Protein 8IFU (pdb70)

Sequence (777 aa):
PFCGGRPEDGWHHGSIHDMDYPLLGAMAAICSVFIGGSGAWMLYRLDLGLGYSCKPHHSGYAPEANSFSALSCLVSGTIYAAKTFDFFDGGGTPFSFNWYWYLDYVFTCPLILLDVLYTLEIPHKLRFVFAVIITLWCGVAAFVTPSAFRFGYYAVGCVWFVPFSFSLLRHVKQRYQVYPPKCQKILFWACTIFFGFWPLFPILFLFSWLGTGHIDQQAFTIIHAFLDLFCKTVFGLIMTFFRLELEEHTEVLGLPLNEPFCGGRPEDGWHHGSIHDMDYPLLGAMAAICSVFIGGSGAWMLYRLDLGLGYSCKPHHSGYAPEANSFSALSCLVSGTIYAAKTFDFFDGGGTPFSFNWYWYLDYVFTCPLILLDVLYTLEIPHKLRFVFAVIITLWCGVAAFVTPSAFRFGYYAVGCVWFVPFSFSLLRHVKQRYQVYPPKCQKILFWACTIFFGFWPLFPILFLFSWLGTGHIDQQAFTIIHAFLDLFCKTVFGLIMTFFRLELEEHTEVLGLPLNEPFCGGRPEDGWHHGSIHDMDYPLLGAMAAICSVFIGGSGAWMLYRLDLGLGYSCKPHHSGYAPEANSFSALSCLVSGTIYAAKTFDFFDGGGTPFSFNWYWYLDYVFTCPLILLDVLYTLEIPHKLRFVFAVIITLWCGVAAFVTPSAFRFGYYAVGCVWFVPFSFSLLRHVKQRYQVYPPKCQKILFWACTIFFGFWPLFPILFLFSWLGTGHIDQQAFTIIHAFLDLFCKTVFGLIMTFFRLELEEHTEVLGLPLNE

Nearest PDB structures (foldseek):
  8ifu-assembly1_A  TM=1.004E+00  e=3.447E-38  Hyphochytrium catenoides
  8zap-assembly1_B  TM=9.970E-01  e=4.567E-30  Hyphochytrium catenoides
  8zao-assembly1_A  TM=9.976E-01  e=4.780E-30  Hyphochytrium catenoides
  8iu0-assembly1_A  TM=9.962E-01  e=2.050E-29  Hyphochytrium catenoides
  8h87-assembly1_A  TM=9.920E-01  e=4.246E-29  Hyphochytrium catenoides

Solvent-accessible surface area: 31558 Å² total; per-residue (Å²): 76,33,66,46,29,118,35,166,105,15,33,113,170,81,38,69,29,49,35,73,14,88,90,0,0,40,26,0,35,118,3,18,116,107,0,14,38,14,0,51,92,2,38,123,23,16,69,79,3,2,0,86,65,46,66,107,18,138,88,53,86,6,66,74,29,23,2,18,2,0,2,2,0,28,15,4,4,21,14,6,12,8,20,12,33,2,3,94,42,8,3,11,12,60,45,15,31,24,56,40,30,17,32,10,9,12,99,2,15,13,12,5,0,33,3,5,0,96,10,1,98,1,19,18,40,53,29,10,20,46,7,3,59,19,18,24,94,11,13,9,0,1,26,40,4,99,29,73,55,41,78,17,8,42,53,28,7,45,104,30,33,78,76,8,19,125,26,0,60,122,14,4,106,80,53,64,118,12,1,10,83,117,1,41,116,36,0,102,147,1,25,46,10,6,37,38,59,25,50,75,27,39,82,28,4,67,89,0,50,26,30,80,52,137,28,90,6,44,40,0,14,56,60,4,1,124,14,1,34,90,4,5,0,47,4,2,53,31,1,6,72,0,13,8,38,22,18,39,39,39,56,43,112,58,86,102,47,86,182,75,34,67,46,28,120,35,165,106,14,33,114,172,81,39,69,28,49,36,72,14,88,90,0,0,40,26,0,35,118,3,18,116,104,0,13,38,15,0,51,94,1,39,126,23,16,69,80,3,3,0,86,65,46,63,106,19,136,87,52,84,5,67,74,28,24,2,17,1,0,2,2,0,27,15,4,4,21,14,6,12,8,19,13,33,2,4,94,40,8,3,12,12,61,46,14,32,24,59,41,31,17,32,10,11,12,98,2,15,13,12,5,0,33,2,5,0,92,9,1,96,0,19,18,39,53,29,9,18,46,8,4,59,18,19,22,96,10,13,9,0,1,27,41,3,100,29,74,56,41,78,18,7,44,54,26,7,43,102,29,34,77,75,8,19,123,25,0,59,122,14,3,106,81,53,63,118,13,1,9,82,116,1,41,116,36,1,101,150,2,25,48,10,6,35,36,58,25,49,72,28,38,81,27,4,68,88,0,49,26,30,80,51,138,28,91,6,44,39,0,14,56,60,4,1,123,14,1,35,90,5,5,0,48,4,2,52,30,2,6,74,0,13,8,38,22,18,39,38,39,57,42,111,57,86,103,48,84,184,74,35,68,46,28,118,35,166,106,14,33,112,170,80,39,72,27,49,35,72,14,87,91,0,0,41,28,0,36,119,4,18,115,106,0,15,39,15,0,51,93,1,38,123,23,16,70,78,4,3,0,87,64,45,66,104,18,137,88,53,85,6,67,73,28,23,2,16,1,0,3,2,0,29,15,4,4,21,14,6,12,8,20,13,33,2,3,94,42,9,3,12,13,61,46,15,32,24,58,39,29,18,32,10,9,11,98,2,14,13,12,5,0,33,2,4,0,94,9,1,98,0,19,17,38,54,29,9,20,46,7,4,60,18,18,23,93,10,12,9,0,1,27,41,3,100,29,73,54,42,78,18,7,44,53,28,6,44,101,30,34,77,78,9,19,128,25,0,59,123,13,3,106,79,52,63,120,12,1,9,82,117,1,41,117,35,1,102,151,1,26,47,10,6,36,36,59,25,48,74,26,39,83,28,3,66,89,0,50,26,32,79,50,137,28,90,7,44,39,0,14,55,59,4,2,123,13,1,35,89,5,5,0,48,5,1,52,30,2,6,75,0,14,9,38,22,18,39,39,40,57,43,110,58,85,103,47,84,181

Secondary structure (DSSP, 8-state):
--S----TT---BTBTT---HHHHHHHHHHHHHHHHHHHHHHHHHHHH-SSSS-PPPSSSS--GGG-HHHHHHHHHHHHHHHHHHHHHTTS--SS-SSSSTTHHHHHHHHHHHHHHHHHTT-S-HHHHHHHHHHHHHHHHHHHH--STTHHHHHHHHHHHHHHHHHHHHHHHHHHHTTS-HHHHHHHHHHHHHHTTTTTHHHHHHTTBTTTTS-B-HHHHHHHHHHHHIIIIIIHHHHHHHHHHHHHIIIIIS-PPP--/--S----TT---BTBTT---HHHHHHHHHHHHHHHHHHHHHHHHHHHH-SSSS-PPPSSSS--GGG-HHHHHHHHHHHHHHHHHHHHHTTS--SS-SSSSTTHHHHHHHHHHHHHHHHHTT-S-HHHHHHHHHHHHHHHHHHHH--STTHHHHHHHHHHHHHHHHHHHHHHHHHHHTTS-HHHHHHHHHHHHHHTTTTTHHHHHHTTBTTTTS-B-HHHHHHHHHHHHIIIIIIHHHHHHHHHHHHHIIIIIS-PPP--/--S----TT---BTBTT---HHHHHHHHHHHHHHHHHHHHHHHHHHHH-SSSS-PPPSSSS--GGG-HHHHHHHHHHHHHHHHHHHHHTTS--SS-SSSSTTHHHHHHHHHHHHHHHHHTT-S-HHHHHHHHHHHHHHHHHHHH--STTHHHHHHHHHHHHHHHHHHHHHHHHHHHTTS-HHHHHHHHHHHHHHTTTTTHHHHHHTTBTTTTS-B-HHHHHHHHHHHHIIIIIIHHHHHHHHHHHHHIIIIIS-PPP--

Radius of gyration: 26.72 Å; Cα contacts (8 Å, |Δi|>4): 1110; chains: 3; bounding box: 57×58×66 Å

Structure (mmCIF, N/CA/C/O backbone):
data_8IFU
#
_entry.id   8IFU
#
loop_
_entity.id
_entity.type
_entity.pdbx_description
1 polymer HcCCR
2 non-polymer RETINAL
3 non-polymer 'SODIUM ION'
4 non-polymer '(1S)-2-{[(S)-(2-aminoethoxy)(hydroxy)phosphoryl]oxy}-1-[(octadecanoyloxy)methyl]ethyl (9Z)-octadec-9-enoate'
5 water water
#
loop_
_atom_site.group_PDB
_atom_site.id
_atom_site.type_symbol
_atom_site.label_atom_id
_atom_site.label_alt_id
_atom_site.label_comp_id
_atom_site.label_asym_id
_atom_site.label_entity_id
_atom_site.label_seq_id
_atom_site.pdbx_PDB_ins_code
_atom_site.Cartn_x
_atom_site.Cartn_y
_atom_site.Cartn_z
_atom_site.occupancy
_atom_site.B_iso_or_equiv
_atom_site.auth_seq_id
_atom_site.auth_comp_id
_atom_site.auth_asym_id
_atom_site.auth_atom_id
_atom_site.pdbx_PDB_model_num
ATOM 1 N N . PRO A 1 2 ? 135.080 138.622 115.804 1.00 18.70 2 PRO A N 1
ATOM 2 C CA . PRO A 1 2 ? 134.626 137.279 115.510 1.00 18.70 2 PRO A CA 1
ATOM 3 C C . PRO A 1 2 ? 133.967 137.138 114.184 1.00 18.70 2 PRO A C 1
ATOM 4 O O . PRO A 1 2 ? 133.610 136.017 113.869 1.00 18.70 2 PRO A O 1
ATOM 8 N N . PHE A 1 3 ? 133.882 138.173 113.381 1.00 5.92 3 PHE A N 1
ATOM 9 C CA . PHE A 1 3 ? 133.083 138.134 112.167 1.00 5.92 3 PHE A CA 1
ATOM 10 C C . PHE A 1 3 ? 133.866 138.267 110.888 1.00 5.92 3 PHE A C 1
ATOM 11 O O . PHE A 1 3 ? 134.900 138.917 110.854 1.00 5.92 3 PHE A O 1
ATOM 19 N N . CYS A 1 4 ? 133.361 137.664 109.821 1.00 2.25 4 CYS A N 1
ATOM 20 C CA . CYS A 1 4 ? 134.010 137.765 108.534 1.00 2.25 4 CYS A CA 1
ATOM 21 C C . CYS A 1 4 ? 133.028 138.004 107.409 1.00 2.25 4 CYS A C 1
ATOM 22 O O . CYS A 1 4 ? 133.438 138.306 106.293 1.00 2.25 4 CYS A O 1
ATOM 25 N N . GLY A 1 5 ? 131.737 137.897 107.668 1.00 1.61 5 GLY A N 1
ATOM 26 C CA . GLY A 1 5 ? 130.809 138.210 106.602 1.00 1.61 5 GLY A CA 1
ATOM 27 C C . GLY A 1 5 ? 129.342 138.325 106.909 1.00 1.61 5 GLY A C 1
ATOM 28 O O . GLY A 1 5 ? 128.703 137.345 107.260 1.00 1.61 5 GLY A O 1
ATOM 29 N N . GLY A 1 6 ? 128.783 139.504 106.724 1.00 1.22 6 GLY A N 1
ATOM 30 C CA . GLY A 1 6 ? 127.395 139.703 107.058 1.00 1.22 6 GLY A CA 1
ATOM 31 C C . GLY A 1 6 ? 126.491 139.994 105.900 1.00 1.22 6 GLY A C 1
ATOM 32 O O . GLY A 1 6 ? 126.383 139.186 104.990 1.00 1.22 6 GLY A O 1
ATOM 33 N N . ARG A 1 7 ? 125.842 141.147 105.909 1.00 1.18 7 ARG A N 1
ATOM 34 C CA . ARG A 1 7 ? 124.867 141.416 104.877 1.00 1.18 7 ARG A CA 1
ATOM 35 C C . ARG A 1 7 ? 125.423 141.572 103.445 1.00 1.18 7 ARG A C 1
ATOM 36 O O . ARG A 1 7 ? 126.344 142.358 103.247 1.00 1.18 7 ARG A O 1
ATOM 44 N N . PRO A 1 8 ? 124.875 140.825 102.428 1.00 1.57 8 PRO A N 1
ATOM 45 C CA . PRO A 1 8 ? 125.392 141.090 101.094 1.00 1.57 8 PRO A CA 1
ATOM 46 C C . PRO A 1 8 ? 124.960 142.460 100.596 1.00 1.57 8 PRO A C 1
ATOM 47 O O . PRO A 1 8 ? 124.025 143.052 101.115 1.00 1.57 8 PRO A O 1
ATOM 51 N N . GLU A 1 9 ? 125.631 142.969 99.577 1.00 2.44 9 GLU A N 1
ATOM 52 C CA . GLU A 1 9 ? 125.324 144.298 99.047 1.00 2.44 9 GLU A CA 1
ATOM 53 C C . GLU A 1 9 ? 123.964 144.422 98.370 1.00 2.44 9 GLU A C 1
ATOM 54 O O . GLU A 1 9 ? 123.401 145.510 98.302 1.00 2.44 9 GLU A O 1
ATOM 60 N N . ASP A 1 10 ? 123.428 143.320 97.863 1.00 1.58 10 ASP A N 1
ATOM 61 C CA . ASP A 1 10 ? 122.104 143.351 97.269 1.00 1.58 10 ASP A CA 1
ATOM 62 C C . ASP A 1 10 ? 121.073 143.043 98.331 1.00 1.58 10 ASP A C 1
ATOM 63 O O . ASP A 1 10 ? 119.876 143.047 98.058 1.00 1.58 10 ASP A O 1
ATOM 68 N N . GLY A 1 11 ? 121.533 142.761 99.544 1.00 1.16 11 GLY A N 1
ATOM 69 C CA . GLY A 1 11 ? 120.632 142.453 100.620 1.00 1.16 11 GLY A CA 1
ATOM 70 C C . GLY A 1 11 ? 120.630 140.975 100.785 1.00 1.16 11 GLY A C 1
ATOM 71 O O . GLY A 1 11 ? 121.312 140.268 100.063 1.00 1.16 11 GLY A O 1
ATOM 72 N N . TRP A 1 12 ? 119.846 140.492 101.720 1.00 2.19 12 TRP A N 1
ATOM 73 C CA . TRP A 1 12 ? 119.781 139.077 101.963 1.00 2.19 12 TRP A CA 1
ATOM 74 C C . TRP A 1 12 ? 119.058 138.419 100.837 1.00 2.19 12 TRP A C 1
ATOM 75 O O . TRP A 1 12 ? 118.136 138.985 100.263 1.00 2.19 12 TRP A O 1
ATOM 86 N N . HIS A 1 13 ? 119.467 137.210 100.510 1.00 1.94 13 HIS A N 1
ATOM 87 C CA . HIS A 1 13 ? 118.826 136.488 99.439 1.00 1.94 13 HIS A CA 1
ATOM 88 C C . HIS A 1 13 ? 117.575 135.860 99.970 1.00 1.94 13 HIS A C 1
ATOM 89 O O . HIS A 1 13 ? 117.557 135.387 101.089 1.00 1.94 13 HIS A O 1
ATOM 96 N N . HIS A 1 14 ? 116.512 135.870 99.183 1.00 4.40 14 HIS A N 1
ATOM 97 C CA . HIS A 1 14 ? 115.243 135.345 99.667 1.00 4.40 14 HIS A CA 1
ATOM 98 C C . HIS A 1 14 ? 115.306 133.851 99.736 1.00 4.40 14 HIS A C 1
ATOM 99 O O . HIS A 1 14 ? 115.347 133.177 98.714 1.00 4.40 14 HIS A O 1
ATOM 106 N N . GLY A 1 15 ? 115.330 133.321 100.945 1.00 3.07 15 GLY A N 1
ATOM 107 C CA . GLY A 1 15 ? 115.488 131.897 101.099 1.00 3.07 15 GLY A CA 1
ATOM 108 C C . GLY A 1 15 ? 116.619 131.670 102.061 1.00 3.07 15 GLY A C 1
ATOM 109 O O . GLY A 1 15 ? 116.964 130.535 102.360 1.00 3.07 15 GLY A O 1
ATOM 110 N N . SER A 1 16 ? 117.207 132.748 102.553 1.00 4.93 16 SER A N 1
ATOM 111 C CA . SER A 1 16 ? 118.256 132.612 103.534 1.00 4.93 16 SER A CA 1
ATOM 112 C C . SER A 1 16 ? 117.593 132.627 104.873 1.00 4.93 16 SER A C 1
ATOM 113 O O . SER A 1 16 ? 116.453 133.053 104.998 1.00 4.93 16 SER A O 1
ATOM 116 N N . ILE A 1 17 ? 118.301 132.172 105.892 1.00 3.79 17 ILE A N 1
ATOM 117 C CA . ILE A 1 17 ? 117.759 132.184 107.229 1.00 3.79 17 ILE A CA 1
ATOM 118 C C . ILE A 1 17 ? 117.771 133.606 107.740 1.00 3.79 17 ILE A C 1
ATOM 119 O O . ILE A 1 17 ? 117.087 133.922 108.695 1.00 3.79 17 ILE A O 1
ATOM 124 N N . HIS A 1 18 ? 118.507 134.481 107.070 1.00 4.51 18 HIS A N 1
ATOM 125 C CA . HIS A 1 18 ? 118.638 135.844 107.499 1.00 4.51 18 HIS A CA 1
ATOM 126 C C . HIS A 1 18 ? 117.727 136.781 106.772 1.00 4.51 18 HIS A C 1
ATOM 127 O O . HIS A 1 18 ? 117.767 137.964 107.007 1.00 4.51 18 HIS A O 1
ATOM 134 N N . ASP A 1 19 ? 116.878 136.273 105.903 1.00 4.78 19 ASP A N 1
ATOM 135 C CA . ASP A 1 19 ? 115.893 137.120 105.256 1.00 4.78 19 ASP A CA 1
ATOM 136 C C . ASP A 1 19 ? 114.690 137.213 106.180 1.00 4.78 19 ASP A C 1
ATOM 137 O O . ASP A 1 19 ? 113.772 136.414 106.068 1.00 4.78 19 ASP A O 1
ATOM 142 N N . MET A 1 20 ? 114.692 138.175 107.105 1.00 3.53 20 MET A N 1
ATOM 143 C CA . MET A 1 20 ? 113.628 138.322 108.094 1.00 3.53 20 MET A CA 1
ATOM 144 C C . MET A 1 20 ? 112.975 139.691 108.059 1.00 3.53 20 MET A C 1
ATOM 145 O O . MET A 1 20 ? 113.298 140.495 107.205 1.00 3.53 20 MET A O 1
ATOM 150 N N . ASP A 1 21 ? 112.034 139.958 108.960 1.00 2.48 21 ASP A N 1
ATOM 151 C CA . ASP A 1 21 ? 111.396 141.276 109.069 1.00 2.48 21 ASP A CA 1
ATOM 152 C C . ASP A 1 21 ? 112.129 141.998 110.129 1.00 2.48 21 ASP A C 1
ATOM 153 O O . ASP A 1 21 ? 111.734 141.974 111.271 1.00 2.48 21 ASP A O 1
ATOM 158 N N . TYR A 1 22 ? 113.216 142.632 109.749 1.00 2.09 22 TYR A N 1
ATOM 159 C CA . TYR A 1 22 ? 114.050 143.371 110.663 1.00 2.09 22 TYR A CA 1
ATOM 160 C C . TYR A 1 22 ? 113.420 144.595 111.311 1.00 2.09 22 TYR A C 1
ATOM 161 O O . TYR A 1 22 ? 113.700 144.877 112.461 1.00 2.09 22 TYR A O 1
ATOM 170 N N . PRO A 1 23 ? 112.578 145.352 110.581 1.00 1.52 23 PRO A N 1
ATOM 171 C CA . PRO A 1 23 ? 111.883 146.432 111.280 1.00 1.52 23 PRO A CA 1
ATOM 172 C C . PRO A 1 23 ? 111.045 145.962 112.474 1.00 1.52 23 PRO A C 1
ATOM 173 O O . PRO A 1 23 ? 111.047 146.646 113.484 1.00 1.52 23 PRO A O 1
ATOM 177 N N . LEU A 1 24 ? 110.364 144.826 112.377 1.00 1.75 24 LEU A N 1
ATOM 178 C CA . LEU A 1 24 ? 109.576 144.260 113.465 1.00 1.75 24 LEU A CA 1
ATOM 179 C C . LEU A 1 24 ? 110.427 143.712 114.576 1.00 1.75 24 LEU A C 1
ATOM 180 O O . LEU A 1 24 ? 110.087 143.837 115.736 1.00 1.75 24 LEU A O 1
ATOM 185 N N . LEU A 1 25 ? 111.537 143.104 114.231 1.00 1.71 25 LEU A N 1
ATOM 186 C CA . LEU A 1 25 ? 112.421 142.531 115.217 1.00 1.71 25 LEU A CA 1
ATOM 187 C C . LEU A 1 25 ? 113.106 143.604 116.003 1.00 1.71 25 LEU A C 1
ATOM 188 O O . LEU A 1 25 ? 113.336 143.426 117.178 1.00 1.71 25 LEU A O 1
ATOM 193 N N . GLY A 1 26 ? 113.422 144.730 115.371 1.00 1.05 26 GLY A N 1
ATOM 194 C CA . GLY A 1 26 ? 114.079 145.839 116.031 1.00 1.05 26 GLY A CA 1
ATOM 195 C C . GLY A 1 26 ? 113.162 146.516 116.977 1.00 1.05 26 GLY A C 1
ATOM 196 O O . GLY A 1 26 ? 113.596 146.985 118.004 1.00 1.05 26 GLY A O 1
ATOM 197 N N . ALA A 1 27 ? 111.885 146.566 116.649 1.00 1.43 27 ALA A N 1
ATOM 198 C CA . ALA A 1 27 ? 110.895 147.139 117.522 1.00 1.43 27 ALA A CA 1
ATOM 199 C C . ALA A 1 27 ? 110.735 146.312 118.763 1.00 1.43 27 ALA A C 1
ATOM 200 O O . ALA A 1 27 ? 110.635 146.851 119.844 1.00 1.43 27 ALA A O 1
ATOM 202 N N . MET A 1 28 ? 110.719 144.998 118.621 1.00 1.46 28 MET A N 1
ATOM 203 C CA . MET A 1 28 ? 110.594 144.093 119.752 1.00 1.46 28 MET A CA 1
ATOM 204 C C . MET A 1 28 ? 111.810 144.157 120.646 1.00 1.46 28 MET A C 1
ATOM 205 O O . MET A 1 28 ? 111.673 144.103 121.841 1.00 1.46 28 MET A O 1
ATOM 210 N N . ALA A 1 29 ? 112.991 144.318 120.080 1.00 0.98 29 ALA A N 1
ATOM 211 C CA . ALA A 1 29 ? 114.219 144.423 120.839 1.00 0.98 29 ALA A CA 1
ATOM 212 C C . ALA A 1 29 ? 114.297 145.721 121.586 1.00 0.98 29 ALA A C 1
ATOM 213 O O . ALA A 1 29 ? 114.878 145.768 122.642 1.00 0.98 29 ALA A O 1
ATOM 215 N N . ALA A 1 30 ? 113.715 146.784 121.048 1.00 1.20 30 ALA A N 1
ATOM 216 C CA . ALA A 1 30 ? 113.678 148.072 121.706 1.00 1.20 30 ALA A CA 1
ATOM 217 C C . ALA A 1 30 ? 112.766 148.021 122.896 1.00 1.20 30 ALA A C 1
ATOM 218 O O . ALA A 1 30 ? 113.075 148.579 123.929 1.00 1.20 30 ALA A O 1
ATOM 220 N N . ILE A 1 31 ? 111.641 147.345 122.776 1.00 1.65 31 ILE A N 1
ATOM 221 C CA . ILE A 1 31 ? 110.745 147.172 123.902 1.00 1.65 31 ILE A CA 1
ATOM 222 C C . ILE A 1 31 ? 111.440 146.352 124.966 1.00 1.65 31 ILE A C 1
ATOM 223 O O . ILE A 1 31 ? 111.441 146.731 126.119 1.00 1.65 31 ILE A O 1
ATOM 228 N N . CYS A 1 32 ? 112.064 145.254 124.588 1.00 1.46 32 CYS A N 1
ATOM 229 C CA . CYS A 1 32 ? 112.816 144.452 125.524 1.00 1.46 32 CYS A CA 1
ATOM 230 C C . CYS A 1 32 ? 113.937 145.221 126.185 1.00 1.46 32 CYS A C 1
ATOM 231 O O . CYS A 1 32 ? 114.095 145.129 127.363 1.00 1.46 32 CYS A O 1
ATOM 234 N N . SER A 1 33 ? 114.710 145.993 125.450 1.00 1.63 33 SER A N 1
ATOM 235 C CA . SER A 1 33 ? 115.753 146.828 126.030 1.00 1.63 33 SER A CA 1
ATOM 236 C C . SER A 1 33 ? 115.265 147.724 127.151 1.00 1.63 33 SER A C 1
ATOM 237 O O . SER A 1 33 ? 115.813 147.703 128.236 1.00 1.63 33 SER A O 1
ATOM 240 N N . VAL A 1 34 ? 114.234 148.508 126.898 1.00 2.04 34 VAL A N 1
ATOM 241 C CA . VAL A 1 34 ? 113.693 149.406 127.894 1.00 2.04 34 VAL A CA 1
ATOM 242 C C . VAL A 1 34 ? 113.048 148.668 129.061 1.00 2.04 34 VAL A C 1
ATOM 243 O O . VAL A 1 34 ? 113.196 149.068 130.204 1.00 2.04 34 VAL A O 1
ATOM 247 N N . PHE A 1 35 ? 112.366 147.571 128.794 1.00 3.19 35 PHE A N 1
ATOM 248 C CA . PHE A 1 35 ? 111.785 146.800 129.859 1.00 3.19 35 PHE A CA 1
ATOM 249 C C . PHE A 1 35 ? 112.812 146.093 130.742 1.00 3.19 35 PHE A C 1
ATOM 250 O O . PHE A 1 35 ? 112.789 146.268 131.941 1.00 3.19 35 PHE A O 1
ATOM 258 N N . ILE A 1 36 ? 113.711 145.316 130.168 1.00 3.59 36 ILE A N 1
ATOM 259 C CA . ILE A 1 36 ? 114.722 144.626 130.953 1.00 3.59 36 ILE A CA 1
ATOM 260 C C . ILE A 1 36 ? 115.711 145.573 131.606 1.00 3.59 36 ILE A C 1
ATOM 261 O O . ILE A 1 36 ? 116.005 145.438 132.779 1.00 3.59 36 ILE A O 1
ATOM 266 N N . GLY A 1 37 ? 116.202 146.557 130.876 1.00 3.69 37 GLY A N 1
ATOM 267 C CA . GLY A 1 37 ? 117.144 147.503 131.423 1.00 3.69 37 GLY A CA 1
ATOM 268 C C . GLY A 1 37 ? 116.527 148.395 132.447 1.00 3.69 37 GLY A C 1
ATOM 269 O O . GLY A 1 37 ? 117.167 148.722 133.423 1.00 3.69 37 GLY A O 1
ATOM 270 N N . GLY A 1 38 ? 115.285 148.795 132.248 1.00 4.06 38 GLY A N 1
ATOM 271 C CA . GLY A 1 38 ? 114.590 149.596 133.229 1.00 4.06 38 GLY A CA 1
ATOM 272 C C . GLY A 1 38 ? 114.255 148.837 134.478 1.00 4.06 38 GLY A C 1
ATOM 273 O O . GLY A 1 38 ? 114.208 149.422 135.542 1.00 4.06 38 GLY A O 1
ATOM 274 N N . SER A 1 39 ? 114.007 147.541 134.367 1.00 4.08 39 SER A N 1
ATOM 275 C CA . SER A 1 39 ? 113.769 146.710 135.528 1.00 4.08 39 SER A CA 1
ATOM 276 C C . SER A 1 39 ? 115.042 146.564 136.326 1.00 4.08 39 SER A C 1
ATOM 277 O O . SER A 1 39 ? 114.984 146.532 137.534 1.00 4.08 39 SER A O 1
ATOM 280 N N . GLY A 1 40 ? 116.193 146.517 135.667 1.00 4.49 40 GLY A N 1
ATOM 281 C CA . GLY A 1 40 ? 117.459 146.442 136.353 1.00 4.49 40 GLY A CA 1
ATOM 282 C C . GLY A 1 40 ? 117.814 147.725 137.038 1.00 4.49 40 GLY A C 1
ATOM 283 O O . GLY A 1 40 ? 118.509 147.714 138.033 1.00 4.49 40 GLY A O 1
ATOM 284 N N . ALA A 1 41 ? 117.331 148.843 136.526 1.00 9.14 41 ALA A N 1
ATOM 285 C CA . ALA A 1 41 ? 117.565 150.131 137.138 1.00 9.14 41 ALA A CA 1
ATOM 286 C C . ALA A 1 41 ? 116.685 150.341 138.332 1.00 9.14 41 ALA A C 1
ATOM 287 O O . ALA A 1 41 ? 117.108 150.960 139.287 1.00 9.14 41 ALA A O 1
ATOM 289 N N . TRP A 1 42 ? 115.462 149.835 138.307 1.00 11.56 42 TRP A N 1
ATOM 290 C CA . TRP A 1 42 ? 114.626 149.915 139.478 1.00 11.56 42 TRP A CA 1
ATOM 291 C C . TRP A 1 42 ? 115.184 149.003 140.536 1.00 11.56 42 TRP A C 1
ATOM 292 O O . TRP A 1 42 ? 115.150 149.318 141.707 1.00 11.56 42 TRP A O 1
ATOM 303 N N . MET A 1 43 ? 115.696 147.859 140.135 1.00 11.32 43 MET A N 1
ATOM 304 C CA . MET A 1 43 ? 116.263 146.929 141.067 1.00 11.32 43 MET A CA 1
ATOM 305 C C . MET A 1 43 ? 117.457 147.517 141.772 1.00 11.32 43 MET A C 1
ATOM 306 O O . MET A 1 43 ? 117.601 147.340 142.961 1.00 11.32 43 MET A O 1
ATOM 311 N N . LEU A 1 44 ? 118.311 148.223 141.059 1.00 19.80 44 LEU A N 1
ATOM 312 C CA . LEU A 1 44 ? 119.451 148.877 141.663 1.00 19.80 44 LEU A CA 1
ATOM 313 C C . LEU A 1 44 ? 119.003 149.939 142.625 1.00 19.80 44 LEU A C 1
ATOM 314 O O . LEU A 1 44 ? 119.537 150.038 143.713 1.00 19.80 44 LEU A O 1
ATOM 319 N N . TYR A 1 45 ? 118.033 150.745 142.235 1.00 35.61 45 TYR A N 1
ATOM 320 C CA . TYR A 1 45 ? 117.481 151.743 143.101 1.00 35.61 45 TYR A CA 1
ATOM 321 C C . TYR A 1 45 ? 116.959 151.138 144.376 1.00 35.61 45 TYR A C 1
ATOM 322 O O . TYR A 1 45 ? 117.241 151.636 145.456 1.00 35.61 45 TYR A O 1
ATOM 331 N N . ARG A 1 46 ? 116.198 150.066 144.278 1.00 32.58 46 ARG A N 1
ATOM 332 C CA . ARG A 1 46 ? 115.591 149.478 145.442 1.00 32.58 46 ARG A CA 1
ATOM 333 C C . ARG A 1 46 ? 116.571 148.784 146.350 1.00 32.58 46 ARG A C 1
ATOM 334 O O . ARG A 1 46 ? 116.319 148.657 147.540 1.00 32.58 46 ARG A O 1
ATOM 342 N N . LEU A 1 47 ? 117.693 148.338 145.814 1.00 35.30 47 LEU A N 1
ATOM 343 C CA . LEU A 1 47 ? 118.714 147.739 146.621 1.00 35.30 47 LEU A CA 1
ATOM 344 C C . LEU A 1 47 ? 119.241 148.778 147.542 1.00 35.30 47 LEU A C 1
ATOM 345 O O . LEU A 1 47 ? 119.326 148.566 148.734 1.00 35.30 47 LEU A O 1
ATOM 350 N N . ASP A 1 48 ? 119.591 149.922 147.000 1.00 40.14 48 ASP A N 1
ATOM 351 C CA . ASP A 1 48 ? 120.166 150.983 147.782 1.00 40.14 48 ASP A CA 1
ATOM 352 C C . ASP A 1 48 ? 119.221 151.670 148.737 1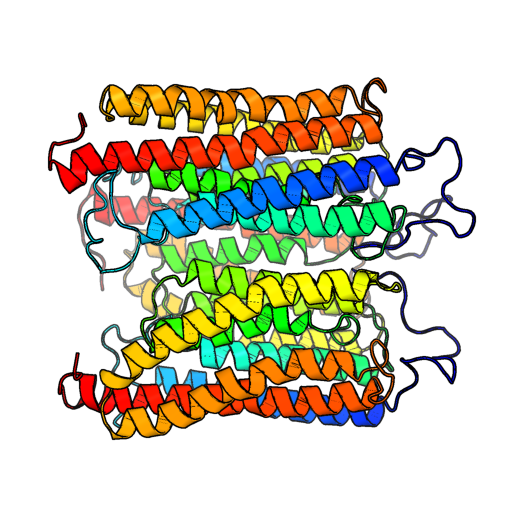.00 40.14 48 ASP A C 1
ATOM 353 O O . ASP A 1 48 ? 119.663 152.402 149.607 1.00 40.14 48 ASP A O 1
ATOM 358 N N . LEU A 1 49 ? 117.926 151.440 148.595 1.00 38.10 49 LEU A N 1
ATOM 359 C CA . LEU A 1 49 ? 116.932 152.044 149.457 1.00 38.10 49 LEU A CA 1
ATOM 360 C C . LEU A 1 49 ? 117.020 151.553 150.876 1.00 38.10 49 LEU A C 1
ATOM 361 O O . LEU A 1 49 ? 116.656 152.266 151.802 1.00 38.10 49 LEU A O 1
ATOM 366 N N . GLY A 1 50 ? 117.490 150.336 151.065 1.00 41.47 50 GLY A N 1
ATOM 367 C CA . GLY A 1 50 ? 117.560 149.776 152.389 1.00 41.47 50 GLY A CA 1
ATOM 368 C C . GLY A 1 50 ? 117.268 148.309 152.429 1.00 41.47 50 GLY A C 1
ATOM 369 O O . GLY A 1 50 ? 117.124 147.685 151.384 1.00 41.47 50 GLY A O 1
ATOM 370 N N . LEU A 1 51 ? 117.143 147.749 153.618 1.00 34.82 51 LEU A N 1
ATOM 371 C CA . LEU A 1 51 ? 116.981 146.309 153.749 1.00 34.82 51 LEU A CA 1
ATOM 372 C C . LEU A 1 51 ? 115.686 145.651 153.308 1.00 34.82 51 LEU A C 1
ATOM 373 O O . LEU A 1 51 ? 115.604 145.190 152.182 1.00 34.82 51 LEU A O 1
ATOM 378 N N . GLY A 1 52 ? 114.681 145.548 154.148 1.00 34.06 52 GLY A N 1
ATOM 379 C CA . GLY A 1 52 ? 113.501 144.831 153.708 1.00 34.06 52 GLY A CA 1
ATOM 380 C C . GLY A 1 52 ? 112.442 145.657 153.047 1.00 34.06 52 GLY A C 1
ATOM 381 O O . GLY A 1 52 ? 112.732 146.496 152.221 1.00 34.06 52 GLY A O 1
ATOM 382 N N . TYR A 1 53 ? 111.197 145.433 153.409 1.00 25.82 53 TYR A N 1
ATOM 383 C CA . TYR A 1 53 ? 110.115 146.243 152.887 1.00 25.82 53 TYR A CA 1
ATOM 384 C C . TYR A 1 53 ? 110.057 147.517 153.672 1.00 25.82 53 TYR A C 1
ATOM 385 O O . TYR A 1 53 ? 109.571 148.523 153.177 1.00 25.82 53 TYR A O 1
ATOM 394 N N . SER A 1 54 ? 110.562 147.492 154.896 1.00 22.76 54 SER A N 1
ATOM 395 C CA . SER A 1 54 ? 110.579 148.663 155.748 1.00 22.76 54 SER A CA 1
ATOM 396 C C . SER A 1 54 ? 111.808 149.498 155.491 1.00 22.76 54 SER A C 1
ATOM 397 O O . SER A 1 54 ? 111.998 150.517 156.148 1.00 22.76 54 SER A O 1
ATOM 400 N N . CYS A 1 55 ? 112.645 149.078 154.548 1.00 17.82 55 CYS A N 1
ATOM 401 C CA . CYS A 1 55 ? 113.852 149.805 154.187 1.00 17.82 55 CYS A CA 1
ATOM 402 C C . CYS A 1 55 ? 114.733 150.187 155.357 1.00 17.82 55 CYS A C 1
ATOM 403 O O . CYS A 1 55 ? 115.064 151.350 155.525 1.00 17.82 55 CYS A O 1
ATOM 406 N N . LYS A 1 56 ? 115.133 149.203 156.153 1.00 14.25 56 LYS A N 1
ATOM 407 C CA . LYS A 1 56 ? 116.037 149.439 157.263 1.00 14.25 56 LYS A CA 1
ATOM 408 C C . LYS A 1 56 ? 117.363 149.814 156.676 1.00 14.25 56 LYS A C 1
ATOM 409 O O . LYS A 1 56 ? 117.787 149.236 155.709 1.00 14.25 56 LYS A O 1
ATOM 415 N N . PRO A 1 57 ? 118.046 150.794 157.264 1.00 21.34 57 PRO A N 1
ATOM 416 C CA . PRO A 1 57 ? 119.376 151.102 156.756 1.00 21.34 57 PRO A CA 1
ATOM 417 C C . PRO A 1 57 ? 120.312 149.914 156.718 1.00 21.34 57 PRO A C 1
ATOM 418 O O . PRO A 1 57 ? 120.359 149.141 157.663 1.00 21.34 57 PRO A O 1
ATOM 422 N N . HIS A 1 58 ? 121.064 149.773 155.638 1.00 21.78 58 HIS A N 1
ATOM 423 C CA . HIS A 1 58 ? 122.043 148.697 155.522 1.00 21.78 58 HIS A CA 1
ATOM 424 C C . HIS A 1 58 ? 123.102 148.779 156.591 1.00 21.78 58 HIS A C 1
ATOM 425 O O . HIS A 1 58 ? 123.435 149.859 157.058 1.00 21.78 58 HIS A O 1
ATOM 432 N N . HIS A 1 59 ? 123.669 147.646 156.961 1.00 21.74 59 HIS A N 1
ATOM 433 C CA . HIS A 1 59 ? 124.658 147.600 158.037 1.00 21.74 59 HIS A CA 1
ATOM 434 C C . HIS A 1 59 ? 125.923 148.379 157.792 1.00 21.74 59 HIS A C 1
ATOM 435 O O . HIS A 1 59 ? 126.368 149.124 158.656 1.00 21.74 59 HIS A O 1
ATOM 442 N N . SER A 1 60 ? 126.511 148.215 156.619 1.00 26.39 60 SER A N 1
ATOM 443 C CA . SER A 1 60 ? 127.721 148.935 156.280 1.00 26.39 60 SER A CA 1
ATOM 444 C C . SER A 1 60 ? 127.393 150.292 155.704 1.00 26.39 60 SER A C 1
ATOM 445 O O . SER A 1 60 ? 128.281 151.111 155.501 1.00 26.39 60 SER A O 1
ATOM 448 N N . GLY A 1 61 ? 126.124 150.543 155.438 1.00 17.19 61 GLY A N 1
ATOM 449 C CA . GLY A 1 61 ? 125.707 151.798 154.862 1.00 17.19 61 GLY A CA 1
ATOM 450 C C . GLY A 1 61 ? 125.447 151.565 153.413 1.00 17.19 61 GLY A C 1
ATOM 451 O O . GLY A 1 61 ? 124.771 152.353 152.772 1.00 17.19 61 GLY A O 1
ATOM 452 N N . TYR A 1 62 ? 125.984 150.476 152.888 1.00 12.69 62 TYR A N 1
ATOM 453 C CA . TYR A 1 62 ? 125.838 150.166 151.485 1.00 12.69 62 TYR A CA 1
ATOM 454 C C . TYR A 1 62 ? 125.327 148.772 151.329 1.00 12.69 62 TYR A C 1
ATOM 455 O O . TYR A 1 62 ? 125.443 147.962 152.234 1.00 12.69 62 TYR A O 1
ATOM 464 N N . ALA A 1 63 ? 124.771 148.479 150.170 1.00 11.34 63 ALA A N 1
ATOM 465 C CA . ALA A 1 63 ? 124.194 147.176 149.923 1.00 11.34 63 ALA A CA 1
ATOM 466 C C . ALA A 1 63 ? 125.245 146.129 149.768 1.00 11.34 63 ALA A C 1
ATOM 467 O O . ALA A 1 63 ? 126.310 146.411 149.252 1.00 11.34 63 ALA A O 1
ATOM 469 N N . PRO A 1 64 ? 124.958 144.901 150.217 1.00 9.94 64 PRO A N 1
ATOM 470 C CA . PRO A 1 64 ? 125.914 143.815 149.989 1.00 9.94 64 PRO A CA 1
ATOM 471 C C . PRO A 1 64 ? 126.203 143.639 148.513 1.00 9.94 64 PRO A C 1
ATOM 472 O O . PRO A 1 64 ? 125.299 143.757 147.698 1.00 9.94 64 PRO A O 1
ATOM 476 N N . GLU A 1 65 ? 127.444 143.350 148.157 1.00 6.54 65 GLU A N 1
ATOM 477 C CA . GLU A 1 65 ? 127.827 143.272 146.757 1.00 6.54 65 GLU A CA 1
ATOM 478 C C . GLU A 1 65 ? 127.205 142.186 145.941 1.00 6.54 65 GLU A C 1
ATOM 479 O O . GLU A 1 65 ? 127.101 142.308 144.730 1.00 6.54 65 GLU A O 1
ATOM 485 N N . ALA A 1 66 ? 126.779 141.119 146.582 1.00 8.65 66 ALA A N 1
ATOM 486 C CA . ALA A 1 66 ? 126.229 139.987 145.878 1.00 8.65 66 ALA A CA 1
ATOM 487 C C . ALA A 1 66 ? 124.728 140.024 145.871 1.00 8.65 66 ALA A C 1
ATOM 488 O O . ALA A 1 66 ? 124.084 139.014 145.618 1.00 8.65 66 ALA A O 1
ATOM 490 N N . ASN A 1 67 ? 124.155 141.182 146.145 1.00 5.82 67 ASN A N 1
ATOM 491 C CA . ASN A 1 67 ? 122.721 141.333 146.130 1.00 5.82 67 ASN A CA 1
ATOM 492 C C . ASN A 1 67 ? 122.406 142.019 144.840 1.00 5.82 67 ASN A C 1
ATOM 493 O O . ASN A 1 67 ? 121.248 142.172 144.489 1.00 5.82 67 ASN A O 1
ATOM 498 N N . SER A 1 68 ? 123.434 142.390 144.096 1.00 4.47 68 SER A N 1
ATOM 499 C CA . SER A 1 68 ? 123.254 143.131 142.858 1.00 4.47 68 SER A CA 1
ATOM 500 C C . SER A 1 68 ? 123.197 142.345 141.573 1.00 4.47 68 SER A C 1
ATOM 501 O O . SER A 1 68 ? 123.037 142.938 140.536 1.00 4.47 68 SER A O 1
ATOM 504 N N . PHE A 1 69 ? 123.291 141.027 141.622 1.00 3.66 69 PHE A N 1
ATOM 505 C CA . PHE A 1 69 ? 123.357 140.223 140.407 1.00 3.66 69 PHE A CA 1
ATOM 506 C C . PHE A 1 69 ? 122.088 140.195 139.603 1.00 3.66 69 PHE A C 1
ATOM 507 O O . PHE A 1 69 ? 122.137 140.038 138.401 1.00 3.66 69 PHE A O 1
ATOM 515 N N . SER A 1 70 ? 120.950 140.346 140.251 1.00 4.83 70 SER A N 1
ATOM 516 C CA . SER A 1 70 ? 119.683 140.415 139.544 1.00 4.83 70 SER A CA 1
ATOM 517 C C . SER A 1 70 ? 119.629 141.674 138.733 1.00 4.83 70 SER A C 1
ATOM 518 O O . SER A 1 70 ? 119.325 141.628 137.554 1.00 4.83 70 SER A O 1
ATOM 521 N N . ALA A 1 71 ? 119.939 142.801 139.350 1.00 2.34 71 ALA A N 1
ATOM 522 C CA . ALA A 1 71 ? 119.953 144.076 138.677 1.00 2.34 71 ALA A CA 1
ATOM 523 C C . ALA A 1 71 ? 120.922 144.112 137.557 1.00 2.34 71 ALA A C 1
ATOM 524 O O . ALA A 1 71 ? 120.600 144.593 136.500 1.00 2.34 71 ALA A O 1
ATOM 526 N N . LEU A 1 72 ? 122.109 143.575 137.770 1.00 1.95 72 LEU A N 1
ATOM 527 C CA . LEU A 1 72 ? 123.135 143.583 136.764 1.00 1.95 72 LEU A CA 1
ATOM 528 C C . LEU A 1 72 ? 122.835 142.714 135.570 1.00 1.95 72 LEU A C 1
ATOM 529 O O . LEU A 1 72 ? 123.154 143.077 134.470 1.00 1.95 72 LEU A O 1
ATOM 534 N N . SER A 1 73 ? 122.211 141.574 135.770 1.00 1.94 73 SER A N 1
ATOM 535 C CA . SER A 1 73 ? 121.843 140.721 134.663 1.00 1.94 73 SER A CA 1
ATOM 536 C C . SER A 1 73 ? 120.832 141.404 133.791 1.00 1.94 73 SER A C 1
ATOM 537 O O . SER A 1 73 ? 120.912 141.310 132.588 1.00 1.94 73 SER A O 1
ATOM 540 N N . CYS A 1 74 ? 119.901 142.121 134.393 1.00 1.79 74 CYS A N 1
ATOM 541 C CA . CYS A 1 74 ? 118.882 142.821 133.661 1.00 1.79 74 CYS A CA 1
ATOM 542 C C . CYS A 1 74 ? 119.406 144.049 132.962 1.00 1.79 74 CYS A C 1
ATOM 543 O O . CYS A 1 74 ? 119.008 144.341 131.856 1.00 1.79 74 CYS A O 1
ATOM 546 N N . LEU A 1 75 ? 120.328 144.755 133.583 1.00 1.21 75 LEU A N 1
ATOM 547 C CA . LEU A 1 75 ? 120.932 145.916 132.972 1.00 1.21 75 LEU A CA 1
ATOM 548 C C . LEU A 1 75 ? 121.859 145.542 131.844 1.00 1.21 75 LEU A C 1
ATOM 549 O O . LEU A 1 75 ? 121.928 146.253 130.864 1.00 1.21 75 LEU A O 1
ATOM 554 N N . VAL A 1 76 ? 122.550 144.419 131.952 1.00 0.76 76 VAL A N 1
ATOM 555 C CA . VAL A 1 76 ? 123.415 143.947 130.885 1.00 0.76 76 VAL A CA 1
ATOM 556 C C . VAL A 1 76 ? 122.597 143.391 129.726 1.00 0.76 76 VAL A C 1
ATOM 557 O O . VAL A 1 76 ? 122.918 143.642 128.583 1.00 0.76 76 VAL A O 1
ATOM 561 N N . SER A 1 77 ? 121.504 142.697 130.004 1.00 0.66 77 SER A N 1
ATOM 562 C CA . SER A 1 77 ? 120.655 142.218 128.939 1.00 0.66 77 SER A CA 1
ATOM 563 C C . SER A 1 77 ? 119.891 143.312 128.243 1.00 0.66 77 SER A C 1
ATOM 564 O O . SER A 1 77 ? 119.624 143.194 127.069 1.00 0.66 77 SER A O 1
ATOM 567 N N . GLY A 1 78 ? 119.566 144.392 128.929 1.00 0.75 78 GLY A N 1
ATOM 568 C CA . GLY A 1 78 ? 118.928 145.510 128.282 1.00 0.75 78 GLY A CA 1
ATOM 569 C C . GLY A 1 78 ? 119.887 146.215 127.376 1.00 0.75 78 GLY A C 1
ATOM 570 O O . GLY A 1 78 ? 119.480 146.731 126.360 1.00 0.75 78 GLY A O 1
ATOM 571 N N . THR A 1 79 ? 121.166 146.241 127.729 1.00 0.84 79 THR A N 1
ATOM 572 C CA . THR A 1 79 ? 122.184 146.823 126.872 1.00 0.84 79 THR A CA 1
ATOM 573 C C . THR A 1 79 ? 122.449 145.949 125.659 1.00 0.84 79 THR A C 1
ATOM 574 O O . THR A 1 79 ? 122.637 146.454 124.571 1.00 0.84 79 THR A O 1
ATOM 578 N N . ILE A 1 80 ? 122.445 144.639 125.829 1.00 0.81 80 ILE A N 1
ATOM 579 C CA . ILE A 1 80 ? 122.611 143.726 124.715 1.00 0.81 80 ILE A CA 1
ATOM 580 C C . ILE A 1 80 ? 121.405 143.807 123.787 1.00 0.81 80 ILE A C 1
ATOM 581 O O . ILE A 1 80 ? 121.550 143.719 122.590 1.00 0.81 80 ILE A O 1
ATOM 586 N N . TYR A 1 81 ? 120.225 144.042 124.321 1.00 0.88 81 TYR A N 1
ATOM 587 C CA . TYR A 1 81 ? 119.051 144.206 123.494 1.00 0.88 81 TYR A CA 1
ATOM 588 C C . TYR A 1 81 ? 119.027 145.527 122.773 1.00 0.88 81 TYR A C 1
ATOM 589 O O . TYR A 1 81 ? 118.360 145.621 121.780 1.00 0.88 81 TYR A O 1
ATOM 598 N N . ALA A 1 82 ? 119.744 146.533 123.257 1.00 1.38 82 ALA A N 1
ATOM 599 C CA . ALA A 1 82 ? 119.893 147.809 122.564 1.00 1.38 82 ALA A CA 1
ATOM 600 C C . ALA A 1 82 ? 120.826 147.615 121.387 1.00 1.38 82 ALA A C 1
ATOM 601 O O . ALA A 1 82 ? 120.573 148.126 120.326 1.00 1.38 82 ALA A O 1
ATOM 603 N N . ALA A 1 83 ? 121.874 146.825 121.558 1.00 1.50 83 ALA A N 1
ATOM 604 C CA . ALA A 1 83 ? 122.767 146.488 120.480 1.00 1.50 83 ALA A CA 1
ATOM 605 C C . ALA A 1 83 ? 122.035 145.689 119.442 1.00 1.50 83 ALA A C 1
ATOM 606 O O . ALA A 1 83 ? 122.283 145.855 118.261 1.00 1.50 83 ALA A O 1
ATOM 608 N N . LYS A 1 84 ? 121.143 144.809 119.860 1.00 1.42 84 LYS A N 1
ATOM 609 C CA . LYS A 1 84 ? 120.322 144.067 118.955 1.00 1.42 84 LYS A CA 1
ATOM 610 C C . LYS A 1 84 ? 119.348 144.920 118.159 1.00 1.42 84 LYS A C 1
ATOM 611 O O . LYS A 1 84 ? 119.156 144.665 117.003 1.00 1.42 84 LYS A O 1
ATOM 617 N N . THR A 1 85 ? 118.760 145.952 118.752 1.00 1.77 85 THR A N 1
ATOM 618 C CA . THR A 1 85 ? 117.894 146.850 118.008 1.00 1.77 85 THR A CA 1
ATOM 619 C C . THR A 1 85 ? 118.669 147.609 116.966 1.00 1.77 85 THR A C 1
ATOM 620 O O . THR A 1 85 ? 118.161 147.844 115.899 1.00 1.77 85 THR A O 1
ATOM 624 N N . PHE A 1 86 ? 119.912 147.960 117.261 1.00 1.01 86 PHE A N 1
ATOM 625 C CA . PHE A 1 86 ? 120.751 148.654 116.320 1.00 1.01 86 PHE A CA 1
ATOM 626 C C . PHE A 1 86 ? 121.062 147.777 115.134 1.00 1.01 86 PHE A C 1
ATOM 627 O O . PHE A 1 86 ? 121.014 148.253 114.015 1.00 1.01 86 PHE A O 1
ATOM 635 N N . ASP A 1 87 ? 121.377 146.501 115.356 1.00 1.44 87 ASP A N 1
ATOM 636 C CA . ASP A 1 87 ? 121.582 145.568 114.260 1.00 1.44 87 ASP A CA 1
ATOM 637 C C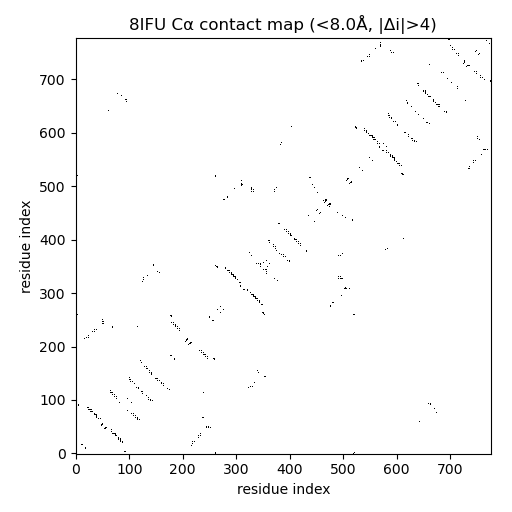 . ASP A 1 87 ? 120.330 145.307 113.437 1.00 1.44 87 ASP A C 1
ATOM 638 O O . ASP A 1 87 ? 120.382 145.334 112.227 1.00 1.44 87 ASP A O 1
ATOM 643 N N . PHE A 1 88 ? 119.208 145.065 114.075 1.00 1.61 88 PHE A N 1
ATOM 644 C CA . PHE A 1 88 ? 117.983 144.835 113.364 1.00 1.61 88 PHE A CA 1
ATOM 645 C C . PHE A 1 88 ? 117.528 146.049 112.563 1.00 1.61 88 PHE A C 1
ATOM 646 O O . PHE A 1 88 ? 117.000 145.910 111.489 1.00 1.61 88 PHE A O 1
ATOM 654 N N . PHE A 1 89 ? 117.739 147.247 113.075 1.00 2.02 89 PHE A N 1
ATOM 655 C CA . PHE A 1 89 ? 117.357 148.465 112.368 1.00 2.02 89 PHE A CA 1
ATOM 656 C C . PHE A 1 89 ? 118.337 148.845 111.285 1.00 2.02 89 PHE A C 1
ATOM 657 O O . PHE A 1 89 ? 118.036 149.691 110.468 1.00 2.02 89 PHE A O 1
ATOM 665 N N . ASP A 1 90 ? 119.497 148.209 111.249 1.00 2.31 90 ASP A N 1
ATOM 666 C CA . ASP A 1 90 ? 120.429 148.392 110.166 1.00 2.31 90 ASP A CA 1
ATOM 667 C C . ASP A 1 90 ? 120.250 147.258 109.151 1.00 2.31 90 ASP A C 1
ATOM 668 O O . ASP A 1 90 ? 120.928 147.242 108.141 1.00 2.31 90 ASP A O 1
ATOM 673 N N . GLY A 1 91 ? 119.363 146.300 109.406 1.00 1.60 91 GLY A N 1
ATOM 674 C CA . GLY A 1 91 ? 119.055 145.244 108.464 1.00 1.60 91 GLY A CA 1
ATOM 675 C C . GLY A 1 91 ? 119.734 143.936 108.652 1.00 1.60 91 GLY A C 1
ATOM 676 O O . GLY A 1 91 ? 119.688 143.111 107.766 1.00 1.60 91 GLY A O 1
ATOM 677 N N . GLY A 1 92 ? 120.391 143.747 109.785 1.00 1.77 92 GLY A N 1
ATOM 678 C CA . GLY A 1 92 ? 121.140 142.540 110.024 1.00 1.77 92 GLY A CA 1
ATOM 679 C C . GLY A 1 92 ? 122.553 142.435 109.514 1.00 1.77 92 GLY A C 1
ATOM 680 O O . GLY A 1 92 ? 122.943 143.181 108.644 1.00 1.77 92 GLY A O 1
ATOM 681 N N . GLY A 1 93 ? 123.327 141.507 110.058 1.00 2.09 93 GLY A N 1
ATOM 682 C CA . GLY A 1 93 ? 124.697 141.288 109.644 1.00 2.09 93 GLY A CA 1
ATOM 683 C C . GLY A 1 93 ? 125.646 142.434 109.757 1.00 2.09 93 GLY A C 1
ATOM 684 O O . GLY A 1 93 ? 126.375 142.691 108.818 1.00 2.09 93 GLY A O 1
ATOM 685 N N . THR A 1 94 ? 125.700 143.093 110.900 1.00 2.28 94 THR A N 1
ATOM 686 C CA . THR A 1 94 ? 126.491 144.275 111.020 1.00 2.28 94 THR A CA 1
ATOM 687 C C . THR A 1 94 ? 127.701 143.787 111.754 1.00 2.28 94 THR A C 1
ATOM 688 O O . THR A 1 94 ? 127.644 142.751 112.371 1.00 2.28 94 THR A O 1
ATOM 692 N N . PRO A 1 95 ? 128.821 144.500 111.662 1.00 3.04 95 PRO A N 1
ATOM 693 C CA . PRO A 1 95 ? 130.044 144.002 112.292 1.00 3.04 95 PRO A CA 1
ATOM 694 C C . PRO A 1 95 ? 129.892 143.597 113.747 1.00 3.04 95 PRO A C 1
ATOM 695 O O . PRO A 1 95 ? 130.373 142.552 114.108 1.00 3.04 95 PRO A O 1
ATOM 699 N N . PHE A 1 96 ? 129.236 144.398 114.559 1.00 5.32 96 PHE A N 1
ATOM 700 C CA . PHE A 1 96 ? 129.002 144.067 115.946 1.00 5.32 96 PHE A CA 1
ATOM 701 C C . PHE A 1 96 ? 127.561 143.628 116.093 1.00 5.32 96 PHE A C 1
ATOM 702 O O . PHE A 1 96 ? 126.690 144.426 116.375 1.00 5.32 96 PHE A O 1
ATOM 710 N N . SER A 1 97 ? 127.294 142.364 115.883 1.00 4.84 97 SER A N 1
ATOM 711 C CA . SER A 1 97 ? 125.936 141.872 115.953 1.00 4.84 97 SER A CA 1
ATOM 712 C C . SER A 1 97 ? 125.752 140.895 117.075 1.00 4.84 97 SER A C 1
ATOM 713 O O . SER A 1 97 ? 126.537 139.981 117.247 1.00 4.84 97 SER A O 1
ATOM 716 N N . PHE A 1 98 ? 124.797 141.164 117.943 1.00 2.95 98 PHE A N 1
ATOM 717 C CA . PHE A 1 98 ? 124.539 140.311 119.084 1.00 2.95 98 PHE A CA 1
ATOM 718 C C . PHE A 1 98 ? 123.377 139.460 118.684 1.00 2.95 98 PHE A C 1
ATOM 719 O O . PHE A 1 98 ? 122.769 138.815 119.503 1.00 2.95 98 PHE A O 1
ATOM 727 N N . ASN A 1 99 ? 123.089 139.439 117.405 1.00 3.43 99 ASN A N 1
ATOM 728 C CA . ASN A 1 99 ? 122.041 138.615 116.896 1.00 3.43 99 ASN A CA 1
ATOM 729 C C . ASN A 1 99 ? 122.637 137.477 116.142 1.00 3.43 99 ASN A C 1
ATOM 730 O O . ASN A 1 99 ? 122.108 136.379 116.203 1.00 3.43 99 ASN A O 1
ATOM 735 N N . TRP A 1 100 ? 123.754 137.700 115.478 1.00 2.38 100 TRP A N 1
ATOM 736 C CA . TRP A 1 100 ? 124.386 136.686 114.663 1.00 2.38 100 TRP A CA 1
ATOM 737 C C . TRP A 1 100 ? 124.701 135.364 115.336 1.00 2.38 100 TRP A C 1
ATOM 738 O O . TRP A 1 100 ? 124.275 134.329 114.870 1.00 2.38 100 TRP A O 1
ATOM 749 N N . TYR A 1 101 ? 125.453 135.406 116.418 1.00 2.58 101 TYR A N 1
ATOM 750 C CA . TYR A 1 101 ? 125.841 134.197 117.108 1.00 2.58 101 TYR A CA 1
ATOM 751 C C . TYR A 1 101 ? 124.885 133.917 118.202 1.00 2.58 101 TYR A C 1
ATOM 752 O O . TYR A 1 101 ? 124.894 134.585 119.210 1.00 2.58 101 TYR A O 1
ATOM 761 N N . TRP A 1 102 ? 124.064 132.911 118.013 1.00 4.05 102 TRP A N 1
ATOM 762 C CA . TRP A 1 102 ? 123.077 132.565 118.979 1.00 4.05 102 TRP A CA 1
ATOM 763 C C . TRP A 1 102 ? 123.682 132.059 120.237 1.00 4.05 102 TRP A C 1
ATOM 764 O O . TRP A 1 102 ? 124.618 131.274 120.166 1.00 4.05 102 TRP A O 1
ATOM 775 N N . TYR A 1 103 ? 123.173 132.522 121.375 1.00 2.79 103 TYR A N 1
ATOM 776 C CA . TYR A 1 103 ? 123.602 132.077 122.705 1.00 2.79 103 TYR A CA 1
ATOM 777 C C . TYR A 1 103 ? 124.854 132.730 123.206 1.00 2.79 103 TYR A C 1
ATOM 778 O O . TYR A 1 103 ? 125.286 132.419 124.296 1.00 2.79 103 TYR A O 1
ATOM 787 N N . LEU A 1 104 ? 125.449 133.624 122.426 1.00 3.25 104 LEU A N 1
ATOM 788 C CA . LEU A 1 104 ? 126.597 134.380 122.898 1.00 3.25 104 LEU A CA 1
ATOM 789 C C . LEU A 1 104 ? 126.188 135.413 123.912 1.00 3.25 104 LEU A C 1
ATOM 790 O O . LEU A 1 104 ? 126.894 135.661 124.870 1.00 3.25 104 LEU A O 1
ATOM 795 N N . ASP A 1 105 ? 125.030 136.011 123.723 1.00 4.39 105 ASP A N 1
ATOM 796 C CA . ASP A 1 105 ? 124.508 136.945 124.688 1.00 4.39 105 ASP A CA 1
ATOM 797 C C . ASP A 1 105 ? 124.217 136.268 126.005 1.00 4.39 105 ASP A C 1
ATOM 798 O O . ASP A 1 105 ? 124.282 136.898 127.043 1.00 4.39 105 ASP A O 1
ATOM 803 N N . TYR A 1 106 ? 123.911 134.979 125.973 1.00 5.30 106 TYR A N 1
ATOM 804 C CA . TYR A 1 106 ? 123.614 134.232 127.164 1.00 5.30 106 TYR A CA 1
ATOM 805 C C . TYR A 1 106 ? 124.870 133.846 127.900 1.00 5.30 106 TYR A C 1
ATOM 806 O O . TYR A 1 106 ? 124.832 133.614 129.082 1.00 5.30 106 TYR A O 1
ATOM 815 N N . VAL A 1 107 ? 126.004 133.824 127.226 1.00 7.29 107 VAL A N 1
ATOM 816 C CA . VAL A 1 107 ? 127.280 133.542 127.871 1.00 7.29 107 VAL A CA 1
ATOM 817 C C . VAL A 1 107 ? 127.579 134.642 128.866 1.00 7.29 107 VAL A C 1
ATOM 818 O O . VAL A 1 107 ? 128.199 134.423 129.893 1.00 7.29 107 VAL A O 1
ATOM 822 N N . PHE A 1 108 ? 127.091 135.833 128.591 1.00 9.84 108 PHE A N 1
ATOM 823 C CA . PHE A 1 108 ? 127.348 136.961 129.465 1.00 9.84 108 PHE A CA 1
ATOM 824 C C . PHE A 1 108 ? 126.257 137.280 130.478 1.00 9.84 108 PHE A C 1
ATOM 825 O O . PHE A 1 108 ? 126.523 137.964 131.445 1.00 9.84 108 PHE A O 1
ATOM 833 N N . THR A 1 109 ? 125.048 136.781 130.285 1.00 10.66 109 THR A N 1
ATOM 834 C CA . THR A 1 109 ? 123.947 137.126 131.165 1.00 10.66 109 THR A CA 1
ATOM 835 C C . THR A 1 109 ? 123.509 136.046 132.107 1.00 10.66 109 THR A C 1
ATOM 836 O O . THR A 1 109 ? 123.176 136.319 133.245 1.00 10.66 109 THR A O 1
ATOM 840 N N . CYS A 1 110 ? 123.494 134.814 131.637 1.00 10.62 110 CYS A N 1
ATOM 841 C CA . CYS A 1 110 ? 123.068 133.680 132.456 1.00 10.62 110 CYS A CA 1
ATOM 842 C C . CYS A 1 110 ? 123.938 133.297 133.620 1.00 10.62 110 CYS A C 1
ATOM 843 O O . CYS A 1 110 ? 123.426 132.793 134.602 1.00 10.62 110 CYS A O 1
ATOM 846 N N . PRO A 1 111 ? 125.266 133.492 133.517 1.00 9.95 111 PRO A N 1
ATOM 847 C CA . PRO A 1 111 ? 126.046 133.286 134.727 1.00 9.95 111 PRO A CA 1
ATOM 848 C C . PRO A 1 111 ? 125.622 134.233 135.851 1.00 9.95 111 PRO A C 1
ATOM 849 O O . PRO A 1 111 ? 125.659 133.812 136.977 1.00 9.95 111 PRO A O 1
ATOM 853 N N . LEU A 1 112 ? 125.213 135.457 135.556 1.00 10.82 112 LEU A N 1
ATOM 854 C CA . LEU A 1 112 ? 124.767 136.415 136.560 1.00 10.82 112 LEU A CA 1
ATOM 855 C C . LEU A 1 112 ? 123.424 136.092 137.155 1.00 10.82 112 LEU A C 1
ATOM 856 O O . LEU A 1 112 ? 123.191 136.367 138.312 1.00 10.82 112 LEU A O 1
ATOM 861 N N . ILE A 1 113 ? 122.531 135.508 136.387 1.00 9.45 113 ILE A N 1
ATOM 862 C CA . ILE A 1 113 ? 121.258 135.050 136.908 1.00 9.45 113 ILE A CA 1
ATOM 863 C C . ILE A 1 113 ? 121.510 133.907 137.871 1.00 9.45 113 ILE A C 1
ATOM 864 O O . ILE A 1 113 ? 120.902 133.834 138.930 1.00 9.45 113 ILE A O 1
ATOM 869 N N . LEU A 1 114 ? 122.439 133.032 137.529 1.00 10.09 114 LEU A N 1
ATOM 870 C CA . LEU A 1 114 ? 122.785 131.919 138.367 1.00 10.09 114 LEU A CA 1
ATOM 871 C C . LEU A 1 114 ? 123.458 132.369 139.636 1.00 10.09 114 LEU A C 1
ATOM 872 O O . LEU A 1 114 ? 123.141 131.866 140.686 1.00 10.09 114 LEU A O 1
ATOM 877 N N . LEU A 1 115 ? 124.371 133.324 139.562 1.00 15.20 115 LEU A N 1
ATOM 878 C CA . LEU A 1 115 ? 125.042 133.862 140.745 1.00 15.20 115 LEU A CA 1
ATOM 879 C C . LEU A 1 115 ? 124.061 134.471 141.702 1.00 15.20 115 LEU A C 1
ATOM 880 O O . LEU A 1 115 ? 124.240 134.373 142.886 1.00 15.20 115 LEU A O 1
ATOM 885 N N . ASP A 1 116 ? 123.033 135.108 141.194 1.00 13.58 116 ASP A N 1
ATOM 886 C CA . ASP A 1 116 ? 121.961 135.655 141.986 1.00 13.58 116 ASP A CA 1
ATOM 887 C C . ASP A 1 116 ? 121.347 134.536 142.836 1.00 13.58 116 ASP A C 1
ATOM 888 O O . ASP A 1 116 ? 121.269 134.685 144.020 1.00 13.58 116 ASP A O 1
ATOM 893 N N . VAL A 1 117 ? 120.963 133.419 142.254 1.00 13.69 117 VAL A N 1
ATOM 894 C CA . VAL A 1 117 ? 120.452 132.275 142.996 1.00 13.69 117 VAL A CA 1
ATOM 895 C C . VAL A 1 117 ? 121.454 131.695 143.970 1.00 13.69 117 VAL A C 1
ATOM 896 O O . VAL A 1 117 ? 121.125 131.464 145.107 1.00 13.69 117 VAL A O 1
ATOM 900 N N . LEU A 1 118 ? 122.681 131.478 143.540 1.00 13.17 118 LEU A N 1
ATOM 901 C CA . LEU A 1 118 ? 123.697 130.894 144.375 1.00 13.17 118 LEU A CA 1
ATOM 902 C C . LEU A 1 118 ? 123.993 131.689 145.607 1.00 13.17 118 LEU A C 1
ATOM 903 O O . LEU A 1 118 ? 124.160 131.135 146.666 1.00 13.17 118 LEU A O 1
ATOM 908 N N . TYR A 1 119 ? 124.031 132.995 145.483 1.00 18.74 119 TYR A N 1
ATOM 909 C CA . TYR A 1 119 ? 124.298 133.839 146.607 1.00 18.74 119 TYR A CA 1
ATOM 910 C C . TYR A 1 119 ? 123.086 134.093 147.478 1.00 18.74 119 TYR A C 1
ATOM 911 O O . TYR A 1 119 ? 123.198 134.066 148.689 1.00 18.74 119 TYR A O 1
ATOM 920 N N . THR A 1 120 ? 121.928 134.311 146.879 1.00 20.45 120 THR A N 1
ATOM 921 C CA . THR A 1 120 ? 120.722 134.507 147.649 1.00 20.45 120 THR A CA 1
ATOM 922 C C . THR A 1 120 ? 120.358 133.285 148.456 1.00 20.45 120 THR A C 1
ATOM 923 O O . THR A 1 120 ? 120.020 133.391 149.623 1.00 20.45 120 THR A O 1
ATOM 927 N N . LEU A 1 121 ? 120.459 132.114 147.857 1.00 18.47 121 LEU A N 1
ATOM 928 C CA . LEU A 1 121 ? 120.080 130.899 148.543 1.00 18.47 121 LEU A CA 1
ATOM 929 C C . LEU A 1 121 ? 121.211 130.246 149.244 1.00 18.47 121 LEU A C 1
ATOM 930 O O . LEU A 1 121 ? 121.014 129.191 149.785 1.00 18.47 121 LEU A O 1
ATOM 935 N N . GLU A 1 122 ? 122.387 130.864 149.252 1.00 21.65 122 GLU A N 1
ATOM 936 C CA . GLU A 1 122 ? 123.575 130.331 149.910 1.00 21.65 122 GLU A CA 1
ATOM 937 C C . GLU A 1 122 ? 123.832 128.921 149.445 1.00 21.65 122 GLU A C 1
ATOM 938 O O . GLU A 1 122 ? 123.836 127.987 150.227 1.00 21.65 122 GLU A O 1
ATOM 944 N N . ILE A 1 123 ? 124.054 128.773 148.155 1.00 15.77 123 ILE A N 1
ATOM 945 C CA . ILE A 1 123 ? 124.258 127.471 147.588 1.00 15.77 123 ILE A CA 1
ATOM 946 C C . ILE A 1 123 ? 125.760 127.083 147.532 1.00 15.77 123 ILE A C 1
ATOM 947 O O . ILE A 1 123 ? 126.550 127.899 147.111 1.00 15.77 123 ILE A O 1
ATOM 952 N N . PRO A 1 124 ? 126.171 125.831 147.948 1.00 13.33 124 PRO A N 1
ATOM 953 C CA . PRO A 1 124 ? 127.564 125.427 147.787 1.00 13.33 124 PRO A CA 1
ATOM 954 C C . PRO A 1 124 ? 128.008 125.194 146.355 1.00 13.33 124 PRO A C 1
ATOM 955 O O . PRO A 1 124 ? 127.169 125.204 145.466 1.00 13.33 124 PRO A O 1
ATOM 959 N N . HIS A 1 125 ? 129.298 124.981 146.128 1.00 11.44 125 HIS A N 1
ATOM 960 C CA . HIS A 1 125 ? 129.847 124.693 144.798 1.00 11.44 125 HIS A CA 1
ATOM 961 C C . HIS A 1 125 ? 129.576 125.748 143.776 1.00 11.44 125 HIS A C 1
ATOM 962 O O . HIS A 1 125 ? 129.329 125.437 142.636 1.00 11.44 125 HIS A O 1
ATOM 969 N N . LYS A 1 126 ? 129.677 127.004 144.166 1.00 14.06 126 LYS A N 1
ATOM 970 C CA . LYS A 1 126 ? 129.410 128.098 143.261 1.00 14.06 126 LYS A CA 1
ATOM 971 C C . LYS A 1 126 ? 130.292 128.091 142.029 1.00 14.06 126 LYS A C 1
ATOM 972 O O . LYS A 1 126 ? 129.808 128.331 140.947 1.00 14.06 126 LYS A O 1
ATOM 978 N N . LEU A 1 127 ? 131.573 127.796 142.176 1.00 13.51 127 LEU A N 1
ATOM 979 C CA . LEU A 1 127 ? 132.486 127.734 141.046 1.00 13.51 127 LEU A CA 1
ATOM 980 C C . LEU A 1 127 ? 132.143 126.633 140.094 1.00 13.51 127 LEU A C 1
ATOM 981 O O . LEU A 1 127 ? 132.164 126.833 138.905 1.00 13.51 127 LEU A O 1
ATOM 986 N N . ARG A 1 128 ? 131.806 125.471 140.608 1.00 12.48 128 ARG A N 1
ATOM 987 C CA . ARG A 1 128 ? 131.439 124.354 139.785 1.00 12.48 128 ARG A CA 1
ATOM 988 C C . ARG A 1 128 ? 130.205 124.641 138.993 1.00 12.48 128 ARG A C 1
ATOM 989 O O . ARG A 1 128 ? 130.127 124.280 137.838 1.00 12.48 128 ARG A O 1
ATOM 997 N N . PHE A 1 129 ? 129.236 125.300 139.603 1.00 11.48 129 PHE A N 1
ATOM 998 C CA . PHE A 1 129 ? 127.999 125.634 138.926 1.00 11.48 129 PHE A CA 1
ATOM 999 C C . PHE A 1 129 ? 128.154 126.690 137.856 1.00 11.48 129 PHE A C 1
ATOM 1000 O O . PHE A 1 129 ? 127.560 126.583 136.803 1.00 11.48 129 PHE A O 1
ATOM 1008 N N . VAL A 1 130 ? 128.967 127.698 138.106 1.00 10.82 130 VAL A N 1
ATOM 1009 C CA . VAL A 1 130 ? 129.174 128.757 137.135 1.00 10.82 130 VAL A CA 1
ATOM 1010 C C . VAL A 1 130 ? 129.963 128.229 135.974 1.00 10.82 130 VAL A C 1
ATOM 1011 O O . VAL A 1 130 ? 129.594 128.441 134.839 1.00 10.82 130 VAL A O 1
ATOM 1015 N N . PHE A 1 131 ? 131.028 127.493 136.249 1.00 9.09 131 PHE A N 1
ATOM 1016 C CA . PHE A 1 131 ? 131.812 126.882 135.195 1.00 9.09 131 PHE A CA 1
ATOM 1017 C C . PHE A 1 131 ? 130.931 126.008 134.349 1.00 9.09 131 PHE A C 1
ATOM 1018 O O . PHE A 1 131 ? 130.968 126.120 133.155 1.00 9.09 131 PHE A O 1
ATOM 1026 N N . ALA A 1 132 ? 130.121 125.159 134.962 1.00 4.87 132 ALA A N 1
ATOM 1027 C CA . ALA A 1 132 ? 129.196 124.322 134.227 1.00 4.87 132 ALA A CA 1
ATOM 1028 C C . ALA A 1 132 ? 128.353 125.074 133.253 1.00 4.87 132 ALA A C 1
ATOM 1029 O O . ALA A 1 132 ? 128.356 124.747 132.103 1.00 4.87 132 ALA A O 1
ATOM 1031 N N . VAL A 1 133 ? 127.662 126.109 133.696 1.00 4.64 133 VAL A N 1
ATOM 1032 C CA . VAL A 1 133 ? 126.834 126.919 132.818 1.00 4.64 133 VAL A CA 1
ATOM 1033 C C . VAL A 1 133 ? 127.584 127.604 131.679 1.00 4.64 133 VAL A C 1
ATOM 1034 O O . VAL A 1 133 ? 127.070 127.705 130.592 1.00 4.64 133 VAL A O 1
ATOM 1038 N N . ILE A 1 134 ? 128.817 128.015 131.895 1.00 4.76 134 ILE A N 1
ATOM 1039 C CA . ILE A 1 134 ? 129.584 128.657 130.868 1.00 4.76 134 ILE A CA 1
ATOM 1040 C C . ILE A 1 134 ? 129.929 127.630 129.816 1.00 4.76 134 ILE A C 1
ATOM 1041 O O . ILE A 1 134 ? 129.731 127.884 128.642 1.00 4.76 134 ILE A O 1
ATOM 1046 N N . ILE A 1 135 ? 130.390 126.453 130.217 1.00 3.06 135 ILE A N 1
ATOM 1047 C CA . ILE A 1 135 ? 130.648 125.381 129.280 1.00 3.06 135 ILE A CA 1
ATOM 1048 C C . ILE A 1 135 ? 129.456 125.095 128.418 1.00 3.06 135 ILE A C 1
ATOM 1049 O O . ILE A 1 135 ? 129.555 125.103 127.208 1.00 3.06 135 ILE A O 1
ATOM 1054 N N . THR A 1 136 ? 128.322 124.856 129.035 1.00 2.56 136 THR A N 1
ATOM 1055 C CA . THR A 1 136 ? 127.108 124.581 128.309 1.00 2.56 136 THR A CA 1
ATOM 1056 C C . THR A 1 136 ? 126.689 125.611 127.283 1.00 2.56 136 THR A C 1
ATOM 1057 O O . THR A 1 136 ? 126.223 125.258 126.220 1.00 2.56 136 THR A O 1
ATOM 1061 N N . LEU A 1 137 ? 126.844 126.883 127.600 1.00 2.56 137 LEU A N 1
ATOM 1062 C CA . LEU A 1 137 ? 126.465 127.942 126.695 1.00 2.56 137 LEU A CA 1
ATOM 1063 C C . LEU A 1 137 ? 127.383 128.067 125.526 1.00 2.56 137 LEU A C 1
ATOM 1064 O O . LEU A 1 137 ? 126.940 128.418 124.466 1.00 2.56 137 LEU A O 1
ATOM 1069 N N . TRP A 1 138 ? 128.644 127.728 125.696 1.00 2.97 138 TRP A N 1
ATOM 1070 C CA . TRP A 1 138 ? 129.601 127.741 124.618 1.00 2.97 138 TRP A CA 1
ATOM 1071 C C . TRP A 1 138 ? 129.417 126.567 123.705 1.00 2.97 138 TRP A C 1
ATOM 1072 O O . TRP A 1 138 ? 129.776 126.640 122.550 1.00 2.97 138 TRP A O 1
ATOM 1083 N N . CYS A 1 139 ? 128.855 125.483 124.206 1.00 1.46 139 CYS A N 1
ATOM 1084 C CA . CYS A 1 139 ? 128.546 124.327 123.396 1.00 1.46 139 CYS A CA 1
ATOM 1085 C C . CYS A 1 139 ? 127.371 124.658 122.540 1.00 1.46 139 CYS A C 1
ATOM 1086 O O . CYS A 1 139 ? 127.261 124.151 121.447 1.00 1.46 139 CYS A O 1
ATOM 1089 N N . GLY A 1 140 ? 126.482 125.514 123.023 1.00 1.52 140 GLY A N 1
ATOM 1090 C CA . GLY A 1 140 ? 125.354 125.969 122.244 1.00 1.52 140 GLY A CA 1
ATOM 1091 C C . GLY A 1 140 ? 125.765 126.967 121.220 1.00 1.52 140 GLY A C 1
ATOM 1092 O O . GLY A 1 140 ? 125.230 126.970 120.136 1.00 1.52 140 GLY A O 1
ATOM 1093 N N . VAL A 1 141 ? 126.713 127.823 121.544 1.00 1.60 141 VAL A N 1
ATOM 1094 C CA . VAL A 1 141 ? 127.244 128.750 120.566 1.00 1.60 141 VAL A CA 1
ATOM 1095 C C . VAL A 1 141 ? 127.847 127.938 119.437 1.00 1.60 141 VAL A C 1
ATOM 1096 O O . VAL A 1 141 ? 127.572 128.198 118.275 1.00 1.60 141 VAL A O 1
ATOM 1100 N N . ALA A 1 142 ? 128.641 126.933 119.767 1.00 1.58 142 ALA A N 1
ATOM 1101 C CA . ALA A 1 142 ? 129.259 126.071 118.783 1.00 1.58 142 ALA A CA 1
ATOM 1102 C C . ALA A 1 142 ? 128.299 125.255 117.962 1.00 1.58 142 ALA A C 1
ATOM 1103 O O . ALA A 1 142 ? 128.551 125.049 116.804 1.00 1.58 142 ALA A O 1
ATOM 1105 N N . ALA A 1 143 ? 127.197 124.799 118.540 1.00 1.58 143 ALA A N 1
ATOM 1106 C CA . ALA A 1 143 ? 126.178 124.063 117.823 1.00 1.58 143 ALA A CA 1
ATOM 1107 C C . ALA A 1 143 ? 125.455 124.879 116.784 1.00 1.58 143 ALA A C 1
ATOM 1108 O O . ALA A 1 143 ? 125.035 124.353 115.765 1.00 1.58 143 ALA A O 1
ATOM 1110 N N . PHE A 1 144 ? 125.301 126.168 117.024 1.00 2.82 144 PHE A N 1
ATOM 1111 C CA . PHE A 1 144 ? 124.642 127.031 116.083 1.00 2.82 144 PHE A CA 1
ATOM 1112 C C . PHE A 1 144 ? 125.573 127.432 114.967 1.00 2.82 144 PHE A C 1
ATOM 1113 O O . PHE A 1 144 ? 125.131 127.748 113.879 1.00 2.82 144 PHE A O 1
ATOM 1121 N N . VAL A 1 145 ? 126.864 127.387 115.214 1.00 2.30 145 VAL A N 1
ATOM 1122 C CA . VAL A 1 145 ? 127.858 127.771 114.232 1.00 2.30 145 VAL A CA 1
ATOM 1123 C C . VAL A 1 145 ? 128.304 126.599 113.321 1.00 2.30 145 VAL A C 1
ATOM 1124 O O . VAL A 1 145 ? 128.661 126.826 112.172 1.00 2.30 145 VAL A O 1
ATOM 1128 N N . THR A 1 146 ? 128.239 125.355 113.799 1.00 1.71 146 THR A N 1
ATOM 1129 C CA . THR A 1 146 ? 128.622 124.196 112.997 1.00 1.71 146 THR A CA 1
ATOM 1130 C C . THR A 1 146 ? 127.610 123.844 111.943 1.00 1.71 146 THR A C 1
ATOM 1131 O O . THR A 1 146 ? 126.438 123.661 112.239 1.00 1.71 146 THR A O 1
ATOM 1135 N N . PRO A 1 147 ? 128.061 123.732 110.694 1.00 4.24 147 PRO A N 1
ATOM 1136 C CA . PRO A 1 147 ? 127.152 123.436 109.596 1.00 4.24 147 PRO A CA 1
ATOM 1137 C C . PRO A 1 147 ? 126.955 121.959 109.305 1.00 4.24 147 PRO A C 1
ATOM 1138 O O . PRO A 1 147 ? 126.359 121.641 108.290 1.00 4.24 147 PRO A O 1
ATOM 1142 N N . SER A 1 148 ? 127.424 121.075 110.167 1.00 4.17 148 SER A N 1
ATOM 1143 C CA . SER A 1 148 ? 127.340 119.651 109.934 1.00 4.17 148 SER A CA 1
ATOM 1144 C C . SER A 1 148 ? 126.549 118.995 111.026 1.00 4.17 148 SER A C 1
ATOM 1145 O O . SER A 1 148 ? 125.996 119.670 111.865 1.00 4.17 148 SER A O 1
ATOM 1148 N N . ALA A 1 149 ? 126.526 117.669 111.050 1.00 3.83 149 ALA A N 1
ATOM 1149 C CA . ALA A 1 149 ? 125.845 116.935 112.103 1.00 3.83 149 ALA A CA 1
ATOM 1150 C C . ALA A 1 149 ? 126.693 116.833 113.341 1.00 3.83 149 ALA A C 1
ATOM 1151 O O . ALA A 1 149 ? 126.337 116.136 114.266 1.00 3.83 149 ALA A O 1
ATOM 1153 N N . PHE A 1 150 ? 127.813 117.537 113.378 1.00 2.06 150 PHE A N 1
ATOM 1154 C CA . PHE A 1 150 ? 128.659 117.582 114.549 1.00 2.06 150 PHE A CA 1
ATOM 1155 C C . PHE A 1 150 ? 128.128 118.672 115.423 1.00 2.06 150 PHE A C 1
ATOM 1156 O O . PHE A 1 150 ? 128.655 118.891 116.492 1.00 2.06 150 PHE A O 1
ATOM 1164 N N . ARG A 1 151 ? 127.068 119.342 114.995 1.00 3.30 151 ARG A N 1
ATOM 1165 C CA . ARG A 1 151 ? 126.396 120.341 115.796 1.00 3.30 151 ARG A CA 1
ATOM 1166 C C . ARG A 1 151 ? 125.620 119.614 116.858 1.00 3.30 151 ARG A C 1
ATOM 1167 O O . ARG A 1 151 ? 125.370 120.153 117.916 1.00 3.30 151 ARG A O 1
ATOM 1175 N N . PHE A 1 152 ? 125.291 118.359 116.602 1.00 3.07 152 PHE A N 1
ATOM 1176 C CA . PHE A 1 152 ? 124.569 117.549 117.534 1.00 3.07 152 PHE A CA 1
ATOM 1177 C C . PHE A 1 152 ? 125.521 116.937 118.504 1.00 3.07 152 PHE A C 1
ATOM 1178 O O . PHE A 1 152 ? 125.100 116.463 119.538 1.00 3.07 152 PHE A O 1
ATOM 1186 N N . GLY A 1 153 ? 126.807 116.973 118.206 1.00 1.48 153 GLY A N 1
ATOM 1187 C CA . GLY A 1 153 ? 127.801 116.520 119.135 1.00 1.48 153 GLY A CA 1
ATOM 1188 C C . GLY A 1 153 ? 128.080 117.610 120.120 1.00 1.48 153 GLY A C 1
ATOM 1189 O O . GLY A 1 153 ? 128.222 117.331 121.284 1.00 1.48 153 GLY A O 1
ATOM 1190 N N . TYR A 1 154 ? 128.142 118.851 119.681 1.00 1.09 154 TYR A N 1
ATOM 1191 C CA . TYR A 1 154 ? 128.304 119.971 120.606 1.00 1.09 154 TYR A CA 1
ATOM 1192 C C . TYR A 1 154 ? 127.067 120.132 121.454 1.00 1.09 154 TYR A C 1
ATOM 1193 O O . TYR A 1 154 ? 127.153 120.452 122.623 1.00 1.09 154 TYR A O 1
ATOM 1202 N N . TYR A 1 155 ? 125.908 119.885 120.878 1.00 2.32 155 TYR A N 1
ATOM 1203 C CA . TYR A 1 155 ? 124.679 119.946 121.620 1.00 2.32 155 TYR A CA 1
ATOM 1204 C C . TYR A 1 155 ? 124.644 118.919 122.707 1.00 2.32 155 TYR A C 1
ATOM 1205 O O . TYR A 1 155 ? 124.279 119.228 123.828 1.00 2.32 155 TYR A O 1
ATOM 1214 N N . ALA A 1 156 ? 125.027 117.694 122.395 1.00 1.61 156 ALA A N 1
ATOM 1215 C CA . ALA A 1 156 ? 125.061 116.631 123.373 1.00 1.61 156 ALA A CA 1
ATOM 1216 C C . ALA A 1 156 ? 126.119 116.785 124.447 1.00 1.61 156 ALA A C 1
ATOM 1217 O O . ALA A 1 156 ? 125.951 116.277 125.541 1.00 1.61 156 ALA A O 1
ATOM 1219 N N . VAL A 1 157 ? 127.213 117.472 124.154 1.00 1.34 157 VAL A N 1
ATOM 1220 C CA . VAL A 1 157 ? 128.230 117.721 125.156 1.00 1.34 157 VAL A CA 1
ATOM 1221 C C . VAL A 1 157 ? 127.720 118.731 126.171 1.00 1.34 157 VAL A C 1
ATOM 1222 O O . VAL A 1 157 ? 127.986 118.613 127.353 1.00 1.34 157 VAL A O 1
ATOM 1226 N N . GLY A 1 158 ? 126.930 119.691 125.743 1.00 1.43 158 GLY A N 1
ATOM 1227 C CA . GLY A 1 158 ? 126.346 120.616 126.681 1.00 1.43 158 GLY A CA 1
ATOM 1228 C C . GLY A 1 158 ? 125.281 119.940 127.495 1.00 1.43 158 GLY A C 1
ATOM 1229 O O . GLY A 1 158 ? 125.137 120.236 128.648 1.00 1.43 158 GLY A O 1
ATOM 1230 N N . CYS A 1 159 ? 124.532 119.018 126.919 1.00 1.81 159 CYS A N 1
ATOM 1231 C CA . CYS A 1 159 ? 123.559 118.253 127.671 1.00 1.81 159 CYS A CA 1
ATOM 1232 C C . CYS A 1 159 ? 124.227 117.407 128.738 1.00 1.81 159 CYS A C 1
ATOM 1233 O O . CYS A 1 159 ? 123.660 117.183 129.785 1.00 1.81 159 CYS A O 1
ATOM 1236 N N . VAL A 1 160 ? 125.439 116.949 128.496 1.00 1.75 160 VAL A N 1
ATOM 1237 C CA . VAL A 1 160 ? 126.192 116.187 129.476 1.00 1.75 160 VAL A CA 1
ATOM 1238 C C . VAL A 1 160 ? 126.692 117.092 130.588 1.00 1.75 160 VAL A C 1
ATOM 1239 O O . VAL A 1 160 ? 127.065 116.624 131.646 1.00 1.75 160 VAL A O 1
ATOM 1243 N N . TRP A 1 161 ? 126.653 118.393 130.381 1.00 1.90 161 TRP A N 1
ATOM 1244 C CA . TRP A 1 161 ? 127.056 119.326 131.404 1.00 1.90 161 TRP A CA 1
ATOM 1245 C C . TRP A 1 161 ? 125.859 119.922 132.098 1.00 1.90 161 TRP A C 1
ATOM 1246 O O . TRP A 1 161 ? 125.951 120.285 133.253 1.00 1.90 161 TRP A O 1
ATOM 1257 N N . PHE A 1 162 ? 124.729 120.007 131.417 1.00 2.65 162 PHE A N 1
ATOM 1258 C CA . PHE A 1 162 ? 123.541 120.612 131.969 1.00 2.65 162 PHE A CA 1
ATOM 1259 C C . PHE A 1 162 ? 122.665 119.697 132.776 1.00 2.65 162 PHE A C 1
ATOM 1260 O O . PHE A 1 162 ? 122.148 120.099 133.793 1.00 2.65 162 PHE A O 1
ATOM 1268 N N . VAL A 1 163 ? 122.467 118.480 132.321 1.00 3.62 163 VAL A N 1
ATOM 1269 C CA . VAL A 1 163 ? 121.679 117.533 133.091 1.00 3.62 163 VAL A CA 1
ATOM 1270 C C . VAL A 1 163 ? 122.291 117.339 134.518 1.00 3.62 163 VAL A C 1
ATOM 1271 O O . VAL A 1 163 ? 121.557 117.498 135.484 1.00 3.62 163 VAL A O 1
ATOM 1275 N N . PRO A 1 164 ? 123.623 117.012 134.680 1.00 5.21 164 PRO A N 1
ATOM 1276 C CA . PRO A 1 164 ? 124.183 116.986 136.038 1.00 5.21 164 PRO A CA 1
ATOM 1277 C C . PRO A 1 164 ? 124.022 118.295 136.802 1.00 5.21 164 PRO A C 1
ATOM 1278 O O . PRO A 1 164 ? 123.603 118.229 137.939 1.00 5.21 164 PRO A O 1
ATOM 1282 N N . PHE A 1 165 ? 124.355 119.440 136.222 1.00 6.11 165 PHE A N 1
ATOM 1283 C CA . PHE A 1 165 ? 124.169 120.757 136.828 1.00 6.11 165 PHE A CA 1
ATOM 1284 C C . PHE A 1 165 ? 122.774 120.991 137.364 1.00 6.11 165 PHE A C 1
ATOM 1285 O O . PHE A 1 165 ? 122.612 121.388 138.502 1.00 6.11 165 PHE A O 1
ATOM 1293 N N . SER A 1 166 ? 121.760 120.754 136.553 1.00 9.53 166 SER A N 1
ATOM 1294 C CA . SER A 1 166 ? 120.396 121.017 136.943 1.00 9.53 166 SER A CA 1
ATOM 1295 C C . SER A 1 166 ? 119.871 120.114 138.026 1.00 9.53 166 SER A C 1
ATOM 1296 O O . SER A 1 166 ? 119.083 120.543 138.843 1.00 9.53 166 SER A O 1
ATOM 1299 N N . PHE A 1 167 ? 120.319 118.875 138.060 1.00 8.52 167 PHE A N 1
ATOM 1300 C CA . PHE A 1 167 ? 119.895 117.956 139.086 1.00 8.52 167 PHE A CA 1
ATOM 1301 C C . PHE A 1 167 ? 120.585 118.242 140.391 1.00 8.52 167 PHE A C 1
ATOM 1302 O O . PHE A 1 167 ? 119.991 118.114 141.450 1.00 8.52 167 PHE A O 1
ATOM 1310 N N . SER A 1 168 ? 121.837 118.645 140.320 1.00 8.80 168 SER A N 1
ATOM 1311 C CA . SER A 1 168 ? 122.567 118.998 141.501 1.00 8.80 168 SER A CA 1
ATOM 1312 C C . SER A 1 168 ? 122.046 120.283 142.095 1.00 8.80 168 SER A C 1
ATOM 1313 O O . SER A 1 168 ? 121.962 120.405 143.300 1.00 8.80 168 SER A O 1
ATOM 1316 N N . LEU A 1 169 ? 121.670 121.235 141.260 1.00 10.72 169 LEU A N 1
ATOM 1317 C CA . LEU A 1 169 ? 121.114 122.472 141.743 1.00 10.72 169 LEU A CA 1
ATOM 1318 C C . LEU A 1 169 ? 119.739 122.287 142.286 1.00 10.72 169 LEU A C 1
ATOM 1319 O O . LEU A 1 169 ? 119.426 122.852 143.292 1.00 10.72 169 LEU A O 1
ATOM 1324 N N . LEU A 1 170 ? 118.907 121.484 141.660 1.00 15.69 170 LEU A N 1
ATOM 1325 C CA . LEU A 1 170 ? 117.609 121.222 142.222 1.00 15.69 170 LEU A CA 1
ATOM 1326 C C . LEU A 1 170 ? 117.710 120.597 143.599 1.00 15.69 170 LEU A C 1
ATOM 1327 O O . LEU A 1 170 ? 116.941 120.932 144.474 1.00 15.69 170 LEU A O 1
ATOM 1332 N N . ARG A 1 171 ? 118.658 119.710 143.815 1.00 14.29 171 ARG A N 1
ATOM 1333 C CA . ARG A 1 171 ? 118.840 119.103 145.107 1.00 14.29 171 ARG A CA 1
ATOM 1334 C C . ARG A 1 171 ? 119.220 120.129 146.122 1.00 14.29 171 ARG A C 1
ATOM 1335 O O . ARG A 1 171 ? 118.674 120.150 147.209 1.00 14.29 171 ARG A O 1
ATOM 1343 N N . HIS A 1 172 ? 120.152 120.993 145.773 1.00 15.61 172 HIS A N 1
ATOM 1344 C CA . HIS A 1 172 ? 120.584 122.040 146.659 1.00 15.61 172 HIS A CA 1
ATOM 1345 C C . HIS A 1 172 ? 119.533 123.068 146.972 1.00 15.61 172 HIS A C 1
ATOM 1346 O O . HIS A 1 172 ? 119.434 123.503 148.097 1.00 15.61 172 HIS A O 1
ATOM 1353 N N . VAL A 1 173 ? 118.736 123.459 145.996 1.00 15.75 173 VAL A N 1
ATOM 1354 C CA . VAL A 1 173 ? 117.665 124.398 146.247 1.00 15.75 173 VAL A CA 1
ATOM 1355 C C . VAL A 1 173 ? 116.496 123.815 147.012 1.00 15.75 173 VAL A C 1
ATOM 1356 O O . VAL A 1 173 ? 115.759 124.546 147.634 1.00 15.75 173 VAL A O 1
ATOM 1360 N N . LYS A 1 174 ? 116.340 122.507 147.004 1.00 19.42 174 LYS A N 1
ATOM 1361 C CA . LYS A 1 174 ? 115.290 121.891 147.765 1.00 19.42 174 LYS A CA 1
ATOM 1362 C C . LYS A 1 174 ? 115.710 121.829 149.200 1.00 19.42 174 LYS A C 1
ATOM 1363 O O . LYS A 1 174 ? 114.887 121.947 150.097 1.00 19.42 174 LYS A O 1
ATOM 1369 N N . GLN A 1 175 ? 116.997 121.680 149.434 1.00 23.69 175 GLN A N 1
ATOM 1370 C CA . GLN A 1 175 ? 117.502 121.683 150.787 1.00 23.69 175 GLN A CA 1
ATOM 1371 C C . GLN A 1 175 ? 117.355 123.054 151.399 1.00 23.69 175 GLN A C 1
ATOM 1372 O O . GLN A 1 175 ? 116.981 123.178 152.556 1.00 23.69 175 GLN A O 1
ATOM 1378 N N . ARG A 1 176 ? 117.637 124.087 150.626 1.00 22.92 176 ARG A N 1
ATOM 1379 C CA . ARG A 1 176 ? 117.528 125.435 151.113 1.00 22.92 176 ARG A CA 1
ATOM 1380 C C . ARG A 1 176 ? 116.091 125.890 151.268 1.00 22.92 176 ARG A C 1
ATOM 1381 O O . ARG A 1 176 ? 115.791 126.654 152.157 1.00 22.92 176 ARG A O 1
ATOM 1389 N N . TYR A 1 177 ? 115.190 125.404 150.436 1.00 29.92 177 TYR A N 1
ATOM 1390 C CA . TYR A 1 177 ? 113.795 125.780 150.500 1.00 29.92 177 TYR A CA 1
ATOM 1391 C C . TYR A 1 177 ? 113.208 125.625 151.885 1.00 29.92 177 TYR A C 1
ATOM 1392 O O . TYR A 1 177 ? 112.449 126.465 152.321 1.00 29.92 177 TYR A O 1
ATOM 1401 N N . GLN A 1 178 ? 113.565 124.574 152.595 1.00 32.32 178 GLN A N 1
ATOM 1402 C CA . GLN A 1 178 ? 112.998 124.314 153.913 1.00 32.32 178 GLN A CA 1
ATOM 1403 C C . GLN A 1 178 ? 113.486 125.216 155.029 1.00 32.32 178 GLN A C 1
ATOM 1404 O O . GLN A 1 178 ? 112.900 125.241 156.100 1.00 32.32 178 GLN A O 1
ATOM 1410 N N . VAL A 1 179 ? 114.548 125.961 154.790 1.00 36.54 179 VAL A N 1
ATOM 1411 C CA . VAL A 1 179 ? 115.085 126.873 155.767 1.00 36.54 179 VAL A CA 1
ATOM 1412 C C . VAL A 1 179 ? 114.254 128.117 155.756 1.00 36.54 179 VAL A C 1
ATOM 1413 O O . VAL A 1 179 ? 114.093 128.763 156.772 1.00 36.54 179 VAL A O 1
ATOM 1417 N N . TYR A 1 180 ? 113.668 128.441 154.623 1.00 37.18 180 TYR A N 1
ATOM 1418 C CA . TYR A 1 180 ? 112.953 129.688 154.484 1.00 37.18 180 TYR A CA 1
ATOM 1419 C C . TYR A 1 180 ? 111.581 129.746 155.105 1.00 37.18 180 TYR A C 1
ATOM 1420 O O . TYR A 1 180 ? 110.937 128.726 155.273 1.00 37.18 180 TYR A O 1
ATOM 1429 N N . PRO A 1 181 ? 111.141 130.952 155.505 1.00 40.70 181 PRO A N 1
ATOM 1430 C CA . PRO A 1 181 ? 109.812 131.129 156.092 1.00 40.70 181 PRO A CA 1
ATOM 1431 C C . PRO A 1 181 ? 108.697 130.943 155.080 1.00 40.70 181 PRO A C 1
ATOM 1432 O O . PRO A 1 181 ? 108.921 131.125 153.898 1.00 40.70 181 PRO A O 1
ATOM 1436 N N . PRO A 1 182 ? 107.499 130.591 155.534 1.00 42.77 182 PRO A N 1
ATOM 1437 C CA . PRO A 1 182 ? 106.395 130.319 154.612 1.00 42.77 182 PRO A CA 1
ATOM 1438 C C . PRO A 1 182 ? 106.136 131.355 153.536 1.00 42.77 182 PRO A C 1
ATOM 1439 O O . PRO A 1 182 ? 105.886 130.962 152.406 1.00 42.77 182 PRO A O 1
ATOM 1443 N N . LYS A 1 183 ? 106.199 132.640 153.857 1.00 42.68 183 LYS A N 1
ATOM 1444 C CA . LYS A 1 183 ? 106.022 133.700 152.878 1.00 42.68 183 LYS A CA 1
ATOM 1445 C C . LYS A 1 183 ? 107.128 133.805 151.843 1.00 42.68 183 LYS A C 1
ATOM 1446 O O . LYS A 1 183 ? 106.871 134.139 150.703 1.00 42.68 183 LYS A O 1
ATOM 1452 N N . CYS A 1 184 ? 108.357 133.502 152.227 1.00 46.07 184 CYS A N 1
ATOM 1453 C CA . CYS A 1 184 ? 109.466 133.548 151.298 1.00 46.07 184 CYS A CA 1
ATOM 1454 C C . CYS A 1 184 ? 109.505 132.290 150.469 1.00 46.07 184 CYS A C 1
ATOM 1455 O O . CYS A 1 184 ? 110.030 132.299 149.372 1.00 46.07 184 CYS A O 1
ATOM 1458 N N . GLN A 1 185 ? 108.926 131.209 150.973 1.00 57.16 185 GLN A N 1
ATOM 1459 C CA . GLN A 1 185 ? 108.856 129.960 150.228 1.00 57.16 185 GLN A CA 1
ATOM 1460 C C . GLN A 1 185 ? 107.839 130.061 149.121 1.00 57.16 185 GLN A C 1
ATOM 1461 O O . GLN A 1 185 ? 107.970 129.408 148.107 1.00 57.16 185 GLN A O 1
ATOM 1467 N N . LYS A 1 186 ? 106.830 130.897 149.293 1.00 63.58 186 LYS A N 1
ATOM 1468 C CA . LYS A 1 186 ? 105.859 131.133 148.237 1.00 63.58 186 LYS A CA 1
ATOM 1469 C C . LYS A 1 186 ? 106.450 131.896 147.064 1.00 63.58 186 LYS A C 1
ATOM 1470 O O . LYS A 1 186 ? 106.172 131.576 145.916 1.00 63.58 186 LYS A O 1
ATOM 1476 N N . ILE A 1 187 ? 107.287 132.888 147.332 1.00 44.70 187 ILE A N 1
ATOM 1477 C CA . ILE A 1 187 ? 107.947 133.609 146.260 1.00 44.70 187 ILE A CA 1
ATOM 1478 C C . ILE A 1 187 ? 108.949 132.709 145.595 1.00 44.70 187 ILE 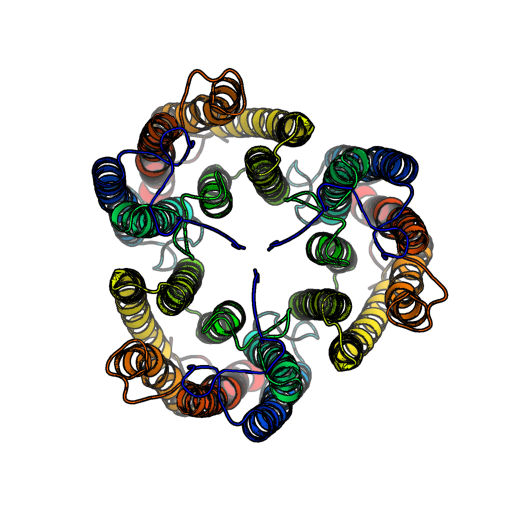A C 1
ATOM 1479 O O . ILE A 1 187 ? 109.101 132.743 144.390 1.00 44.70 187 ILE A O 1
ATOM 1484 N N . LEU A 1 188 ? 109.620 131.871 146.365 1.00 35.18 188 LEU A N 1
ATOM 1485 C CA . LEU A 1 188 ? 110.651 131.012 145.824 1.00 35.18 188 LEU A CA 1
ATOM 1486 C C . LEU A 1 188 ? 110.104 129.950 144.927 1.00 35.18 188 LEU A C 1
ATOM 1487 O O . LEU A 1 188 ? 110.770 129.562 144.000 1.00 35.18 188 LEU A O 1
ATOM 1492 N N . PHE A 1 189 ? 108.906 129.460 145.187 1.00 38.74 189 PHE A N 1
ATOM 1493 C CA . PHE A 1 189 ? 108.285 128.487 144.322 1.00 38.74 189 PHE A CA 1
ATOM 1494 C C . PHE A 1 189 ? 108.284 128.997 142.920 1.00 38.74 189 PHE A C 1
ATOM 1495 O O . PHE A 1 189 ? 108.692 128.307 142.014 1.00 38.74 189 PHE A O 1
ATOM 1503 N N . TRP A 1 190 ? 107.834 130.223 142.731 1.00 38.67 190 TRP A N 1
ATOM 1504 C CA . TRP A 1 190 ? 107.771 130.823 141.414 1.00 38.67 190 TRP A CA 1
ATOM 1505 C C . TRP A 1 190 ? 109.097 131.121 140.757 1.00 38.67 190 TRP A C 1
ATOM 1506 O O . TRP A 1 190 ? 109.198 131.102 139.545 1.00 38.67 190 TRP A O 1
ATOM 1517 N N . ALA A 1 191 ? 110.133 131.360 141.534 1.00 33.74 191 ALA A N 1
ATOM 1518 C CA . ALA A 1 191 ? 111.453 131.549 140.969 1.00 33.74 191 ALA A CA 1
ATOM 1519 C C . ALA A 1 191 ? 111.962 130.237 140.479 1.00 33.74 191 ALA A C 1
ATOM 1520 O O . ALA A 1 191 ? 112.591 130.173 139.447 1.00 33.74 191 ALA A O 1
ATOM 1522 N N . CYS A 1 192 ? 111.687 129.173 141.213 1.00 31.01 192 CYS A N 1
ATOM 1523 C CA . CYS A 1 192 ? 112.139 127.842 140.846 1.00 31.01 192 CYS A CA 1
ATOM 1524 C C . CYS A 1 192 ? 111.442 127.301 139.616 1.00 31.01 192 CYS A C 1
ATOM 1525 O O . CYS A 1 192 ? 111.980 126.462 138.938 1.00 31.01 192 CYS A O 1
ATOM 1528 N N . THR A 1 193 ? 110.248 127.788 139.313 1.00 32.57 193 THR A N 1
ATOM 1529 C CA . THR A 1 193 ? 109.541 127.372 138.115 1.00 32.57 193 THR A CA 1
ATOM 1530 C C . THR A 1 193 ? 110.040 128.073 136.871 1.00 32.57 193 THR A C 1
ATOM 1531 O O . THR A 1 193 ? 109.785 127.621 135.778 1.00 32.57 193 THR A O 1
ATOM 1535 N N . ILE A 1 194 ? 110.734 129.187 137.022 1.00 28.21 194 ILE A N 1
ATOM 1536 C CA . ILE A 1 194 ? 111.303 129.883 135.885 1.00 28.21 194 ILE A CA 1
ATOM 1537 C C . ILE A 1 194 ? 112.720 129.395 135.693 1.00 28.21 194 ILE A C 1
ATOM 1538 O O . ILE A 1 194 ? 113.211 129.278 134.589 1.00 28.21 194 ILE A O 1
ATOM 1543 N N . PHE A 1 195 ? 113.383 129.062 136.776 1.00 21.80 195 PHE A N 1
ATOM 1544 C CA . PHE A 1 195 ? 114.751 128.626 136.678 1.00 21.80 195 PHE A CA 1
ATOM 1545 C C . PHE A 1 195 ? 114.864 127.187 136.261 1.00 21.80 195 PHE A C 1
ATOM 1546 O O . PHE A 1 195 ? 115.810 126.808 135.608 1.00 21.80 195 PHE A O 1
ATOM 1554 N N . PHE A 1 196 ? 113.922 126.359 136.655 1.00 23.26 196 PHE A N 1
ATOM 1555 C CA . PHE A 1 196 ? 114.041 124.950 136.384 1.00 23.26 196 PHE A CA 1
ATOM 1556 C C . PHE A 1 196 ? 112.966 124.500 135.443 1.00 23.26 196 PHE A C 1
ATOM 1557 O O . PHE A 1 196 ? 112.939 123.350 135.049 1.00 23.26 196 PHE A O 1
ATOM 1565 N N . GLY A 1 197 ? 112.068 125.396 135.079 1.00 29.37 197 GLY A N 1
ATOM 1566 C CA . GLY A 1 197 ? 111.028 125.053 134.148 1.00 29.37 197 GLY A CA 1
ATOM 1567 C C . GLY A 1 197 ? 111.232 125.696 132.805 1.00 29.37 197 GLY A C 1
ATOM 1568 O O . GLY A 1 197 ? 110.783 125.169 131.800 1.00 29.37 197 GLY A O 1
ATOM 1569 N N . PHE A 1 198 ? 111.924 126.822 132.768 1.00 19.01 198 PHE A N 1
ATOM 1570 C CA . PHE A 1 198 ? 112.084 127.543 131.519 1.00 19.01 198 PHE A CA 1
ATOM 1571 C C . PHE A 1 198 ? 113.455 127.317 130.976 1.00 19.01 198 PHE A C 1
ATOM 1572 O O . PHE A 1 198 ? 113.641 127.320 129.776 1.00 19.01 198 PHE A O 1
ATOM 1580 N N . TRP A 1 199 ? 114.431 127.139 131.844 1.00 14.79 199 TRP A N 1
ATOM 1581 C CA . TRP A 1 199 ? 115.794 126.828 131.395 1.00 14.79 199 TRP A CA 1
ATOM 1582 C C . TRP A 1 199 ? 115.896 125.587 130.511 1.00 14.79 199 TRP A C 1
ATOM 1583 O O . TRP A 1 199 ? 116.628 125.610 129.534 1.00 14.79 199 TRP A O 1
ATOM 1594 N N . PRO A 1 200 ? 115.175 124.488 130.838 1.00 10.24 200 PRO A N 1
ATOM 1595 C CA . PRO A 1 200 ? 115.205 123.358 129.905 1.00 10.24 200 PRO A CA 1
ATOM 1596 C C . PRO A 1 200 ? 114.536 123.539 128.544 1.00 10.24 200 PRO A C 1
ATOM 1597 O O . PRO A 1 200 ? 114.660 122.634 127.747 1.00 10.24 200 PRO A O 1
ATOM 1601 N N . LEU A 1 201 ? 113.833 124.633 128.282 1.00 8.53 201 LEU A N 1
ATOM 1602 C CA . LEU A 1 201 ? 113.116 124.801 127.029 1.00 8.53 201 LEU A CA 1
ATOM 1603 C C . LEU A 1 201 ? 114.048 125.233 125.947 1.00 8.53 201 LEU A C 1
ATOM 1604 O O . LEU A 1 201 ? 113.832 124.915 124.798 1.00 8.53 201 LEU A O 1
ATOM 1609 N N . PHE A 1 202 ? 115.087 125.967 126.308 1.00 6.69 202 PHE A N 1
ATOM 1610 C CA . PHE A 1 202 ? 116.085 126.404 125.347 1.00 6.69 202 PHE A CA 1
ATOM 1611 C C . PHE A 1 202 ? 116.645 125.227 124.530 1.00 6.69 202 PHE A C 1
ATOM 1612 O O . PHE A 1 202 ? 116.619 125.281 123.301 1.00 6.69 202 PHE A O 1
ATOM 1620 N N . PRO A 1 203 ? 117.156 124.157 125.181 1.00 6.38 203 PRO A N 1
ATOM 1621 C CA . PRO A 1 203 ? 117.563 122.997 124.375 1.00 6.38 203 PRO A CA 1
ATOM 1622 C C . PRO A 1 203 ? 116.499 122.351 123.461 1.00 6.38 203 PRO A C 1
ATOM 1623 O O . PRO A 1 203 ? 116.829 121.924 122.367 1.00 6.38 203 PRO A O 1
ATOM 1627 N N . ILE A 1 204 ? 115.256 122.273 123.888 1.00 7.41 204 ILE A N 1
ATOM 1628 C CA . ILE A 1 204 ? 114.204 121.699 123.065 1.00 7.41 204 ILE A CA 1
ATOM 1629 C C . ILE A 1 204 ? 113.860 122.551 121.857 1.00 7.41 204 ILE A C 1
ATOM 1630 O O . ILE A 1 204 ? 113.517 122.030 120.806 1.00 7.41 204 ILE A O 1
ATOM 1635 N N . LEU A 1 205 ? 113.967 123.863 121.986 1.00 6.96 205 LEU A N 1
ATOM 1636 C CA . LEU A 1 205 ? 113.700 124.745 120.876 1.00 6.96 205 LEU A CA 1
ATOM 1637 C C . LEU A 1 205 ? 114.714 124.545 119.779 1.00 6.96 205 LEU A C 1
ATOM 1638 O O . LEU A 1 205 ? 114.345 124.596 118.621 1.00 6.96 205 LEU A O 1
ATOM 1643 N N . PHE A 1 206 ? 115.979 124.305 120.118 1.00 5.04 206 PHE A N 1
ATOM 1644 C CA . PHE A 1 206 ? 117.008 123.996 119.127 1.00 5.04 206 PHE A CA 1
ATOM 1645 C C . PHE A 1 206 ? 116.627 122.800 118.282 1.00 5.04 206 PHE A C 1
ATOM 1646 O O . PHE A 1 206 ? 116.863 122.774 117.084 1.00 5.04 206 PHE A O 1
ATOM 1654 N N . LEU A 1 207 ? 116.031 121.801 118.891 1.00 6.77 207 LEU A N 1
ATOM 1655 C CA . LEU A 1 207 ? 115.656 120.604 118.169 1.00 6.77 207 LEU A CA 1
ATOM 1656 C C . LEU A 1 207 ? 114.546 120.772 117.171 1.00 6.77 207 LEU A C 1
ATOM 1657 O O . LEU A 1 207 ? 114.315 119.896 116.370 1.00 6.77 207 LEU A O 1
ATOM 1662 N N . PHE A 1 208 ? 113.845 121.887 117.215 1.00 7.68 208 PHE A N 1
ATOM 1663 C CA . PHE A 1 208 ? 112.753 122.119 116.308 1.00 7.68 208 PHE A CA 1
ATOM 1664 C C . PHE A 1 208 ? 113.067 123.269 115.417 1.00 7.68 208 PHE A C 1
ATOM 1665 O O . PHE A 1 208 ? 112.274 123.626 114.588 1.00 7.68 208 PHE A O 1
ATOM 1673 N N . SER A 1 209 ? 114.251 123.821 115.557 1.00 8.68 209 SER A N 1
ATOM 1674 C CA . SER A 1 209 ? 114.676 124.937 114.760 1.00 8.68 209 SER A CA 1
ATOM 1675 C C . SER A 1 209 ? 115.119 124.570 113.376 1.00 8.68 209 SER A C 1
ATOM 1676 O O . SER A 1 209 ? 114.995 123.449 112.968 1.00 8.68 209 SER A O 1
ATOM 1679 N N . TRP A 1 210 ? 115.669 125.517 112.645 1.00 8.66 210 TRP A N 1
ATOM 1680 C CA . TRP A 1 210 ? 116.176 125.280 111.311 1.00 8.66 210 TRP A CA 1
ATOM 1681 C C . TRP A 1 210 ? 117.389 124.381 111.341 1.00 8.66 210 TRP A C 1
ATOM 1682 O O . TRP A 1 210 ? 117.761 123.811 110.326 1.00 8.66 210 TRP A O 1
ATOM 1693 N N . LEU A 1 211 ? 118.004 124.235 112.499 1.00 7.43 211 LEU A N 1
ATOM 1694 C CA . LEU A 1 211 ? 119.149 123.376 112.662 1.00 7.43 211 LEU A CA 1
ATOM 1695 C C . LEU A 1 211 ? 118.704 122.093 113.308 1.00 7.43 211 LEU A C 1
ATOM 1696 O O . LEU A 1 211 ? 119.517 121.350 113.818 1.00 7.43 211 LEU A O 1
ATOM 1701 N N . GLY A 1 212 ? 117.409 121.837 113.313 1.00 8.66 212 GLY A N 1
ATOM 1702 C CA . GLY A 1 212 ? 116.857 120.642 113.877 1.00 8.66 212 GLY A CA 1
ATOM 1703 C C . GLY A 1 212 ? 115.817 120.233 112.877 1.00 8.66 212 GLY A C 1
ATOM 1704 O O . GLY A 1 212 ? 116.142 120.020 111.723 1.00 8.66 212 GLY A O 1
ATOM 1705 N N . THR A 1 213 ? 114.561 120.161 113.278 1.00 13.90 213 THR A N 1
ATOM 1706 C CA . THR A 1 213 ? 113.511 119.685 112.390 1.00 13.90 213 THR A CA 1
ATOM 1707 C C . THR A 1 213 ? 112.960 120.686 111.391 1.00 13.90 213 THR A C 1
ATOM 1708 O O . THR A 1 213 ? 112.208 120.300 110.503 1.00 13.90 213 THR A O 1
ATOM 1712 N N . GLY A 1 214 ? 113.305 121.960 111.520 1.00 11.66 214 GLY A N 1
ATOM 1713 C CA . GLY A 1 214 ? 112.879 122.957 110.566 1.00 11.66 214 GLY A CA 1
ATOM 1714 C C . GLY A 1 214 ? 111.487 123.474 110.754 1.00 11.66 214 GLY A C 1
ATOM 1715 O O . GLY A 1 214 ? 110.845 123.864 109.793 1.00 11.66 214 GLY A O 1
ATOM 1716 N N . HIS A 1 215 ? 111.004 123.477 111.985 1.00 10.25 215 HIS A N 1
ATOM 1717 C CA . HIS A 1 215 ? 109.676 123.978 112.265 1.00 10.25 215 HIS A CA 1
ATOM 1718 C C . HIS A 1 215 ? 109.763 125.417 112.695 1.00 10.25 215 HIS A C 1
ATOM 1719 O O . HIS A 1 215 ? 108.923 126.217 112.331 1.00 10.25 215 HIS A O 1
ATOM 1726 N N . ILE A 1 216 ? 110.789 125.760 113.449 1.00 7.56 216 ILE A N 1
ATOM 1727 C CA . ILE A 1 216 ? 110.965 127.122 113.895 1.00 7.56 216 ILE A CA 1
ATOM 1728 C C . ILE A 1 216 ? 112.044 127.844 113.117 1.00 7.56 216 ILE A C 1
ATOM 1729 O O . ILE A 1 216 ? 113.191 127.445 113.148 1.00 7.56 216 ILE A O 1
ATOM 1734 N N . ASP A 1 217 ? 111.681 128.918 112.423 1.00 10.55 217 ASP A N 1
ATOM 1735 C CA . ASP A 1 217 ? 112.635 129.718 111.675 1.00 10.55 217 ASP A CA 1
ATOM 1736 C C . ASP A 1 217 ? 113.369 130.647 112.592 1.00 10.55 217 ASP A C 1
ATOM 1737 O O . ASP A 1 217 ? 113.084 130.691 113.758 1.00 10.55 217 ASP A O 1
ATOM 1742 N N . GLN A 1 218 ? 114.298 131.422 112.066 1.00 12.23 218 GLN A N 1
ATOM 1743 C CA . GLN A 1 218 ? 115.079 132.332 112.876 1.00 12.23 218 GLN A CA 1
ATOM 1744 C C . GLN A 1 218 ? 114.301 133.515 113.391 1.00 12.23 218 GLN A C 1
ATOM 1745 O O . GLN A 1 218 ? 114.552 133.972 114.488 1.00 12.23 218 GLN A O 1
ATOM 1751 N N . GLN A 1 219 ? 113.342 134.010 112.625 1.00 6.94 219 GLN A N 1
ATOM 1752 C CA . GLN A 1 219 ? 112.505 135.102 113.079 1.00 6.94 219 GLN A CA 1
ATOM 1753 C C . GLN A 1 219 ? 111.664 134.687 114.251 1.00 6.94 219 GLN A C 1
ATOM 1754 O O . GLN A 1 219 ? 111.641 135.384 115.252 1.00 6.94 219 GLN A O 1
ATOM 1760 N N . ALA A 1 220 ? 111.005 133.535 114.164 1.00 5.91 220 ALA A N 1
ATOM 1761 C CA . ALA A 1 220 ? 110.190 133.038 115.250 1.00 5.91 220 ALA A CA 1
ATOM 1762 C C . ALA A 1 220 ? 111.023 132.687 116.433 1.00 5.91 220 ALA A C 1
ATOM 1763 O O . ALA A 1 220 ? 110.600 132.910 117.536 1.00 5.91 220 ALA A O 1
ATOM 1765 N N . PHE A 1 221 ? 112.220 132.165 116.220 1.00 7.18 221 PHE A N 1
ATOM 1766 C CA . PHE A 1 221 ? 113.140 131.838 117.287 1.00 7.18 221 PHE A CA 1
ATOM 1767 C C . PHE A 1 221 ? 113.541 133.063 118.066 1.00 7.18 221 PHE A C 1
ATOM 1768 O O . PHE A 1 221 ? 113.752 132.979 119.253 1.00 7.18 221 PHE A O 1
ATOM 1776 N N . THR A 1 222 ? 113.670 134.201 117.399 1.00 7.89 222 THR A N 1
ATOM 1777 C CA . THR A 1 222 ? 114.038 135.448 118.048 1.00 7.89 222 THR A CA 1
ATOM 1778 C C . THR A 1 222 ? 112.900 135.934 118.911 1.00 7.89 222 THR A C 1
ATOM 1779 O O . THR A 1 222 ? 113.111 136.305 120.042 1.00 7.89 222 THR A O 1
ATOM 1783 N N . ILE A 1 223 ? 111.690 135.912 118.392 1.00 5.21 223 ILE A N 1
ATOM 1784 C CA . ILE A 1 223 ? 110.535 136.298 119.166 1.00 5.21 223 ILE A CA 1
ATOM 1785 C C . ILE A 1 223 ? 110.342 135.410 120.387 1.00 5.21 223 ILE A C 1
ATOM 1786 O O . ILE A 1 223 ? 110.041 135.902 121.460 1.00 5.21 223 ILE A O 1
ATOM 1791 N N . ILE A 1 224 ? 110.540 134.110 120.250 1.00 4.90 224 ILE A N 1
ATOM 1792 C CA . ILE A 1 224 ? 110.407 133.196 121.365 1.00 4.90 224 ILE A CA 1
ATOM 1793 C C . ILE A 1 224 ? 111.434 133.474 122.419 1.00 4.90 224 ILE A C 1
ATOM 1794 O O . ILE A 1 224 ? 111.114 133.529 123.583 1.00 4.90 224 ILE A O 1
ATOM 1799 N N . HIS A 1 225 ? 112.658 133.722 122.019 1.00 6.20 225 HIS A N 1
ATOM 1800 C CA . HIS A 1 225 ? 113.711 133.987 122.957 1.00 6.20 225 HIS A CA 1
ATOM 1801 C C . HIS A 1 225 ? 113.584 135.326 123.612 1.00 6.20 225 HIS A C 1
ATOM 1802 O O . HIS A 1 225 ? 114.052 135.491 124.707 1.00 6.20 225 HIS A O 1
ATOM 1809 N N . ALA A 1 226 ? 112.943 136.284 122.963 1.00 6.01 226 ALA A N 1
ATOM 1810 C CA . ALA A 1 226 ? 112.705 137.595 123.530 1.00 6.01 226 ALA A CA 1
ATOM 1811 C C . ALA A 1 226 ? 111.710 137.487 124.636 1.00 6.01 226 ALA A C 1
ATOM 1812 O O . ALA A 1 226 ? 111.894 138.092 125.673 1.00 6.01 226 ALA A O 1
ATOM 1814 N N . PHE A 1 227 ? 110.662 136.704 124.436 1.00 6.66 227 PHE A N 1
ATOM 1815 C CA . PHE A 1 227 ? 109.672 136.470 125.464 1.00 6.66 227 PHE A CA 1
ATOM 1816 C C . PHE A 1 227 ? 110.211 135.646 126.588 1.00 6.66 227 PHE A C 1
ATOM 1817 O O . PHE A 1 227 ? 109.852 135.857 127.731 1.00 6.66 227 PHE A O 1
ATOM 1825 N N . LEU A 1 228 ? 111.081 134.705 126.281 1.00 8.81 228 LEU A N 1
ATOM 1826 C CA . LEU A 1 228 ? 111.697 133.890 127.295 1.00 8.81 228 LEU A CA 1
ATOM 1827 C C . LEU A 1 228 ? 112.618 134.721 128.128 1.00 8.81 228 LEU A C 1
ATOM 1828 O O . LEU A 1 228 ? 112.727 134.485 129.298 1.00 8.81 228 LEU A O 1
ATOM 1833 N N . ASP A 1 229 ? 113.259 135.720 127.545 1.00 8.01 229 ASP A N 1
ATOM 1834 C CA . ASP A 1 229 ? 114.134 136.618 128.280 1.00 8.01 229 ASP A CA 1
ATOM 1835 C C . ASP A 1 229 ? 113.399 137.647 129.091 1.00 8.01 229 ASP A C 1
ATOM 1836 O O . ASP A 1 229 ? 113.959 138.237 129.981 1.00 8.01 229 ASP A O 1
ATOM 1841 N N . LEU A 1 230 ? 112.139 137.877 128.798 1.00 6.23 230 LEU A N 1
ATOM 1842 C CA . LEU A 1 230 ? 111.377 138.780 129.602 1.00 6.23 230 LEU A CA 1
ATOM 1843 C C . LEU A 1 230 ? 110.978 138.078 130.869 1.00 6.23 230 LEU A C 1
ATOM 1844 O O . LEU A 1 230 ? 110.716 138.711 131.875 1.00 6.23 230 LEU A O 1
ATOM 1849 N N . PHE A 1 231 ? 110.923 136.757 130.829 1.00 8.09 231 PHE A N 1
ATOM 1850 C CA . PHE A 1 231 ? 110.559 135.993 131.994 1.00 8.09 231 PHE A CA 1
ATOM 1851 C C . PHE A 1 231 ? 111.751 135.524 132.748 1.00 8.09 231 PHE A C 1
ATOM 1852 O O . PHE A 1 231 ? 111.743 135.479 133.960 1.00 8.09 231 PHE A O 1
ATOM 1860 N N . CYS A 1 232 ? 112.806 135.209 132.047 1.00 6.85 232 CYS A N 1
ATOM 1861 C CA . CYS A 1 232 ? 113.961 134.631 132.693 1.00 6.85 232 CYS A CA 1
ATOM 1862 C C . CYS A 1 232 ? 114.962 135.627 133.144 1.00 6.85 232 CYS A C 1
ATOM 1863 O O . CYS A 1 232 ? 115.928 135.279 133.804 1.00 6.85 232 CYS A O 1
ATOM 1866 N N . LYS A 1 233 ? 114.729 136.874 132.804 1.00 7.06 233 LYS A N 1
ATOM 1867 C CA . LYS A 1 233 ? 115.604 137.898 133.286 1.00 7.06 233 LYS A CA 1
ATOM 1868 C C . LYS A 1 233 ? 114.829 138.814 134.175 1.00 7.06 233 LYS A C 1
ATOM 1869 O O . LYS A 1 233 ? 115.083 138.864 135.360 1.00 7.06 233 LYS A O 1
ATOM 1875 N N . THR A 1 234 ? 113.865 139.521 133.634 1.00 7.21 234 THR A N 1
ATOM 1876 C CA . THR A 1 234 ? 113.162 140.498 134.429 1.00 7.21 234 THR A CA 1
ATOM 1877 C C . THR A 1 234 ? 112.169 139.955 135.437 1.00 7.21 234 THR A C 1
ATOM 1878 O O . THR A 1 234 ? 112.210 140.363 136.571 1.00 7.21 234 THR A O 1
ATOM 1882 N N . VAL A 1 235 ? 111.300 139.029 135.058 1.00 10.82 235 VAL A N 1
ATOM 1883 C CA . VAL A 1 235 ? 110.383 138.429 136.021 1.00 10.82 235 VAL A CA 1
ATOM 1884 C C . VAL A 1 235 ? 111.155 137.645 137.061 1.00 10.82 235 VAL A C 1
ATOM 1885 O O . VAL A 1 235 ? 110.881 137.759 138.237 1.00 10.82 235 VAL A O 1
ATOM 1889 N N . PHE A 1 236 ? 112.157 136.892 136.645 1.00 10.46 236 PHE A N 1
ATOM 1890 C CA . PHE A 1 236 ? 112.983 136.184 137.589 1.00 10.46 236 PHE A CA 1
ATOM 1891 C C . PHE A 1 236 ? 113.667 137.099 138.578 1.00 10.46 236 PHE A C 1
ATOM 1892 O O . PHE A 1 236 ? 113.640 136.827 139.762 1.00 10.46 236 PHE A O 1
ATOM 1900 N N . GLY A 1 237 ? 114.286 138.174 138.110 1.00 8.05 237 GLY A N 1
ATOM 1901 C CA . GLY A 1 237 ? 114.974 139.105 138.971 1.00 8.05 237 GLY A CA 1
ATOM 1902 C C . GLY A 1 237 ? 114.083 139.859 139.901 1.00 8.05 237 GLY A C 1
ATOM 1903 O O . GLY A 1 237 ? 114.497 140.197 140.984 1.00 8.05 237 GLY A O 1
ATOM 1904 N N . LEU A 1 238 ? 112.865 140.131 139.494 1.00 7.77 238 LEU A N 1
ATOM 1905 C CA . LEU A 1 238 ? 111.915 140.795 140.341 1.00 7.77 238 LEU A CA 1
ATOM 1906 C C . LEU A 1 238 ? 111.416 139.863 141.415 1.00 7.77 238 LEU A C 1
ATOM 1907 O O . LEU A 1 238 ? 111.229 140.279 142.540 1.00 7.77 238 LEU A O 1
ATOM 1912 N N . ILE A 1 239 ? 111.216 138.596 141.093 1.00 12.38 239 ILE A N 1
ATOM 1913 C CA . ILE A 1 239 ? 110.818 137.616 142.082 1.00 12.38 239 ILE A CA 1
ATOM 1914 C C . ILE A 1 239 ? 111.935 137.437 143.074 1.00 12.38 239 ILE A C 1
ATOM 1915 O O . ILE A 1 239 ? 111.699 137.384 144.264 1.00 12.38 239 ILE A O 1
ATOM 1920 N N . MET A 1 240 ? 113.162 137.409 142.605 1.00 10.99 240 MET A N 1
ATOM 1921 C CA . MET A 1 240 ? 114.307 137.261 143.474 1.00 10.99 240 MET A CA 1
ATOM 1922 C C . MET A 1 240 ? 114.546 138.456 144.368 1.00 10.99 240 MET A C 1
ATOM 1923 O O . MET A 1 240 ? 115.079 138.308 145.451 1.00 10.99 240 MET A O 1
ATOM 1928 N N . THR A 1 241 ? 114.133 139.634 143.941 1.00 9.65 241 THR A N 1
ATOM 1929 C CA . THR A 1 241 ? 114.273 140.845 144.715 1.00 9.65 241 THR A CA 1
ATOM 1930 C C . THR A 1 241 ? 113.257 140.865 145.815 1.00 9.65 241 THR A C 1
ATOM 1931 O O . THR A 1 241 ? 113.572 141.208 146.926 1.00 9.65 241 THR A O 1
ATOM 1935 N N . PHE A 1 242 ? 112.045 140.437 145.526 1.00 19.70 242 PHE A N 1
ATOM 1936 C CA . PHE A 1 242 ? 110.998 140.398 146.516 1.00 19.70 242 PHE A CA 1
ATOM 1937 C C . PHE A 1 242 ? 111.159 139.258 147.476 1.00 19.70 242 PHE A C 1
ATOM 1938 O O . PHE A 1 242 ? 110.639 139.324 148.574 1.00 19.70 242 PHE A O 1
ATOM 1946 N N . PHE A 1 243 ? 111.891 138.222 147.092 1.00 20.36 243 PHE A N 1
ATOM 1947 C CA . PHE A 1 243 ? 112.203 137.134 147.995 1.00 20.36 243 PHE A CA 1
ATOM 1948 C C . PHE A 1 243 ? 113.169 137.674 149.009 1.00 20.36 243 PHE A C 1
ATOM 1949 O O . PHE A 1 243 ? 113.001 137.446 150.187 1.00 20.36 243 PHE A O 1
ATOM 1957 N N . ARG A 1 244 ? 114.184 138.388 148.558 1.00 14.43 244 ARG A N 1
ATOM 1958 C CA . ARG A 1 244 ? 115.154 138.996 149.439 1.00 14.43 244 ARG A CA 1
ATOM 1959 C C . ARG A 1 244 ? 114.577 140.067 150.345 1.00 14.43 244 ARG A C 1
ATOM 1960 O O . ARG A 1 244 ? 114.968 140.158 151.470 1.00 14.43 244 ARG A O 1
ATOM 1968 N N . LEU A 1 245 ? 113.626 140.850 149.886 1.00 22.55 245 LEU A N 1
ATOM 1969 C CA . LEU A 1 245 ? 112.984 141.821 150.729 1.00 22.55 245 LEU A CA 1
ATOM 1970 C C . LEU A 1 245 ? 112.168 141.180 151.803 1.00 22.55 245 LEU A C 1
ATOM 1971 O O . LEU A 1 245 ? 112.130 141.678 152.903 1.00 22.55 245 LEU A O 1
ATOM 1976 N N . GLU A 1 246 ? 111.504 140.073 151.506 1.00 32.74 246 GLU A N 1
ATOM 1977 C CA . GLU A 1 246 ? 110.768 139.322 152.513 1.00 32.74 246 GLU A CA 1
ATOM 1978 C C . GLU A 1 246 ? 111.684 138.563 153.444 1.00 32.74 246 GLU A C 1
ATOM 1979 O O . GLU A 1 246 ? 111.386 138.433 154.616 1.00 32.74 246 GLU A O 1
ATOM 1985 N N . LEU A 1 247 ? 112.795 138.059 152.935 1.00 36.40 247 LEU A N 1
ATOM 1986 C CA . LEU A 1 247 ? 113.772 137.393 153.763 1.00 36.40 247 LEU A CA 1
ATOM 1987 C C . LEU A 1 247 ? 114.298 138.378 154.747 1.00 36.40 247 LEU A C 1
ATOM 1988 O O . LEU A 1 247 ? 114.285 138.121 155.924 1.00 36.40 247 LEU A O 1
ATOM 1993 N N . GLU A 1 248 ? 114.766 139.521 154.280 1.00 44.37 248 GLU A N 1
ATOM 1994 C CA . GLU A 1 248 ? 115.317 140.490 155.184 1.00 44.37 248 GLU A CA 1
ATOM 1995 C C . GLU A 1 248 ? 114.320 141.245 156.015 1.00 44.37 248 GLU A C 1
ATOM 1996 O O . GLU A 1 248 ? 114.695 141.945 156.910 1.00 44.37 248 GLU A O 1
ATOM 2002 N N . GLU A 1 249 ? 113.044 141.111 155.747 1.00 53.76 249 GLU A N 1
ATOM 2003 C CA . GLU A 1 249 ? 112.065 141.723 156.596 1.00 53.76 249 GLU A CA 1
ATOM 2004 C C . GLU A 1 249 ? 111.903 140.804 157.765 1.00 53.76 249 GLU A C 1
ATOM 2005 O O . GLU A 1 249 ? 111.659 141.255 158.862 1.00 53.76 249 GLU A O 1
ATOM 2011 N N . HIS A 1 250 ? 112.086 139.506 157.551 1.00 55.02 250 HIS A N 1
ATOM 2012 C CA . HIS A 1 250 ? 111.966 138.534 158.607 1.00 55.02 250 HIS A CA 1
ATOM 2013 C C . HIS A 1 250 ? 113.235 138.455 159.406 1.00 55.02 250 HIS A C 1
ATOM 2014 O O . HIS A 1 250 ? 113.208 138.516 160.616 1.00 55.02 250 HIS A O 1
ATOM 2021 N N . THR A 1 251 ? 114.360 138.341 158.740 1.00 50.01 251 THR A N 1
ATOM 2022 C CA . THR A 1 251 ? 115.618 138.144 159.422 1.00 50.01 251 THR A CA 1
ATOM 2023 C C . THR A 1 251 ? 116.339 139.372 159.899 1.00 50.01 251 THR A C 1
ATOM 2024 O O . THR A 1 251 ? 117.040 139.315 160.898 1.00 50.01 251 THR A O 1
ATOM 2028 N N . GLU A 1 252 ? 116.208 140.482 159.195 1.00 48.38 252 GLU A N 1
ATOM 2029 C CA . GLU A 1 252 ? 116.942 141.671 159.553 1.00 48.38 252 GLU A CA 1
ATOM 2030 C C . GLU A 1 252 ? 116.082 142.664 160.255 1.00 48.38 252 GLU A C 1
ATOM 2031 O O . GLU A 1 252 ? 116.487 143.224 161.256 1.00 48.38 252 GLU A O 1
ATOM 2037 N N . VAL A 1 253 ? 114.885 142.881 159.763 1.00 48.11 253 VAL A N 1
ATOM 2038 C CA . VAL A 1 253 ? 114.047 143.898 160.336 1.00 48.11 253 VAL A CA 1
ATOM 2039 C C . VAL A 1 253 ? 113.366 143.362 161.573 1.00 48.11 253 VAL A C 1
ATOM 2040 O O . VAL A 1 253 ? 113.315 144.038 162.598 1.00 48.11 253 VAL A O 1
ATOM 2044 N N . LEU A 1 254 ? 112.874 142.134 161.515 1.00 42.39 254 LEU A N 1
ATOM 2045 C CA . LEU A 1 254 ? 112.141 141.587 162.647 1.00 42.39 254 LEU A CA 1
ATOM 2046 C C . LEU A 1 254 ? 113.031 140.705 163.473 1.00 42.39 254 LEU A C 1
ATOM 2047 O O . LEU A 1 254 ? 112.633 140.252 164.539 1.00 42.39 254 LEU A O 1
ATOM 2052 N N . GLY A 1 255 ? 114.236 140.449 162.990 1.00 48.58 255 GLY A N 1
ATOM 2053 C CA . GLY A 1 255 ? 115.195 139.665 163.737 1.00 48.58 255 GLY A CA 1
ATOM 2054 C C . GLY A 1 255 ? 114.783 138.267 164.087 1.00 48.58 255 GLY A C 1
ATOM 2055 O O . GLY A 1 255 ? 115.293 137.708 165.046 1.00 48.58 255 GLY A O 1
ATOM 2056 N N . LEU A 1 256 ? 113.878 137.683 163.317 1.00 63.83 256 LEU A N 1
ATOM 2057 C CA . LEU A 1 256 ? 113.404 136.348 163.578 1.00 63.83 256 LEU A CA 1
ATOM 2058 C C . LEU A 1 256 ? 114.365 135.406 162.894 1.00 63.83 256 LEU A C 1
ATOM 2059 O O . LEU A 1 256 ? 115.138 135.816 162.042 1.00 63.83 256 LEU A O 1
ATOM 2064 N N . PRO A 1 257 ? 114.349 134.127 163.270 1.00 64.07 257 PRO A N 1
ATOM 2065 C CA . PRO A 1 257 ? 115.360 133.285 162.628 1.00 64.07 257 PRO A CA 1
ATOM 2066 C C . PRO A 1 257 ? 114.891 132.422 161.471 1.00 64.07 257 PRO A C 1
ATOM 2067 O O . PRO A 1 257 ? 113.697 132.267 161.244 1.00 64.07 257 PRO A O 1
ATOM 2071 N N . LEU A 1 258 ? 115.834 131.853 160.739 1.00 30.00 258 LEU A N 1
ATOM 2072 C CA . LEU A 1 258 ? 115.489 130.954 159.652 1.00 30.00 258 LEU A CA 1
ATOM 2073 C C . LEU A 1 258 ? 115.303 129.562 160.244 1.00 30.00 258 LEU A C 1
ATOM 2074 O O . LEU A 1 258 ? 115.883 129.254 161.280 1.00 30.00 258 LEU A O 1
ATOM 2079 N N . ASN A 1 259 ? 114.504 128.715 159.603 1.00 30.00 259 ASN A N 1
ATOM 2080 C CA . ASN A 1 259 ? 114.245 127.363 160.109 1.00 30.00 259 ASN A CA 1
ATOM 2081 C C . ASN A 1 259 ? 115.313 126.373 159.713 1.00 30.00 259 ASN A C 1
ATOM 2082 O O . ASN A 1 259 ? 114.972 125.306 159.225 1.00 30.00 259 ASN A O 1
ATOM 2087 N N . GLU A 1 260 ? 116.583 126.707 159.926 1.00 30.00 260 GLU A N 1
ATOM 2088 C CA . GLU A 1 260 ? 117.719 125.837 159.594 1.00 30.00 260 GLU A CA 1
ATOM 2089 C C . GLU A 1 260 ? 117.420 124.567 158.792 1.00 30.00 260 GLU A C 1
ATOM 2090 O O . GLU A 1 260 ? 118.293 123.714 158.601 1.00 30.00 260 GLU A O 1
ATOM 2096 N N . PRO B 1 2 ? 136.082 134.399 115.804 1.00 18.70 2 PRO B N 1
ATOM 2097 C CA . PRO B 1 2 ? 137.472 134.678 115.510 1.00 18.70 2 PRO B CA 1
ATOM 2098 C C . PRO B 1 2 ? 137.924 134.178 114.184 1.00 18.70 2 PRO B C 1
ATOM 2099 O O . PRO B 1 2 ? 139.073 134.429 113.869 1.00 18.70 2 PRO B O 1
ATOM 2103 N N . PHE B 1 3 ? 137.070 133.586 113.381 1.00 5.92 3 PHE B N 1
ATOM 2104 C CA . PHE B 1 3 ? 137.503 132.914 112.167 1.00 5.92 3 PHE B CA 1
ATOM 2105 C C . PHE B 1 3 ? 136.997 133.526 110.888 1.00 5.92 3 PHE B C 1
ATOM 2106 O O . PHE B 1 3 ? 135.917 134.096 110.854 1.00 5.92 3 PHE B O 1
ATOM 2114 N N . CYS B 1 4 ? 137.771 133.390 109.821 1.00 2.25 4 CYS B N 1
ATOM 2115 C CA . CYS B 1 4 ? 137.359 133.901 108.534 1.00 2.25 4 CYS B CA 1
ATOM 2116 C C . CYS B 1 4 ? 137.643 132.931 107.409 1.00 2.25 4 CYS B C 1
ATOM 2117 O O . CYS B 1 4 ? 137.177 133.135 106.293 1.00 2.25 4 CYS B O 1
ATOM 2120 N N . GLY B 1 5 ? 138.381 131.867 107.668 1.00 1.61 5 GLY B N 1
ATOM 2121 C CA . GLY B 1 5 ? 138.574 130.907 106.602 1.00 1.61 5 GLY B CA 1
ATOM 2122 C C . GLY B 1 5 ? 139.208 129.579 106.909 1.00 1.61 5 GLY B C 1
ATOM 2123 O O . GLY B 1 5 ? 140.377 129.515 107.260 1.00 1.61 5 GLY B O 1
ATOM 2124 N N . GLY B 1 6 ? 138.467 128.505 106.724 1.00 1.22 6 GLY B N 1
ATOM 2125 C CA . GLY B 1 6 ? 138.988 127.204 107.058 1.00 1.22 6 GLY B CA 1
ATOM 2126 C C . GLY B 1 6 ? 139.188 126.275 105.900 1.00 1.22 6 GLY B C 1
ATOM 2127 O O . GLY B 1 6 ? 139.942 126.586 104.990 1.00 1.22 6 GLY B O 1
ATOM 2128 N N . ARG B 1 7 ? 138.514 125.137 105.909 1.00 1.18 7 ARG B N 1
ATOM 2129 C CA . ARG B 1 7 ? 138.769 124.158 104.877 1.00 1.18 7 ARG B CA 1
ATOM 2130 C C . ARG B 1 7 ? 138.356 124.561 103.445 1.00 1.18 7 ARG B C 1
ATOM 2131 O O . ARG B 1 7 ? 137.215 124.966 103.247 1.00 1.18 7 ARG B O 1
ATOM 2139 N N . PRO B 1 8 ? 139.277 124.460 102.428 1.00 1.57 8 PRO B N 1
ATOM 2140 C CA . PRO B 1 8 ? 138.789 124.775 101.094 1.00 1.57 8 PRO B CA 1
ATOM 2141 C C . PRO B 1 8 ? 137.818 123.716 100.596 1.00 1.57 8 PRO B C 1
ATOM 2142 O O . PRO B 1 8 ? 137.773 122.611 101.115 1.00 1.57 8 PRO B O 1
ATOM 2146 N N . GLU B 1 9 ? 137.042 124.043 99.577 1.00 2.44 9 GLU B N 1
ATOM 2147 C CA . GLU B 1 9 ? 136.045 123.112 99.047 1.00 2.44 9 GLU B CA 1
ATOM 2148 C C . GLU B 1 9 ? 136.617 121.873 98.370 1.00 2.44 9 GLU B C 1
ATOM 2149 O O . GLU B 1 9 ? 135.956 120.841 98.302 1.00 2.44 9 GLU B O 1
ATOM 2155 N N . ASP B 1 10 ? 137.840 121.960 97.863 1.00 1.58 10 ASP B N 1
ATOM 2156 C CA . ASP B 1 10 ? 138.475 120.797 97.269 1.00 1.58 10 ASP B CA 1
ATOM 2157 C C . ASP B 1 10 ? 139.257 120.059 98.331 1.00 1.58 10 ASP B C 1
ATOM 2158 O O . ASP B 1 10 ? 139.852 119.020 98.058 1.00 1.58 10 ASP B O 1
ATOM 2163 N N . GLY B 1 11 ? 139.271 120.598 99.544 1.00 1.16 11 GLY B N 1
ATOM 2164 C CA . GLY B 1 11 ? 139.988 119.972 100.620 1.00 1.16 11 GLY B CA 1
ATOM 2165 C C . GLY B 1 11 ? 141.269 120.709 100.785 1.00 1.16 11 GLY B C 1
ATOM 2166 O O . GLY B 1 11 ? 141.541 121.653 100.063 1.00 1.16 11 GLY B O 1
ATOM 2167 N N . TRP B 1 12 ? 142.080 120.271 101.720 1.00 2.19 12 TRP B N 1
ATOM 2168 C CA . TRP B 1 12 ? 143.338 120.923 101.963 1.00 2.19 12 TRP B CA 1
ATOM 2169 C C . TRP B 1 12 ? 144.269 120.625 100.837 1.00 2.19 12 TRP B C 1
ATOM 2170 O O . TRP B 1 12 ? 144.240 119.544 100.263 1.00 2.19 12 TRP B O 1
ATOM 2181 N N . HIS B 1 13 ? 145.111 121.584 100.510 1.00 1.94 13 HIS B N 1
ATOM 2182 C CA . HIS B 1 13 ? 146.057 121.390 99.439 1.00 1.94 13 HIS B CA 1
ATOM 2183 C C . HIS B 1 13 ? 147.227 120.621 99.970 1.00 1.94 13 HIS B C 1
ATOM 2184 O O . HIS B 1 13 ? 147.645 120.842 101.089 1.00 1.94 13 HIS B O 1
ATOM 2191 N N . HIS B 1 14 ? 147.749 119.695 99.183 1.00 4.40 14 HIS B N 1
ATOM 2192 C CA . HIS B 1 14 ? 148.839 118.859 99.667 1.00 4.40 14 HIS B CA 1
ATOM 2193 C C . HIS B 1 14 ? 150.101 119.660 99.736 1.00 4.40 14 HIS B C 1
ATOM 2194 O O . HIS B 1 14 ? 150.664 120.033 98.714 1.00 4.40 14 HIS B O 1
ATOM 2201 N N . GLY B 1 15 ? 150.548 119.946 100.945 1.00 3.07 15 GLY B N 1
ATOM 2202 C CA . GLY B 1 15 ? 151.702 120.795 101.099 1.00 3.07 15 GLY B CA 1
ATOM 2203 C C . GLY B 1 15 ? 151.333 121.888 102.061 1.00 3.07 15 GLY B C 1
ATOM 2204 O O . GLY B 1 15 ? 152.144 122.754 102.360 1.00 3.07 15 GLY B O 1
ATOM 2205 N N . SER B 1 16 ? 150.106 121.858 102.553 1.00 4.93 16 SER B N 1
ATOM 2206 C CA . SER B 1 16 ? 149.699 122.834 103.534 1.00 4.93 16 SER B CA 1
ATOM 2207 C C . SER B 1 16 ? 150.017 122.253 104.873 1.00 4.93 16 SER B C 1
ATOM 2208 O O . SER B 1 16 ? 150.219 121.052 104.998 1.00 4.93 16 SER B O 1
ATOM 2211 N N . ILE B 1 17 ? 150.057 123.093 105.892 1.00 3.79 17 ILE B N 1
ATOM 2212 C CA . ILE B 1 17 ? 150.318 122.618 107.229 1.00 3.79 17 ILE B CA 1
ATOM 2213 C C . ILE B 1 17 ? 149.081 121.917 107.740 1.00 3.79 17 ILE B C 1
ATOM 2214 O O . ILE B 1 17 ? 149.149 121.167 108.695 1.00 3.79 17 ILE B O 1
ATOM 2219 N N . HIS B 1 18 ? 147.955 122.117 107.070 1.00 4.51 18 HIS B N 1
ATOM 2220 C CA . HIS B 1 18 ? 146.709 121.549 107.499 1.00 4.51 18 HIS B CA 1
ATOM 2221 C C . HIS B 1 18 ? 146.353 120.292 106.772 1.00 4.51 18 HIS B C 1
ATOM 2222 O O . HIS B 1 18 ? 145.308 119.735 107.007 1.00 4.51 18 HIS B O 1
ATOM 2229 N N . ASP B 1 19 ? 147.217 119.811 105.903 1.00 4.78 19 ASP B N 1
ATOM 2230 C CA . ASP B 1 19 ? 146.976 118.534 105.256 1.00 4.78 19 ASP B CA 1
ATOM 2231 C C . ASP B 1 19 ? 147.497 117.446 106.180 1.00 4.78 19 ASP B C 1
ATOM 2232 O O . ASP B 1 19 ? 148.648 117.050 106.068 1.00 4.78 19 ASP B O 1
ATOM 2237 N N . MET B 1 20 ? 146.663 116.966 107.105 1.00 3.53 20 MET B N 1
ATOM 2238 C CA . MET B 1 20 ? 147.068 115.971 108.094 1.00 3.53 20 MET B CA 1
ATOM 2239 C C . MET B 1 20 ? 146.209 114.721 108.059 1.00 3.53 20 MET B C 1
ATOM 2240 O O . MET B 1 20 ? 145.351 114.599 107.205 1.00 3.53 20 MET B O 1
ATOM 2245 N N . ASP B 1 21 ? 146.448 113.773 108.960 1.00 2.48 21 ASP B N 1
ATOM 2246 C CA . ASP B 1 21 ? 145.626 112.561 109.069 1.00 2.48 21 ASP B CA 1
ATOM 2247 C C . ASP B 1 21 ? 144.634 112.835 110.129 1.00 2.48 21 ASP B C 1
ATOM 2248 O O . ASP B 1 21 ? 144.852 112.505 111.271 1.00 2.48 21 ASP B O 1
ATOM 2253 N N . TYR B 1 22 ? 143.541 113.460 109.749 1.00 2.09 22 TYR B N 1
ATOM 2254 C CA . TYR B 1 22 ? 142.484 113.812 110.663 1.00 2.09 22 TYR B CA 1
ATOM 2255 C C . TYR B 1 22 ? 141.739 112.655 111.311 1.00 2.09 22 TYR B C 1
ATOM 2256 O O . TYR B 1 22 ? 141.355 112.756 112.461 1.00 2.09 22 TYR B O 1
ATOM 2265 N N . PRO B 1 23 ? 141.505 111.547 110.581 1.00 1.52 23 PRO B N 1
ATOM 2266 C CA . PRO B 1 23 ? 140.917 110.405 111.280 1.00 1.52 23 PRO B CA 1
ATOM 2267 C C . PRO B 1 23 ? 141.743 109.915 112.474 1.00 1.52 23 PRO B C 1
ATOM 2268 O O . PRO B 1 23 ? 141.150 109.574 113.484 1.00 1.52 23 PRO B O 1
ATOM 2272 N N . LEU B 1 24 ? 143.067 109.893 112.377 1.00 1.75 24 LEU B N 1
ATOM 2273 C CA . LEU B 1 24 ? 143.951 109.493 113.465 1.00 1.75 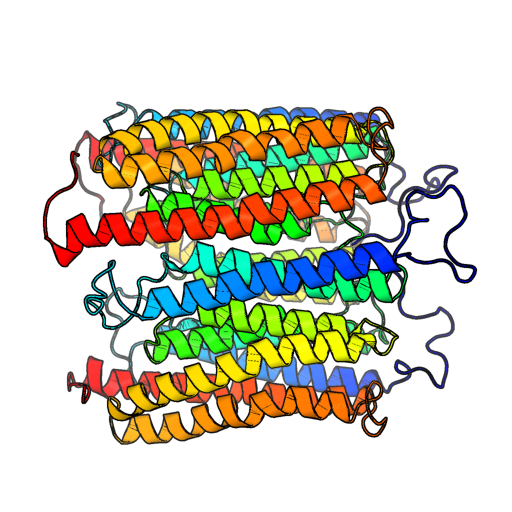24 LEU B CA 1
ATOM 2274 C C . LEU B 1 24 ? 144.001 110.504 114.576 1.00 1.75 24 LEU B C 1
ATOM 2275 O O . LEU B 1 24 ? 144.062 110.147 115.736 1.00 1.75 24 LEU B O 1
ATOM 2280 N N . LEU B 1 25 ? 143.972 111.770 114.231 1.00 1.71 25 LEU B N 1
ATOM 2281 C CA . LEU B 1 25 ? 144.026 112.822 115.217 1.00 1.71 25 LEU B CA 1
ATOM 2282 C C . LEU B 1 25 ? 142.755 112.878 116.003 1.00 1.71 25 LEU B C 1
ATOM 2283 O O . LEU B 1 25 ? 142.794 113.167 117.178 1.00 1.71 25 LEU B O 1
ATOM 2288 N N . GLY B 1 26 ? 141.621 112.589 115.371 1.00 1.05 26 GLY B N 1
ATOM 2289 C CA . GLY B 1 26 ? 140.333 112.604 116.031 1.00 1.05 26 GLY B CA 1
ATOM 2290 C C . GLY B 1 26 ? 140.205 111.471 116.977 1.00 1.05 26 GLY B C 1
ATOM 2291 O O . GLY B 1 26 ? 139.582 111.612 118.004 1.00 1.05 26 GLY B O 1
ATOM 2292 N N . ALA B 1 27 ? 140.800 110.340 116.649 1.00 1.43 27 ALA B N 1
ATOM 2293 C CA . ALA B 1 27 ? 140.799 109.196 117.522 1.00 1.43 27 ALA B CA 1
ATOM 2294 C C . ALA B 1 27 ? 141.595 109.471 118.763 1.00 1.43 27 ALA B C 1
ATOM 2295 O O . ALA B 1 27 ? 141.178 109.115 119.844 1.00 1.43 27 ALA B O 1
ATOM 2297 N N . MET B 1 28 ? 142.741 110.114 118.621 1.00 1.46 28 MET B N 1
ATOM 2298 C CA . MET B 1 28 ? 143.587 110.458 119.752 1.00 1.46 28 MET B CA 1
ATOM 2299 C C . MET B 1 28 ? 142.924 111.480 120.646 1.00 1.46 28 MET B C 1
ATOM 2300 O O . MET B 1 28 ? 143.039 111.388 121.841 1.00 1.46 28 MET B O 1
ATOM 2305 N N . ALA B 1 29 ? 142.194 112.422 120.080 1.00 0.98 29 ALA B N 1
ATOM 2306 C CA . ALA B 1 29 ? 141.489 113.433 120.839 1.00 0.98 29 ALA B CA 1
ATOM 2307 C C . ALA B 1 29 ? 140.326 112.851 121.586 1.00 0.98 29 ALA B C 1
ATOM 2308 O O . ALA B 1 29 ? 139.994 113.331 122.642 1.00 0.98 29 ALA B O 1
ATOM 2310 N N . ALA B 1 30 ? 139.696 111.816 121.048 1.00 1.20 30 ALA B N 1
ATOM 2311 C CA . ALA B 1 30 ? 138.599 111.140 121.706 1.00 1.20 30 ALA B CA 1
ATOM 2312 C C . ALA B 1 30 ? 139.099 110.375 122.896 1.00 1.20 30 ALA B C 1
ATOM 2313 O O . ALA B 1 30 ? 138.462 110.364 123.929 1.00 1.20 30 ALA B O 1
ATOM 2315 N N . ILE B 1 31 ? 140.247 109.739 122.776 1.00 1.65 31 ILE B N 1
ATOM 2316 C CA . ILE B 1 31 ? 140.845 109.050 123.902 1.00 1.65 31 ILE B CA 1
ATOM 2317 C C . ILE B 1 31 ? 141.208 110.062 124.966 1.00 1.65 31 ILE B C 1
ATOM 2318 O O . ILE B 1 31 ? 140.879 109.873 126.119 1.00 1.65 31 ILE B O 1
ATOM 2323 N N . CYS B 1 32 ? 141.847 111.151 124.588 1.00 1.46 32 CYS B N 1
ATOM 2324 C CA . CYS B 1 32 ? 142.165 112.203 125.524 1.00 1.46 32 CYS B CA 1
ATOM 2325 C C . CYS B 1 32 ? 140.939 112.790 126.185 1.00 1.46 32 CYS B C 1
ATOM 2326 O O . CYS B 1 32 ? 140.939 112.972 127.363 1.00 1.46 32 CYS B O 1
ATOM 2329 N N . SER B 1 33 ? 139.884 113.073 125.450 1.00 1.63 33 SER B N 1
ATOM 2330 C CA . SER B 1 33 ? 138.639 113.559 126.030 1.00 1.63 33 SER B CA 1
ATOM 2331 C C . SER B 1 33 ? 138.107 112.688 127.151 1.00 1.63 33 SER B C 1
ATOM 2332 O O . SER B 1 33 ? 137.851 113.173 128.236 1.00 1.63 33 SER B O 1
ATOM 2335 N N . VAL B 1 34 ? 137.944 111.403 126.898 1.00 2.04 34 VAL B N 1
ATOM 2336 C CA . VAL B 1 34 ? 137.436 110.486 127.894 1.00 2.04 34 VAL B CA 1
ATOM 2337 C C . VAL B 1 34 ? 138.398 110.296 129.061 1.00 2.04 34 VAL B C 1
ATOM 2338 O O . VAL B 1 34 ? 137.978 110.224 130.204 1.00 2.04 34 VAL B O 1
ATOM 2342 N N . PHE B 1 35 ? 139.689 110.254 128.794 1.00 3.19 35 PHE B N 1
ATOM 2343 C CA . PHE B 1 35 ? 140.647 110.136 129.859 1.00 3.19 35 PHE B CA 1
ATOM 2344 C C . PHE B 1 35 ? 140.746 111.379 130.742 1.00 3.19 35 PHE B C 1
ATOM 2345 O O . PHE B 1 35 ? 140.606 111.272 131.941 1.00 3.19 35 PHE B O 1
ATOM 2353 N N . ILE B 1 36 ? 140.969 112.546 130.168 1.00 3.59 36 ILE B N 1
ATOM 2354 C CA . ILE B 1 36 ? 141.061 113.767 130.953 1.00 3.59 36 ILE B CA 1
ATOM 2355 C C . ILE B 1 36 ? 139.747 114.150 131.606 1.00 3.59 36 ILE B C 1
ATOM 2356 O O . ILE B 1 36 ? 139.717 114.472 132.779 1.00 3.59 36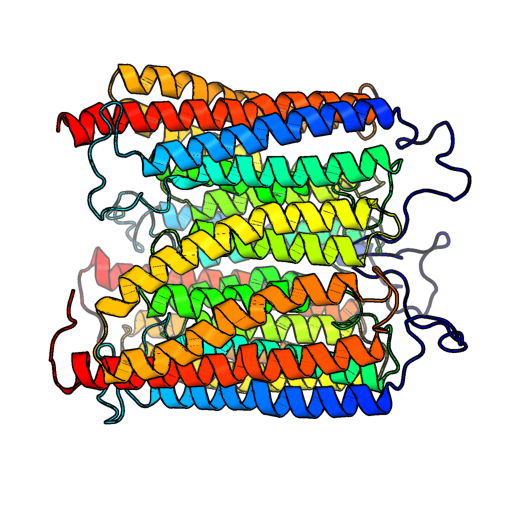 ILE B O 1
ATOM 2361 N N . GLY B 1 37 ? 138.649 114.083 130.876 1.00 3.69 37 GLY B N 1
ATOM 2362 C CA . GLY B 1 37 ? 137.359 114.426 131.423 1.00 3.69 37 GLY B CA 1
ATOM 2363 C C . GLY B 1 37 ? 136.895 113.446 132.447 1.00 3.69 37 GLY B C 1
ATOM 2364 O O . GLY B 1 37 ? 136.292 113.836 133.423 1.00 3.69 37 GLY B O 1
ATOM 2365 N N . GLY B 1 38 ? 137.170 112.170 132.248 1.00 4.06 38 GLY B N 1
ATOM 2366 C CA . GLY B 1 38 ? 136.823 111.168 133.229 1.00 4.06 38 GLY B CA 1
ATOM 2367 C C . GLY B 1 38 ? 137.648 111.257 134.478 1.00 4.06 38 GLY B C 1
ATOM 2368 O O . GLY B 1 38 ? 137.165 110.924 135.542 1.00 4.06 38 GLY B O 1
ATOM 2369 N N . SER B 1 39 ? 138.895 111.690 134.367 1.00 4.08 39 SER B N 1
ATOM 2370 C CA . SER B 1 39 ? 139.733 111.900 135.528 1.00 4.08 39 SER B CA 1
ATOM 2371 C C . SER B 1 39 ? 139.223 113.075 136.326 1.00 4.08 39 SER B C 1
ATOM 2372 O O . SER B 1 39 ? 139.280 113.041 137.534 1.00 4.08 39 SER B O 1
ATOM 2375 N N . GLY B 1 40 ? 138.688 114.095 135.667 1.00 4.49 40 GLY B N 1
ATOM 2376 C CA . GLY B 1 40 ? 138.120 115.229 136.353 1.00 4.49 40 GLY B CA 1
ATOM 2377 C C . GLY B 1 40 ? 136.832 114.895 137.038 1.00 4.49 40 GLY B C 1
ATOM 2378 O O . GLY B 1 40 ? 136.494 115.503 138.033 1.00 4.49 40 GLY B O 1
ATOM 2379 N N . ALA B 1 41 ? 136.105 113.918 136.526 1.00 9.14 41 ALA B N 1
ATOM 2380 C CA . ALA B 1 41 ? 134.873 113.477 137.138 1.00 9.14 41 ALA B CA 1
ATOM 2381 C C . ALA B 1 41 ? 135.131 112.609 138.332 1.00 9.14 41 ALA B C 1
ATOM 2382 O O . ALA B 1 41 ? 134.383 112.666 139.287 1.00 9.14 41 ALA B O 1
ATOM 2384 N N . TRP B 1 42 ? 136.180 111.803 138.307 1.00 11.56 42 TRP B N 1
ATOM 2385 C CA . TRP B 1 42 ? 136.529 111.039 139.478 1.00 11.56 42 TRP B CA 1
ATOM 2386 C C . TRP B 1 42 ? 137.040 111.978 140.536 1.00 11.56 42 TRP B C 1
ATOM 2387 O O . TRP B 1 42 ? 136.784 111.792 141.707 1.00 11.56 42 TRP B O 1
ATOM 2398 N N . MET B 1 43 ? 137.775 112.994 140.135 1.00 11.32 43 MET B N 1
ATOM 2399 C CA . MET B 1 43 ? 138.297 113.950 141.067 1.00 11.32 43 MET B CA 1
ATOM 2400 C C . MET B 1 43 ? 137.190 114.690 141.772 1.00 11.32 43 MET B C 1
ATOM 2401 O O . MET B 1 43 ? 137.272 114.903 142.961 1.00 11.32 43 MET B O 1
ATOM 2406 N N . LEU B 1 44 ? 136.152 115.077 141.059 1.00 19.80 44 LEU B N 1
ATOM 2407 C CA . LEU B 1 44 ? 135.016 115.737 141.663 1.00 19.80 44 LEU B CA 1
ATOM 2408 C C . LEU B 1 44 ? 134.320 114.818 142.625 1.00 19.80 44 LEU B C 1
ATOM 2409 O O . LEU B 1 44 ? 133.967 115.231 143.713 1.00 19.80 44 LEU B O 1
ATOM 2414 N N . TYR B 1 45 ? 134.107 113.575 142.235 1.00 35.61 45 TYR B N 1
ATOM 2415 C CA . TYR B 1 45 ? 133.518 112.598 143.101 1.00 35.61 45 TYR B CA 1
ATOM 2416 C C . TYR B 1 45 ? 134.303 112.448 144.376 1.00 35.61 45 TYR B C 1
ATOM 2417 O O . TYR B 1 45 ? 133.731 112.443 145.456 1.00 35.61 45 TYR B O 1
ATOM 2426 N N . ARG B 1 46 ? 135.612 112.325 144.278 1.00 32.58 46 ARG B N 1
ATOM 2427 C CA . ARG B 1 46 ? 136.425 112.093 145.442 1.00 32.58 46 ARG B CA 1
ATOM 2428 C C . ARG B 1 46 ? 136.536 113.289 146.350 1.00 32.58 46 ARG B C 1
ATOM 2429 O O . ARG B 1 46 ? 136.772 113.134 147.540 1.00 32.58 46 ARG B O 1
ATOM 2437 N N . LEU B 1 47 ? 136.361 114.484 145.814 1.00 35.30 47 LEU B N 1
ATOM 2438 C CA . LEU B 1 47 ? 136.370 115.668 146.621 1.00 35.30 47 LEU B CA 1
ATOM 2439 C C . LEU B 1 47 ? 135.206 115.604 147.542 1.00 35.30 47 LEU B C 1
ATOM 2440 O O . LEU B 1 47 ? 135.347 115.784 148.734 1.00 35.30 47 LEU B O 1
ATOM 2445 N N . ASP B 1 48 ? 134.041 115.336 147.000 1.00 40.14 48 ASP B N 1
ATOM 2446 C CA . ASP B 1 48 ? 132.834 115.303 147.782 1.00 40.14 48 ASP B CA 1
ATOM 2447 C C . ASP B 1 48 ? 132.712 114.141 148.737 1.00 40.14 48 ASP B C 1
ATOM 2448 O O . ASP B 1 48 ? 131.857 114.158 149.607 1.00 40.14 48 ASP B O 1
ATOM 2453 N N . LEU B 1 49 ? 133.558 113.135 148.595 1.00 38.10 49 LEU B N 1
ATOM 2454 C CA . LEU B 1 49 ? 133.532 111.972 149.457 1.00 38.10 49 LEU B CA 1
ATOM 2455 C C . LEU B 1 49 ? 133.914 112.294 150.876 1.00 38.10 49 LEU B C 1
ATOM 2456 O O . LEU B 1 49 ? 133.478 111.622 151.802 1.00 38.10 49 LEU B O 1
ATOM 2461 N N . GLY B 1 50 ? 134.732 113.309 151.065 1.00 41.47 50 GLY B N 1
ATOM 2462 C CA . GLY B 1 50 ? 135.182 113.650 152.389 1.00 41.47 50 GLY B CA 1
ATOM 2463 C C . GLY B 1 50 ? 136.599 114.130 152.429 1.00 41.47 50 GLY B C 1
ATOM 2464 O O . GLY B 1 50 ? 137.211 114.318 151.384 1.00 41.47 50 GLY B O 1
ATOM 2465 N N . LEU B 1 51 ? 137.146 114.302 153.618 1.00 34.82 51 LEU B N 1
ATOM 2466 C CA . LEU B 1 51 ? 138.474 114.882 153.749 1.00 34.82 51 LEU B CA 1
ATOM 2467 C C . LEU B 1 51 ? 139.692 114.089 153.308 1.00 34.82 51 LEU B C 1
ATOM 2468 O O . LEU B 1 51 ? 140.132 114.249 152.182 1.00 34.82 51 LEU B O 1
ATOM 2473 N N . GLY B 1 52 ? 140.284 113.270 154.148 1.00 34.06 52 GLY B N 1
ATOM 2474 C CA . GLY B 1 52 ? 141.494 112.607 153.708 1.00 34.06 52 GLY B CA 1
ATOM 2475 C C . GLY B 1 52 ? 141.309 111.277 153.047 1.00 34.06 52 GLY B C 1
ATOM 2476 O O . GLY B 1 52 ? 140.437 111.109 152.221 1.00 34.06 52 GLY B O 1
ATOM 2477 N N . TYR B 1 53 ? 142.125 110.311 153.409 1.00 25.82 53 TYR B N 1
ATOM 2478 C CA . TYR B 1 53 ? 141.965 108.969 152.887 1.00 25.82 53 TYR B CA 1
ATOM 2479 C C . TYR B 1 53 ? 140.890 108.281 153.672 1.00 25.82 53 TYR B C 1
ATOM 2480 O O . TYR B 1 53 ? 140.262 107.357 153.177 1.00 25.82 53 TYR B O 1
ATOM 2489 N N . SER B 1 54 ? 140.659 108.731 154.896 1.00 22.76 54 SER B N 1
ATOM 2490 C CA . SER B 1 54 ? 139.637 108.160 155.748 1.00 22.76 54 SER B CA 1
ATOM 2491 C C . SER B 1 54 ? 138.299 108.807 155.491 1.00 22.76 54 SER B C 1
ATOM 2492 O O . SER B 1 54 ? 137.322 108.462 156.148 1.00 22.76 54 SER B O 1
ATOM 2495 N N . CYS B 1 55 ? 138.244 109.742 154.548 1.00 17.82 55 CYS B N 1
ATOM 2496 C CA . CYS B 1 55 ? 137.011 110.424 154.187 1.00 17.82 55 CYS B CA 1
ATOM 2497 C C . CYS B 1 55 ? 136.240 110.996 155.357 1.00 17.82 55 CYS B C 1
ATOM 2498 O O . CYS B 1 55 ? 135.067 110.701 155.525 1.00 17.82 55 CYS B O 1
ATOM 2501 N N . LYS B 1 56 ? 136.892 111.834 156.153 1.00 14.25 56 LYS B N 1
ATOM 2502 C CA . LYS B 1 56 ? 136.236 112.499 157.263 1.00 14.25 56 LYS B CA 1
ATOM 2503 C C . LYS B 1 56 ? 135.248 113.460 156.676 1.00 14.25 56 LYS B C 1
ATOM 2504 O O . LYS B 1 56 ? 135.537 114.116 155.709 1.00 14.25 56 LYS B O 1
ATOM 2510 N N . PRO B 1 57 ? 134.058 113.562 157.264 1.00 21.34 57 PRO B N 1
ATOM 2511 C CA . PRO B 1 57 ? 133.126 114.559 156.756 1.00 21.34 57 PRO B CA 1
ATOM 2512 C C . PRO B 1 57 ? 133.687 115.964 156.718 1.00 21.34 57 PRO B C 1
ATOM 2513 O O . PRO B 1 57 ? 134.333 116.391 157.663 1.00 21.34 57 PRO B O 1
ATOM 2517 N N . HIS B 1 58 ? 133.433 116.686 155.638 1.00 21.78 58 HIS B N 1
ATOM 2518 C CA . HIS B 1 58 ? 133.875 118.072 155.522 1.00 21.78 58 HIS B CA 1
ATOM 2519 C C . HIS B 1 58 ? 133.275 118.948 156.591 1.00 21.78 58 HIS B C 1
ATOM 2520 O O . HIS B 1 58 ? 132.173 118.696 157.058 1.00 21.78 58 HIS B O 1
ATOM 2527 N N . HIS B 1 59 ? 133.973 120.005 156.961 1.00 21.74 59 HIS B N 1
ATOM 2528 C CA . HIS B 1 59 ? 133.518 120.885 158.037 1.00 21.74 59 HIS B CA 1
ATOM 2529 C C . HIS B 1 59 ? 132.211 121.591 157.792 1.00 21.74 59 HIS B C 1
ATOM 2530 O O . HIS B 1 59 ? 131.343 121.604 158.656 1.00 21.74 59 HIS B O 1
ATOM 2537 N N . SER B 1 60 ? 132.059 122.182 156.619 1.00 26.39 60 SER B N 1
ATOM 2538 C CA . SER B 1 60 ? 130.830 122.870 156.280 1.00 26.39 60 SER B CA 1
ATOM 2539 C C . SER B 1 60 ? 129.819 121.907 155.704 1.00 26.39 60 SER B C 1
ATOM 2540 O O . SER B 1 60 ? 128.666 122.267 155.501 1.00 26.39 60 SER B O 1
ATOM 2543 N N . GLY B 1 61 ? 130.236 120.683 155.438 1.00 17.19 61 GLY B N 1
ATOM 2544 C CA . GLY B 1 61 ? 129.358 119.694 154.862 1.00 17.19 61 GLY B CA 1
ATOM 2545 C C . GLY B 1 61 ? 129.690 119.586 153.413 1.00 17.19 61 GLY B C 1
ATOM 2546 O O . GLY B 1 61 ? 129.345 118.606 152.772 1.00 17.19 61 GLY B O 1
ATOM 2547 N N . TYR B 1 62 ? 130.364 120.595 152.888 1.00 12.69 62 TYR B N 1
ATOM 2548 C CA . TYR B 1 62 ? 130.706 120.624 151.485 1.00 12.69 62 TYR B CA 1
ATOM 2549 C C . TYR B 1 62 ? 132.168 120.878 151.329 1.00 12.69 62 TYR B C 1
ATOM 2550 O O . TYR B 1 62 ? 132.812 121.384 152.234 1.00 12.69 62 TYR B O 1
ATOM 2559 N N . ALA B 1 63 ? 132.700 120.543 150.170 1.00 11.34 63 ALA B N 1
ATOM 2560 C CA . ALA B 1 63 ? 134.117 120.695 149.923 1.00 11.34 63 ALA B CA 1
ATOM 2561 C C . ALA B 1 63 ? 134.498 122.129 149.768 1.00 11.34 63 ALA B C 1
ATOM 2562 O O . ALA B 1 63 ? 133.722 122.910 149.252 1.00 11.34 63 ALA B O 1
ATOM 2564 N N . PRO B 1 64 ? 135.705 122.494 150.217 1.00 9.94 64 PRO B N 1
ATOM 2565 C CA . PRO B 1 64 ? 136.168 123.865 149.989 1.00 9.94 64 PRO B CA 1
ATOM 2566 C C . PRO B 1 64 ? 136.176 124.203 148.513 1.00 9.94 64 PRO B C 1
ATOM 2567 O O . PRO B 1 64 ? 136.526 123.361 147.698 1.00 9.94 64 PRO B O 1
ATOM 2571 N N . GLU B 1 65 ? 135.806 125.422 148.157 1.00 6.54 65 GLU B N 1
ATOM 2572 C CA . GLU B 1 65 ? 135.682 125.793 146.757 1.00 6.54 65 GLU B CA 1
ATOM 2573 C C . GLU B 1 65 ? 136.933 125.797 145.941 1.00 6.54 65 GLU B C 1
ATOM 2574 O O . GLU B 1 65 ? 136.879 125.646 144.730 1.00 6.54 65 GLU B O 1
ATOM 2580 N N . ALA B 1 66 ? 138.070 125.962 146.582 1.00 8.65 66 ALA B N 1
ATOM 2581 C CA . ALA B 1 66 ? 139.325 126.052 145.878 1.00 8.65 66 ALA B CA 1
ATOM 2582 C C . ALA B 1 66 ? 140.044 124.733 145.871 1.00 8.65 66 ALA B C 1
ATOM 2583 O O . ALA B 1 66 ? 141.241 124.681 145.618 1.00 8.65 66 ALA B O 1
ATOM 2585 N N . ASN B 1 67 ? 139.328 123.658 146.145 1.00 5.82 67 ASN B N 1
ATOM 2586 C CA . ASN B 1 67 ? 139.914 122.341 146.130 1.00 5.82 67 ASN B CA 1
ATOM 2587 C C . ASN B 1 67 ? 139.477 121.725 144.840 1.00 5.82 67 ASN B C 1
ATOM 2588 O O . ASN B 1 67 ? 139.924 120.646 144.489 1.00 5.82 67 ASN B O 1
ATOM 2593 N N . SER B 1 68 ? 138.642 122.430 144.096 1.00 4.47 68 SER B N 1
ATOM 2594 C CA . SER B 1 68 ? 138.090 121.903 142.858 1.00 4.47 68 SER B CA 1
ATOM 2595 C C . SER B 1 68 ? 138.799 122.247 141.573 1.00 4.47 68 SER B C 1
ATOM 2596 O O . SER B 1 68 ? 138.366 121.812 140.536 1.00 4.47 68 SER B O 1
ATOM 2599 N N . PHE B 1 69 ? 139.894 122.987 141.622 1.00 3.66 69 PHE B N 1
ATOM 2600 C CA . PHE B 1 69 ? 140.557 123.447 140.407 1.00 3.66 69 PHE B CA 1
ATOM 2601 C C . PHE B 1 69 ? 141.216 122.362 139.603 1.00 3.66 69 PHE B C 1
ATOM 2602 O O . PHE B 1 69 ? 141.327 122.482 138.401 1.00 3.66 69 PHE B O 1
ATOM 2610 N N . SER B 1 70 ? 141.654 121.300 140.251 1.00 4.83 70 SER B N 1
ATOM 2611 C CA . SER B 1 70 ? 142.228 120.169 139.544 1.00 4.83 70 SER B CA 1
ATOM 2612 C C . SER B 1 70 ? 141.164 119.492 138.733 1.00 4.83 70 SER B C 1
ATOM 2613 O O . SER B 1 70 ? 141.356 119.252 137.554 1.00 4.83 70 SER B O 1
ATOM 2616 N N . ALA B 1 71 ? 140.033 119.197 139.350 1.00 2.34 71 ALA B N 1
ATOM 2617 C CA . ALA B 1 71 ? 138.922 118.572 138.677 1.00 2.34 71 ALA B CA 1
ATOM 2618 C C . ALA B 1 71 ? 138.407 119.393 137.557 1.00 2.34 71 ALA B C 1
ATOM 2619 O O . ALA B 1 71 ? 138.151 118.874 136.500 1.00 2.34 71 ALA B O 1
ATOM 2621 N N . LEU B 1 72 ? 138.278 120.690 137.770 1.00 1.95 72 LEU B N 1
ATOM 2622 C CA . LEU B 1 72 ? 137.758 121.574 136.764 1.00 1.95 72 LEU B CA 1
ATOM 2623 C C . LEU B 1 72 ? 138.661 121.749 135.570 1.00 1.95 72 LEU B C 1
ATOM 2624 O O . LEU B 1 72 ? 138.187 121.844 134.470 1.00 1.95 72 LEU B O 1
ATOM 2629 N N . SER B 1 73 ? 139.960 121.779 135.770 1.00 1.94 73 SER B N 1
ATOM 2630 C CA . SER B 1 73 ? 140.883 121.886 134.663 1.00 1.94 73 SER B CA 1
ATOM 2631 C C . SER B 1 73 ? 140.797 120.669 133.791 1.00 1.94 73 SER B C 1
ATOM 2632 O O . SER B 1 73 ? 140.838 120.786 132.588 1.00 1.94 73 SER B O 1
ATOM 2635 N N . CYS B 1 74 ? 140.641 119.505 134.393 1.00 1.79 74 CYS B N 1
ATOM 2636 C CA . CYS B 1 74 ? 140.545 118.272 133.661 1.00 1.79 74 CYS B CA 1
ATOM 2637 C C . CYS B 1 74 ? 139.219 118.112 132.962 1.00 1.79 74 CYS B C 1
ATOM 2638 O O . CYS B 1 74 ? 139.165 117.621 131.856 1.00 1.79 74 CYS B O 1
ATOM 2641 N N . LEU B 1 75 ? 138.147 118.557 133.583 1.00 1.21 75 LEU B N 1
ATOM 2642 C CA . LEU B 1 75 ? 136.839 118.500 132.972 1.00 1.21 75 LEU B CA 1
ATOM 2643 C C . LEU B 1 75 ? 136.700 119.490 131.844 1.00 1.21 75 LEU B C 1
ATOM 2644 O O . LEU B 1 75 ? 136.049 119.194 130.864 1.00 1.21 75 LEU B O 1
ATOM 2649 N N . VAL B 1 76 ? 137.327 120.650 131.952 1.00 0.76 76 VAL B N 1
ATOM 2650 C CA . VAL B 1 76 ? 137.303 121.635 130.885 1.00 0.76 76 VAL B CA 1
ATOM 2651 C C . VAL B 1 76 ? 138.194 121.204 129.726 1.00 0.76 76 VAL B C 1
ATOM 2652 O O . VAL B 1 76 ? 137.816 121.357 128.583 1.00 0.76 76 VAL B O 1
ATOM 2656 N N . SER B 1 77 ? 139.341 120.605 130.004 1.00 0.66 77 SER B N 1
ATOM 2657 C CA . SER B 1 77 ? 140.180 120.109 128.939 1.00 0.66 77 SER B CA 1
ATOM 2658 C C . SER B 1 77 ? 139.615 118.900 128.243 1.00 0.66 77 SER B C 1
ATOM 2659 O O . SER B 1 77 ? 139.851 118.728 127.069 1.00 0.66 77 SER B O 1
ATOM 2662 N N . GLY B 1 78 ? 138.842 118.079 128.929 1.00 0.75 78 GLY B N 1
ATOM 2663 C CA . GLY B 1 78 ? 138.193 116.967 128.282 1.00 0.75 78 GLY B CA 1
ATOM 2664 C C . GLY B 1 78 ? 137.103 117.445 127.376 1.00 0.75 78 GLY B C 1
ATOM 2665 O O . GLY B 1 78 ? 136.860 116.835 126.360 1.00 0.75 78 GLY B O 1
ATOM 2666 N N . THR B 1 79 ? 136.441 118.540 127.729 1.00 0.84 79 THR B N 1
ATOM 2667 C CA . THR B 1 79 ? 135.428 119.131 126.872 1.00 0.84 79 THR B CA 1
ATOM 2668 C C . THR B 1 79 ? 136.052 119.797 125.659 1.00 0.84 79 THR B C 1
ATOM 2669 O O . THR B 1 79 ? 135.521 119.707 124.571 1.00 0.84 79 THR B O 1
ATOM 2673 N N . ILE B 1 80 ? 137.189 120.449 125.829 1.00 0.81 80 ILE B N 1
ATOM 2674 C CA . ILE B 1 80 ? 137.896 121.049 124.715 1.00 0.81 80 ILE B CA 1
ATOM 2675 C C . ILE B 1 80 ? 138.429 119.964 123.787 1.00 0.81 80 ILE B C 1
ATOM 2676 O O . ILE B 1 80 ? 138.433 120.134 122.590 1.00 0.81 80 ILE B O 1
ATOM 2681 N N . TYR B 1 81 ? 138.816 118.825 124.321 1.00 0.88 81 TYR B N 1
ATOM 2682 C CA . TYR B 1 81 ? 139.261 117.726 123.494 1.00 0.88 81 TYR B CA 1
ATOM 2683 C C . TYR B 1 81 ? 138.129 117.045 122.773 1.00 0.88 81 TYR B C 1
ATOM 2684 O O . TYR B 1 81 ? 138.381 116.420 121.780 1.00 0.88 81 TYR B O 1
ATOM 2693 N N . ALA B 1 82 ? 136.899 117.163 123.257 1.00 1.38 82 ALA B N 1
ATOM 2694 C CA . ALA B 1 82 ? 135.719 116.654 122.564 1.00 1.38 82 ALA B CA 1
ATOM 2695 C C . ALA B 1 82 ? 135.421 117.559 121.387 1.00 1.38 82 ALA B C 1
ATOM 2696 O O . ALA B 1 82 ? 135.105 117.084 120.326 1.00 1.38 82 ALA B O 1
ATOM 2698 N N . ALA B 1 83 ? 135.581 118.861 121.558 1.00 1.50 83 ALA B N 1
ATOM 2699 C CA . ALA B 1 83 ? 135.426 119.803 120.480 1.00 1.50 83 ALA B CA 1
ATOM 2700 C C . ALA B 1 83 ? 136.484 119.569 119.442 1.00 1.50 83 ALA B C 1
ATOM 2701 O O . ALA B 1 83 ? 136.217 119.700 118.261 1.00 1.50 83 ALA B O 1
ATOM 2703 N N . LYS B 1 84 ? 137.693 119.236 119.860 1.00 1.42 84 LYS B N 1
ATOM 2704 C CA . LYS B 1 84 ? 138.746 118.896 118.955 1.00 1.42 84 LYS B CA 1
ATOM 2705 C C . LYS B 1 84 ? 138.494 117.626 118.159 1.00 1.42 84 LYS B C 1
ATOM 2706 O O . LYS B 1 84 ? 138.811 117.587 117.003 1.00 1.42 84 LYS B O 1
ATOM 2712 N N . THR B 1 85 ? 137.894 116.601 118.752 1.00 1.77 85 THR B N 1
ATOM 2713 C CA . THR B 1 85 ? 137.549 115.402 118.008 1.00 1.77 85 THR B CA 1
ATOM 2714 C C . THR B 1 85 ? 136.505 115.694 116.966 1.00 1.77 85 THR B C 1
ATOM 2715 O O . THR B 1 85 ? 136.555 115.136 115.899 1.00 1.77 85 THR B O 1
ATOM 2719 N N . PHE B 1 86 ? 135.579 116.595 117.261 1.00 1.01 86 PHE B N 1
ATOM 2720 C CA . PHE B 1 86 ? 134.559 116.974 116.320 1.00 1.01 86 PHE B CA 1
ATOM 2721 C C . PHE B 1 86 ? 135.163 117.682 115.134 1.00 1.01 86 PHE B C 1
ATOM 2722 O O . PHE B 1 86 ? 134.774 117.402 114.015 1.00 1.01 86 PHE B O 1
ATOM 2730 N N . ASP B 1 87 ? 136.110 118.593 115.356 1.00 1.44 87 ASP B N 1
ATOM 2731 C CA . ASP B 1 87 ? 136.816 119.237 114.260 1.00 1.44 87 ASP B CA 1
ATOM 2732 C C . ASP B 1 87 ? 137.668 118.283 113.437 1.00 1.44 87 ASP B C 1
ATOM 2733 O O . ASP B 1 87 ? 137.618 118.315 112.227 1.00 1.44 87 ASP B O 1
ATOM 2738 N N . PHE B 1 88 ? 138.438 117.432 114.075 1.00 1.61 88 PHE B N 1
ATOM 2739 C CA . PHE B 1 88 ? 139.250 116.487 113.364 1.00 1.61 88 PHE B CA 1
ATOM 2740 C C . PHE B 1 88 ? 138.426 115.485 112.563 1.00 1.61 8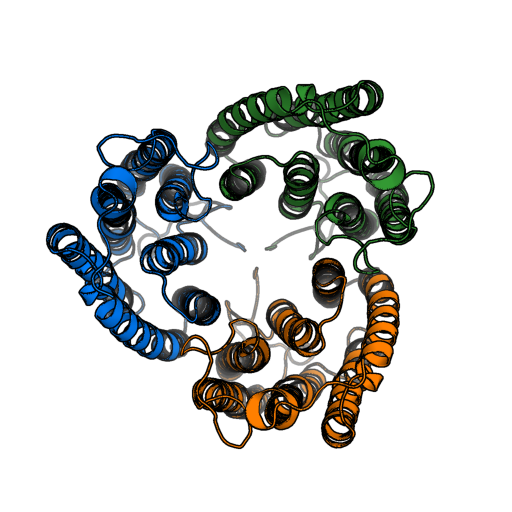8 PHE B C 1
ATOM 2741 O O . PHE B 1 88 ? 138.811 115.098 111.489 1.00 1.61 88 PHE B O 1
ATOM 2749 N N . PHE B 1 89 ? 137.283 115.069 113.075 1.00 2.02 89 PHE B N 1
ATOM 2750 C CA . PHE B 1 89 ? 136.419 114.129 112.368 1.00 2.02 89 PHE B CA 1
ATOM 2751 C C . PHE B 1 89 ? 135.600 114.788 111.285 1.00 2.02 89 PHE B C 1
ATOM 2752 O O . PHE B 1 89 ? 135.018 114.104 110.468 1.00 2.02 89 PHE B O 1
ATOM 2760 N N . ASP B 1 90 ? 135.571 116.111 111.249 1.00 2.31 90 ASP B N 1
ATOM 2761 C CA . ASP B 1 90 ? 134.947 116.826 110.166 1.00 2.31 90 ASP B CA 1
ATOM 2762 C C . ASP B 1 90 ? 136.018 117.238 109.151 1.00 2.31 90 ASP B C 1
ATOM 2763 O O . ASP B 1 90 ? 135.693 117.833 108.141 1.00 2.31 90 ASP B O 1
ATOM 2768 N N . GLY B 1 91 ? 137.291 116.949 109.406 1.00 1.60 91 GLY B N 1
ATOM 2769 C CA . GLY B 1 91 ? 138.360 117.210 108.464 1.00 1.60 91 GLY B CA 1
ATOM 2770 C C . GLY B 1 91 ? 139.153 118.452 108.652 1.00 1.60 91 GLY B C 1
ATOM 2771 O O . GLY B 1 91 ? 139.891 118.825 107.766 1.00 1.60 91 GLY B O 1
ATOM 2772 N N . GLY B 1 92 ? 138.988 119.116 109.785 1.00 1.77 92 GLY B N 1
ATOM 2773 C CA . GLY B 1 92 ? 139.659 120.368 110.024 1.00 1.77 92 GLY B CA 1
ATOM 2774 C C . GLY B 1 92 ? 139.043 121.644 109.514 1.00 1.77 92 GLY B C 1
ATOM 2775 O O . GLY B 1 92 ? 138.202 121.609 108.644 1.00 1.77 92 GLY B O 1
ATOM 2776 N N . GLY B 1 93 ? 139.460 122.779 110.058 1.00 2.09 93 GLY B N 1
ATOM 2777 C CA . GLY B 1 93 ? 138.965 124.074 109.644 1.00 2.09 93 GLY B CA 1
ATOM 2778 C C . GLY B 1 93 ? 137.498 124.323 109.757 1.00 2.09 93 GLY B C 1
ATOM 2779 O O . GLY B 1 93 ? 136.911 124.826 108.818 1.00 2.09 93 GLY B O 1
ATOM 2780 N N . THR B 1 94 ? 136.900 124.041 110.900 1.00 2.28 94 THR B N 1
ATOM 2781 C CA . THR B 1 94 ? 135.481 124.135 111.020 1.00 2.28 94 THR B CA 1
ATOM 2782 C C . THR B 1 94 ? 135.299 125.427 111.754 1.00 2.28 94 THR B C 1
ATOM 2783 O O . THR B 1 94 ? 136.224 125.895 112.371 1.00 2.28 94 THR B O 1
ATOM 2787 N N . PRO B 1 95 ? 134.121 126.040 111.662 1.00 3.04 95 PRO B N 1
ATOM 2788 C CA . PRO B 1 95 ? 133.941 127.348 112.292 1.00 3.04 95 PRO B CA 1
ATOM 2789 C C . PRO B 1 95 ? 134.368 127.419 113.747 1.00 3.04 95 PRO B C 1
ATOM 2790 O O . PRO B 1 95 ? 135.032 128.358 114.108 1.00 3.04 95 PRO B O 1
ATOM 2794 N N . PHE B 1 96 ? 134.002 126.450 114.559 1.00 5.32 96 PHE B N 1
ATOM 2795 C CA . PHE B 1 96 ? 134.406 126.413 115.946 1.00 5.32 96 PHE B CA 1
ATOM 2796 C C . PHE B 1 96 ? 135.506 125.385 116.093 1.00 5.32 96 PHE B C 1
ATOM 2797 O O . PHE B 1 96 ? 135.251 124.231 116.375 1.00 5.32 96 PHE B O 1
ATOM 2805 N N . SER B 1 97 ? 136.734 125.786 115.883 1.00 4.84 97 SER B N 1
ATOM 2806 C CA . SER B 1 97 ? 137.840 124.856 115.953 1.00 4.84 97 SER B CA 1
ATOM 2807 C C . SER B 1 97 ? 138.778 125.185 117.075 1.00 4.84 97 SER B C 1
ATOM 2808 O O . SER B 1 97 ? 139.177 126.321 117.247 1.00 4.84 97 SER B O 1
ATOM 2811 N N . PHE B 1 98 ? 139.022 124.223 117.943 1.00 2.95 98 PHE B N 1
ATOM 2812 C CA . PHE B 1 98 ? 139.890 124.426 119.084 1.00 2.95 98 PHE B CA 1
ATOM 2813 C C . PHE B 1 98 ? 141.208 123.845 118.684 1.00 2.95 98 PHE B C 1
ATOM 2814 O O . PHE B 1 98 ? 142.070 123.641 119.503 1.00 2.95 98 PHE B O 1
ATOM 2822 N N . ASN B 1 99 ? 141.370 123.606 117.405 1.00 3.43 99 ASN B N 1
ATOM 2823 C CA . ASN B 1 99 ? 142.608 123.111 116.896 1.00 3.43 99 ASN B CA 1
ATOM 2824 C C . ASN B 1 99 ? 143.295 124.196 116.142 1.00 3.43 99 ASN B C 1
ATOM 2825 O O . ASN B 1 99 ? 144.511 124.287 116.203 1.00 3.43 99 ASN B O 1
ATOM 2830 N N . TRP B 1 100 ? 142.544 125.052 115.478 1.00 2.38 100 TRP B N 1
ATOM 2831 C CA . TRP B 1 100 ? 143.106 126.106 114.663 1.00 2.38 100 TRP B CA 1
ATOM 2832 C C . TRP B 1 100 ? 144.093 127.040 115.336 1.00 2.38 100 TRP B C 1
ATOM 2833 O O . TRP B 1 100 ? 145.202 127.189 114.870 1.00 2.38 100 TRP B O 1
ATOM 2844 N N . TYR B 1 101 ? 143.681 127.670 116.418 1.00 2.58 101 TYR B N 1
ATOM 2845 C CA . TYR B 1 101 ? 144.534 128.611 117.108 1.00 2.58 101 TYR B CA 1
ATOM 2846 C C . TYR B 1 101 ? 145.254 127.923 118.202 1.00 2.58 101 TYR B C 1
ATOM 2847 O O . TYR B 1 101 ? 144.671 127.597 119.210 1.00 2.58 101 TYR B O 1
ATOM 2856 N N . TRP B 1 102 ? 146.536 127.715 118.013 1.00 4.05 102 TRP B N 1
ATOM 2857 C CA . TRP B 1 102 ? 147.329 127.033 118.979 1.00 4.05 102 TRP B CA 1
ATOM 2858 C C . TRP B 1 102 ? 147.465 127.810 120.237 1.00 4.05 102 TRP B C 1
ATOM 2859 O O . TRP B 1 102 ? 147.677 129.013 120.166 1.00 4.05 102 TRP B O 1
ATOM 2870 N N . TYR B 1 103 ? 147.318 127.138 121.375 1.00 2.79 103 TYR B N 1
ATOM 2871 C CA . TYR B 1 103 ? 147.489 127.732 122.705 1.00 2.79 103 TYR B CA 1
ATOM 2872 C C . TYR B 1 103 ? 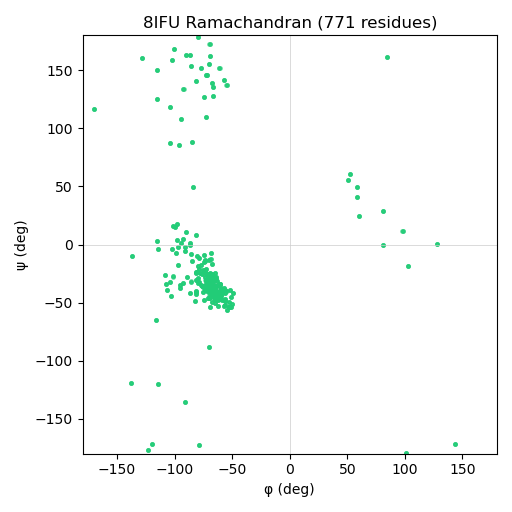146.298 128.489 123.206 1.00 2.79 103 TYR B C 1
ATOM 2873 O O . TYR B 1 103 ? 146.351 129.019 124.296 1.00 2.79 103 TYR B O 1
ATOM 2882 N N . LEU B 1 104 ? 145.226 128.558 122.426 1.00 3.25 104 LEU B N 1
ATOM 2883 C CA . LEU B 1 104 ? 143.997 129.174 122.898 1.00 3.25 104 LEU B CA 1
ATOM 2884 C C . LEU B 1 104 ? 143.307 128.303 123.912 1.00 3.25 104 LEU B C 1
ATOM 2885 O O . LEU B 1 104 ? 142.739 128.791 124.870 1.00 3.25 104 LEU B O 1
ATOM 2890 N N . ASP B 1 105 ? 143.368 127.001 123.723 1.00 4.39 105 ASP B N 1
ATOM 2891 C CA . ASP B 1 105 ? 142.820 126.082 124.688 1.00 4.39 105 ASP B CA 1
ATOM 2892 C C . ASP B 1 105 ? 143.552 126.169 126.005 1.00 4.39 105 ASP B C 1
ATOM 2893 O O . ASP B 1 105 ? 142.974 125.910 127.043 1.00 4.39 105 ASP B O 1
ATOM 2898 N N . TYR B 1 106 ? 144.822 126.548 125.973 1.00 5.30 106 TYR B N 1
ATOM 2899 C CA . TYR B 1 106 ? 145.617 126.665 127.164 1.00 5.30 106 TYR B CA 1
ATOM 2900 C C . TYR B 1 106 ? 145.323 127.945 127.900 1.00 5.30 106 TYR B C 1
ATOM 2901 O O . TYR B 1 106 ? 145.543 128.028 129.082 1.00 5.30 106 TYR B O 1
ATOM 2910 N N . VAL B 1 107 ? 144.775 128.938 127.226 1.00 7.29 107 VAL B N 1
ATOM 2911 C CA . VAL B 1 107 ? 144.382 130.184 127.871 1.00 7.29 107 VAL B CA 1
ATOM 2912 C C . VAL B 1 107 ? 143.279 129.893 128.866 1.00 7.29 107 VAL B C 1
ATOM 2913 O O . VAL B 1 107 ? 143.159 130.540 129.893 1.00 7.29 107 VAL B O 1
ATOM 2917 N N . PHE B 1 108 ? 142.492 128.875 128.591 1.00 9.84 108 PHE B N 1
ATOM 2918 C CA . PHE B 1 108 ? 141.387 128.534 129.465 1.00 9.84 108 PHE B CA 1
ATOM 2919 C C . PHE B 1 108 ? 141.656 127.429 130.478 1.00 9.84 108 PHE B C 1
ATOM 2920 O O . PHE B 1 108 ? 140.930 127.318 131.445 1.00 9.84 108 PHE B O 1
ATOM 2928 N N . THR B 1 109 ? 142.692 126.632 130.285 1.00 10.66 109 THR B N 1
ATOM 2929 C CA . THR B 1 109 ? 142.944 125.506 131.165 1.00 10.66 109 THR B CA 1
ATOM 2930 C C . THR B 1 109 ? 144.098 125.667 132.107 1.00 10.66 109 THR B C 1
ATOM 2931 O O . THR B 1 109 ? 144.029 125.242 133.245 1.00 10.66 109 THR B O 1
ATOM 2935 N N . CYS B 1 110 ? 145.173 126.270 131.637 1.00 10.62 110 CYS B N 1
ATOM 2936 C CA . CYS B 1 110 ? 146.368 126.468 132.456 1.00 10.62 110 CYS B CA 1
ATOM 2937 C C . CYS B 1 110 ? 146.265 127.413 133.620 1.00 10.62 110 CYS B C 1
ATOM 2938 O O . CYS B 1 110 ? 146.957 127.221 134.602 1.00 10.62 110 CYS B O 1
ATOM 2941 N N . PRO B 1 111 ? 145.432 128.465 133.517 1.00 9.95 111 PRO B N 1
ATOM 2942 C CA . PRO B 1 111 ? 145.220 129.244 134.727 1.00 9.95 111 PRO B CA 1
ATOM 2943 C C . PRO B 1 111 ? 144.612 128.403 135.851 1.00 9.95 111 PRO B C 1
ATOM 2944 O O . PRO B 1 111 ? 144.958 128.646 136.977 1.00 9.95 111 PRO B O 1
ATOM 2948 N N . LEU B 1 112 ? 143.757 127.437 135.556 1.00 10.82 112 LEU B N 1
ATOM 2949 C CA . LEU B 1 112 ? 143.150 126.572 136.560 1.00 10.82 112 LEU B CA 1
ATOM 2950 C C . LEU B 1 112 ? 144.101 125.570 137.155 1.00 10.82 112 LEU B C 1
ATOM 2951 O O . LEU B 1 112 ? 143.979 125.231 138.312 1.00 10.82 112 LEU B O 1
ATOM 2956 N N . ILE B 1 113 ? 145.053 125.089 136.387 1.00 9.45 113 ILE B N 1
ATOM 2957 C CA . ILE B 1 113 ? 146.087 124.215 136.908 1.00 9.45 113 ILE B CA 1
ATOM 2958 C C . ILE B 1 113 ? 146.950 125.005 137.871 1.00 9.45 113 ILE B C 1
ATOM 2959 O O . ILE B 1 113 ? 147.318 124.515 138.930 1.00 9.45 113 ILE B O 1
ATOM 2964 N N . LEU B 1 114 ? 147.244 126.247 137.529 1.00 10.09 114 LEU B N 1
ATOM 2965 C CA . LEU B 1 114 ? 148.035 127.103 138.367 1.00 10.09 114 LEU B CA 1
ATOM 2966 C C . LEU B 1 114 ? 147.308 127.461 139.636 1.00 10.09 114 LEU B C 1
ATOM 2967 O O . LEU B 1 114 ? 147.902 127.438 140.686 1.00 10.09 114 LEU B O 1
ATOM 2972 N N . LEU B 1 115 ? 146.025 127.774 139.562 1.00 15.20 115 LEU B N 1
ATOM 2973 C CA . LEU B 1 115 ? 145.223 128.086 140.745 1.00 15.20 115 LEU B CA 1
ATOM 2974 C C . LEU B 1 115 ? 145.186 126.932 141.702 1.00 15.20 115 LEU B C 1
ATOM 2975 O O . LEU B 1 115 ? 145.182 127.136 142.886 1.00 15.20 115 LEU B O 1
ATOM 2980 N N . ASP B 1 116 ? 145.149 125.723 141.194 1.00 13.58 116 ASP B N 1
ATOM 2981 C CA . ASP B 1 116 ? 145.211 124.522 141.986 1.00 13.58 116 ASP B CA 1
ATOM 2982 C C . ASP B 1 116 ? 146.487 124.549 142.836 1.00 13.58 116 ASP B C 1
ATOM 2983 O O . ASP B 1 116 ? 146.397 124.407 144.020 1.00 13.58 116 ASP B O 1
ATOM 2988 N N . VAL B 1 117 ? 147.647 124.775 142.254 1.00 13.69 117 VAL B N 1
ATOM 2989 C CA . VAL B 1 117 ? 148.893 124.905 142.996 1.00 13.69 117 VAL B CA 1
ATOM 2990 C C . VAL B 1 117 ? 148.894 126.062 143.970 1.00 13.69 117 VAL B C 1
ATOM 2991 O O . VAL B 1 117 ? 149.259 125.893 145.107 1.00 13.69 117 VAL B O 1
ATOM 2995 N N . LEU B 1 118 ? 148.468 127.234 143.540 1.00 13.17 118 LEU B N 1
ATOM 2996 C CA . LEU B 1 118 ? 148.466 128.405 144.375 1.00 13.17 118 LEU B CA 1
ATOM 2997 C C . LEU B 1 118 ? 147.630 128.264 145.607 1.00 13.17 118 LEU B C 1
ATOM 2998 O O . LEU B 1 118 ? 148.026 128.686 146.666 1.00 13.17 118 LEU B O 1
ATOM 3003 N N . TYR B 1 119 ? 146.480 127.644 145.483 1.00 18.74 119 TYR B N 1
ATOM 3004 C CA . TYR B 1 119 ? 145.615 127.453 146.607 1.00 18.74 119 TYR B CA 1
ATOM 3005 C C . TYR B 1 119 ? 146.001 126.277 147.478 1.00 18.74 119 TYR B C 1
ATOM 3006 O O . TYR B 1 119 ? 145.969 126.387 148.689 1.00 18.74 119 TYR B O 1
ATOM 3015 N N . THR B 1 120 ? 146.392 125.165 146.879 1.00 20.45 120 THR B N 1
ATOM 3016 C CA . THR B 1 120 ? 146.825 124.023 147.649 1.00 20.45 120 THR B CA 1
ATOM 3017 C C . THR B 1 120 ? 148.065 124.318 148.456 1.00 20.45 120 THR B C 1
ATOM 3018 O O . THR B 1 120 ? 148.142 123.973 149.623 1.00 20.45 120 THR B O 1
ATOM 3022 N N . LEU B 1 121 ? 149.029 124.991 147.857 1.00 18.47 121 LEU B N 1
ATOM 3023 C CA . LEU B 1 121 ? 150.270 125.271 148.543 1.00 18.47 121 LEU B CA 1
ATOM 3024 C C . LEU B 1 121 ? 150.270 126.577 149.244 1.00 18.47 121 LEU B C 1
ATOM 3025 O O . LEU B 1 121 ? 151.283 126.933 149.785 1.00 18.47 121 LEU B O 1
ATOM 3030 N N . GLU B 1 122 ? 149.147 127.286 149.252 1.00 21.65 122 GLU B N 1
ATOM 3031 C CA . GLU B 1 122 ? 149.015 128.581 149.910 1.00 21.65 122 GLU B CA 1
ATOM 3032 C C . GLU B 1 122 ? 150.107 129.509 149.445 1.00 21.65 122 GLU B C 1
ATOM 3033 O O . GLU B 1 122 ? 150.914 129.979 150.227 1.00 21.65 122 GLU B O 1
ATOM 3039 N N . ILE B 1 123 ? 150.125 129.775 148.155 1.00 15.77 123 ILE B N 1
ATOM 3040 C CA . ILE B 1 123 ? 151.150 130.603 147.588 1.00 15.77 123 ILE B CA 1
ATOM 3041 C C . ILE B 1 123 ? 150.735 132.098 147.532 1.00 15.77 123 ILE B C 1
ATOM 3042 O O . ILE B 1 123 ? 149.633 132.374 147.111 1.00 15.77 123 ILE B O 1
ATOM 3047 N N . PRO B 1 124 ? 151.614 133.080 147.948 1.00 13.33 124 PRO B N 1
ATOM 3048 C CA . PRO B 1 124 ? 151.267 134.488 147.787 1.00 13.33 124 PRO B CA 1
ATOM 3049 C C . PRO B 1 124 ? 151.247 134.989 146.355 1.00 13.33 124 PRO B C 1
ATOM 3050 O O . PRO B 1 124 ? 151.658 134.257 145.466 1.00 13.33 124 PRO B O 1
ATOM 3054 N N . HIS B 1 125 ? 150.787 136.213 146.128 1.00 11.44 125 HIS B N 1
ATOM 3055 C CA . HIS B 1 125 ? 150.761 136.832 144.798 1.00 11.44 125 HIS B CA 1
ATOM 3056 C C . HIS B 1 125 ? 149.983 136.070 143.776 1.00 11.44 125 HIS B C 1
ATOM 3057 O O . HIS B 1 125 ? 150.376 136.011 142.636 1.00 11.44 125 HIS B O 1
ATOM 3064 N N . LYS B 1 126 ? 148.845 135.529 144.166 1.00 14.06 126 LYS B N 1
ATOM 3065 C CA . LYS B 1 126 ? 148.031 134.751 143.261 1.00 14.06 126 LYS B CA 1
ATOM 3066 C C . LYS B 1 126 ? 147.596 135.518 142.029 1.00 14.06 126 LYS B C 1
ATOM 3067 O O . LYS B 1 126 ? 147.630 134.979 140.947 1.00 14.06 126 LYS B O 1
ATOM 3073 N N . LEU B 1 127 ? 147.211 136.775 142.176 1.00 13.51 127 LEU B N 1
ATOM 3074 C CA . LEU B 1 127 ? 146.808 137.597 141.046 1.00 13.51 127 LEU B CA 1
ATOM 3075 C C . LEU B 1 127 ? 147.933 137.850 140.094 1.00 13.51 127 LEU B C 1
ATOM 3076 O O . LEU B 1 127 ? 147.750 137.769 138.905 1.00 13.51 127 LEU B O 1
ATOM 3081 N N . ARG B 1 128 ? 149.108 138.140 140.608 1.00 12.48 128 ARG B N 1
ATOM 3082 C CA . ARG B 1 128 ? 150.259 138.380 139.785 1.00 12.48 128 ARG B CA 1
ATOM 3083 C C . ARG B 1 128 ? 150.628 137.168 138.993 1.00 12.48 128 ARG B C 1
ATOM 3084 O O . ARG B 1 128 ? 150.979 137.281 137.838 1.00 12.48 128 ARG B O 1
ATOM 3092 N N . PHE B 1 129 ? 150.541 135.999 139.603 1.00 11.48 129 PHE B N 1
ATOM 3093 C CA . PHE B 1 129 ? 150.871 134.761 138.926 1.00 11.48 129 PHE B CA 1
ATOM 3094 C C . PHE B 1 129 ? 149.879 134.367 137.856 1.00 11.48 129 PHE B C 1
ATOM 3095 O O . PHE B 1 129 ? 150.268 133.906 136.803 1.00 11.48 129 PHE B O 1
ATOM 3103 N N . VAL B 1 130 ? 148.599 134.567 138.106 1.00 10.82 130 VAL B N 1
ATOM 3104 C CA . VAL B 1 130 ? 147.578 134.217 137.135 1.00 10.82 130 VAL B CA 1
ATOM 3105 C C . VAL B 1 130 ? 147.641 135.164 135.974 1.00 10.82 130 VAL B C 1
ATOM 3106 O O . VAL B 1 130 ? 147.642 134.739 134.839 1.00 10.82 130 VAL B O 1
ATOM 3110 N N . PHE B 1 131 ? 147.746 136.455 136.249 1.00 9.09 131 PHE B N 1
ATOM 3111 C CA . PHE B 1 131 ? 147.883 137.439 135.195 1.00 9.09 131 PHE B CA 1
ATOM 3112 C C . PHE B 1 131 ? 149.081 137.113 134.349 1.00 9.09 131 PHE B C 1
ATOM 3113 O O . PHE B 1 131 ? 148.965 137.089 133.155 1.00 9.09 131 PHE B O 1
ATOM 3121 N N . ALA B 1 132 ? 150.221 136.836 134.962 1.00 4.87 132 ALA B N 1
ATOM 3122 C CA . ALA B 1 132 ? 151.408 136.454 134.227 1.00 4.87 132 ALA B CA 1
ATOM 3123 C C . ALA B 1 132 ? 151.179 135.348 133.253 1.00 4.87 132 ALA B C 1
ATOM 3124 O O . ALA B 1 132 ? 151.460 135.514 132.103 1.00 4.87 132 ALA B O 1
ATOM 3126 N N . VAL B 1 133 ? 150.628 134.232 133.696 1.00 4.64 133 VAL B N 1
ATOM 3127 C CA . VAL B 1 133 ? 150.340 133.110 132.818 1.00 4.64 133 VAL B CA 1
ATOM 3128 C C . VAL B 1 133 ? 149.372 133.417 131.679 1.00 4.64 133 VAL B C 1
ATOM 3129 O O . VAL B 1 133 ? 149.542 132.921 130.592 1.00 4.64 133 VAL B O 1
ATOM 3133 N N . ILE B 1 134 ? 148.400 134.279 131.895 1.00 4.76 134 ILE B N 1
ATOM 3134 C CA . ILE B 1 134 ? 147.460 134.622 130.868 1.00 4.76 134 ILE B CA 1
ATOM 3135 C C . ILE B 1 134 ? 148.177 135.435 129.816 1.00 4.76 134 ILE B C 1
ATOM 3136 O O . ILE B 1 134 ? 148.056 135.136 128.642 1.00 4.76 134 ILE B O 1
ATOM 3141 N N . ILE B 1 135 ? 148.966 136.422 130.217 1.00 3.06 135 ILE B N 1
ATOM 3142 C CA . ILE B 1 135 ? 149.765 137.182 129.280 1.00 3.06 135 ILE B CA 1
ATOM 3143 C C . ILE B 1 135 ? 150.609 136.292 128.418 1.00 3.06 135 ILE B C 1
ATOM 3144 O O . ILE B 1 135 ? 150.552 136.374 127.208 1.00 3.06 135 ILE B O 1
ATOM 3149 N N . THR B 1 136 ? 151.383 135.430 129.035 1.00 2.56 136 THR B N 1
ATOM 3150 C CA . THR B 1 136 ? 152.228 134.516 128.309 1.00 2.56 136 THR B CA 1
ATOM 3151 C C . THR B 1 136 ? 151.545 133.638 127.283 1.00 2.56 136 THR B C 1
ATOM 3152 O O . THR B 1 136 ? 152.084 133.411 126.220 1.00 2.56 136 THR B O 1
ATOM 3156 N N . LEU B 1 137 ? 150.366 133.136 127.600 1.00 2.56 137 LEU B N 1
ATOM 3157 C CA . LEU B 1 137 ? 149.639 132.279 126.695 1.00 2.56 137 LEU B CA 1
ATOM 3158 C C . LEU B 1 137 ? 149.072 133.011 125.526 1.00 2.56 137 LEU B C 1
ATOM 3159 O O . LEU B 1 137 ? 148.989 132.452 124.466 1.00 2.56 137 LEU B O 1
ATOM 3164 N N . TRP B 1 138 ? 148.735 134.273 125.696 1.00 2.97 138 TRP B N 1
ATOM 3165 C CA . TRP B 1 138 ? 148.245 135.095 124.618 1.00 2.97 138 TRP B CA 1
ATOM 3166 C C . TRP B 1 138 ? 149.354 135.523 123.705 1.00 2.97 138 TRP B C 1
ATOM 3167 O O . TRP B 1 138 ? 149.111 135.797 122.550 1.00 2.97 138 TRP B O 1
ATOM 3178 N N . CYS B 1 139 ? 150.573 135.578 124.206 1.00 1.46 139 CYS B N 1
ATOM 3179 C CA . CYS B 1 139 ? 151.729 135.888 123.396 1.00 1.46 139 CYS B CA 1
ATOM 3180 C C . CYS B 1 139 ? 152.030 134.705 122.540 1.00 1.46 139 CYS B C 1
ATOM 3181 O O . CYS B 1 139 ? 152.524 134.863 121.447 1.00 1.46 139 CYS B O 1
ATOM 3184 N N . GLY B 1 140 ? 151.733 133.507 123.023 1.00 1.52 140 GLY B N 1
ATOM 3185 C CA . GLY B 1 140 ? 151.903 132.303 122.244 1.00 1.52 140 GLY B CA 1
ATOM 3186 C C . GLY B 1 140 ? 150.833 132.160 121.220 1.00 1.52 140 GLY B C 1
ATOM 3187 O O . GLY B 1 140 ? 151.098 131.695 120.136 1.00 1.52 140 GLY B O 1
ATOM 3188 N N . VAL B 1 141 ? 149.618 132.553 121.544 1.00 1.60 141 VAL B N 1
ATOM 3189 C CA . VAL B 1 141 ? 148.550 132.549 120.566 1.00 1.60 141 VAL B CA 1
ATOM 3190 C C . VAL B 1 141 ? 148.951 133.477 119.437 1.00 1.60 141 VAL B C 1
ATOM 3191 O O . VAL B 1 141 ? 148.864 133.109 118.275 1.00 1.60 141 VAL B O 1
ATOM 3195 N N . ALA B 1 142 ? 149.425 134.668 119.767 1.00 1.58 142 ALA B N 1
ATOM 3196 C CA . ALA B 1 142 ? 149.862 135.634 118.783 1.00 1.58 142 ALA B CA 1
ATOM 3197 C C . ALA B 1 142 ? 151.049 135.210 117.962 1.00 1.58 142 ALA B C 1
ATOM 3198 O O . ALA B 1 142 ? 151.101 135.532 116.804 1.00 1.58 142 ALA B O 1
ATOM 3200 N N . ALA B 1 143 ? 151.995 134.484 118.540 1.00 1.58 143 ALA B N 1
ATOM 3201 C CA . ALA B 1 143 ? 153.142 133.970 117.823 1.00 1.58 143 ALA B CA 1
ATOM 3202 C C . ALA B 1 143 ? 152.796 132.935 116.784 1.00 1.58 143 ALA B C 1
ATOM 3203 O O . ALA B 1 143 ? 153.462 132.835 115.765 1.00 1.58 143 ALA B O 1
ATOM 3205 N N . PHE B 1 144 ? 151.757 132.158 117.024 1.00 2.82 144 PHE B N 1
ATOM 3206 C CA . PHE B 1 144 ? 151.339 131.155 116.083 1.00 2.82 144 PHE B CA 1
ATOM 3207 C C . PHE B 1 144 ? 150.526 131.761 114.967 1.00 2.82 144 PHE B C 1
ATOM 3208 O O . PHE B 1 144 ? 150.474 131.220 113.879 1.00 2.82 144 PHE B O 1
ATOM 3216 N N . VAL B 1 145 ? 149.920 132.902 115.214 1.00 2.30 145 VAL B N 1
ATOM 3217 C CA . VAL B 1 145 ? 149.090 133.571 114.232 1.00 2.30 145 VAL B CA 1
ATOM 3218 C C . VAL B 1 145 ? 149.882 134.543 113.321 1.00 2.30 145 VAL B C 1
ATOM 3219 O O . VAL B 1 145 ? 149.507 134.738 112.172 1.00 2.30 145 VAL B O 1
ATOM 3223 N N . THR B 1 146 ? 150.992 135.108 113.799 1.00 1.71 146 THR B N 1
ATOM 3224 C CA . THR B 1 146 ? 151.804 136.020 112.997 1.00 1.71 146 THR B CA 1
ATOM 3225 C C . THR B 1 146 ? 152.615 135.319 111.943 1.00 1.71 146 THR B C 1
ATOM 3226 O O . THR B 1 146 ? 153.360 134.396 112.239 1.00 1.71 146 THR B O 1
ATOM 3230 N N . PRO B 1 147 ? 152.487 135.766 110.694 1.00 4.24 147 PRO B N 1
ATOM 3231 C CA . PRO B 1 147 ? 153.198 135.127 109.596 1.00 4.24 147 PRO B CA 1
ATOM 3232 C C . PRO B 1 147 ? 154.575 135.694 109.305 1.00 4.24 147 PRO B C 1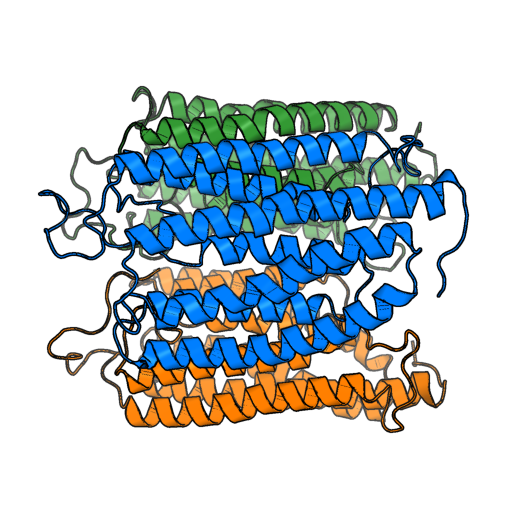
ATOM 3233 O O . PRO B 1 147 ? 155.149 135.337 108.290 1.00 4.24 147 PRO B O 1
ATOM 3237 N N . SER B 1 148 ? 155.106 136.543 110.167 1.00 4.17 148 SER B N 1
ATOM 3238 C CA . SER B 1 148 ? 156.381 137.182 109.934 1.00 4.17 148 SER B CA 1
ATOM 3239 C C . SER B 1 148 ? 157.345 136.825 111.026 1.00 4.17 148 SER B C 1
ATOM 3240 O O . SER B 1 148 ? 157.037 136.008 111.865 1.00 4.17 148 SER B O 1
ATOM 3243 N N . ALA B 1 149 ? 158.505 137.468 111.050 1.00 3.83 149 ALA B N 1
ATOM 3244 C CA . ALA B 1 149 ? 159.481 137.245 112.103 1.00 3.83 149 ALA B CA 1
ATOM 3245 C C . ALA B 1 149 ? 159.145 138.031 113.341 1.00 3.83 149 ALA B C 1
ATOM 3246 O O . ALA B 1 149 ? 159.927 138.071 114.266 1.00 3.83 149 ALA B O 1
ATOM 3248 N N . PHE B 1 150 ? 157.976 138.649 113.378 1.00 2.06 150 PHE B N 1
ATOM 3249 C CA . PHE B 1 150 ? 157.514 139.359 114.549 1.00 2.06 150 PHE B CA 1
ATOM 3250 C C . PHE B 1 150 ? 156.835 138.354 115.423 1.00 2.06 150 PHE B C 1
ATOM 3251 O O . PHE B 1 150 ? 156.382 138.701 116.492 1.00 2.06 150 PHE B O 1
ATOM 3259 N N . ARG B 1 151 ? 156.785 137.101 114.995 1.00 3.30 151 ARG B N 1
ATOM 3260 C CA . ARG B 1 151 ? 156.256 136.019 115.796 1.00 3.30 151 ARG B CA 1
ATOM 3261 C C . ARG B 1 151 ? 157.274 135.711 116.858 1.00 3.30 151 ARG B C 1
ATOM 3262 O O . ARG B 1 151 ? 156.932 135.225 117.916 1.00 3.30 151 ARG B O 1
ATOM 3270 N N . PHE B 1 152 ? 158.525 136.053 116.602 1.00 3.07 152 PHE B N 1
ATOM 3271 C CA . PHE B 1 152 ? 159.587 135.833 117.534 1.00 3.07 152 PHE B CA 1
ATOM 3272 C C . PHE B 1 152 ? 159.641 136.964 118.504 1.00 3.07 152 PHE B C 1
ATOM 3273 O O . PHE B 1 152 ? 160.262 136.836 119.538 1.00 3.07 152 PHE B O 1
ATOM 3281 N N . GLY B 1 153 ? 158.967 138.059 118.206 1.00 1.48 153 GLY B N 1
ATOM 3282 C CA . GLY B 1 153 ? 158.863 139.147 119.135 1.00 1.48 153 GLY B CA 1
ATOM 3283 C C . GLY B 1 153 ? 157.779 138.843 120.120 1.00 1.48 153 GLY B C 1
ATOM 3284 O O . GLY B 1 153 ? 157.950 139.106 121.284 1.00 1.48 153 GLY B O 1
ATOM 3285 N N . TYR B 1 154 ? 156.673 138.276 119.681 1.00 1.09 154 TYR B N 1
ATOM 3286 C CA . TYR B 1 154 ? 155.622 137.857 120.606 1.00 1.09 154 TYR B CA 1
ATOM 3287 C C . TYR B 1 154 ? 156.101 136.705 121.454 1.00 1.09 154 TYR B C 1
ATOM 3288 O O . TYR B 1 154 ? 155.781 136.619 122.623 1.00 1.09 154 TYR B O 1
ATOM 3297 N N . TYR B 1 155 ? 156.895 135.825 120.878 1.00 2.32 155 TYR B N 1
ATOM 3298 C CA . TYR B 1 155 ? 157.456 134.730 121.620 1.00 2.32 155 TYR B CA 1
ATOM 3299 C C . TYR B 1 155 ? 158.363 135.213 122.707 1.00 2.32 155 TYR B C 1
ATOM 3300 O O . TYR B 1 155 ? 158.278 134.742 123.828 1.00 2.32 155 TYR B O 1
ATOM 3309 N N . ALA B 1 156 ? 159.233 136.157 122.395 1.00 1.61 156 ALA B N 1
ATOM 3310 C CA . ALA B 1 156 ? 160.136 136.718 123.373 1.00 1.61 156 ALA B CA 1
ATOM 3311 C C . ALA B 1 156 ? 159.474 137.557 124.447 1.00 1.61 156 ALA B C 1
ATOM 3312 O O . ALA B 1 156 ? 159.998 137.666 125.541 1.00 1.61 156 ALA B O 1
ATOM 3314 N N . VAL B 1 157 ? 158.332 138.161 124.154 1.00 1.34 157 VAL B N 1
ATOM 3315 C CA . VAL B 1 157 ? 157.608 138.918 125.156 1.00 1.34 157 VAL B CA 1
ATOM 3316 C C . VAL B 1 157 ? 156.988 137.971 126.171 1.00 1.34 157 VAL B C 1
ATOM 3317 O O . VAL B 1 157 ? 156.957 138.260 127.353 1.00 1.34 157 VAL B O 1
ATOM 3321 N N . GLY B 1 158 ? 156.552 136.807 125.743 1.00 1.43 158 GLY B N 1
ATOM 3322 C CA . GLY B 1 158 ? 156.043 135.839 126.681 1.00 1.43 158 GLY B CA 1
ATOM 3323 C C . GLY B 1 158 ? 157.161 135.254 127.495 1.00 1.43 158 GLY B C 1
ATOM 3324 O O . GLY B 1 158 ? 156.976 134.982 128.648 1.00 1.43 158 GLY B O 1
ATOM 3325 N N . CYS B 1 159 ? 158.334 135.067 126.919 1.00 1.81 159 CYS B N 1
ATOM 3326 C CA . CYS B 1 159 ? 159.483 134.606 127.671 1.00 1.81 159 CYS B CA 1
ATOM 3327 C C . CYS B 1 159 ? 159.881 135.608 128.738 1.00 1.81 159 CYS B C 1
ATOM 3328 O O . CYS B 1 159 ? 160.359 135.229 129.785 1.00 1.81 159 CYS B O 1
ATOM 3331 N N . VAL B 1 160 ? 159.672 136.887 128.496 1.00 1.75 160 VAL B N 1
ATOM 3332 C CA . VAL B 1 160 ? 159.955 137.920 129.476 1.00 1.75 160 VAL B CA 1
ATOM 3333 C C . VAL B 1 160 ? 158.922 137.900 130.588 1.00 1.75 160 VAL B C 1
ATOM 3334 O O . VAL B 1 160 ? 159.140 138.457 131.646 1.00 1.75 160 VAL B O 1
ATOM 3338 N N . TRP B 1 161 ? 157.814 137.216 130.381 1.00 1.90 161 TRP B N 1
ATOM 3339 C CA . TRP B 1 161 ? 156.805 137.098 131.404 1.00 1.90 161 TRP B CA 1
ATOM 3340 C C . TRP B 1 161 ? 156.887 135.764 132.098 1.00 1.90 161 TRP B C 1
ATOM 3341 O O . TRP B 1 161 ? 156.527 135.662 133.253 1.00 1.90 161 TRP B O 1
ATOM 3352 N N . PHE B 1 162 ? 157.379 134.743 131.417 1.00 2.65 162 PHE B N 1
ATOM 3353 C CA . PHE B 1 162 ? 157.449 133.411 131.969 1.00 2.65 162 PHE B CA 1
ATOM 3354 C C . PHE B 1 162 ? 158.679 133.110 132.776 1.00 2.65 162 PHE B C 1
ATOM 3355 O O . PHE B 1 162 ? 158.589 132.461 133.793 1.00 2.65 162 PHE B O 1
ATOM 3363 N N . VAL B 1 163 ? 159.832 133.547 132.321 1.00 3.62 163 VAL B N 1
ATOM 3364 C CA . VAL B 1 163 ? 161.046 133.338 133.091 1.00 3.62 163 VAL B CA 1
ATOM 3365 C C . VAL B 1 163 ? 160.908 133.965 134.518 1.00 3.62 163 VAL B C 1
ATOM 3366 O O . VAL B 1 163 ? 161.138 133.250 135.484 1.00 3.62 163 VAL B O 1
ATOM 3370 N N . PRO B 1 164 ? 160.525 135.282 134.680 1.00 5.21 164 PRO B N 1
ATOM 3371 C CA . PRO B 1 164 ? 160.268 135.780 136.038 1.00 5.21 164 PRO B CA 1
ATOM 3372 C C . PRO B 1 164 ? 159.215 134.986 136.802 1.00 5.21 164 PRO B C 1
ATOM 3373 O O . PRO B 1 164 ? 159.481 134.657 137.939 1.00 5.21 164 PRO B O 1
ATOM 3377 N N . PHE B 1 165 ? 158.057 134.702 136.222 1.00 6.11 165 PHE B N 1
ATOM 3378 C CA . PHE B 1 165 ? 157.009 133.883 136.828 1.00 6.11 165 PHE B CA 1
ATOM 3379 C C . PHE B 1 165 ? 157.504 132.558 137.364 1.00 6.11 165 PHE B C 1
ATOM 3380 O O . PHE B 1 165 ? 157.241 132.219 138.502 1.00 6.11 165 PHE B O 1
ATOM 3388 N N . SER B 1 166 ? 158.216 131.798 136.553 1.00 9.53 166 SER B N 1
ATOM 3389 C CA . SER B 1 166 ? 158.670 130.485 136.943 1.00 9.53 166 SER B CA 1
ATOM 3390 C C . SER B 1 166 ? 159.715 130.482 138.026 1.00 9.53 166 SER B C 1
ATOM 3391 O O . SER B 1 166 ? 159.737 129.585 138.843 1.00 9.53 166 SER B O 1
ATOM 3394 N N . PHE B 1 167 ? 160.564 131.490 138.060 1.00 8.52 167 PHE B N 1
ATOM 3395 C CA . PHE B 1 167 ? 161.572 131.582 139.086 1.00 8.52 167 PHE B CA 1
ATOM 3396 C C . PHE B 1 167 ? 160.979 132.036 140.391 1.00 8.52 167 PHE B C 1
ATOM 3397 O O . PHE B 1 167 ? 161.387 131.586 141.450 1.00 8.52 167 PHE B O 1
ATOM 3405 N N . SER B 1 168 ? 160.004 132.919 140.320 1.00 8.80 168 SER B N 1
ATOM 3406 C CA . SER B 1 168 ? 159.333 133.375 141.501 1.00 8.80 168 SER B CA 1
ATOM 3407 C C . SER B 1 168 ? 158.481 132.281 142.095 1.00 8.80 168 SER B C 1
ATOM 3408 O O . SER B 1 168 ? 158.417 132.147 143.300 1.00 8.80 168 SER B O 1
ATOM 3411 N N . LEU B 1 169 ? 157.845 131.480 141.260 1.00 10.72 169 LEU B N 1
ATOM 3412 C CA . LEU B 1 169 ? 157.051 130.380 141.743 1.00 10.72 169 LEU B CA 1
ATOM 3413 C C . LEU B 1 169 ? 157.899 129.281 142.286 1.00 10.72 169 LEU B C 1
ATOM 3414 O O . LEU B 1 169 ? 157.566 128.728 143.292 1.00 10.72 169 LEU B O 1
ATOM 3419 N N . LEU B 1 170 ? 159.011 128.962 141.660 1.00 15.69 170 LEU B N 1
ATOM 3420 C CA . LEU B 1 170 ? 159.886 127.969 142.222 1.00 15.69 170 LEU B CA 1
ATOM 3421 C C . LEU B 1 170 ? 160.377 128.369 143.599 1.00 15.69 170 LEU B C 1
ATOM 3422 O O . LEU B 1 170 ? 160.472 127.536 144.474 1.00 15.69 170 LEU B O 1
ATOM 3427 N N . ARG B 1 171 ? 160.671 129.634 143.815 1.00 14.29 171 ARG B N 1
ATOM 3428 C CA . ARG B 1 171 ? 161.106 130.095 145.107 1.00 14.29 171 ARG B CA 1
ATOM 3429 C C . ARG B 1 171 ? 160.028 129.911 146.122 1.00 14.29 171 ARG B C 1
ATOM 3430 O O . ARG B 1 171 ? 160.282 129.427 147.209 1.00 14.29 171 ARG B O 1
ATOM 3438 N N . HIS B 1 172 ? 158.813 130.286 145.773 1.00 15.61 172 HIS B N 1
ATOM 3439 C CA . HIS B 1 172 ? 157.691 130.137 146.659 1.00 15.61 172 HIS B CA 1
ATOM 3440 C C . HIS B 1 172 ? 157.326 128.712 146.972 1.00 15.61 172 HIS B C 1
ATOM 3441 O O . HIS B 1 172 ? 156.999 128.409 148.097 1.00 15.61 172 HIS B O 1
ATOM 3448 N N . VAL B 1 173 ? 157.386 127.827 145.996 1.00 15.75 173 VAL B N 1
ATOM 3449 C CA . VAL B 1 173 ? 157.108 126.430 146.247 1.00 15.75 173 VAL B CA 1
ATOM 3450 C C . VAL B 1 173 ? 158.197 125.709 147.012 1.00 15.75 173 VAL B C 1
ATOM 3451 O O . VAL B 1 173 ? 157.933 124.705 147.634 1.00 15.75 173 VAL B O 1
ATOM 3455 N N . LYS B 1 174 ? 159.408 126.228 147.004 1.00 19.42 174 LYS B N 1
ATOM 3456 C CA . LYS B 1 174 ? 160.467 125.626 147.765 1.00 19.42 174 LYS B CA 1
ATOM 3457 C C . LYS B 1 174 ? 160.310 126.021 149.200 1.00 19.42 174 LYS B C 1
ATOM 3458 O O . LYS B 1 174 ? 160.620 125.249 150.097 1.00 19.42 174 LYS B O 1
ATOM 3464 N N . GLN B 1 175 ? 159.796 127.210 149.434 1.00 23.69 175 GLN B N 1
ATOM 3465 C CA . GLN B 1 175 ? 159.541 127.646 150.787 1.00 23.69 175 GLN B CA 1
ATOM 3466 C C . GLN B 1 175 ? 158.427 126.833 151.399 1.00 23.69 175 GLN B C 1
ATOM 3467 O O . GLN B 1 175 ? 158.507 126.447 152.556 1.00 23.69 175 GLN B O 1
ATOM 3473 N N . ARG B 1 176 ? 157.391 126.561 150.626 1.00 22.92 176 ARG B N 1
ATOM 3474 C CA . ARG B 1 176 ? 156.278 125.792 151.113 1.00 22.92 176 ARG B CA 1
ATOM 3475 C C . ARG B 1 176 ? 156.603 124.320 151.268 1.00 22.92 176 ARG B C 1
ATOM 3476 O O . ARG B 1 176 ? 156.091 123.679 152.157 1.00 22.92 176 ARG B O 1
ATOM 3484 N N . TYR B 1 177 ? 157.474 123.783 150.436 1.00 29.92 177 TYR B N 1
ATOM 3485 C CA . TYR B 1 177 ? 157.846 122.387 150.500 1.00 29.92 177 TYR B CA 1
ATOM 3486 C C . TYR B 1 177 ? 158.274 121.956 151.885 1.00 29.92 177 TYR B C 1
ATOM 3487 O O . TYR B 1 177 ? 157.926 120.879 152.321 1.00 29.92 177 TYR B O 1
ATOM 3496 N N . GLN B 1 178 ? 159.006 122.791 152.595 1.00 32.32 178 GLN B N 1
ATOM 3497 C CA . GLN B 1 178 ? 159.514 122.430 153.913 1.00 32.32 178 GLN B CA 1
ATOM 3498 C C . GLN B 1 178 ? 158.489 122.401 155.029 1.00 32.32 178 GLN B C 1
ATOM 3499 O O . GLN B 1 178 ? 158.760 121.881 156.100 1.00 32.32 178 GLN B O 1
ATOM 3505 N N . VAL B 1 179 ? 157.313 122.949 154.790 1.00 36.54 179 VAL B N 1
ATOM 3506 C CA . VAL B 1 179 ? 156.255 122.958 155.767 1.00 36.54 179 VAL B CA 1
ATOM 3507 C C . VAL B 1 179 ? 155.593 121.616 155.756 1.00 36.54 179 VAL B C 1
ATOM 3508 O O . VAL B 1 179 ? 155.114 121.154 156.772 1.00 36.54 179 VAL B O 1
ATOM 3512 N N . TYR B 1 180 ? 155.605 120.947 154.623 1.00 37.18 180 TYR B N 1
ATOM 3513 C CA . TYR B 1 180 ? 154.883 119.704 154.484 1.00 37.18 180 TYR B CA 1
ATOM 3514 C C . TYR B 1 180 ? 155.518 118.487 155.105 1.00 37.18 180 TYR B C 1
ATOM 3515 O O . TYR B 1 180 ? 156.724 118.439 155.273 1.00 37.18 180 TYR B O 1
ATOM 3524 N N . PRO B 1 181 ? 154.694 117.503 155.505 1.00 40.70 181 PRO B N 1
ATOM 3525 C CA . PRO B 1 181 ? 155.205 116.263 156.092 1.00 40.70 181 PRO B CA 1
ATOM 3526 C C . PRO B 1 181 ? 155.924 115.391 155.080 1.00 40.70 181 PRO B C 1
ATOM 3527 O O . PRO B 1 181 ? 155.654 115.494 153.898 1.00 40.70 181 PRO B O 1
ATOM 3531 N N . PRO B 1 182 ? 156.828 114.529 155.534 1.00 42.77 182 PRO B N 1
ATOM 3532 C CA . PRO B 1 182 ? 157.615 113.709 154.612 1.00 42.77 182 PRO B CA 1
ATOM 3533 C C . PRO B 1 182 ? 156.848 112.967 153.536 1.00 42.77 182 PRO B C 1
ATOM 3534 O O . PRO B 1 182 ? 157.313 112.947 152.406 1.00 42.77 182 PRO B O 1
ATOM 3538 N N . LYS B 1 183 ? 155.703 112.379 153.857 1.00 42.68 183 LYS B N 1
ATOM 3539 C CA . LYS B 1 183 ? 154.874 111.695 152.878 1.00 42.68 183 LYS B CA 1
ATOM 3540 C C . LYS B 1 183 ? 154.230 112.601 151.843 1.00 42.68 183 LYS B C 1
ATOM 3541 O O . LYS B 1 183 ? 154.069 112.211 150.703 1.00 42.68 183 LYS B O 1
ATOM 3547 N N . CYS B 1 184 ? 153.878 113.817 152.227 1.00 46.07 184 CYS B N 1
ATOM 3548 C CA . CYS B 1 184 ? 153.283 114.754 151.298 1.00 46.07 184 CYS B CA 1
ATOM 3549 C C . CYS B 1 184 ? 154.353 115.417 150.469 1.00 46.07 184 CYS B C 1
ATOM 3550 O O . CYS B 1 184 ? 154.083 115.867 149.372 1.00 46.07 184 CYS B O 1
ATOM 3553 N N . GLN B 1 185 ? 155.579 115.456 150.973 1.00 57.16 185 GLN B N 1
ATOM 3554 C CA . GLN B 1 185 ? 156.696 116.020 150.228 1.00 57.16 185 GLN B CA 1
ATOM 3555 C C . GLN B 1 185 ? 157.117 115.089 149.121 1.00 57.16 185 GLN B C 1
ATOM 3556 O O . GLN B 1 185 ? 157.617 115.528 148.107 1.00 57.16 185 GLN B O 1
ATOM 3562 N N . LYS B 1 186 ? 156.897 113.797 149.293 1.00 63.58 186 LYS B N 1
ATOM 3563 C CA . LYS B 1 186 ? 157.178 112.838 148.237 1.00 63.58 186 LYS B CA 1
ATOM 3564 C C . LYS B 1 186 ? 156.222 112.968 147.064 1.00 63.58 186 LYS B C 1
ATOM 3565 O O . LYS B 1 186 ? 156.638 112.887 145.916 1.00 63.58 186 LYS B O 1
ATOM 3571 N N . ILE B 1 187 ? 154.944 113.197 147.332 1.00 44.70 187 ILE B N 1
ATOM 3572 C CA . ILE B 1 187 ? 153.990 113.408 146.260 1.00 44.70 187 ILE B CA 1
ATOM 3573 C C . ILE B 1 187 ? 154.268 114.726 145.595 1.00 44.70 187 ILE B C 1
ATOM 3574 O O . ILE B 1 187 ? 154.163 114.840 144.390 1.00 44.70 187 ILE B O 1
ATOM 3579 N N . LEU B 1 188 ? 154.659 115.726 146.365 1.00 35.18 188 LEU B N 1
ATOM 3580 C CA . LEU B 1 188 ? 154.887 117.048 145.824 1.00 35.18 188 LEU B CA 1
ATOM 3581 C C . LEU B 1 188 ? 156.080 117.106 144.927 1.00 35.18 188 LEU B C 1
ATOM 3582 O O . LEU B 1 188 ? 156.083 117.876 144.000 1.00 35.18 188 LEU B O 1
ATOM 3587 N N . PHE B 1 189 ? 157.104 116.313 145.187 1.00 38.74 189 PHE B N 1
ATOM 3588 C CA . PHE B 1 189 ? 158.257 116.262 144.322 1.00 38.74 189 PHE B CA 1
ATOM 3589 C C . PHE B 1 189 ? 157.816 116.006 142.920 1.00 38.74 189 PHE B C 1
ATOM 3590 O O . PHE B 1 189 ? 158.209 116.704 142.014 1.00 38.74 189 PHE B O 1
ATOM 3598 N N . TRP B 1 190 ? 156.979 115.003 142.731 1.00 38.67 190 TRP B N 1
ATOM 3599 C CA . TRP B 1 190 ? 156.491 114.649 141.414 1.00 38.67 190 TRP B CA 1
ATOM 3600 C C . TRP B 1 190 ? 155.570 115.648 140.757 1.00 38.67 190 TRP B C 1
ATOM 3601 O O . TRP B 1 190 ? 155.536 115.745 139.545 1.00 38.67 190 TRP B O 1
ATOM 3612 N N . ALA B 1 191 ? 154.845 116.426 141.534 1.00 33.74 191 ALA B N 1
ATOM 3613 C CA . ALA B 1 191 ? 154.021 117.474 140.969 1.00 33.74 191 ALA B CA 1
ATOM 3614 C C . ALA B 1 191 ? 154.903 118.571 140.479 1.00 33.74 191 ALA B C 1
ATOM 3615 O O . ALA B 1 191 ? 154.644 119.148 139.447 1.00 33.74 191 ALA B O 1
ATOM 3617 N N . CYS B 1 192 ? 155.962 118.865 141.213 1.00 31.01 192 CYS B N 1
ATOM 3618 C CA . CYS B 1 192 ? 156.888 119.922 140.846 1.00 31.01 192 CYS B CA 1
ATOM 3619 C C . CYS B 1 192 ? 157.705 119.589 139.616 1.00 31.01 192 CYS B C 1
ATOM 3620 O O . CYS B 1 192 ? 158.163 120.474 138.938 1.00 31.01 192 CYS B O 1
ATOM 3623 N N . THR B 1 193 ? 157.881 118.311 139.313 1.00 32.57 193 THR B N 1
ATOM 3624 C CA . THR B 1 193 ? 158.594 117.907 138.115 1.00 32.57 193 THR B CA 1
ATOM 3625 C C . THR B 1 193 ? 157.738 117.989 136.871 1.00 32.57 193 THR B C 1
ATOM 3626 O O . THR B 1 193 ? 158.257 117.994 135.778 1.00 32.57 193 THR B O 1
ATOM 3630 N N . ILE B 1 194 ? 156.426 118.033 137.022 1.00 28.21 194 ILE B N 1
ATOM 3631 C CA . ILE B 1 194 ? 155.539 118.177 135.885 1.00 28.21 194 ILE B CA 1
ATOM 3632 C C . ILE B 1 194 ? 155.253 119.649 135.693 1.00 28.21 194 ILE B C 1
ATOM 3633 O O . ILE B 1 194 ? 155.109 120.132 134.589 1.00 28.21 194 ILE B O 1
ATOM 3638 N N . PHE B 1 195 ? 155.210 120.389 136.776 1.00 21.80 195 PHE B N 1
ATOM 3639 C CA . PHE B 1 195 ? 154.903 121.792 136.678 1.00 21.80 195 PHE B CA 1
ATOM 3640 C C . PHE B 1 195 ? 156.093 122.609 136.261 1.00 21.80 195 PHE B C 1
ATOM 3641 O O . PHE B 1 195 ? 155.948 123.618 135.608 1.00 21.80 195 PHE B O 1
ATOM 3649 N N . PHE B 1 196 ? 157.281 122.208 136.655 1.00 23.26 196 PHE B N 1
ATOM 3650 C CA . PHE B 1 196 ? 158.442 123.015 136.384 1.00 23.26 196 PHE B CA 1
ATOM 3651 C C . PHE B 1 196 ? 159.369 122.309 135.443 1.00 23.26 196 PHE B C 1
ATOM 3652 O O . PHE B 1 196 ? 160.379 122.861 135.049 1.00 23.26 196 PHE B O 1
ATOM 3660 N N . GLY B 1 197 ? 159.042 121.083 135.079 1.00 29.37 197 GLY B N 1
ATOM 3661 C CA . GLY B 1 197 ? 159.859 120.354 134.148 1.00 29.37 197 GLY B CA 1
ATOM 3662 C C . GLY B 1 197 ? 159.200 120.209 132.805 1.00 29.37 197 GLY B C 1
ATOM 3663 O O . GLY B 1 197 ? 159.881 120.084 131.800 1.00 29.37 197 GLY B O 1
ATOM 3664 N N . PHE B 1 198 ? 157.879 120.246 132.768 1.00 19.01 198 PHE B N 1
ATOM 3665 C CA . PHE B 1 198 ? 157.175 120.024 131.519 1.00 19.01 198 PHE B CA 1
ATOM 3666 C C . PHE B 1 198 ? 156.685 121.324 130.976 1.00 19.01 198 PHE B C 1
ATOM 3667 O O . PHE B 1 198 ? 156.589 121.484 129.776 1.00 19.01 198 PHE B O 1
ATOM 3675 N N . TRP B 1 199 ? 156.351 122.258 131.844 1.00 14.79 199 TRP B N 1
ATOM 3676 C CA . TRP B 1 199 ? 155.939 123.594 131.395 1.00 14.79 199 TRP B CA 1
ATOM 3677 C C . TRP B 1 199 ? 156.963 124.303 130.511 1.00 14.79 199 TRP B C 1
ATOM 3678 O O . TRP B 1 199 ? 156.577 124.926 129.534 1.00 14.79 199 TRP B O 1
ATOM 3689 N N . PRO B 1 200 ? 158.275 124.228 130.838 1.00 10.24 200 PRO B N 1
ATOM 3690 C CA . PRO B 1 200 ? 159.239 124.819 129.905 1.00 10.24 200 PRO B CA 1
ATOM 3691 C C . PRO B 1 200 ? 159.416 124.149 128.544 1.00 10.24 200 PRO B C 1
ATOM 3692 O O . PRO B 1 200 ? 160.138 124.709 127.747 1.00 10.24 200 PRO B O 1
ATOM 3696 N N . LEU B 1 201 ? 158.820 122.993 128.282 1.00 8.53 201 LEU B N 1
ATOM 3697 C CA . LEU B 1 201 ? 159.033 122.289 127.029 1.00 8.53 201 LEU B CA 1
ATOM 3698 C C . LEU B 1 201 ? 158.193 122.880 125.947 1.00 8.53 201 LEU B C 1
ATOM 3699 O O . LEU B 1 201 ? 158.577 122.852 124.798 1.00 8.53 201 LEU B O 1
ATOM 3704 N N . PHE B 1 202 ? 157.038 123.412 126.308 1.00 6.69 202 PHE B N 1
ATOM 3705 C CA . PHE B 1 202 ? 156.161 124.058 125.347 1.00 6.69 202 PHE B CA 1
ATOM 3706 C C . PHE B 1 202 ? 156.900 125.132 124.530 1.00 6.69 202 PHE B C 1
ATOM 3707 O O . PHE B 1 202 ? 156.866 125.082 123.301 1.00 6.69 202 PHE B O 1
ATOM 3715 N N . PRO B 1 203 ? 157.571 126.109 125.181 1.00 6.38 203 PRO B N 1
ATOM 3716 C CA . PRO B 1 203 ? 158.372 127.042 124.375 1.00 6.38 203 PRO B CA 1
ATOM 3717 C C . PRO B 1 203 ? 159.464 126.443 123.461 1.00 6.38 203 PRO B C 1
ATOM 3718 O O . PRO B 1 203 ? 159.669 126.943 122.367 1.00 6.38 203 PRO B O 1
ATOM 3722 N N . ILE B 1 204 ? 160.153 125.406 123.888 1.00 7.41 204 ILE B N 1
ATOM 3723 C CA . ILE B 1 204 ? 161.176 124.782 123.065 1.00 7.41 204 ILE B CA 1
ATOM 3724 C C . ILE B 1 204 ? 160.610 124.058 121.857 1.00 7.41 204 ILE B C 1
ATOM 3725 O O . ILE B 1 204 ? 161.233 124.021 120.806 1.00 7.41 204 ILE B O 1
ATOM 3730 N N . LEU B 1 205 ? 159.420 123.495 121.986 1.00 6.96 205 LEU B N 1
ATOM 3731 C CA . LEU B 1 205 ? 158.790 122.822 120.876 1.00 6.96 205 LEU B CA 1
ATOM 3732 C C . LEU B 1 205 ? 158.456 123.800 119.779 1.00 6.96 205 LEU B C 1
ATOM 3733 O O . LEU B 1 205 ? 158.596 123.455 118.621 1.00 6.96 205 LEU B O 1
ATOM 3738 N N . PHE B 1 206 ? 158.031 125.016 120.118 1.00 5.04 206 PHE B N 1
ATOM 3739 C CA . PHE B 1 206 ? 157.785 126.062 119.127 1.00 5.04 206 PHE B CA 1
ATOM 3740 C C . PHE B 1 206 ? 159.011 126.330 118.282 1.00 5.04 206 PHE B C 1
ATOM 3741 O O . PHE B 1 206 ? 158.915 126.547 117.084 1.00 5.04 206 PHE B O 1
ATOM 3749 N N . LEU B 1 207 ? 160.174 126.313 118.891 1.00 6.77 207 LEU B N 1
ATOM 3750 C CA . LEU B 1 207 ? 161.398 126.587 118.169 1.00 6.77 207 LEU B CA 1
ATOM 3751 C C . LEU B 1 207 ? 161.808 125.541 117.171 1.00 6.77 207 LEU B C 1
ATOM 3752 O O . LEU B 1 207 ? 162.682 125.779 116.370 1.00 6.77 207 LEU B O 1
ATOM 3757 N N . PHE B 1 208 ? 161.193 124.377 117.215 1.00 7.68 208 PHE B N 1
ATOM 3758 C CA . PHE B 1 208 ? 161.538 123.315 116.308 1.00 7.68 208 PHE B CA 1
ATOM 3759 C C . PHE B 1 208 ? 160.385 123.012 115.417 1.00 7.68 208 PHE B C 1
ATOM 3760 O O . PHE B 1 208 ? 160.472 122.147 114.588 1.00 7.68 208 PHE B O 1
ATOM 3768 N N . SER B 1 209 ? 159.315 123.761 115.557 1.00 8.68 209 SER B N 1
ATOM 3769 C CA . SER B 1 209 ? 158.136 123.572 114.760 1.00 8.68 209 SER B CA 1
ATOM 3770 C C . SER B 1 209 ? 158.232 124.139 113.376 1.00 8.68 209 SER B C 1
ATOM 3771 O O . SER B 1 209 ? 159.265 124.592 112.968 1.00 8.68 209 SER B O 1
ATOM 3774 N N . TRP B 1 210 ? 157.137 124.142 112.645 1.00 8.66 210 TRP B N 1
ATOM 3775 C CA . TRP B 1 210 ? 157.089 124.699 111.311 1.00 8.66 210 TRP B CA 1
ATOM 3776 C C . TRP B 1 210 ? 157.261 126.199 111.341 1.00 8.66 210 TRP B C 1
ATOM 3777 O O . TRP B 1 210 ? 157.568 126.806 110.326 1.00 8.66 210 TRP B O 1
ATOM 3788 N N . LEU B 1 211 ? 157.080 126.805 112.499 1.00 7.43 211 LEU B N 1
ATOM 3789 C CA . LEU B 1 211 ? 157.251 128.226 112.662 1.00 7.43 211 LEU B CA 1
ATOM 3790 C C . LEU B 1 211 ? 158.585 128.482 113.308 1.00 7.43 211 LEU B C 1
ATOM 3791 O O . LEU B 1 211 ? 158.822 129.557 113.818 1.00 7.43 211 LEU B O 1
ATOM 3796 N N . GLY B 1 212 ? 159.454 127.488 113.313 1.00 8.66 212 GLY B N 1
ATOM 3797 C CA . GLY B 1 212 ? 160.765 127.608 113.877 1.00 8.66 212 GLY B CA 1
ATOM 3798 C C . GLY B 1 212 ? 161.639 126.912 112.877 1.00 8.66 212 GLY B C 1
ATOM 3799 O O . GLY B 1 212 ? 161.661 127.300 111.723 1.00 8.66 212 GLY B O 1
ATOM 3800 N N . THR B 1 213 ? 162.329 125.860 113.278 1.00 13.90 213 THR B N 1
ATOM 3801 C CA . THR B 1 213 ? 163.267 125.189 112.390 1.00 13.90 213 THR B CA 1
ATOM 3802 C C . THR B 1 213 ? 162.675 124.211 111.391 1.00 13.90 213 THR B C 1
ATOM 3803 O O . THR B 1 213 ? 163.385 123.753 110.503 1.00 13.90 213 THR B O 1
ATOM 3807 N N . GLY B 1 214 ? 161.399 123.873 111.520 1.00 11.66 214 GLY B N 1
ATOM 3808 C CA . GLY B 1 214 ? 160.749 123.005 110.566 1.00 11.66 214 GLY B CA 1
ATOM 3809 C C . GLY B 1 214 ? 160.997 121.541 110.754 1.00 11.66 214 GLY B C 1
ATOM 3810 O O . GLY B 1 214 ? 160.980 120.790 109.793 1.00 11.66 214 GLY B O 1
ATOM 3811 N N . HIS B 1 215 ? 161.236 121.122 111.985 1.00 10.25 215 HIS B N 1
ATOM 3812 C CA . HIS B 1 215 ? 161.466 119.721 112.265 1.00 10.25 215 HIS B CA 1
ATOM 3813 C C . HIS B 1 215 ? 160.176 119.077 112.695 1.00 10.25 215 HIS B C 1
ATOM 3814 O O . HIS B 1 215 ? 159.904 117.949 112.331 1.00 10.25 215 HIS B O 1
ATOM 3821 N N . ILE B 1 216 ? 159.366 119.794 113.449 1.00 7.56 216 ILE B N 1
ATOM 3822 C CA . ILE B 1 216 ? 158.099 119.265 113.895 1.00 7.56 216 ILE B CA 1
ATOM 3823 C C . ILE B 1 216 ? 156.934 119.839 113.117 1.00 7.56 216 ILE B C 1
ATOM 3824 O O . ILE B 1 216 ? 156.706 121.032 113.148 1.00 7.56 216 ILE B O 1
ATOM 3829 N N . ASP B 1 217 ? 156.186 118.987 112.423 1.00 10.55 217 ASP B N 1
ATOM 3830 C CA . ASP B 1 217 ? 155.016 119.413 111.675 1.00 10.55 217 ASP B CA 1
ATOM 3831 C C . ASP B 1 217 ? 153.844 119.585 112.592 1.00 10.55 217 ASP B C 1
ATOM 3832 O O . ASP B 1 217 ? 153.949 119.316 113.758 1.00 10.55 217 ASP B O 1
ATOM 3837 N N . GLN B 1 218 ? 152.708 120.002 112.066 1.00 12.23 218 GLN B N 1
ATOM 3838 C CA . GLN B 1 218 ? 151.530 120.223 112.876 1.00 12.23 218 GLN B CA 1
ATOM 3839 C C . GLN B 1 218 ? 150.894 118.958 113.391 1.00 12.23 218 GLN B C 1
ATOM 3840 O O . GLN B 1 218 ? 150.373 118.947 114.488 1.00 12.23 218 GLN B O 1
ATOM 3846 N N . GLN B 1 219 ? 150.945 117.880 112.625 1.00 6.94 219 GLN B N 1
ATOM 3847 C CA . GLN B 1 219 ? 150.418 116.609 113.079 1.00 6.94 219 GLN B CA 1
ATOM 3848 C C . GLN B 1 219 ? 151.198 116.088 114.251 1.00 6.94 219 GLN B C 1
ATOM 3849 O O . GLN B 1 219 ? 150.606 115.720 115.252 1.00 6.94 219 GLN B O 1
ATOM 3855 N N . ALA B 1 220 ? 152.525 116.093 114.164 1.00 5.91 220 ALA B N 1
ATOM 3856 C CA . ALA B 1 220 ? 153.363 115.636 115.250 1.00 5.91 220 ALA B CA 1
ATOM 3857 C C . ALA B 1 220 ? 153.250 116.533 116.433 1.00 5.91 220 ALA B C 1
ATOM 3858 O O . ALA B 1 220 ? 153.269 116.055 117.536 1.00 5.91 220 ALA B O 1
ATOM 3860 N N . PHE B 1 221 ? 153.104 117.831 116.220 1.00 7.18 221 PHE B N 1
ATOM 3861 C CA . PHE B 1 221 ? 152.927 118.791 117.287 1.00 7.18 221 PHE B CA 1
ATOM 3862 C C . PHE B 1 221 ? 151.666 118.526 118.066 1.00 7.18 221 PHE B C 1
ATOM 3863 O O . PHE B 1 221 ? 151.633 118.750 119.253 1.00 7.18 221 PHE B O 1
ATOM 3871 N N . THR B 1 222 ? 150.616 118.068 117.399 1.00 7.89 222 THR B N 1
ATOM 3872 C CA . THR B 1 222 ? 149.352 117.764 118.048 1.00 7.89 222 THR B CA 1
ATOM 3873 C C . THR B 1 222 ? 149.500 116.535 118.911 1.00 7.89 222 THR B C 1
ATOM 3874 O O . THR B 1 222 ? 149.073 116.532 120.042 1.00 7.89 222 THR B O 1
ATOM 3878 N N . ILE B 1 223 ? 150.124 115.498 118.392 1.00 5.21 223 ILE B N 1
ATOM 3879 C CA . ILE B 1 223 ? 150.367 114.305 119.166 1.00 5.21 223 ILE B CA 1
ATOM 3880 C C . ILE B 1 223 ? 151.233 114.582 120.387 1.00 5.21 223 ILE B C 1
ATOM 3881 O O . ILE B 1 223 ? 150.957 114.075 121.460 1.00 5.21 223 ILE B O 1
ATOM 3886 N N . ILE B 1 224 ? 152.260 115.403 120.250 1.00 4.90 224 ILE B N 1
ATOM 3887 C CA . ILE B 1 224 ? 153.118 115.745 121.365 1.00 4.90 224 ILE B CA 1
ATOM 3888 C C . ILE B 1 224 ? 152.363 116.495 122.419 1.00 4.90 224 ILE B C 1
ATOM 3889 O O . ILE B 1 224 ? 152.476 116.191 123.583 1.00 4.90 224 ILE B O 1
ATOM 3894 N N . HIS B 1 225 ? 151.537 117.431 122.019 1.00 6.20 225 HIS B N 1
ATOM 3895 C CA . HIS B 1 225 ? 150.781 118.211 122.957 1.00 6.20 225 HIS B CA 1
ATOM 3896 C C . HIS B 1 225 ? 149.685 117.431 123.612 1.00 6.20 225 HIS B C 1
ATOM 3897 O O . HIS B 1 225 ? 149.308 117.754 124.707 1.00 6.20 225 HIS B O 1
ATOM 3904 N N . ALA B 1 226 ? 149.175 116.397 122.963 1.00 6.01 226 ALA B N 1
ATOM 3905 C CA . ALA B 1 226 ? 148.159 115.536 123.530 1.00 6.01 226 ALA B CA 1
ATOM 3906 C C . ALA B 1 226 ? 148.750 114.728 124.636 1.00 6.01 226 ALA B C 1
ATOM 3907 O O . ALA B 1 226 ? 148.134 114.585 125.673 1.00 6.01 226 ALA B O 1
ATOM 3909 N N . PHE B 1 227 ? 149.952 114.212 124.436 1.00 6.66 227 PHE B N 1
ATOM 3910 C CA . PHE B 1 227 ? 150.650 113.471 125.464 1.00 6.66 227 PHE B CA 1
ATOM 3911 C C . PHE B 1 227 ? 151.094 114.350 126.588 1.00 6.66 227 PHE B C 1
ATOM 3912 O O . PHE B 1 227 ? 151.091 113.934 127.731 1.00 6.66 227 PHE B O 1
ATOM 3920 N N . LEU B 1 228 ? 151.474 115.574 126.281 1.00 8.81 228 LEU B N 1
ATOM 3921 C CA . LEU B 1 228 ? 151.872 116.515 127.295 1.00 8.81 228 LEU B CA 1
ATOM 3922 C C . LEU B 1 228 ? 150.691 116.897 128.128 1.00 8.81 228 LEU B C 1
ATOM 3923 O O . LEU B 1 228 ? 150.841 117.110 129.298 1.00 8.81 228 LEU B O 1
ATOM 3928 N N . ASP B 1 229 ? 149.506 116.953 127.545 1.00 8.01 229 ASP B N 1
ATOM 3929 C CA . ASP B 1 229 ? 148.291 117.262 128.280 1.00 8.01 229 ASP B CA 1
ATOM 3930 C C . ASP B 1 229 ? 147.767 116.111 129.091 1.00 8.01 229 ASP B C 1
ATOM 3931 O O . ASP B 1 229 ? 146.976 116.301 129.981 1.00 8.01 229 ASP B O 1
ATOM 3936 N N . LEU B 1 230 ? 148.198 114.904 128.798 1.00 6.23 230 LEU B N 1
ATOM 3937 C CA . LEU B 1 230 ? 147.797 113.793 129.602 1.00 6.23 230 LEU B CA 1
ATOM 3938 C C . LEU B 1 230 ? 148.604 113.798 130.869 1.00 6.23 230 LEU B C 1
ATOM 3939 O O . LEU B 1 230 ? 148.187 113.255 131.875 1.00 6.23 230 LEU B O 1
ATOM 3944 N N . PHE B 1 231 ? 149.776 114.411 130.829 1.00 8.09 231 PHE B N 1
ATOM 3945 C CA . PHE B 1 231 ? 150.619 114.478 131.994 1.00 8.09 231 PHE B CA 1
ATOM 3946 C C . PHE B 1 231 ? 150.430 115.745 132.748 1.00 8.09 231 PHE B C 1
ATOM 3947 O O . PHE B 1 231 ? 150.473 115.761 133.960 1.00 8.09 231 PHE B O 1
ATOM 3955 N N . CYS B 1 232 ? 150.175 116.816 132.047 1.00 6.85 232 CYS B N 1
ATOM 3956 C CA . CYS B 1 232 ? 150.098 118.105 132.693 1.00 6.85 232 CYS B CA 1
ATOM 3957 C C . CYS B 1 232 ? 148.735 118.474 133.144 1.00 6.85 232 CYS B C 1
ATOM 3958 O O . CYS B 1 232 ? 148.553 119.485 133.804 1.00 6.85 232 CYS B O 1
ATOM 3961 N N . LYS B 1 233 ? 147.771 117.649 132.804 1.00 7.06 233 LYS B N 1
ATOM 3962 C CA . LYS B 1 233 ? 146.447 117.895 133.286 1.00 7.06 233 LYS B CA 1
ATOM 3963 C C . LYS B 1 233 ? 146.041 116.766 134.175 1.00 7.06 233 LYS B C 1
ATOM 3964 O O . LYS B 1 233 ? 145.871 116.961 135.360 1.00 7.06 233 LYS B O 1
ATOM 3970 N N . THR B 1 234 ? 145.911 115.577 133.634 1.00 7.21 234 THR B N 1
ATOM 3971 C CA . THR B 1 234 ? 145.416 114.480 134.429 1.00 7.21 234 THR B CA 1
ATOM 3972 C C . THR B 1 234 ? 146.383 113.891 135.437 1.00 7.21 234 THR B C 1
ATOM 3973 O O . THR B 1 234 ? 146.009 113.723 136.571 1.00 7.21 234 THR B O 1
ATOM 3977 N N . VAL B 1 235 ? 147.620 113.602 135.058 1.00 10.82 235 VAL B N 1
ATOM 3978 C CA . VAL B 1 235 ? 148.598 113.108 136.021 1.00 10.82 235 VAL B CA 1
ATOM 3979 C C . VAL B 1 235 ? 148.891 114.168 137.061 1.00 10.82 235 VAL B C 1
ATOM 3980 O O . VAL B 1 235 ? 148.929 113.874 138.237 1.00 10.82 235 VAL B O 1
ATOM 3984 N N . PHE B 1 236 ? 149.042 115.413 136.645 1.00 10.46 236 PHE B N 1
ATOM 3985 C CA . PHE B 1 236 ? 149.242 116.482 137.589 1.00 10.46 236 PHE B CA 1
ATOM 3986 C C . PHE B 1 236 ? 148.108 116.617 138.578 1.00 10.46 236 PHE B C 1
ATOM 3987 O O . PHE B 1 236 ? 148.357 116.729 139.762 1.00 10.46 236 PHE B O 1
ATOM 3995 N N . GLY B 1 237 ? 146.867 116.615 138.110 1.00 8.05 237 GLY B N 1
ATOM 3996 C CA . GLY B 1 237 ? 145.717 116.746 138.971 1.00 8.05 237 GLY B CA 1
ATOM 3997 C C . GLY B 1 237 ? 145.509 115.597 139.901 1.00 8.05 237 GLY B C 1
ATOM 3998 O O . GLY B 1 237 ? 145.010 115.787 140.984 1.00 8.05 237 GLY B O 1
ATOM 3999 N N . LEU B 1 238 ? 145.883 114.406 139.494 1.00 7.77 238 LEU B N 1
ATOM 4000 C CA . LEU B 1 238 ? 145.783 113.251 140.341 1.00 7.77 238 LEU B CA 1
ATOM 4001 C C . LEU B 1 238 ? 146.839 113.285 141.415 1.00 7.77 238 LEU B C 1
ATOM 4002 O O . LEU B 1 238 ? 146.573 112.915 142.540 1.00 7.77 238 LEU B O 1
ATOM 4007 N N . ILE B 1 239 ? 148.037 113.746 141.093 1.00 12.38 239 ILE B N 1
ATOM 4008 C CA . ILE B 1 239 ? 149.084 113.891 142.082 1.00 12.38 239 ILE B CA 1
ATOM 4009 C C . ILE B 1 239 ? 148.681 114.948 143.074 1.00 12.38 239 ILE B C 1
ATOM 4010 O O . ILE B 1 239 ? 148.845 114.770 144.264 1.00 12.38 239 ILE B O 1
ATOM 4015 N N . MET B 1 240 ? 148.092 116.024 142.605 1.00 10.99 240 MET B N 1
ATOM 4016 C CA . MET B 1 240 ? 147.647 117.090 143.474 1.00 10.99 240 MET B CA 1
ATOM 4017 C C . MET B 1 240 ? 146.493 116.699 144.368 1.00 10.99 240 MET B C 1
ATOM 4018 O O . MET B 1 240 ? 146.355 117.235 145.451 1.00 10.99 240 MET B O 1
ATOM 4023 N N . THR B 1 241 ? 145.679 115.753 143.941 1.00 9.65 241 THR B N 1
ATOM 4024 C CA . THR B 1 241 ? 144.560 115.269 144.715 1.00 9.65 241 THR B CA 1
ATOM 4025 C C . THR B 1 241 ? 145.051 114.379 145.815 1.00 9.65 241 THR B C 1
ATOM 4026 O O . THR B 1 241 ? 144.597 114.480 146.926 1.00 9.65 241 THR B O 1
ATOM 4030 N N . PHE B 1 242 ? 146.028 113.543 145.526 1.00 19.70 242 PHE B N 1
ATOM 4031 C CA . PHE B 1 242 ? 146.585 112.656 146.516 1.00 19.70 242 PHE B CA 1
ATOM 4032 C C . PHE B 1 242 ? 147.492 113.365 147.476 1.00 19.70 242 PHE B C 1
ATOM 4033 O O . PHE B 1 242 ? 147.695 112.882 148.574 1.00 19.70 242 PHE B O 1
ATOM 4041 N N . PHE B 1 243 ? 148.023 114.517 147.092 1.00 20.36 243 PHE B N 1
ATOM 4042 C CA . PHE B 1 243 ? 148.809 115.331 147.995 1.00 20.36 243 PHE B CA 1
ATOM 4043 C C . PHE B 1 243 ? 147.859 115.898 149.009 1.00 20.36 243 PHE B C 1
ATOM 4044 O O . PHE B 1 243 ? 148.140 115.866 150.187 1.00 20.36 243 PHE B O 1
ATOM 4052 N N . ARG B 1 244 ? 146.733 116.420 148.558 1.00 14.43 244 ARG B N 1
ATOM 4053 C CA . ARG B 1 244 ? 145.721 116.956 149.439 1.00 14.43 244 ARG B CA 1
ATOM 4054 C C . ARG B 1 244 ? 145.082 115.921 150.345 1.00 14.43 244 ARG B C 1
ATOM 4055 O O . ARG B 1 244 ? 144.808 116.214 151.470 1.00 14.43 244 ARG B O 1
ATOM 4063 N N . LEU B 1 245 ? 144.880 114.706 149.886 1.00 22.55 245 LEU B N 1
ATOM 4064 C CA . LEU B 1 245 ? 144.360 113.664 150.729 1.00 22.55 245 LEU B CA 1
ATOM 4065 C C . LEU B 1 245 ? 145.323 113.278 151.803 1.00 22.55 245 LEU B C 1
ATOM 4066 O O . LEU B 1 245 ? 144.911 112.996 152.903 1.00 22.55 245 LEU B O 1
ATOM 4071 N N . GLU B 1 246 ? 146.614 113.257 151.506 1.00 32.74 246 GLU B N 1
ATOM 4072 C CA . GLU B 1 246 ? 147.632 112.995 152.513 1.00 32.74 246 GLU B CA 1
ATOM 4073 C C . GLU B 1 246 ? 147.831 114.167 153.444 1.00 32.74 246 GLU B C 1
ATOM 4074 O O . GLU B 1 246 ? 148.093 113.974 154.616 1.00 32.74 246 GLU B O 1
ATOM 4080 N N . LEU B 1 247 ? 147.712 115.382 152.935 1.00 36.40 247 LEU B N 1
ATOM 4081 C CA . LEU B 1 247 ? 147.800 116.561 153.763 1.00 36.40 247 LEU B CA 1
ATOM 4082 C C . LEU B 1 247 ? 146.684 116.524 154.747 1.00 36.40 247 LEU B C 1
ATOM 4083 O O . LEU B 1 247 ? 146.913 116.641 155.924 1.00 36.40 247 LEU B O 1
ATOM 4088 N N . GLU B 1 248 ? 145.461 116.357 154.280 1.00 44.37 248 GLU B N 1
ATOM 4089 C CA . GLU B 1 248 ? 144.346 116.350 155.184 1.00 44.37 248 GLU B CA 1
ATOM 4090 C C . GLU B 1 248 ? 144.191 115.109 156.015 1.00 44.37 248 GLU B C 1
ATOM 4091 O O . GLU B 1 248 ? 143.397 115.084 156.910 1.00 44.37 248 GLU B O 1
ATOM 4097 N N . GLU B 1 249 ? 144.945 114.071 155.747 1.00 53.76 249 GLU B N 1
ATOM 4098 C CA . GLU B 1 249 ? 144.904 112.917 156.596 1.00 53.76 249 GLU B CA 1
ATOM 4099 C C . GLU B 1 249 ? 145.781 113.237 157.765 1.00 53.76 249 GLU B C 1
ATOM 4100 O O . GLU B 1 249 ? 145.512 112.800 158.862 1.00 53.76 249 GLU B O 1
ATOM 4106 N N . HIS B 1 250 ? 146.814 114.044 157.551 1.00 55.02 250 HIS B N 1
ATOM 4107 C CA . HIS B 1 250 ? 147.715 114.426 158.607 1.00 55.02 250 HIS B CA 1
ATOM 4108 C C . HIS B 1 250 ? 147.149 115.565 159.406 1.00 55.02 250 HIS B C 1
ATOM 4109 O O . HIS B 1 250 ? 147.110 115.511 160.616 1.00 55.02 250 HIS B O 1
ATOM 4116 N N . THR B 1 251 ? 146.685 116.596 158.740 1.00 50.01 251 THR B N 1
ATOM 4117 C CA . THR B 1 251 ? 146.227 117.784 159.422 1.00 50.01 251 THR B CA 1
ATOM 4118 C C . THR B 1 251 ? 144.803 117.794 159.899 1.00 50.01 251 THR B C 1
ATOM 4119 O O . THR B 1 251 ? 144.502 118.430 160.898 1.00 50.01 251 THR B O 1
ATOM 4123 N N . GLU B 1 252 ? 143.907 117.126 159.195 1.00 48.38 252 GLU B N 1
ATOM 4124 C CA . GLU B 1 252 ? 142.511 117.167 159.553 1.00 48.38 252 GLU B CA 1
ATOM 4125 C C . GLU B 1 252 ? 142.081 115.926 160.255 1.00 48.38 252 GLU B C 1
ATOM 4126 O O . GLU B 1 252 ? 141.393 115.996 161.256 1.00 48.38 252 GLU B O 1
ATOM 4132 N N . VAL B 1 253 ? 142.491 114.781 159.763 1.00 48.11 253 VAL B N 1
ATOM 4133 C CA . VAL B 1 253 ? 142.029 113.546 160.336 1.00 48.11 253 VAL B CA 1
ATOM 4134 C C . VAL B 1 253 ? 142.834 113.225 161.573 1.00 48.11 253 VAL B C 1
ATOM 4135 O O . VAL B 1 253 ? 142.274 112.842 162.598 1.00 48.11 253 VAL B O 1
ATOM 4139 N N . LEU B 1 254 ? 144.144 113.412 161.515 1.00 42.39 254 LEU B N 1
ATOM 4140 C CA . LEU B 1 254 ? 144.984 113.051 162.647 1.00 42.39 254 LEU B CA 1
ATOM 4141 C C . LEU B 1 254 ? 145.303 114.263 163.473 1.00 42.39 254 LEU B C 1
ATOM 4142 O O . LEU B 1 254 ? 145.894 114.145 164.539 1.00 42.39 254 LEU B O 1
ATOM 4147 N N . GLY B 1 255 ? 144.922 115.435 162.990 1.00 48.58 255 GLY B N 1
ATOM 4148 C CA . GLY B 1 255 ? 145.121 116.657 163.737 1.00 48.58 255 GLY B CA 1
ATOM 4149 C C . GLY B 1 255 ? 146.538 116.999 164.087 1.00 48.58 255 GLY B C 1
ATOM 4150 O O . GLY B 1 255 ? 146.767 117.720 165.046 1.00 48.58 255 GLY B O 1
ATOM 4151 N N . LEU B 1 256 ? 147.496 116.507 163.317 1.00 63.83 256 LEU B N 1
ATOM 4152 C CA . LEU B 1 256 ? 148.889 116.764 163.578 1.00 63.83 256 LEU B CA 1
ATOM 4153 C C . LEU B 1 256 ? 149.225 118.068 162.894 1.00 63.83 256 LEU B C 1
ATOM 4154 O O . LEU B 1 256 ? 148.483 118.532 162.042 1.00 63.83 256 LEU B O 1
ATOM 4159 N N . PRO B 1 257 ? 150.340 118.693 163.270 1.00 64.07 257 PRO B N 1
ATOM 4160 C CA . PRO B 1 257 ? 150.564 119.990 162.628 1.00 64.07 257 PRO B CA 1
ATOM 4161 C C . PRO B 1 257 ? 151.546 120.015 161.471 1.00 64.07 257 PRO B C 1
ATOM 4162 O O . PRO B 1 257 ? 152.277 119.059 161.244 1.00 64.07 257 PRO B O 1
ATOM 4166 N N . LEU B 1 258 ? 151.567 121.116 160.739 1.00 30.00 258 LEU B N 1
ATOM 4167 C CA . LEU B 1 258 ? 152.518 121.267 159.652 1.00 30.00 258 LEU B CA 1
ATOM 4168 C C . LEU B 1 258 ? 153.817 121.802 160.244 1.00 30.00 258 LEU B C 1
ATOM 4169 O O . LEU B 1 258 ? 153.794 122.458 161.280 1.00 30.00 258 LEU B O 1
ATOM 4174 N N . ASN B 1 259 ? 154.950 121.534 159.603 1.00 30.00 259 ASN B N 1
ATOM 4175 C CA . ASN B 1 259 ? 156.250 121.985 160.109 1.00 30.00 259 ASN B CA 1
ATOM 4176 C C . ASN B 1 259 ? 156.574 123.405 159.713 1.00 30.00 259 ASN B C 1
ATOM 4177 O O . ASN B 1 259 ? 157.668 123.643 159.225 1.00 30.00 259 ASN B O 1
ATOM 4182 N N . GLU B 1 260 ? 155.649 124.338 159.926 1.00 30.00 260 GLU B N 1
ATOM 4183 C CA . GLU B 1 260 ? 155.835 125.757 159.594 1.00 30.00 260 GLU B CA 1
ATOM 4184 C C . GLU B 1 260 ? 157.084 126.133 158.792 1.00 30.00 260 GLU B C 1
ATOM 4185 O O . GLU B 1 260 ? 157.386 127.315 158.601 1.00 30.00 260 GLU B O 1
ATOM 4191 N N . PRO C 1 2 ? 139.238 137.379 115.804 1.00 18.70 2 PRO C N 1
ATOM 4192 C CA . PRO C 1 2 ? 138.302 138.443 115.510 1.00 18.70 2 PRO C CA 1
ATOM 4193 C C . PRO C 1 2 ? 138.509 139.084 114.184 1.00 18.70 2 PRO C C 1
ATOM 4194 O O . PRO C 1 2 ? 137.717 139.954 113.869 1.00 18.70 2 PRO C O 1
ATOM 4198 N N . PHE C 1 3 ? 139.448 138.641 113.381 1.00 5.92 3 PHE C N 1
ATOM 4199 C CA . PHE C 1 3 ? 139.814 139.352 112.167 1.00 5.92 3 PHE C CA 1
ATOM 4200 C C . PHE C 1 3 ? 139.537 138.607 110.888 1.00 5.92 3 PHE C C 1
ATOM 4201 O O . PHE C 1 3 ? 139.583 137.387 110.854 1.00 5.92 3 PHE C O 1
ATOM 4209 N N . CYS C 1 4 ? 139.268 139.346 109.821 1.00 2.25 4 CYS C N 1
ATOM 4210 C CA . CYS C 1 4 ? 139.031 138.734 108.534 1.00 2.25 4 CYS C CA 1
ATOM 4211 C C . CYS C 1 4 ? 139.729 139.465 107.409 1.00 2.25 4 CYS C C 1
ATOM 4212 O O . CYS C 1 4 ? 139.785 138.959 106.293 1.00 2.25 4 CYS C O 1
ATOM 4215 N N . GLY C 1 5 ? 140.282 140.636 107.668 1.00 1.61 5 GLY C N 1
ATOM 4216 C CA . GLY C 1 5 ? 141.017 141.283 106.602 1.00 1.61 5 GLY C CA 1
ATOM 4217 C C . GLY C 1 5 ? 141.850 142.496 106.909 1.00 1.61 5 GLY C C 1
ATOM 4218 O O . GLY C 1 5 ? 141.320 143.540 107.260 1.00 1.61 5 GLY C O 1
ATOM 4219 N N . GLY C 1 6 ? 143.150 142.391 106.724 1.00 1.22 6 GLY C N 1
ATOM 4220 C CA . GLY C 1 6 ? 144.017 143.493 107.058 1.00 1.22 6 GLY C CA 1
ATOM 4221 C C . GLY C 1 6 ? 144.721 144.131 105.900 1.00 1.22 6 GLY C C 1
ATOM 4222 O O . GLY C 1 6 ? 144.075 144.628 104.990 1.00 1.22 6 GLY C O 1
ATOM 4223 N N . ARG C 1 7 ? 146.044 144.116 105.909 1.00 1.18 7 ARG C N 1
ATOM 4224 C CA . ARG C 1 7 ? 146.764 144.826 104.877 1.00 1.18 7 ARG C CA 1
ATOM 4225 C C . ARG C 1 7 ? 146.621 144.267 103.445 1.00 1.18 7 ARG C C 1
ATOM 4226 O O . ARG C 1 7 ? 146.841 143.076 103.247 1.00 1.18 7 ARG C O 1
ATOM 4234 N N . PRO C 1 8 ? 146.248 145.115 102.428 1.00 1.57 8 PRO C N 1
ATOM 4235 C CA . PRO C 1 8 ? 146.219 144.535 101.094 1.00 1.57 8 PRO C CA 1
ATOM 4236 C C . PRO C 1 8 ? 147.622 144.224 100.596 1.00 1.57 8 PRO C C 1
ATOM 4237 O O . PRO C 1 8 ? 148.602 144.737 101.115 1.00 1.57 8 PRO C O 1
ATOM 4241 N N . GLU C 1 9 ? 147.727 143.388 99.577 1.00 2.44 9 GLU C N 1
ATOM 4242 C CA . GLU C 1 9 ? 149.031 142.990 99.047 1.00 2.44 9 GLU C CA 1
ATOM 4243 C C . GLU C 1 9 ? 149.819 144.105 98.370 1.00 2.44 9 GLU C C 1
ATOM 4244 O O . GLU C 1 9 ? 151.043 144.049 98.302 1.00 2.44 9 GLU C O 1
ATOM 4250 N N . ASP C 1 10 ? 149.132 145.120 97.863 1.00 1.58 10 ASP C N 1
ATOM 4251 C CA . ASP C 1 10 ? 149.821 146.252 97.269 1.00 1.58 10 ASP C CA 1
ATOM 4252 C C . ASP C 1 10 ? 150.070 147.298 98.331 1.00 1.58 10 ASP C C 1
ATOM 4253 O O . ASP C 1 10 ? 150.672 148.333 98.058 1.00 1.58 10 ASP C O 1
ATOM 4258 N N . GLY C 1 11 ? 149.596 147.041 99.544 1.00 1.16 11 GLY C N 1
ATOM 4259 C CA . GLY C 1 11 ? 149.780 147.975 100.620 1.00 1.16 11 GLY C CA 1
ATOM 4260 C C . GLY C 1 11 ? 148.501 148.716 100.785 1.00 1.16 11 GLY C C 1
ATOM 4261 O O . GLY C 1 11 ? 147.547 148.479 100.063 1.00 1.16 11 GLY C O 1
ATOM 4262 N N . TRP C 1 12 ? 148.474 149.637 101.720 1.00 2.19 12 TRP C N 1
ATOM 4263 C CA . TRP C 1 12 ? 147.281 150.400 101.963 1.00 2.19 12 TRP C CA 1
ATOM 4264 C C . TRP C 1 12 ? 147.073 151.356 100.837 1.00 2.19 12 TRP C C 1
ATOM 4265 O O . TRP C 1 12 ? 148.024 151.871 100.263 1.00 2.19 12 TRP C O 1
ATOM 4276 N N . HIS C 1 13 ? 145.822 151.606 100.510 1.00 1.94 13 HIS C N 1
ATOM 4277 C CA . HIS C 1 13 ? 145.517 152.522 99.439 1.00 1.94 13 HIS C CA 1
ATOM 4278 C C . HIS C 1 13 ? 145.598 153.919 99.970 1.00 1.94 13 HIS C C 1
ATOM 4279 O O . HIS C 1 13 ? 145.198 154.171 101.089 1.00 1.94 13 HIS C O 1
ATOM 4286 N N . HIS C 1 14 ? 146.139 154.835 99.183 1.00 4.40 14 HIS C N 1
ATOM 4287 C CA . HIS C 1 14 ? 146.318 156.196 99.667 1.00 4.40 14 HIS C CA 1
ATOM 4288 C C . HIS C 1 14 ? 144.993 156.889 99.736 1.00 4.40 14 HIS C C 1
ATOM 4289 O O . HIS C 1 14 ? 144.389 157.190 98.714 1.00 4.40 14 HIS C O 1
ATOM 4296 N N . GLY C 1 15 ? 144.522 157.133 100.945 1.00 3.07 15 GLY C N 1
ATOM 4297 C CA . GLY C 1 15 ? 143.210 157.708 101.099 1.00 3.07 15 GLY C CA 1
ATOM 4298 C C . GLY C 1 15 ? 142.448 156.842 102.061 1.00 3.07 15 GLY C C 1
ATOM 4299 O O . GLY C 1 15 ? 141.292 157.111 102.360 1.00 3.07 15 GLY C O 1
ATOM 4300 N N . SER C 1 16 ? 143.087 155.794 102.553 1.00 4.93 16 SER C N 1
ATOM 4301 C CA . SER C 1 16 ? 142.445 154.954 103.534 1.00 4.93 16 SER C CA 1
ATOM 4302 C C . SER C 1 16 ? 142.790 155.520 104.873 1.00 4.93 16 SER C C 1
ATOM 4303 O O . SER C 1 16 ? 143.729 156.295 104.998 1.00 4.93 16 SER C O 1
ATOM 4306 N N . ILE C 1 17 ? 142.042 155.135 105.892 1.00 3.79 17 ILE C N 1
ATOM 4307 C CA . ILE C 1 17 ? 142.323 155.598 107.229 1.00 3.79 17 ILE C CA 1
ATOM 4308 C C . ILE C 1 17 ? 143.548 154.877 107.740 1.00 3.79 17 ILE C C 1
ATOM 4309 O O . ILE C 1 17 ? 144.164 155.311 108.695 1.00 3.79 17 ILE C O 1
ATOM 4314 N N . HIS C 1 18 ? 143.938 153.802 107.070 1.00 4.51 18 HIS C N 1
ATOM 4315 C CA . HIS C 1 18 ? 145.053 153.007 107.499 1.00 4.51 18 HIS C CA 1
ATOM 4316 C C . HIS C 1 18 ? 146.320 153.327 106.772 1.00 4.51 18 HIS C C 1
ATOM 4317 O O . HIS C 1 18 ? 147.325 152.701 107.007 1.00 4.51 18 HIS C O 1
ATOM 4324 N N . ASP C 1 19 ? 146.305 154.316 105.903 1.00 4.78 19 ASP C N 1
ATOM 4325 C CA . ASP C 1 19 ? 147.531 154.746 105.256 1.00 4.78 19 ASP C CA 1
ATOM 4326 C C . ASP C 1 19 ? 148.213 155.741 106.180 1.00 4.78 19 ASP C C 1
ATOM 4327 O O . ASP C 1 19 ? 147.980 156.936 106.068 1.00 4.78 19 ASP C O 1
ATOM 4332 N N . MET C 1 20 ? 149.045 155.259 107.105 1.00 3.53 20 MET C N 1
ATOM 4333 C CA . MET C 1 20 ? 149.704 156.107 108.094 1.00 3.53 20 MET C CA 1
ATOM 4334 C C . MET C 1 20 ? 151.216 155.988 108.059 1.00 3.53 20 MET C C 1
ATOM 4335 O O . MET C 1 20 ? 151.751 155.306 107.205 1.00 3.53 20 MET C O 1
ATOM 4340 N N . ASP C 1 21 ? 151.918 156.669 108.960 1.00 2.48 21 ASP C N 1
ATOM 4341 C CA . ASP C 1 21 ? 153.378 156.563 109.069 1.00 2.48 21 ASP C CA 1
ATOM 4342 C C . ASP C 1 21 ? 153.637 155.567 110.129 1.00 2.48 21 ASP C C 1
ATOM 4343 O O . ASP C 1 21 ? 153.814 155.921 111.271 1.00 2.48 21 ASP C O 1
ATOM 4348 N N . TYR C 1 22 ? 153.643 154.308 109.749 1.00 2.09 22 TYR C N 1
ATOM 4349 C CA . TYR C 1 22 ? 153.866 153.217 110.663 1.00 2.09 22 TYR C CA 1
ATOM 4350 C C . TYR C 1 22 ? 155.241 153.150 111.311 1.00 2.09 22 TYR C C 1
ATOM 4351 O O . TYR C 1 22 ? 155.345 152.767 112.461 1.00 2.09 22 TYR C O 1
ATOM 4360 N N . PRO C 1 23 ? 156.317 153.501 110.581 1.00 1.52 23 PRO C N 1
ATOM 4361 C CA . PRO C 1 23 ? 157.600 153.563 111.280 1.00 1.52 23 PRO C CA 1
ATOM 4362 C C . PRO C 1 23 ? 157.612 154.523 112.474 1.00 1.52 23 PRO C C 1
ATOM 4363 O O . PRO C 1 23 ? 158.203 154.180 113.484 1.00 1.52 23 PRO C O 1
ATOM 4367 N N . LEU C 1 24 ? 156.969 155.681 112.377 1.00 1.75 24 LEU C N 1
ATOM 4368 C CA . LEU C 1 24 ? 156.873 156.647 113.465 1.00 1.75 24 LEU C CA 1
ATOM 4369 C C . LEU C 1 24 ? 155.972 156.184 114.576 1.00 1.75 24 LEU C C 1
ATOM 4370 O O . LEU C 1 24 ? 156.251 156.416 115.736 1.00 1.75 24 LEU C O 1
ATOM 4375 N N . LEU C 1 25 ? 154.891 155.526 114.231 1.00 1.71 25 LEU C N 1
ATOM 4376 C CA . LEU C 1 25 ? 153.953 155.047 115.217 1.00 1.71 25 LEU C CA 1
ATOM 4377 C C . LEU C 1 25 ? 154.539 153.918 116.003 1.00 1.71 25 LEU C C 1
ATOM 4378 O O . LEU C 1 25 ? 154.270 153.807 117.178 1.00 1.71 25 LEU C O 1
ATOM 4383 N N . GLY C 1 26 ? 155.357 153.081 115.371 1.00 1.05 26 GLY C N 1
ATOM 4384 C CA . GLY C 1 26 ? 155.989 151.957 116.031 1.00 1.05 26 GLY C CA 1
ATOM 4385 C C . GLY C 1 26 ? 157.033 152.413 116.977 1.00 1.05 26 GLY C C 1
ATOM 4386 O O . GLY C 1 26 ? 157.222 151.803 118.004 1.00 1.05 26 GLY C O 1
ATOM 4387 N N . ALA C 1 27 ? 157.715 153.494 116.649 1.00 1.43 27 ALA C N 1
ATOM 4388 C CA . ALA C 1 27 ? 158.706 154.065 117.522 1.00 1.43 27 ALA C CA 1
ATOM 4389 C C . ALA C 1 27 ? 158.070 154.617 118.763 1.00 1.43 27 ALA C C 1
ATOM 4390 O O . ALA C 1 27 ? 158.587 154.434 119.844 1.00 1.43 27 ALA C O 1
ATOM 4392 N N . MET C 1 28 ? 156.940 155.288 118.621 1.00 1.46 28 MET C N 1
ATOM 4393 C CA . MET C 1 28 ? 156.219 155.849 119.752 1.00 1.46 28 MET C CA 1
ATOM 4394 C C . MET C 1 28 ? 155.666 154.763 120.646 1.00 1.46 28 MET C C 1
ATOM 4395 O O . MET C 1 28 ? 155.688 154.909 121.841 1.00 1.46 28 MET C O 1
ATOM 4400 N N . ALA C 1 29 ? 155.215 153.660 120.080 1.00 0.98 29 ALA C N 1
ATOM 4401 C CA . ALA C 1 29 ? 154.692 152.544 120.839 1.00 0.98 29 ALA C CA 1
ATOM 4402 C C . ALA C 1 29 ? 155.777 151.828 121.586 1.00 0.98 29 ALA C C 1
ATOM 4403 O O . ALA C 1 29 ? 155.528 151.301 122.642 1.00 0.98 29 ALA C O 1
ATOM 4405 N N . ALA C 1 30 ? 156.989 151.800 121.048 1.00 1.20 30 ALA C N 1
ATOM 4406 C CA . ALA C 1 30 ? 158.123 151.188 121.706 1.00 1.20 30 ALA C CA 1
ATOM 4407 C C . ALA C 1 30 ? 158.535 152.004 122.896 1.00 1.20 30 ALA C C 1
ATOM 4408 O O . ALA C 1 30 ? 158.863 151.457 123.929 1.00 1.20 30 ALA C O 1
ATOM 4410 N N . ILE C 1 31 ? 158.512 153.316 122.776 1.00 1.65 31 ILE C N 1
ATOM 4411 C CA . ILE C 1 31 ? 158.810 154.178 123.902 1.00 1.65 31 ILE C CA 1
ATOM 4412 C C . ILE C 1 31 ? 157.752 153.986 124.966 1.00 1.65 31 ILE C C 1
ATOM 4413 O O . ILE C 1 31 ? 158.080 153.796 126.119 1.00 1.65 31 ILE C O 1
ATOM 4418 N N . CYS C 1 32 ? 156.489 153.995 124.588 1.00 1.46 32 CYS C N 1
ATOM 4419 C CA . CYS C 1 32 ? 155.419 153.745 125.524 1.00 1.46 32 CYS C CA 1
ATOM 4420 C C . CYS C 1 32 ? 155.524 152.389 126.185 1.00 1.46 32 CYS C C 1
ATOM 4421 O O . CYS C 1 32 ? 155.366 152.299 127.363 1.00 1.46 32 CYS C O 1
ATOM 4424 N N . SER C 1 33 ? 155.806 151.334 125.450 1.00 1.63 33 SER C N 1
ATOM 4425 C CA . SER C 1 33 ? 156.008 150.013 126.030 1.00 1.63 33 SER C CA 1
ATOM 4426 C C . SER C 1 33 ? 157.028 149.988 127.151 1.00 1.63 33 SER C C 1
ATOM 4427 O O . SER C 1 33 ? 156.736 149.524 128.236 1.00 1.63 33 SER C O 1
ATOM 4430 N N . VAL C 1 34 ? 158.222 150.489 126.898 1.00 2.04 34 VAL C N 1
ATOM 4431 C CA . VAL C 1 34 ? 159.271 150.508 127.894 1.00 2.04 34 VAL C CA 1
ATOM 4432 C C . VAL C 1 34 ? 158.954 151.436 129.061 1.00 2.04 34 VAL C C 1
ATOM 4433 O O . VAL C 1 34 ? 159.226 151.108 130.204 1.00 2.04 34 VAL C O 1
ATOM 4437 N N . PHE C 1 35 ? 158.345 152.575 128.794 1.00 3.19 35 PHE C N 1
ATOM 4438 C CA . PHE C 1 35 ? 157.968 153.464 129.859 1.00 3.19 35 PHE C CA 1
ATOM 4439 C C . PHE C 1 35 ? 156.842 152.928 130.742 1.00 3.19 35 PHE C C 1
ATOM 4440 O O . PHE C 1 35 ? 157.005 152.860 131.941 1.00 3.19 35 PHE C O 1
ATOM 4448 N N . ILE C 1 36 ? 155.720 152.538 130.168 1.00 3.59 36 ILE C N 1
ATOM 4449 C CA . ILE C 1 36 ? 154.617 152.007 130.953 1.00 3.59 36 ILE C CA 1
ATOM 4450 C C . ILE C 1 36 ? 154.942 150.677 131.606 1.00 3.59 36 ILE C C 1
ATOM 4451 O O . ILE C 1 36 ? 154.678 150.490 132.779 1.00 3.59 36 ILE C O 1
ATOM 4456 N N . GLY C 1 37 ? 155.549 149.760 130.876 1.00 3.69 37 GLY C N 1
ATOM 4457 C CA . GLY C 1 37 ? 155.897 148.471 131.423 1.00 3.69 37 GLY C CA 1
ATOM 4458 C C . GLY C 1 37 ? 156.978 148.559 132.447 1.00 3.69 37 GLY C C 1
ATOM 4459 O O . GLY C 1 37 ? 156.941 147.842 133.423 1.00 3.69 37 GLY C O 1
ATOM 4460 N N . GLY C 1 38 ? 157.945 149.435 132.248 1.00 4.06 38 GLY C N 1
ATOM 4461 C CA . GLY C 1 38 ? 158.987 149.636 133.229 1.00 4.06 38 GLY C CA 1
ATOM 4462 C C . GLY C 1 38 ? 158.497 150.306 134.478 1.00 4.06 38 GLY C C 1
ATOM 4463 O O . GLY C 1 38 ? 159.027 150.054 135.542 1.00 4.06 38 GLY C O 1
ATOM 4464 N N . SER C 1 39 ? 157.498 151.169 134.367 1.00 4.08 39 SER C N 1
ATOM 4465 C CA . SER C 1 39 ? 156.898 151.790 135.528 1.00 4.08 39 SER C CA 1
ATOM 4466 C C . SER C 1 39 ? 156.135 150.761 136.326 1.00 4.08 39 SER C C 1
ATOM 4467 O O . SER C 1 39 ? 156.136 150.827 137.534 1.00 4.08 39 SER C O 1
ATOM 4470 N N . GLY C 1 40 ? 155.519 149.788 135.667 1.00 4.49 40 GLY C N 1
ATOM 4471 C CA . GLY C 1 40 ? 154.821 148.729 136.353 1.00 4.49 40 GLY C CA 1
ATOM 4472 C C . GLY C 1 40 ? 155.754 147.780 137.038 1.00 4.49 40 GLY C C 1
ATOM 4473 O O . GLY C 1 40 ? 155.397 147.183 138.033 1.00 4.49 40 GLY C O 1
ATOM 4474 N N . ALA C 1 41 ? 156.964 147.639 136.526 1.00 9.14 41 ALA C N 1
ATOM 4475 C CA . ALA C 1 41 ? 157.962 146.793 137.138 1.00 9.14 41 ALA C CA 1
ATOM 4476 C C . ALA C 1 41 ? 158.584 147.450 138.332 1.00 9.14 41 ALA C C 1
ATOM 4477 O O . ALA C 1 41 ? 158.909 146.774 139.287 1.00 9.14 41 ALA C O 1
ATOM 4479 N N . TRP C 1 42 ? 158.758 148.762 138.307 1.00 11.56 42 TRP C N 1
ATOM 4480 C CA . TRP C 1 42 ? 159.245 149.446 139.478 1.00 11.56 42 TRP C CA 1
ATOM 4481 C C . TRP C 1 42 ? 158.176 149.419 140.536 1.00 11.56 42 TRP C C 1
ATOM 4482 O O . TRP C 1 42 ? 158.466 149.290 141.707 1.00 11.56 42 TRP C O 1
ATOM 4493 N N . MET C 1 43 ? 156.929 149.547 140.135 1.00 11.32 43 MET C N 1
ATOM 4494 C CA . MET C 1 43 ? 155.840 149.521 141.067 1.00 11.32 43 MET C CA 1
ATOM 4495 C C . MET C 1 43 ? 155.753 148.193 141.772 1.00 11.32 43 MET C C 1
ATOM 4496 O O . MET C 1 43 ? 155.527 148.157 142.961 1.00 11.32 43 MET C O 1
ATOM 4501 N N . LEU C 1 44 ? 155.937 147.100 141.059 1.00 19.80 44 LEU C N 1
ATOM 4502 C CA . LEU C 1 44 ? 155.933 145.786 141.663 1.00 19.80 44 LEU C CA 1
ATOM 4503 C C . LEU C 1 44 ? 157.077 145.643 142.625 1.00 19.80 44 LEU C C 1
ATOM 4504 O O . LEU C 1 44 ? 156.896 145.131 143.713 1.00 19.80 44 LEU C O 1
ATOM 4509 N N . TYR C 1 45 ? 158.260 146.080 142.235 1.00 35.61 45 TYR C N 1
ATOM 4510 C CA . TYR C 1 45 ? 159.401 146.059 143.101 1.00 35.61 45 TYR C CA 1
ATOM 4511 C C . TYR C 1 45 ? 159.138 146.814 144.376 1.00 35.61 45 TYR C C 1
ATOM 4512 O O . TYR C 1 45 ? 159.428 146.321 145.456 1.00 35.61 45 TYR C O 1
ATOM 4521 N N . ARG C 1 46 ? 158.590 148.009 144.278 1.00 32.58 46 ARG C N 1
ATOM 4522 C CA . ARG C 1 46 ? 158.384 148.829 145.442 1.00 32.58 46 ARG C CA 1
ATOM 4523 C C . ARG C 1 46 ? 157.293 148.327 146.350 1.00 32.58 46 ARG C C 1
ATOM 4524 O O . ARG C 1 46 ? 157.309 148.609 147.540 1.00 32.58 46 ARG C O 1
ATOM 4532 N N . LEU C 1 47 ? 156.346 147.578 145.814 1.00 35.30 47 LEU C N 1
ATOM 4533 C CA . LEU C 1 47 ? 155.316 146.993 146.621 1.00 35.30 47 LEU C CA 1
ATOM 4534 C C . LEU C 1 47 ? 155.953 146.018 147.542 1.00 35.30 47 LEU C C 1
ATOM 4535 O O . LEU C 1 47 ? 155.727 146.050 148.734 1.00 35.30 47 LEU C O 1
ATOM 4540 N N . ASP C 1 48 ? 156.768 145.142 147.000 1.00 40.14 48 ASP C N 1
ATOM 4541 C CA . ASP C 1 48 ? 157.400 144.114 147.782 1.00 40.14 48 ASP C CA 1
ATOM 4542 C C . ASP C 1 48 ? 158.467 144.589 148.737 1.00 40.14 48 ASP C C 1
ATOM 4543 O O . ASP C 1 48 ? 158.880 143.840 149.607 1.00 40.14 48 ASP C O 1
ATOM 4548 N N . LEU C 1 49 ? 158.916 145.825 148.595 1.00 38.10 49 LEU C N 1
ATOM 4549 C CA . LEU C 1 49 ? 159.936 146.384 149.457 1.00 38.10 49 LEU C CA 1
ATOM 4550 C C . LEU C 1 49 ? 159.466 146.553 150.876 1.00 38.10 49 LEU C C 1
ATOM 4551 O O . LEU C 1 49 ? 160.266 146.512 151.802 1.00 38.10 49 LEU C O 1
ATOM 4556 N N . GLY C 1 50 ? 158.178 146.755 151.065 1.00 41.47 50 GLY C N 1
ATOM 4557 C CA . GLY C 1 50 ? 157.658 146.974 152.389 1.00 41.47 50 GLY C CA 1
ATOM 4558 C C . GLY C 1 50 ? 156.533 147.961 152.429 1.00 41.47 50 GLY C C 1
ATOM 4559 O O . GLY C 1 50 ? 156.065 148.397 151.384 1.00 41.47 50 GLY C O 1
ATOM 4560 N N . LEU C 1 51 ? 156.111 148.349 153.618 1.00 34.82 51 LEU C N 1
ATOM 4561 C CA . LEU C 1 51 ? 154.945 149.209 153.749 1.00 34.82 51 LEU C CA 1
ATOM 4562 C C . LEU C 1 51 ? 155.022 150.660 153.308 1.00 34.82 51 LEU C C 1
ATOM 4563 O O . LEU C 1 51 ? 154.664 150.961 152.182 1.00 34.82 51 LEU C O 1
ATOM 4568 N N . GLY C 1 52 ? 155.435 151.582 154.148 1.00 34.06 52 GLY C N 1
ATOM 4569 C CA . GLY C 1 52 ? 155.405 152.962 153.708 1.00 34.06 52 GLY C CA 1
ATOM 4570 C C . GLY C 1 52 ? 156.649 153.466 153.047 1.00 34.06 52 GLY C C 1
ATOM 4571 O O . GLY C 1 52 ? 157.231 152.796 152.221 1.00 34.06 52 GLY C O 1
ATOM 4572 N N . TYR C 1 53 ? 157.078 154.656 153.409 1.00 25.82 53 TYR C N 1
ATOM 4573 C CA . TYR C 1 53 ? 158.320 155.188 152.887 1.00 25.82 53 TYR C CA 1
ATOM 4574 C C . TYR C 1 53 ? 159.453 154.602 153.672 1.00 25.82 53 TYR C C 1
ATOM 4575 O O . TYR C 1 53 ? 160.567 154.520 153.177 1.00 25.82 53 TYR C O 1
ATOM 4584 N N . SER C 1 54 ? 159.179 154.177 154.896 1.00 22.76 54 SER C N 1
ATOM 4585 C CA . SER C 1 54 ? 160.184 153.577 155.748 1.00 22.76 54 SER C CA 1
ATOM 4586 C C . SER C 1 54 ? 160.293 152.095 155.491 1.00 22.76 54 SER C C 1
ATOM 4587 O O . SER C 1 54 ? 161.080 151.421 156.148 1.00 22.76 54 SER C O 1
ATOM 4590 N N . CYS C 1 55 ? 159.511 151.580 154.548 1.00 17.82 55 CYS C N 1
ATOM 4591 C CA . CYS C 1 55 ? 159.537 150.171 154.187 1.00 17.82 55 CYS C CA 1
ATOM 4592 C C . CYS C 1 55 ? 159.427 149.217 155.357 1.00 17.82 55 CYS C C 1
ATOM 4593 O O . CYS C 1 55 ? 160.269 148.349 155.525 1.00 17.82 55 CYS C O 1
ATOM 4596 N N . LYS C 1 56 ? 158.375 149.363 156.153 1.00 14.25 56 LYS C N 1
ATOM 4597 C CA . LYS C 1 56 ? 158.127 148.462 157.263 1.00 14.25 56 LYS C CA 1
ATOM 4598 C C . LYS C 1 56 ? 157.789 147.126 156.676 1.00 14.25 56 LYS C C 1
ATOM 4599 O O . LYS C 1 56 ? 157.076 147.048 155.709 1.00 14.25 56 LYS C O 1
ATOM 4605 N N . PRO C 1 57 ? 158.296 146.044 157.264 1.00 21.34 57 PRO C N 1
ATOM 4606 C CA . PRO C 1 57 ? 157.898 144.739 156.756 1.00 21.34 57 PRO C CA 1
ATOM 4607 C C . PRO C 1 57 ? 156.401 144.522 156.718 1.00 21.34 57 PRO C C 1
ATOM 4608 O O . PRO C 1 57 ? 155.708 144.868 157.663 1.00 21.34 57 PRO C O 1
ATOM 4612 N N . HIS C 1 58 ? 155.903 143.941 155.638 1.00 21.78 58 HIS C N 1
ATOM 4613 C CA . HIS C 1 58 ? 154.482 143.631 155.522 1.00 21.78 58 HIS C CA 1
ATOM 4614 C C . HIS C 1 58 ? 154.023 142.673 156.591 1.00 21.78 58 HIS C C 1
ATOM 4615 O O . HIS C 1 58 ? 154.792 141.845 157.058 1.00 21.78 58 HIS C O 1
ATOM 4622 N N . HIS C 1 59 ? 152.758 142.749 156.961 1.00 21.74 59 HIS C N 1
ATOM 4623 C CA . HIS C 1 59 ? 152.224 141.915 158.037 1.00 21.74 59 HIS C CA 1
ATOM 4624 C C . HIS C 1 59 ? 152.266 140.430 157.792 1.00 21.74 59 HIS C C 1
ATOM 4625 O O . HIS C 1 59 ? 152.689 139.672 158.656 1.00 21.74 59 HIS C O 1
ATOM 4632 N N . SER C 1 60 ? 151.830 140.003 156.619 1.00 26.39 60 SER C N 1
ATOM 4633 C CA . SER C 1 60 ? 151.849 138.595 156.280 1.00 26.39 60 SER C CA 1
ATOM 4634 C C . SER C 1 60 ? 153.188 138.201 155.704 1.00 26.39 60 SER C C 1
ATOM 4635 O O . SER C 1 60 ? 153.453 137.022 155.501 1.00 26.39 60 SER C O 1
ATOM 4638 N N . GLY C 1 61 ? 154.040 139.174 155.438 1.00 17.19 61 GLY C N 1
ATOM 4639 C CA . GLY C 1 61 ? 155.335 138.908 154.862 1.00 17.19 61 GLY C CA 1
ATOM 4640 C C . GLY C 1 61 ? 155.263 139.249 153.413 1.00 17.19 61 GLY C C 1
ATOM 4641 O O . GLY C 1 61 ? 156.284 139.441 152.772 1.00 17.19 61 GLY C O 1
ATOM 4642 N N . TYR C 1 62 ? 154.052 139.329 152.888 1.00 12.69 62 TYR C N 1
ATOM 4643 C CA . TYR C 1 62 ? 153.856 139.610 151.485 1.00 12.69 62 TYR C CA 1
ATOM 4644 C C . TYR C 1 62 ? 152.905 140.750 151.329 1.00 12.69 62 TYR C C 1
ATOM 4645 O O . TYR C 1 62 ? 152.145 141.054 152.234 1.00 12.69 62 TYR C O 1
ATOM 4654 N N . ALA C 1 63 ? 152.929 141.378 150.170 1.00 11.34 63 ALA C N 1
ATOM 4655 C CA . ALA C 1 63 ? 152.089 142.529 149.923 1.00 11.34 63 ALA C CA 1
ATOM 4656 C C . ALA C 1 63 ? 150.657 142.142 149.768 1.00 11.34 63 ALA C C 1
ATOM 4657 O O . ALA C 1 63 ? 150.368 141.079 149.252 1.00 11.34 63 ALA C O 1
ATOM 4659 N N . PRO C 1 64 ? 149.737 143.005 150.217 1.00 9.94 64 PRO C N 1
ATOM 4660 C CA . PRO C 1 64 ? 148.318 142.720 149.989 1.00 9.94 64 PRO C CA 1
ATOM 4661 C C . PRO C 1 64 ? 148.021 142.558 148.513 1.00 9.94 64 PRO C C 1
ATOM 4662 O O . PRO C 1 64 ? 148.575 143.282 147.698 1.00 9.94 64 PRO C O 1
ATOM 4666 N N . GLU C 1 65 ? 147.150 141.628 148.157 1.00 6.54 65 GLU C N 1
ATOM 4667 C CA . GLU C 1 65 ? 146.891 141.335 146.757 1.00 6.54 65 GLU C CA 1
ATOM 4668 C C . GLU C 1 65 ? 146.262 142.417 145.941 1.00 6.54 65 GLU C C 1
ATOM 4669 O O . GLU C 1 65 ? 146.420 142.446 144.730 1.00 6.54 65 GLU C O 1
ATOM 4675 N N . ALA C 1 66 ? 145.551 143.319 146.582 1.00 8.65 66 ALA C N 1
ATOM 4676 C CA . ALA C 1 66 ? 144.846 144.361 145.878 1.00 8.65 66 ALA C CA 1
ATOM 4677 C C . ALA C 1 66 ? 145.628 145.643 145.871 1.00 8.65 66 ALA C C 1
ATOM 4678 O O . ALA C 1 66 ? 145.075 146.705 145.618 1.00 8.65 66 ALA C O 1
ATOM 4680 N N . ASN C 1 67 ? 146.917 145.560 146.145 1.00 5.82 67 ASN C N 1
ATOM 4681 C CA . ASN C 1 67 ? 147.765 146.726 146.130 1.00 5.82 67 ASN C CA 1
ATOM 4682 C C . ASN C 1 67 ? 148.517 146.656 144.840 1.00 5.82 67 ASN C C 1
ATOM 4683 O O . ASN C 1 67 ? 149.228 147.582 144.489 1.00 5.82 67 ASN C O 1
ATOM 4688 N N . SER C 1 68 ? 148.324 145.580 144.096 1.00 4.47 68 SER C N 1
ATOM 4689 C CA . SER C 1 68 ? 149.056 145.366 142.858 1.00 4.47 68 SER C CA 1
ATOM 4690 C C . SER C 1 68 ? 148.404 145.808 141.573 1.00 4.47 68 SER C C 1
ATOM 4691 O O . SER C 1 68 ? 148.997 145.650 140.536 1.00 4.47 68 SER C O 1
ATOM 4694 N N . PHE C 1 69 ? 147.215 146.386 141.622 1.00 3.66 69 PHE C N 1
ATOM 4695 C CA . PHE C 1 69 ? 146.486 146.730 140.407 1.00 3.66 69 PHE C CA 1
ATOM 4696 C C . PHE C 1 69 ? 147.096 147.843 139.603 1.00 3.66 69 PHE C C 1
ATOM 4697 O O . PHE C 1 69 ? 146.936 147.880 138.401 1.00 3.66 69 PHE C O 1
ATOM 4705 N N . SER C 1 70 ? 147.796 148.754 140.251 1.00 4.83 70 SER C N 1
ATOM 4706 C CA . SER C 1 70 ? 148.489 149.816 139.544 1.00 4.83 70 SER C CA 1
ATOM 4707 C C . SER C 1 70 ? 149.607 149.234 138.733 1.00 4.83 70 SER C C 1
ATOM 4708 O O . SER C 1 70 ? 149.719 149.520 137.554 1.00 4.83 70 SER C O 1
ATOM 4711 N N . ALA C 1 71 ? 150.428 148.402 139.350 1.00 2.34 71 ALA C N 1
ATOM 4712 C CA . ALA C 1 71 ? 151.525 147.752 138.677 1.00 2.34 71 ALA C CA 1
ATOM 4713 C C . ALA C 1 71 ? 151.071 146.895 137.557 1.00 2.34 71 ALA C C 1
ATOM 4714 O O . ALA C 1 71 ? 151.649 146.933 136.500 1.00 2.34 71 ALA C O 1
ATOM 4716 N N . LEU C 1 72 ? 150.013 146.135 137.770 1.00 1.95 72 LEU C N 1
ATOM 4717 C CA . LEU C 1 72 ? 149.507 145.243 136.764 1.00 1.95 72 LEU C CA 1
ATOM 4718 C C . LEU C 1 72 ? 148.904 145.937 135.570 1.00 1.95 72 LEU C C 1
ATOM 4719 O O . LEU C 1 72 ? 149.059 145.479 134.470 1.00 1.95 72 LEU C O 1
ATOM 4724 N N . SER C 1 73 ? 148.229 147.047 135.770 1.00 1.94 73 SER C N 1
ATOM 4725 C CA . SER C 1 73 ? 147.674 147.793 134.663 1.00 1.94 73 SER C CA 1
ATOM 4726 C C . SER C 1 73 ? 148.771 148.327 133.791 1.00 1.94 73 SER C C 1
ATOM 4727 O O . SER C 1 73 ? 148.650 148.304 132.588 1.00 1.94 73 SER C O 1
ATOM 4730 N N . CYS C 1 74 ? 149.858 148.774 134.393 1.00 1.79 74 CYS C N 1
ATOM 4731 C CA . CYS C 1 74 ? 150.973 149.307 133.661 1.00 1.79 74 CYS C CA 1
ATOM 4732 C C . CYS C 1 74 ? 151.775 148.239 132.962 1.00 1.79 74 CYS C C 1
ATOM 4733 O O . CYS C 1 74 ? 152.227 148.438 131.856 1.00 1.79 74 CYS C O 1
ATOM 4736 N N . LEU C 1 75 ? 151.925 147.088 133.583 1.00 1.21 75 LEU C N 1
ATOM 4737 C CA . LEU C 1 75 ? 152.629 145.984 132.972 1.00 1.21 75 LEU C CA 1
ATOM 4738 C C . LEU C 1 75 ? 151.841 145.368 131.844 1.00 1.21 75 LEU C C 1
ATOM 4739 O O . LEU C 1 75 ? 152.423 144.953 130.864 1.00 1.21 75 LEU C O 1
ATOM 4744 N N . VAL C 1 76 ? 150.523 145.331 131.952 1.00 0.76 76 VAL C N 1
ATOM 4745 C CA . VAL C 1 76 ? 149.682 144.818 130.885 1.00 0.76 76 VAL C CA 1
ATOM 4746 C C . VAL C 1 76 ? 149.609 145.805 129.726 1.00 0.76 76 VAL C C 1
ATOM 4747 O O . VAL C 1 76 ? 149.666 145.401 128.583 1.00 0.76 76 VAL C O 1
ATOM 4751 N N . SER C 1 77 ? 149.555 147.098 130.004 1.00 0.66 77 SER C N 1
ATOM 4752 C CA . SER C 1 77 ? 149.565 148.073 128.939 1.00 0.66 77 SER C CA 1
ATOM 4753 C C . SER C 1 77 ? 150.894 148.188 128.243 1.00 0.66 77 SER C C 1
ATOM 4754 O O . SER C 1 77 ? 150.925 148.478 127.069 1.00 0.66 77 SER C O 1
ATOM 4757 N N . GLY C 1 78 ? 151.992 147.929 128.929 1.00 0.75 78 GLY C N 1
ATOM 4758 C CA . GLY C 1 78 ? 153.279 147.923 128.282 1.00 0.75 78 GLY C CA 1
ATOM 4759 C C . GLY C 1 78 ? 153.410 146.740 127.376 1.00 0.75 78 GLY C C 1
ATOM 4760 O O . GLY C 1 78 ? 154.061 146.834 126.360 1.00 0.75 78 GLY C O 1
ATOM 4761 N N . THR C 1 79 ? 152.793 145.619 127.729 1.00 0.84 79 THR C N 1
ATOM 4762 C CA . THR C 1 79 ? 152.788 144.446 126.872 1.00 0.84 79 THR C CA 1
ATOM 4763 C C . THR C 1 79 ? 151.899 144.654 125.659 1.00 0.84 79 THR C C 1
ATOM 4764 O O . THR C 1 79 ? 152.242 144.239 124.571 1.00 0.84 79 THR C O 1
ATOM 4768 N N . ILE C 1 80 ? 150.766 145.312 125.829 1.00 0.81 80 ILE C N 1
ATOM 4769 C CA . ILE C 1 80 ? 149.893 145.625 124.715 1.00 0.81 80 ILE C CA 1
ATOM 4770 C C . ILE C 1 80 ? 150.566 146.629 123.787 1.00 0.81 80 ILE C C 1
ATOM 4771 O O . ILE C 1 80 ? 150.417 146.547 122.590 1.00 0.81 80 ILE C O 1
ATOM 4776 N N . TYR C 1 81 ? 151.359 147.533 124.321 1.00 0.88 81 TYR C N 1
ATOM 4777 C CA . TYR C 1 81 ? 152.088 148.468 123.494 1.00 0.88 81 TYR C CA 1
ATOM 4778 C C . TYR C 1 81 ? 153.244 147.828 122.773 1.00 0.88 81 TYR C C 1
ATOM 4779 O O . TYR C 1 81 ? 153.659 148.359 121.780 1.00 0.88 81 TYR C O 1
ATOM 4788 N N . ALA C 1 82 ? 153.757 146.704 123.257 1.00 1.38 82 ALA C N 1
ATOM 4789 C CA . ALA C 1 82 ? 154.788 145.937 122.564 1.00 1.38 82 ALA C CA 1
ATOM 4790 C C . ALA C 1 82 ? 154.153 145.226 121.387 1.00 1.38 82 ALA C C 1
ATOM 4791 O O . ALA C 1 82 ? 154.722 145.190 120.326 1.00 1.38 82 ALA C O 1
ATOM 4793 N N . ALA C 1 83 ? 152.945 144.714 121.558 1.00 1.50 83 ALA C N 1
ATOM 4794 C CA . ALA C 1 83 ? 152.207 144.109 120.480 1.00 1.50 83 ALA C CA 1
ATOM 4795 C C . ALA C 1 83 ? 151.881 145.142 119.442 1.00 1.50 83 ALA C C 1
ATOM 4796 O O . ALA C 1 83 ? 151.900 144.845 118.261 1.00 1.50 83 ALA C O 1
ATOM 4798 N N . LYS C 1 84 ? 151.564 146.355 119.860 1.00 1.42 84 LYS C N 1
ATOM 4799 C CA . LYS C 1 84 ? 151.332 147.437 118.955 1.00 1.42 84 LYS C CA 1
ATOM 4800 C C . LYS C 1 84 ? 152.558 147.854 118.159 1.00 1.42 84 LYS C C 1
ATOM 4801 O O . LYS C 1 84 ? 152.433 148.148 117.003 1.00 1.42 84 LYS C O 1
ATOM 4807 N N . THR C 1 85 ? 153.746 147.847 118.752 1.00 1.77 85 THR C N 1
ATOM 4808 C CA . THR C 1 85 ? 154.957 148.148 118.008 1.00 1.77 85 THR C CA 1
ATOM 4809 C C . THR C 1 85 ? 155.226 147.097 116.966 1.00 1.77 85 THR C C 1
ATOM 4810 O O . THR C 1 85 ? 155.684 147.420 115.899 1.00 1.77 85 THR C O 1
ATOM 4814 N N . PHE C 1 86 ? 154.909 145.845 117.261 1.00 1.01 86 PHE C N 1
ATOM 4815 C CA . PHE C 1 86 ? 155.090 144.772 116.320 1.00 1.01 86 PHE C CA 1
ATOM 4816 C C . PHE C 1 86 ? 154.175 144.941 115.134 1.00 1.01 86 PHE C C 1
ATOM 4817 O O . PHE C 1 86 ? 154.612 144.745 114.015 1.00 1.01 86 PHE C O 1
ATOM 4825 N N . ASP C 1 87 ? 152.913 145.306 115.356 1.00 1.44 87 ASP C N 1
ATOM 4826 C CA . ASP C 1 87 ? 152.002 145.595 114.260 1.00 1.44 87 ASP C CA 1
ATOM 4827 C C . ASP C 1 87 ? 152.402 146.810 113.437 1.00 1.44 87 ASP C C 1
ATOM 4828 O O . ASP C 1 87 ? 152.400 146.751 112.227 1.00 1.44 87 ASP C O 1
ATOM 4833 N N . PHE C 1 88 ? 152.754 147.903 114.075 1.00 1.61 88 PHE C N 1
ATOM 4834 C CA . PHE C 1 88 ? 153.167 149.079 113.364 1.00 1.61 88 PHE C CA 1
ATOM 4835 C C . PHE C 1 88 ? 154.446 148.866 112.563 1.00 1.61 88 PHE C C 1
ATOM 4836 O O . PHE C 1 88 ? 154.589 149.392 111.489 1.00 1.61 88 PHE C O 1
ATOM 4844 N N . PHE C 1 89 ? 155.378 148.084 113.075 1.00 2.02 89 PHE C N 1
ATOM 4845 C CA . PHE C 1 89 ? 156.624 147.806 112.368 1.00 2.02 89 PHE C CA 1
ATOM 4846 C C . PHE C 1 89 ? 156.463 146.767 111.285 1.00 2.02 89 PHE C C 1
ATOM 4847 O O . PHE C 1 89 ? 157.346 146.605 110.468 1.00 2.02 89 PHE C O 1
ATOM 4855 N N . ASP C 1 90 ? 155.332 146.080 111.249 1.00 2.31 90 ASP C N 1
ATOM 4856 C CA . ASP C 1 90 ? 155.024 145.182 110.166 1.00 2.31 90 ASP C CA 1
ATOM 4857 C C . ASP C 1 90 ? 154.132 145.904 109.151 1.00 2.31 90 ASP C C 1
ATOM 4858 O O . ASP C 1 90 ? 153.779 145.325 108.141 1.00 2.31 90 ASP C O 1
ATOM 4863 N N . GLY C 1 91 ? 153.746 147.151 109.406 1.00 1.60 91 GLY C N 1
ATOM 4864 C CA . GLY C 1 91 ? 152.985 147.946 108.464 1.00 1.60 91 GLY C CA 1
ATOM 4865 C C . GLY C 1 91 ? 151.513 148.012 108.652 1.00 1.60 91 GLY C C 1
ATOM 4866 O O . GLY C 1 91 ? 150.821 148.464 107.766 1.00 1.60 91 GLY C O 1
ATOM 4867 N N . GLY C 1 92 ? 151.021 147.537 109.785 1.00 1.77 92 GLY C N 1
ATOM 4868 C CA . GLY C 1 92 ? 149.601 147.492 110.024 1.00 1.77 92 GLY C CA 1
ATOM 4869 C C . GLY C 1 92 ? 148.804 146.321 109.514 1.00 1.77 92 GLY C C 1
ATOM 4870 O O . GLY C 1 92 ? 149.255 145.610 108.644 1.00 1.77 92 GLY C O 1
ATOM 4871 N N . GLY C 1 93 ? 147.613 146.114 110.058 1.00 2.09 93 GLY C N 1
ATOM 4872 C CA . GLY C 1 93 ? 146.738 145.038 109.644 1.00 2.09 93 GLY C CA 1
ATOM 4873 C C . GLY C 1 93 ? 147.256 143.643 109.757 1.00 2.09 93 GLY C C 1
ATOM 4874 O O . GLY C 1 93 ? 147.114 142.883 108.818 1.00 2.09 93 GLY C O 1
ATOM 4875 N N . THR C 1 94 ? 147.800 143.266 110.900 1.00 2.28 94 THR C N 1
ATOM 4876 C CA . THR C 1 94 ? 148.428 141.990 111.020 1.00 2.28 94 THR C CA 1
ATOM 4877 C C . THR C 1 94 ? 147.400 141.186 111.754 1.00 2.28 94 THR C C 1
ATOM 4878 O O . THR C 1 94 ? 146.532 141.754 112.371 1.00 2.28 94 THR C O 1
ATOM 4882 N N . PRO C 1 95 ? 147.458 139.860 111.662 1.00 3.04 95 PRO C N 1
ATOM 4883 C CA . PRO C 1 95 ? 146.415 139.050 112.292 1.00 3.04 95 PRO C CA 1
ATOM 4884 C C . PRO C 1 95 ? 146.140 139.384 113.747 1.00 3.04 95 PRO C C 1
ATOM 4885 O O . PRO C 1 95 ? 144.995 139.490 114.108 1.00 3.04 95 PRO C O 1
ATOM 4889 N N . PHE C 1 96 ? 147.162 139.552 114.559 1.00 5.32 96 PHE C N 1
ATOM 4890 C CA . PHE C 1 96 ? 146.992 139.920 115.946 1.00 5.32 96 PHE C CA 1
ATOM 4891 C C . PHE C 1 96 ? 147.333 141.387 116.093 1.00 5.32 96 PHE C C 1
ATOM 4892 O O . PHE C 1 96 ? 148.459 141.743 116.375 1.00 5.32 96 PHE C O 1
ATOM 4900 N N . SER C 1 97 ? 146.372 142.250 115.883 1.00 4.84 97 SER C N 1
ATOM 4901 C CA . SER C 1 97 ? 146.624 143.673 115.953 1.00 4.84 97 SER C CA 1
ATOM 4902 C C . SER C 1 97 ? 145.870 144.320 117.075 1.00 4.84 97 SER C C 1
ATOM 4903 O O . SER C 1 97 ? 144.686 144.098 117.247 1.00 4.84 97 SER C O 1
ATOM 4906 N N . PHE C 1 98 ? 146.581 145.013 117.943 1.00 2.95 98 PHE C N 1
ATOM 4907 C CA . PHE C 1 98 ? 145.971 145.663 119.084 1.00 2.95 98 PHE C CA 1
ATOM 4908 C C . PHE C 1 98 ? 145.815 147.095 118.684 1.00 2.95 98 PHE C C 1
ATOM 4909 O O . PHE C 1 98 ? 145.561 147.944 119.503 1.00 2.95 98 PHE C O 1
ATOM 4917 N N . ASN C 1 99 ? 145.941 147.355 117.405 1.00 3.43 99 ASN C N 1
ATOM 4918 C CA . ASN C 1 99 ? 145.751 148.674 116.896 1.00 3.43 99 ASN C CA 1
ATOM 4919 C C . ASN C 1 99 ? 144.468 148.727 116.142 1.00 3.43 99 ASN C C 1
ATOM 4920 O O . ASN C 1 99 ? 143.781 149.734 116.203 1.00 3.43 99 ASN C O 1
ATOM 4925 N N . TRP C 1 100 ? 144.102 147.648 115.478 1.00 2.38 100 TRP C N 1
ATOM 4926 C CA . TRP C 1 100 ? 142.908 147.608 114.663 1.00 2.38 100 TRP C CA 1
ATOM 4927 C C . TRP C 1 100 ? 141.606 147.996 115.336 1.00 2.38 100 TRP C C 1
ATOM 4928 O O . TRP C 1 100 ? 140.923 148.882 114.870 1.00 2.38 100 TRP C O 1
ATOM 4939 N N . TYR C 1 101 ? 141.266 147.324 116.418 1.00 2.58 101 TYR C N 1
ATOM 4940 C CA . TYR C 1 101 ? 140.025 147.592 117.108 1.00 2.58 101 TYR C CA 1
ATOM 4941 C C . TYR C 1 101 ? 140.261 148.560 118.202 1.00 2.58 101 TYR C C 1
ATOM 4942 O O . TYR C 1 101 ? 140.835 148.218 119.210 1.00 2.58 101 TYR C O 1
ATOM 4951 N N . TRP C 1 102 ? 139.800 149.774 118.013 1.00 4.05 102 TRP C N 1
ATOM 4952 C CA . TRP C 1 102 ? 139.994 150.802 118.979 1.00 4.05 102 TRP C CA 1
ATOM 4953 C C . TRP C 1 102 ? 139.253 150.531 120.237 1.00 4.05 102 TRP C C 1
ATOM 4954 O O . TRP C 1 102 ? 138.105 150.113 120.166 1.00 4.05 102 TRP C O 1
ATOM 4965 N N . TYR C 1 103 ? 139.909 150.740 121.375 1.00 2.79 103 TYR C N 1
ATOM 4966 C CA . TYR C 1 103 ? 139.309 150.591 122.705 1.00 2.79 103 TYR C CA 1
ATOM 4967 C C . TYR C 1 103 ? 139.248 149.181 123.206 1.00 2.79 103 TYR C C 1
ATOM 4968 O O . TYR C 1 103 ? 138.763 148.962 124.296 1.00 2.79 103 TYR C O 1
ATOM 4977 N N . LEU C 1 104 ? 139.725 148.218 122.426 1.00 3.25 104 LEU C N 1
ATOM 4978 C CA . LEU C 1 104 ? 139.806 146.846 122.898 1.00 3.25 104 LEU C CA 1
ATOM 4979 C C . LEU C 1 104 ? 140.905 146.684 123.912 1.00 3.25 104 LEU C C 1
ATOM 4980 O O . LEU C 1 104 ? 140.767 145.948 124.870 1.00 3.25 104 LEU C O 1
ATOM 4985 N N . ASP C 1 105 ? 142.002 147.388 123.723 1.00 4.39 105 ASP C N 1
ATOM 4986 C CA . ASP C 1 105 ? 143.072 147.373 124.688 1.00 4.39 105 ASP C CA 1
ATOM 4987 C C . ASP C 1 105 ? 142.631 147.963 126.005 1.00 4.39 105 ASP C C 1
ATOM 4988 O O . ASP C 1 105 ? 143.144 147.592 127.043 1.00 4.39 105 ASP C O 1
ATOM 4993 N N . TYR C 1 106 ? 141.667 148.873 125.973 1.00 5.30 106 TYR C N 1
ATOM 4994 C CA . TYR C 1 106 ? 141.169 149.503 127.164 1.00 5.30 106 TYR C CA 1
ATOM 4995 C C . TYR C 1 106 ? 140.207 148.609 127.900 1.00 5.30 106 TYR C C 1
ATOM 4996 O O . TYR C 1 106 ? 140.025 148.758 129.082 1.00 5.30 106 TYR C O 1
ATOM 5005 N N . VAL C 1 107 ? 139.621 147.638 127.226 1.00 7.29 107 VAL C N 1
ATOM 5006 C CA . VAL C 1 107 ? 138.738 146.674 127.871 1.00 7.29 107 VAL C CA 1
ATOM 5007 C C . VAL C 1 107 ? 139.542 145.865 128.866 1.00 7.29 107 VAL C C 1
ATOM 5008 O O . VAL C 1 107 ? 139.042 145.437 129.893 1.00 7.29 107 VAL C O 1
ATOM 5012 N N . PHE C 1 108 ? 140.817 145.692 128.591 1.00 9.84 108 PHE C N 1
ATOM 5013 C CA . PHE C 1 108 ? 141.665 144.905 129.465 1.00 9.84 108 PHE C CA 1
ATOM 5014 C C . PHE C 1 108 ? 142.487 145.691 130.478 1.00 9.84 108 PHE C C 1
ATOM 5015 O O . PHE C 1 108 ? 142.947 145.118 131.445 1.00 9.84 108 PHE C O 1
ATOM 5023 N N . THR C 1 109 ? 142.660 146.987 130.285 1.00 10.66 109 THR C N 1
ATOM 5024 C CA . THR C 1 109 ? 143.509 147.768 131.165 1.00 10.66 109 THR C CA 1
ATOM 5025 C C . THR C 1 109 ? 142.793 148.687 132.107 1.00 10.66 109 THR C C 1
ATOM 5026 O O . THR C 1 109 ? 143.195 148.839 133.245 1.00 10.66 109 THR C O 1
ATOM 5030 N N . CYS C 1 110 ? 141.733 149.316 131.637 1.00 10.62 110 CYS C N 1
ATOM 5031 C CA . CYS C 1 110 ? 140.964 150.252 132.456 1.00 10.62 110 CYS C CA 1
ATOM 5032 C C . CYS C 1 110 ? 140.197 149.690 133.620 1.00 10.62 110 CYS C C 1
ATOM 5033 O O . CYS C 1 110 ? 140.017 150.386 134.602 1.00 10.62 110 CYS C O 1
ATOM 5036 N N . PRO C 1 111 ? 139.702 148.443 133.517 1.00 9.95 111 PRO C N 1
ATOM 5037 C CA . PRO C 1 111 ? 139.134 147.870 134.727 1.00 9.95 111 PRO C CA 1
ATOM 5038 C C . PRO C 1 111 ? 140.166 147.764 135.851 1.00 9.95 111 PRO C C 1
ATOM 5039 O O . PRO C 1 111 ? 139.783 147.942 136.977 1.00 9.95 111 PRO C O 1
ATOM 5043 N N . LEU C 1 112 ? 141.430 147.506 135.556 1.00 10.82 112 LEU C N 1
ATOM 5044 C CA . LEU C 1 112 ? 142.483 147.413 136.560 1.00 10.82 112 LEU C CA 1
ATOM 5045 C C . LEU C 1 112 ? 142.875 148.738 137.155 1.00 10.82 112 LEU C C 1
ATOM 5046 O O . LEU C 1 112 ? 143.230 148.802 138.312 1.00 10.82 112 LEU C O 1
ATOM 5051 N N . ILE C 1 113 ? 142.816 149.803 136.387 1.00 9.45 113 ILE C N 1
ATOM 5052 C CA . ILE C 1 113 ? 143.055 151.135 136.908 1.00 9.45 113 ILE C CA 1
ATOM 5053 C C . ILE C 1 113 ? 141.940 151.488 137.871 1.00 9.45 113 ILE C C 1
ATOM 5054 O O . ILE C 1 113 ? 142.180 152.051 138.930 1.00 9.45 113 ILE C O 1
ATOM 5059 N N . LEU C 1 114 ? 140.717 151.121 137.529 1.00 10.09 114 LEU C N 1
ATOM 5060 C CA . LEU C 1 114 ? 139.580 151.378 138.367 1.00 10.09 114 LEU C CA 1
ATOM 5061 C C . LEU C 1 114 ? 139.634 150.570 139.636 1.00 10.09 114 LEU C C 1
ATOM 5062 O O . LEU C 1 114 ? 139.357 151.096 140.686 1.00 10.09 114 LEU C O 1
ATOM 5067 N N . LEU C 1 115 ? 140.004 149.302 139.562 1.00 15.20 115 LEU C N 1
ATOM 5068 C CA . LEU C 1 115 ? 140.135 148.452 140.745 1.00 15.20 115 LEU C CA 1
ATOM 5069 C C . LEU C 1 115 ? 141.153 148.997 141.702 1.00 15.20 115 LEU C C 1
ATOM 5070 O O . LEU C 1 115 ? 140.978 148.891 142.886 1.00 15.20 115 LEU C O 1
ATOM 5075 N N . ASP C 1 116 ? 142.218 149.569 141.194 1.00 13.58 116 ASP C N 1
ATOM 5076 C CA . ASP C 1 116 ? 143.228 150.223 141.986 1.00 13.58 116 ASP C CA 1
ATOM 5077 C C . ASP C 1 116 ? 142.566 151.315 142.836 1.00 13.58 116 ASP C C 1
ATOM 5078 O O . ASP C 1 116 ? 142.734 151.308 144.020 1.00 13.58 116 ASP C O 1
ATOM 5083 N N . VAL C 1 117 ? 141.790 152.206 142.254 1.00 13.69 117 VAL C N 1
ATOM 5084 C CA . VAL C 1 117 ? 141.055 153.220 142.996 1.00 13.69 117 VAL C CA 1
ATOM 5085 C C . VAL C 1 117 ? 140.052 152.643 143.970 1.00 13.69 117 VAL C C 1
ATOM 5086 O O . VAL C 1 117 ? 140.016 153.043 145.107 1.00 13.69 117 VAL C O 1
ATOM 5090 N N . LEU C 1 118 ? 139.251 151.688 143.540 1.00 13.17 118 LEU C N 1
ATOM 5091 C CA . LEU C 1 118 ? 138.237 151.101 144.375 1.00 13.17 118 LEU C CA 1
ATOM 5092 C C . LEU C 1 118 ? 138.777 150.447 145.607 1.00 13.17 118 LEU C C 1
ATOM 5093 O O . LEU C 1 118 ? 138.214 150.579 146.666 1.00 13.17 118 LEU C O 1
ATOM 5098 N N . TYR C 1 119 ? 139.889 149.761 145.483 1.00 18.74 119 TYR C N 1
ATOM 5099 C CA . TYR C 1 119 ? 140.487 149.108 146.607 1.00 18.74 119 TYR C CA 1
ATOM 5100 C C . TYR C 1 119 ? 141.313 150.030 147.478 1.00 18.74 119 TYR C C 1
ATOM 5101 O O . TYR C 1 119 ? 141.233 149.947 148.689 1.00 18.74 119 TYR C O 1
ATOM 5110 N N . THR C 1 120 ? 142.080 150.924 146.879 1.00 20.45 120 THR C N 1
ATOM 5111 C CA . THR C 1 120 ? 142.853 151.870 147.649 1.00 20.45 120 THR C CA 1
ATOM 5112 C C . THR C 1 120 ? 141.977 152.797 148.456 1.00 20.45 120 THR C C 1
ATOM 5113 O O . THR C 1 120 ? 142.238 153.036 149.623 1.00 20.45 120 THR C O 1
ATOM 5117 N N . LEU C 1 121 ? 140.912 153.295 147.857 1.00 18.47 121 LEU C N 1
ATOM 5118 C CA . LEU C 1 121 ? 140.050 154.230 148.543 1.00 18.47 121 LEU C CA 1
ATOM 5119 C C . LEU C 1 121 ? 138.919 153.577 149.244 1.00 18.47 121 LEU C C 1
ATOM 5120 O O . LEU C 1 121 ? 138.103 154.276 149.785 1.00 18.47 121 LEU C O 1
ATOM 5125 N N . GLU C 1 122 ? 138.866 152.250 149.252 1.00 21.65 122 GLU C N 1
ATOM 5126 C CA . GLU C 1 122 ? 137.810 151.488 149.910 1.00 21.65 122 GLU C CA 1
ATOM 5127 C C . GLU C 1 122 ? 136.461 151.970 149.445 1.00 21.65 122 GLU C C 1
ATOM 5128 O O . GLU C 1 122 ? 135.650 152.434 150.227 1.00 21.65 122 GLU C O 1
ATOM 5134 N N . ILE C 1 123 ? 136.221 151.852 148.155 1.00 15.77 123 ILE C N 1
ATOM 5135 C CA . ILE C 1 123 ? 134.992 152.326 147.588 1.00 15.77 123 ILE C CA 1
ATOM 5136 C C . ILE C 1 123 ? 133.905 151.219 147.532 1.00 15.77 123 ILE C C 1
ATOM 5137 O O . ILE C 1 123 ? 134.217 150.127 147.111 1.00 15.77 123 ILE C O 1
ATOM 5142 N N . PRO C 1 124 ? 132.615 151.489 147.948 1.00 13.33 124 PRO C N 1
ATOM 5143 C CA . PRO C 1 124 ? 131.569 150.485 147.787 1.00 13.33 124 PRO C CA 1
ATOM 5144 C C . PRO C 1 124 ? 131.145 150.217 146.355 1.00 13.33 124 PRO C C 1
ATOM 5145 O O . PRO C 1 124 ? 131.573 150.939 145.466 1.00 13.33 124 PRO C O 1
ATOM 5149 N N . HIS C 1 125 ? 130.315 149.206 146.128 1.00 11.44 125 HIS C N 1
ATOM 5150 C CA . HIS C 1 125 ? 129.792 148.875 144.798 1.00 11.44 125 HIS C CA 1
ATOM 5151 C C . HIS C 1 125 ? 130.841 148.582 143.776 1.00 11.44 125 HIS C C 1
ATOM 5152 O O . HIS C 1 125 ? 130.695 148.952 142.636 1.00 11.44 125 HIS C O 1
ATOM 5159 N N . LYS C 1 126 ? 131.878 147.867 144.166 1.00 14.06 126 LYS C N 1
ATOM 5160 C CA . LYS C 1 126 ? 132.959 147.551 143.261 1.00 14.06 126 LYS C CA 1
ATOM 5161 C C . LYS C 1 126 ? 132.512 146.791 142.029 1.00 14.06 126 LYS C C 1
ATOM 5162 O O . LYS C 1 126 ? 132.962 147.090 140.947 1.00 14.06 126 LYS C O 1
ATOM 5168 N N . LEU C 1 127 ? 131.616 145.829 142.176 1.00 13.51 127 LEU C N 1
ATOM 5169 C CA . LEU C 1 127 ? 131.106 145.069 141.046 1.00 13.51 127 LEU C CA 1
ATOM 5170 C C . LEU C 1 127 ? 130.324 145.917 140.094 1.00 13.51 127 LEU C C 1
ATOM 5171 O O . LEU C 1 127 ? 130.486 145.798 138.905 1.00 13.51 127 LEU C O 1
ATOM 5176 N N . ARG C 1 128 ? 129.486 146.789 140.608 1.00 12.48 128 ARG C N 1
ATOM 5177 C CA . ARG C 1 128 ? 128.702 147.666 139.785 1.00 12.48 128 ARG C CA 1
ATOM 5178 C C . ARG C 1 128 ? 129.567 148.591 138.993 1.00 12.48 128 ARG C C 1
ATOM 5179 O O . ARG C 1 128 ? 129.294 148.839 137.838 1.00 12.48 128 ARG C O 1
ATOM 5187 N N . PHE C 1 129 ? 130.623 149.101 139.603 1.00 11.48 129 PHE C N 1
ATOM 5188 C CA . PHE C 1 129 ? 131.530 150.005 138.926 1.00 11.48 129 PHE C CA 1
ATOM 5189 C C . PHE C 1 129 ? 132.367 149.343 137.856 1.00 11.48 129 PHE C C 1
ATOM 5190 O O . PHE C 1 129 ? 132.572 149.911 136.803 1.00 11.48 129 PHE C O 1
ATOM 5198 N N . VAL C 1 130 ? 132.834 148.135 138.106 1.00 10.82 130 VAL C N 1
ATOM 5199 C CA . VAL C 1 130 ? 133.648 147.426 137.135 1.00 10.82 130 VAL C CA 1
ATOM 5200 C C . VAL C 1 130 ? 132.796 147.007 135.974 1.00 10.82 130 VAL C C 1
ATOM 5201 O O . VAL C 1 130 ? 133.164 147.220 134.839 1.00 10.82 130 VAL C O 1
ATOM 5205 N N . PHE C 1 131 ? 131.626 146.452 136.249 1.00 9.09 131 PHE C N 1
ATOM 5206 C CA . PHE C 1 131 ? 130.705 146.079 135.195 1.00 9.09 131 PHE C CA 1
ATOM 5207 C C . PHE C 1 131 ? 130.388 147.279 134.349 1.00 9.09 131 PHE C C 1
ATOM 5208 O O . PHE C 1 131 ? 130.467 147.191 133.155 1.00 9.09 131 PHE C O 1
ATOM 5216 N N . ALA C 1 132 ? 130.058 148.405 134.962 1.00 4.87 132 ALA C N 1
ATOM 5217 C CA . ALA C 1 132 ? 129.796 149.624 134.227 1.00 4.87 132 ALA C CA 1
ATOM 5218 C C . ALA C 1 132 ? 130.868 149.978 133.253 1.00 4.87 132 ALA C C 1
ATOM 5219 O O . ALA C 1 132 ? 130.584 150.139 132.103 1.00 4.87 132 ALA C O 1
ATOM 5221 N N . VAL C 1 133 ? 132.110 150.059 133.696 1.00 4.64 133 VAL C N 1
ATOM 5222 C CA . VAL C 1 133 ? 133.226 150.371 132.818 1.00 4.64 133 VAL C CA 1
ATOM 5223 C C . VAL C 1 133 ? 133.444 149.379 131.679 1.00 4.64 133 VAL C C 1
ATOM 5224 O O . VAL C 1 133 ? 133.789 149.774 130.592 1.00 4.64 133 VAL C O 1
ATOM 5228 N N . ILE C 1 134 ? 133.183 148.106 131.895 1.00 4.76 134 ILE C N 1
ATOM 5229 C CA . ILE C 1 134 ? 133.356 147.121 130.868 1.00 4.76 134 ILE C CA 1
ATOM 5230 C C . ILE C 1 134 ? 132.294 147.335 129.816 1.00 4.76 134 ILE C C 1
ATOM 5231 O O . ILE C 1 134 ? 132.613 147.380 128.642 1.00 4.76 134 ILE C O 1
ATOM 5236 N N . ILE C 1 135 ? 131.044 147.525 130.217 1.00 3.06 135 ILE C N 1
ATOM 5237 C CA . ILE C 1 135 ? 129.987 147.837 129.280 1.00 3.06 135 ILE C CA 1
ATOM 5238 C C . ILE C 1 135 ? 130.335 149.013 128.418 1.00 3.06 135 ILE C C 1
ATOM 5239 O O . ILE C 1 135 ? 130.293 148.923 127.208 1.00 3.06 135 ILE C O 1
ATOM 5244 N N . THR C 1 136 ? 130.695 150.114 129.035 1.00 2.56 136 THR C N 1
ATOM 5245 C CA . THR C 1 136 ? 131.064 151.303 128.309 1.00 2.56 136 THR C CA 1
ATOM 5246 C C . THR C 1 136 ? 132.166 151.151 127.283 1.00 2.56 136 THR C C 1
ATOM 5247 O O . THR C 1 136 ? 132.093 151.731 126.220 1.00 2.56 136 THR C O 1
ATOM 5251 N N . LEU C 1 137 ? 133.190 150.381 127.600 1.00 2.56 137 LEU C N 1
ATOM 5252 C CA . LEU C 1 137 ? 134.296 150.179 126.695 1.00 2.56 137 LEU C CA 1
ATOM 5253 C C . LEU C 1 137 ? 133.946 149.322 125.526 1.00 2.56 137 LEU C C 1
ATOM 5254 O O . LEU C 1 137 ? 134.471 149.530 124.466 1.00 2.56 137 LEU C O 1
ATOM 5259 N N . TRP C 1 138 ? 133.021 148.399 125.696 1.00 2.97 138 TRP C N 1
ATOM 5260 C CA . TRP C 1 138 ? 132.554 147.564 124.618 1.00 2.97 138 TRP C CA 1
ATOM 5261 C C . TRP C 1 138 ? 131.629 148.310 123.705 1.00 2.97 138 TRP C C 1
ATOM 5262 O O . TRP C 1 138 ? 131.513 147.963 122.550 1.00 2.97 138 TRP C O 1
ATOM 5273 N N . CYS C 1 139 ? 130.972 149.339 124.206 1.00 1.46 139 CYS C N 1
ATOM 5274 C CA . CYS C 1 139 ? 130.125 150.185 123.396 1.00 1.46 139 CYS C CA 1
ATOM 5275 C C . CYS C 1 139 ? 130.999 151.037 122.540 1.00 1.46 139 CYS C C 1
ATOM 5276 O O . CYS C 1 139 ? 130.615 151.386 121.447 1.00 1.46 139 CYS C O 1
ATOM 5279 N N . GLY C 1 140 ? 132.185 151.379 123.023 1.00 1.52 140 GLY C N 1
ATOM 5280 C CA . GLY C 1 140 ? 133.143 152.128 122.244 1.00 1.52 140 GLY C CA 1
ATOM 5281 C C . GLY C 1 140 ? 133.802 151.273 121.220 1.00 1.52 140 GLY C C 1
ATOM 5282 O O . GLY C 1 140 ? 134.072 151.735 120.136 1.00 1.52 140 GLY C O 1
ATOM 5283 N N . VAL C 1 141 ? 134.069 150.024 121.544 1.00 1.60 141 VAL C N 1
ATOM 5284 C CA . VAL C 1 141 ? 134.606 149.101 120.566 1.00 1.60 141 VAL C CA 1
ATOM 5285 C C . VAL C 1 141 ? 133.602 148.985 119.437 1.00 1.60 141 VAL C C 1
ATOM 5286 O O . VAL C 1 141 ? 133.964 149.093 118.275 1.00 1.60 141 VAL C O 1
ATOM 5290 N N . ALA C 1 142 ? 132.334 148.799 119.767 1.00 1.58 142 ALA C N 1
ATOM 5291 C CA . ALA C 1 142 ? 131.279 148.695 118.783 1.00 1.58 142 ALA C CA 1
ATOM 5292 C C . ALA C 1 142 ? 131.052 149.935 117.962 1.00 1.58 142 ALA C C 1
ATOM 5293 O O . ALA C 1 142 ? 130.748 149.819 116.804 1.00 1.58 142 ALA C O 1
ATOM 5295 N N . ALA C 1 143 ? 131.208 151.117 118.540 1.00 1.58 143 ALA C N 1
ATOM 5296 C CA . ALA C 1 143 ? 131.080 152.367 117.823 1.00 1.58 143 ALA C CA 1
ATOM 5297 C C . ALA C 1 143 ? 132.149 152.586 116.784 1.00 1.58 143 ALA C C 1
ATOM 5298 O O . ALA C 1 143 ? 131.903 153.212 115.765 1.00 1.58 143 ALA C O 1
ATOM 5300 N N . PHE C 1 144 ? 133.342 152.074 117.024 1.00 2.82 144 PHE C N 1
ATOM 5301 C CA . PHE C 1 144 ? 134.419 152.214 116.083 1.00 2.82 144 PHE C CA 1
ATOM 5302 C C . PHE C 1 144 ? 134.301 151.207 114.967 1.00 2.82 144 PHE C C 1
ATOM 5303 O O . PHE C 1 144 ? 134.795 151.432 113.879 1.00 2.82 144 PHE C O 1
ATOM 5311 N N . VAL C 1 145 ? 133.616 150.111 115.214 1.00 2.30 145 VAL C N 1
ATOM 5312 C CA . VAL C 1 145 ? 133.452 149.059 114.232 1.00 2.30 145 VAL C CA 1
ATOM 5313 C C . VAL C 1 145 ? 132.214 149.258 113.321 1.00 2.30 145 VAL C C 1
ATOM 5314 O O . VAL C 1 145 ? 132.232 148.836 112.172 1.00 2.30 145 VAL C O 1
ATOM 5318 N N . THR C 1 146 ? 131.169 149.937 113.799 1.00 1.71 146 THR C N 1
ATOM 5319 C CA . THR C 1 146 ? 129.974 150.184 112.997 1.00 1.71 146 THR C CA 1
ATOM 5320 C C . THR C 1 146 ? 130.175 151.237 111.943 1.00 1.71 146 THR C C 1
ATOM 5321 O O . THR C 1 146 ? 130.602 152.343 112.239 1.00 1.71 146 THR C O 1
ATOM 5325 N N . PRO C 1 147 ? 129.852 150.902 110.694 1.00 4.24 147 PRO C N 1
ATOM 5326 C CA . PRO C 1 147 ? 130.050 151.837 109.596 1.00 4.24 147 PRO C CA 1
ATOM 5327 C C . PRO C 1 147 ? 128.870 152.747 109.305 1.00 4.24 147 PRO C C 1
ATOM 5328 O O . PRO C 1 147 ? 128.892 153.422 108.290 1.00 4.24 147 PRO C O 1
ATOM 5332 N N . SER C 1 148 ? 127.870 152.782 110.167 1.00 4.17 148 SER C N 1
ATOM 5333 C CA . SER C 1 148 ? 126.679 153.567 109.934 1.00 4.17 148 SER C CA 1
ATOM 5334 C C . SER C 1 148 ? 126.506 154.580 111.026 1.00 4.17 148 SER C C 1
ATOM 5335 O O . SER C 1 148 ? 127.367 154.722 111.865 1.00 4.17 148 SER C O 1
ATOM 5338 N N . ALA C 1 149 ? 125.369 155.263 111.050 1.00 3.83 149 ALA C N 1
ATOM 5339 C CA . ALA C 1 149 ? 125.074 156.220 112.103 1.00 3.83 149 ALA C CA 1
ATOM 5340 C C . ALA C 1 149 ? 124.562 155.536 113.341 1.00 3.83 149 ALA C C 1
ATOM 5341 O O . ALA C 1 149 ? 124.136 156.193 114.266 1.00 3.83 149 ALA C O 1
ATOM 5343 N N . PHE C 1 150 ? 124.611 154.214 113.378 1.00 2.06 150 PHE C N 1
ATOM 5344 C CA . PHE C 1 150 ? 124.227 153.459 114.549 1.00 2.06 150 PHE C CA 1
ATOM 5345 C C . PHE C 1 150 ? 125.437 153.374 115.423 1.00 2.06 150 PHE C C 1
ATOM 5346 O O . PHE C 1 150 ? 125.363 152.808 116.492 1.00 2.06 150 PHE C O 1
ATOM 5354 N N . ARG C 1 151 ? 126.547 153.957 114.995 1.00 3.30 151 ARG C N 1
ATOM 5355 C CA . ARG C 1 151 ? 127.748 154.040 115.796 1.00 3.30 151 ARG C CA 1
ATOM 5356 C C . ARG C 1 151 ? 127.506 155.075 116.858 1.00 3.30 151 ARG C C 1
ATOM 5357 O O . ARG C 1 151 ? 128.098 155.022 117.916 1.00 3.30 151 ARG C O 1
ATOM 5365 N N . PHE C 1 152 ? 126.584 155.988 116.602 1.00 3.07 152 PHE C N 1
ATOM 5366 C CA . PHE C 1 152 ? 126.244 157.018 117.534 1.00 3.07 152 PHE C CA 1
ATOM 5367 C C . PHE C 1 152 ? 125.238 156.499 118.504 1.00 3.07 152 PHE C C 1
ATOM 5368 O O . PHE C 1 152 ? 125.038 157.101 119.538 1.00 3.07 152 PHE C O 1
ATOM 5376 N N . GLY C 1 153 ? 124.626 155.368 118.206 1.00 1.48 153 GLY C N 1
ATOM 5377 C CA . GLY C 1 153 ? 123.737 154.733 119.135 1.00 1.48 153 GLY C CA 1
ATOM 5378 C C . GLY C 1 153 ? 124.541 153.947 120.120 1.00 1.48 153 GLY C C 1
ATOM 5379 O O . GLY C 1 153 ? 124.228 153.963 121.284 1.00 1.48 153 GLY C O 1
ATOM 5380 N N . TYR C 1 154 ? 125.585 153.273 119.681 1.00 1.09 154 TYR C N 1
ATOM 5381 C CA . TYR C 1 154 ? 126.474 152.572 120.606 1.00 1.09 154 TYR C CA 1
ATOM 5382 C C . TYR C 1 154 ? 127.232 153.563 121.454 1.00 1.09 154 TYR C C 1
ATOM 5383 O O . TYR C 1 154 ? 127.466 153.329 122.623 1.00 1.09 154 TYR C O 1
ATOM 5392 N N . TYR C 1 155 ? 127.597 154.690 120.878 1.00 2.32 155 TYR C N 1
ATOM 5393 C CA . TYR C 1 155 ? 128.265 155.724 121.620 1.00 2.32 155 TYR C CA 1
ATOM 5394 C C . TYR C 1 155 ? 127.393 156.268 122.707 1.00 2.32 155 TYR C C 1
ATOM 5395 O O . TYR C 1 155 ? 127.843 156.430 123.828 1.00 2.32 155 TYR C O 1
ATOM 5404 N N . ALA C 1 156 ? 126.140 156.549 122.395 1.00 1.61 156 ALA C N 1
ATOM 5405 C CA . ALA C 1 156 ? 125.203 157.051 123.373 1.00 1.61 156 ALA C CA 1
ATOM 5406 C C . ALA C 1 156 ? 124.807 156.058 124.447 1.00 1.61 156 ALA C C 1
ATOM 5407 O O . ALA C 1 156 ? 124.451 156.457 125.541 1.00 1.61 156 ALA C O 1
ATOM 5409 N N . VAL C 1 157 ? 124.855 154.767 124.154 1.00 1.34 157 VAL C N 1
ATOM 5410 C CA . VAL C 1 157 ? 124.562 153.761 125.156 1.00 1.34 157 VAL C CA 1
ATOM 5411 C C . VAL C 1 157 ? 125.692 153.698 126.171 1.00 1.34 157 VAL C C 1
ATOM 5412 O O . VAL C 1 157 ? 125.457 153.527 127.353 1.00 1.34 157 VAL C O 1
ATOM 5416 N N . GLY C 1 158 ? 126.918 153.902 125.743 1.00 1.43 158 GLY C N 1
ATOM 5417 C CA . GLY C 1 158 ? 128.011 153.945 126.681 1.00 1.43 158 GLY C CA 1
ATOM 5418 C C . GLY C 1 158 ? 127.958 155.206 127.495 1.00 1.43 158 GLY C C 1
ATOM 5419 O O . GLY C 1 158 ? 128.287 155.182 128.648 1.00 1.43 158 GLY C O 1
ATOM 5420 N N . CYS C 1 159 ? 127.534 156.315 126.919 1.00 1.81 159 CYS C N 1
ATOM 5421 C CA . CYS C 1 159 ? 127.358 157.541 127.671 1.00 1.81 159 CYS C CA 1
ATOM 5422 C C . CYS C 1 159 ? 126.292 157.385 128.738 1.00 1.81 159 CYS C C 1
ATOM 5423 O O . CYS C 1 159 ? 126.381 157.988 129.785 1.00 1.81 159 CYS C O 1
ATOM 5426 N N . VAL C 1 160 ? 125.289 156.564 128.496 1.00 1.75 160 VAL C N 1
ATOM 5427 C CA . VAL C 1 160 ? 124.253 156.293 129.476 1.00 1.75 160 VAL C CA 1
ATOM 5428 C C . VAL C 1 160 ? 124.786 155.408 130.588 1.00 1.75 160 VAL C C 1
ATOM 5429 O O . VAL C 1 160 ? 124.195 155.319 131.646 1.00 1.75 160 VAL C O 1
ATOM 5433 N N . TRP C 1 161 ? 125.933 154.791 130.381 1.00 1.90 161 TRP C N 1
ATOM 5434 C CA . TRP C 1 161 ? 126.539 153.976 131.404 1.00 1.90 161 TRP C CA 1
ATOM 5435 C C . TRP C 1 161 ? 127.654 154.714 132.098 1.00 1.90 161 TRP C C 1
ATOM 5436 O O . TRP C 1 161 ? 127.922 154.453 133.253 1.00 1.90 161 TRP C O 1
ATOM 5447 N N . PHE C 1 162 ? 128.292 155.650 131.417 1.00 2.65 162 PHE C N 1
ATOM 5448 C CA . PHE C 1 162 ? 129.410 156.377 131.969 1.00 2.65 162 PHE C CA 1
ATOM 5449 C C . PHE C 1 162 ? 129.056 157.593 132.776 1.00 2.65 162 PHE C C 1
ATOM 5450 O O . PHE C 1 162 ? 129.663 157.840 133.793 1.00 2.65 162 PHE C O 1
ATOM 5458 N N . VAL C 1 163 ? 128.101 158.373 132.321 1.00 3.62 163 VAL C N 1
ATOM 5459 C CA . VAL C 1 163 ? 127.675 159.529 133.091 1.00 3.62 163 VAL C CA 1
ATOM 5460 C C . VAL C 1 163 ? 127.201 159.096 134.518 1.00 3.62 163 VAL C C 1
ATOM 5461 O O . VAL C 1 163 ? 127.705 159.652 135.484 1.00 3.62 163 VAL C O 1
ATOM 5465 N N . PRO C 1 164 ? 126.252 158.106 134.680 1.00 5.21 164 PRO C N 1
ATOM 5466 C CA . PRO C 1 164 ? 125.949 157.634 136.038 1.00 5.21 164 PRO C CA 1
ATOM 5467 C C . PRO C 1 164 ? 127.163 157.119 136.802 1.00 5.21 164 PRO C C 1
ATOM 5468 O O . PRO C 1 164 ? 127.316 157.514 137.939 1.00 5.21 164 PRO C O 1
ATOM 5472 N N . PHE C 1 165 ? 127.988 156.258 136.222 1.00 6.11 165 PHE C N 1
ATOM 5473 C CA . PHE C 1 165 ? 129.222 155.760 136.828 1.00 6.11 165 PHE C CA 1
ATOM 5474 C C . PHE C 1 165 ? 130.122 156.851 137.364 1.00 6.11 165 PHE C C 1
ATOM 5475 O O . PHE C 1 165 ? 130.547 156.793 138.502 1.00 6.11 165 PHE C O 1
ATOM 5483 N N . SER C 1 166 ? 130.424 157.848 136.553 1.00 9.53 166 SER C N 1
ATOM 5484 C CA . SER C 1 166 ? 131.334 158.898 136.943 1.00 9.53 166 SER C CA 1
ATOM 5485 C C . SER C 1 166 ? 130.814 159.804 138.026 1.00 9.53 166 SER C C 1
ATOM 5486 O O . SER C 1 166 ? 131.580 160.272 138.843 1.00 9.53 166 SER C O 1
ATOM 5489 N N . PHE C 1 167 ? 129.517 160.035 138.060 1.00 8.52 167 PHE C N 1
ATOM 5490 C CA . PHE C 1 167 ? 128.933 160.862 139.086 1.00 8.52 167 PHE C CA 1
ATOM 5491 C C . PHE C 1 167 ? 128.836 160.122 140.391 1.00 8.52 167 PHE C C 1
ATOM 5492 O O . PHE C 1 167 ? 129.022 160.700 141.450 1.00 8.52 167 PHE C O 1
ATOM 5500 N N . SER C 1 168 ? 128.559 158.836 140.320 1.00 8.80 168 SER C N 1
ATOM 5501 C CA . SER C 1 168 ? 128.500 158.027 141.501 1.00 8.80 168 SER C CA 1
ATOM 5502 C C . SER C 1 168 ? 129.873 157.836 142.095 1.00 8.80 168 SER C C 1
ATOM 5503 O O . SER C 1 168 ? 130.021 157.848 143.300 1.00 8.80 168 SER C O 1
ATOM 5506 N N . LEU C 1 169 ? 130.885 157.685 141.260 1.00 10.72 169 LEU C N 1
ATOM 5507 C CA . LEU C 1 169 ? 132.235 157.548 141.743 1.00 10.72 169 LEU C CA 1
ATOM 5508 C C . LEU C 1 169 ? 132.762 158.832 142.286 1.00 10.72 169 LEU C C 1
ATOM 5509 O O . LEU C 1 169 ? 133.408 158.820 143.292 1.00 10.72 169 LEU C O 1
ATOM 5514 N N . LEU C 1 170 ? 132.482 159.954 141.660 1.00 15.69 170 LEU C N 1
ATOM 5515 C CA . LEU C 1 170 ? 132.905 161.209 142.222 1.00 15.69 170 LEU C CA 1
ATOM 5516 C C . LEU C 1 170 ? 132.313 161.434 143.599 1.00 15.69 170 LEU C C 1
ATOM 5517 O O . LEU C 1 170 ? 132.987 161.932 144.474 1.00 15.69 170 LEU C O 1
ATOM 5522 N N . ARG C 1 171 ? 131.071 161.056 143.815 1.00 14.29 171 ARG C N 1
ATOM 5523 C CA . ARG C 1 171 ? 130.454 161.202 145.107 1.00 14.29 171 ARG C CA 1
ATOM 5524 C C . ARG C 1 171 ? 131.152 160.360 146.122 1.00 14.29 171 ARG C C 1
ATOM 5525 O O . ARG C 1 171 ? 131.444 160.823 147.209 1.00 14.29 171 ARG C O 1
ATOM 5533 N N . HIS C 1 172 ? 131.435 159.121 145.773 1.00 15.61 172 HIS C N 1
ATOM 5534 C CA . HIS C 1 172 ? 132.125 158.223 146.659 1.00 15.61 172 HIS C CA 1
ATOM 5535 C C . HIS C 1 172 ? 133.541 158.620 146.972 1.00 15.61 172 HIS C C 1
ATOM 5536 O O . HIS C 1 172 ? 133.967 158.488 148.097 1.00 15.61 172 HIS C O 1
ATOM 5543 N N . VAL C 1 173 ? 134.278 159.114 145.996 1.00 15.75 173 VAL C N 1
ATOM 5544 C CA . VAL C 1 173 ? 135.627 159.572 146.247 1.00 15.75 173 VAL C CA 1
ATOM 5545 C C . VAL C 1 173 ? 135.707 160.876 147.012 1.00 15.75 173 VAL C C 1
ATOM 5546 O O . VAL C 1 173 ? 136.708 161.149 147.634 1.00 15.75 173 VAL C O 1
ATOM 5550 N N . LYS C 1 174 ? 134.652 161.665 147.004 1.00 19.42 174 LYS C N 1
ATOM 5551 C CA . LYS C 1 174 ? 134.643 162.883 147.765 1.00 19.42 174 LYS C CA 1
ATOM 5552 C C . LYS C 1 174 ? 134.380 162.550 149.200 1.00 19.42 174 LYS C C 1
ATOM 5553 O O . LYS C 1 174 ? 134.893 163.204 150.097 1.00 19.42 174 LYS C O 1
ATOM 5559 N N . GLN C 1 175 ? 133.607 161.510 149.434 1.00 23.69 175 GLN C N 1
ATOM 5560 C CA . GLN C 1 175 ? 133.357 161.071 150.787 1.00 23.69 175 GLN C CA 1
ATOM 5561 C C . GLN C 1 175 ? 134.618 160.513 151.399 1.00 23.69 175 GLN C C 1
ATOM 5562 O O . GLN C 1 175 ? 134.913 160.775 152.556 1.00 23.69 175 GLN C O 1
ATOM 5568 N N . ARG C 1 176 ? 135.372 159.752 150.626 1.00 22.92 176 ARG C N 1
ATOM 5569 C CA . ARG C 1 176 ? 136.594 159.173 151.113 1.00 22.92 176 ARG C CA 1
ATOM 5570 C C . ARG C 1 176 ? 137.706 160.190 151.268 1.00 22.92 176 ARG C C 1
ATOM 5571 O O . ARG C 1 176 ? 138.518 160.067 152.157 1.00 22.92 176 ARG C O 1
ATOM 5579 N N . TYR C 1 177 ? 137.736 161.213 150.436 1.00 29.92 177 TYR C N 1
ATOM 5580 C CA . TYR C 1 177 ? 138.759 162.233 150.500 1.00 29.92 177 TYR C CA 1
ATOM 5581 C C . TYR C 1 177 ? 138.918 162.819 151.885 1.00 29.92 177 TYR C C 1
ATOM 5582 O O . TYR C 1 177 ? 140.025 163.056 152.321 1.00 29.92 177 TYR C O 1
ATOM 5591 N N . GLN C 1 178 ? 137.829 163.035 152.595 1.00 32.32 178 GLN C N 1
ATOM 5592 C CA . GLN C 1 178 ? 137.888 163.656 153.913 1.00 32.32 178 GLN C CA 1
ATOM 5593 C C . GLN C 1 178 ? 138.425 162.783 155.029 1.00 32.32 178 GLN C C 1
ATOM 5594 O O . GLN C 1 178 ? 138.740 163.278 156.100 1.00 32.32 178 GLN C O 1
ATOM 5600 N N . VAL C 1 179 ? 138.539 161.490 154.790 1.00 36.54 179 VAL C N 1
ATOM 5601 C CA . VAL C 1 179 ? 139.060 160.569 155.767 1.00 36.54 179 VAL C CA 1
ATOM 5602 C C . VAL C 1 179 ? 140.553 160.667 155.756 1.00 36.54 179 VAL C C 1
ATOM 5603 O O . VAL C 1 179 ? 141.193 160.483 156.772 1.00 36.54 179 VAL C O 1
ATOM 5607 N N . TYR C 1 180 ? 141.127 161.012 154.623 1.00 37.18 180 TYR C N 1
ATOM 5608 C CA . TYR C 1 180 ? 142.564 161.008 154.484 1.00 37.18 180 TYR C CA 1
ATOM 5609 C C . TYR C 1 180 ? 143.301 162.167 155.105 1.00 37.18 180 TYR C C 1
ATOM 5610 O O . TYR C 1 180 ? 142.739 163.235 155.273 1.00 37.18 180 TYR C O 1
ATOM 5619 N N . PRO C 1 181 ? 144.565 161.945 155.505 1.00 40.70 181 PRO C N 1
ATOM 5620 C CA . PRO C 1 181 ? 145.383 163.008 156.092 1.00 40.70 181 PRO C CA 1
ATOM 5621 C C . PRO C 1 181 ? 145.779 164.066 155.080 1.00 40.70 181 PRO C C 1
ATOM 5622 O O . PRO C 1 181 ? 145.825 163.781 153.898 1.00 40.70 181 PRO C O 1
ATOM 5626 N N . PRO C 1 182 ? 146.073 165.280 155.534 1.00 42.77 182 PRO C N 1
ATOM 5627 C CA . PRO C 1 182 ? 146.390 166.372 154.612 1.00 42.77 182 PRO C CA 1
ATOM 5628 C C . PRO C 1 182 ? 147.416 166.078 153.536 1.00 42.77 182 PRO C C 1
ATOM 5629 O O . PRO C 1 182 ? 147.201 166.491 152.406 1.00 42.77 182 PRO C O 1
ATOM 5633 N N . LYS C 1 183 ? 148.498 165.381 153.857 1.00 42.68 183 LYS C N 1
ATOM 5634 C CA . LYS C 1 183 ? 149.504 165.005 152.878 1.00 42.68 183 LYS C CA 1
ATOM 5635 C C . LYS C 1 183 ? 149.042 163.994 151.843 1.00 42.68 183 LYS C C 1
ATOM 5636 O O . LYS C 1 183 ? 149.460 164.050 150.703 1.00 42.68 183 LYS C O 1
ATOM 5642 N N . CYS C 1 184 ? 148.165 163.081 152.227 1.00 46.07 184 CYS C N 1
ATOM 5643 C CA . CYS C 1 184 ? 147.651 162.098 151.298 1.00 46.07 184 CYS C CA 1
ATOM 5644 C C . CYS C 1 184 ? 146.542 162.693 150.469 1.00 46.07 184 CYS C C 1
ATOM 5645 O O . CYS C 1 184 ? 146.287 162.234 149.372 1.00 46.07 184 CYS C O 1
ATOM 5648 N N . GLN C 1 185 ? 145.895 163.735 150.973 1.00 57.16 185 GLN C N 1
ATOM 5649 C CA . GLN C 1 185 ? 144.848 164.420 150.228 1.00 57.16 185 GLN C CA 1
ATOM 5650 C C . GLN C 1 185 ? 145.444 165.250 149.121 1.00 57.16 185 GLN C C 1
ATOM 5651 O O . GLN C 1 185 ? 144.813 165.464 148.107 1.00 57.16 185 GLN C O 1
ATOM 5657 N N . LYS C 1 186 ? 146.673 165.706 149.293 1.00 63.58 186 LYS C N 1
ATOM 5658 C CA . LYS C 1 186 ? 147.363 166.429 148.237 1.00 63.58 186 LYS C CA 1
ATOM 5659 C C . LYS C 1 186 ? 147.728 165.536 147.064 1.00 63.58 186 LYS C C 1
ATOM 5660 O O . LYS C 1 186 ? 147.590 165.937 145.916 1.00 63.58 186 LYS C O 1
ATOM 5666 N N . ILE C 1 187 ? 148.169 164.315 147.332 1.00 44.70 187 ILE C N 1
ATOM 5667 C CA . ILE C 1 187 ? 148.463 163.383 146.260 1.00 44.70 187 ILE C CA 1
ATOM 5668 C C . ILE C 1 187 ? 147.183 162.965 145.595 1.00 44.70 187 ILE C C 1
ATOM 5669 O O . ILE C 1 187 ? 147.136 162.817 144.390 1.00 44.70 187 ILE C O 1
ATOM 5674 N N . LEU C 1 188 ? 146.121 162.803 146.365 1.00 35.18 188 LEU C N 1
ATOM 5675 C CA . LEU C 1 188 ? 144.862 162.340 145.824 1.00 35.18 188 LEU C CA 1
ATOM 5676 C C . LEU C 1 188 ? 144.216 163.344 144.927 1.00 35.18 188 LEU C C 1
ATOM 5677 O O . LEU C 1 188 ? 143.547 162.962 144.000 1.00 35.18 188 LEU C O 1
ATOM 5682 N N . PHE C 1 189 ? 144.390 164.627 145.187 1.00 38.74 189 PHE C N 1
ATOM 5683 C CA . PHE C 1 189 ? 143.858 165.651 144.322 1.00 38.74 189 PHE C CA 1
ATOM 5684 C C . PHE C 1 189 ? 144.300 165.397 142.920 1.00 38.74 189 PHE C C 1
ATOM 5685 O O . PHE C 1 189 ? 143.499 165.389 142.014 1.00 38.74 189 PHE C O 1
ATOM 5693 N N . TRP C 1 190 ? 145.587 165.174 142.731 1.00 38.67 190 TRP C N 1
ATOM 5694 C CA . TRP C 1 190 ? 146.138 164.928 141.414 1.00 38.67 190 TRP C CA 1
ATOM 5695 C C . TRP C 1 190 ? 145.733 163.631 140.757 1.00 38.67 190 TRP C C 1
ATOM 5696 O O . TRP C 1 190 ? 145.666 163.553 139.545 1.00 38.67 190 TRP C O 1
ATOM 5707 N N . ALA C 1 191 ? 145.422 162.614 141.534 1.00 33.74 191 ALA C N 1
ATOM 5708 C CA . ALA C 1 191 ? 144.926 161.377 140.969 1.00 33.74 191 ALA C CA 1
ATOM 5709 C C . ALA C 1 191 ? 143.535 161.592 140.479 1.00 33.74 191 ALA C C 1
ATOM 5710 O O . ALA C 1 191 ? 143.165 161.079 139.447 1.00 33.74 191 ALA C O 1
ATOM 5712 N N . CYS C 1 192 ? 142.751 162.362 141.213 1.00 31.01 192 CYS C N 1
ATOM 5713 C CA . CYS C 1 192 ? 141.373 162.636 140.846 1.00 31.01 192 CYS C CA 1
ATOM 5714 C C . CYS C 1 192 ? 141.253 163.510 139.616 1.00 31.01 192 CYS C C 1
ATOM 5715 O O . CYS C 1 192 ? 140.257 163.464 138.938 1.00 31.01 192 CYS C O 1
ATOM 5718 N N . THR C 1 193 ? 142.271 164.301 139.313 1.00 32.57 193 THR C N 1
ATOM 5719 C CA . THR C 1 193 ? 142.265 165.121 138.115 1.00 32.57 193 THR C CA 1
ATOM 5720 C C . THR C 1 193 ? 142.622 164.338 136.871 1.00 32.57 193 THR C C 1
ATOM 5721 O O . THR C 1 193 ? 142.358 164.785 135.778 1.00 32.57 193 THR C O 1
ATOM 5725 N N . ILE C 1 194 ? 143.240 163.180 137.022 1.00 28.21 194 ILE C N 1
ATOM 5726 C CA . ILE C 1 194 ? 143.558 162.340 135.885 1.00 28.21 194 ILE C CA 1
ATOM 5727 C C . ILE C 1 194 ? 142.427 161.356 135.693 1.00 28.21 194 ILE C C 1
ATOM 5728 O O . ILE C 1 194 ? 142.080 160.990 134.589 1.00 28.21 194 ILE C O 1
ATOM 5733 N N . PHE C 1 195 ? 141.807 160.949 136.776 1.00 21.80 195 PHE C N 1
ATOM 5734 C CA . PHE C 1 195 ? 140.746 159.982 136.678 1.00 21.80 195 PHE C CA 1
ATOM 5735 C C . PHE C 1 195 ? 139.443 160.604 136.261 1.00 21.80 195 PHE C C 1
ATOM 5736 O O . PHE C 1 195 ? 138.642 159.974 135.608 1.00 21.80 195 PHE C O 1
ATOM 5744 N N . PHE C 1 196 ? 139.197 161.833 136.655 1.00 23.26 196 PHE C N 1
ATOM 5745 C CA . PHE C 1 196 ? 137.917 162.435 136.384 1.00 23.26 196 PHE C CA 1
ATOM 5746 C C . PHE C 1 196 ? 138.065 163.591 135.443 1.00 23.26 196 PHE C C 1
ATOM 5747 O O . PHE C 1 196 ? 137.082 164.189 135.049 1.00 23.26 196 PHE C O 1
ATOM 5755 N N . GLY C 1 197 ? 139.290 163.921 135.079 1.00 29.37 197 GLY C N 1
ATOM 5756 C CA . GLY C 1 197 ? 139.513 164.993 134.148 1.00 29.37 197 GLY C CA 1
ATOM 5757 C C . GLY C 1 197 ? 139.968 164.495 132.805 1.00 29.37 197 GLY C C 1
ATOM 5758 O O . GLY C 1 197 ? 139.736 165.147 131.800 1.00 29.37 197 GLY C O 1
ATOM 5759 N N . PHE C 1 198 ? 140.597 163.332 132.768 1.00 19.01 198 PHE C N 1
ATOM 5760 C CA . PHE C 1 198 ? 141.141 162.833 131.519 1.00 19.01 198 PHE C CA 1
ATOM 5761 C C . PHE C 1 198 ? 140.260 161.759 130.976 1.00 19.01 198 PHE C C 1
ATOM 5762 O O . PHE C 1 198 ? 140.170 161.596 129.776 1.00 19.01 198 PHE C O 1
ATOM 5770 N N . TRP C 1 199 ? 139.618 161.003 131.844 1.00 14.79 199 TRP C N 1
ATOM 5771 C CA . TRP C 1 199 ? 138.667 159.978 131.395 1.00 14.79 199 TRP C CA 1
ATOM 5772 C C . TRP C 1 199 ? 137.541 160.510 130.511 1.00 14.79 199 TRP C C 1
ATOM 5773 O O . TRP C 1 199 ? 137.195 159.864 129.534 1.00 14.79 199 TRP C O 1
ATOM 5784 N N . PRO C 1 200 ? 136.950 161.684 130.838 1.00 10.24 200 PRO C N 1
ATOM 5785 C CA . PRO C 1 200 ? 135.956 162.223 129.905 1.00 10.24 200 PRO C CA 1
ATOM 5786 C C . PRO C 1 200 ? 136.448 162.712 128.544 1.00 10.24 200 PRO C C 1
ATOM 5787 O O . PRO C 1 200 ? 135.602 163.057 127.747 1.00 10.24 200 PRO C O 1
ATOM 5791 N N . LEU C 1 201 ? 137.747 162.774 128.282 1.00 8.53 201 LEU C N 1
ATOM 5792 C CA . LEU C 1 201 ? 138.251 163.310 127.029 1.00 8.53 201 LEU C CA 1
ATOM 5793 C C . LEU C 1 201 ? 138.159 162.287 125.947 1.00 8.53 201 LEU C C 1
ATOM 5794 O O . LEU C 1 201 ? 137.991 162.633 124.798 1.00 8.53 201 LEU C O 1
ATOM 5799 N N . PHE C 1 202 ? 138.275 161.021 126.308 1.00 6.69 202 PHE C N 1
ATOM 5800 C CA . PHE C 1 202 ? 138.154 159.938 125.347 1.00 6.69 202 PHE C CA 1
ATOM 5801 C C . PHE C 1 202 ? 136.855 160.041 124.530 1.00 6.69 202 PHE C C 1
ATOM 5802 O O . PHE C 1 202 ? 136.915 160.037 123.301 1.00 6.69 202 PHE C O 1
ATOM 5810 N N . PRO C 1 203 ? 135.673 160.134 125.181 1.00 6.38 203 PRO C N 1
ATOM 5811 C CA . PRO C 1 203 ? 134.465 160.361 124.375 1.00 6.38 203 PRO C CA 1
ATOM 5812 C C . PRO C 1 203 ? 134.437 161.606 123.461 1.00 6.38 203 PRO C C 1
ATOM 5813 O O . PRO C 1 203 ? 133.903 161.533 122.367 1.00 6.38 203 PRO C O 1
ATOM 5817 N N . ILE C 1 204 ? 134.991 162.721 123.888 1.00 7.41 204 ILE C N 1
ATOM 5818 C CA . ILE C 1 204 ? 135.020 163.919 123.065 1.00 7.41 204 ILE C CA 1
ATOM 5819 C C . ILE C 1 204 ? 135.930 163.791 121.857 1.00 7.41 204 ILE C C 1
ATOM 5820 O O . ILE C 1 204 ? 135.650 164.349 120.806 1.00 7.41 204 ILE C O 1
ATOM 5825 N N . LEU C 1 205 ? 137.013 163.042 121.986 1.00 6.96 205 LEU C N 1
ATOM 5826 C CA . LEU C 1 205 ? 137.910 162.833 120.876 1.00 6.96 205 LEU C CA 1
ATOM 5827 C C . LEU C 1 205 ? 137.230 162.055 119.779 1.00 6.96 205 LEU C C 1
ATOM 5828 O O . LEU C 1 205 ? 137.459 162.349 118.621 1.00 6.96 205 LEU C O 1
ATOM 5833 N N . PHE C 1 206 ? 136.390 161.079 120.118 1.00 5.04 206 PHE C N 1
ATOM 5834 C CA . PHE C 1 206 ? 135.607 160.342 119.127 1.00 5.04 206 PHE C CA 1
ATOM 5835 C C . PHE C 1 206 ? 134.762 161.270 118.282 1.00 5.04 206 PHE C C 1
ATOM 5836 O O . PHE C 1 206 ? 134.622 161.079 117.084 1.00 5.04 206 PHE C O 1
ATOM 5844 N N . LEU C 1 207 ? 134.195 162.286 118.891 1.00 6.77 207 LEU C N 1
ATOM 5845 C CA . LEU C 1 207 ? 133.346 163.209 118.169 1.00 6.77 207 LEU C CA 1
ATOM 5846 C C . LEU C 1 207 ? 134.046 164.087 117.171 1.00 6.77 207 LEU C C 1
ATOM 5847 O O . LEU C 1 207 ? 133.403 164.725 116.370 1.00 6.77 207 LEU C O 1
ATOM 5852 N N . PHE C 1 208 ? 135.362 164.136 117.215 1.00 7.68 208 PHE C N 1
ATOM 5853 C CA . PHE C 1 208 ? 136.109 164.966 116.308 1.00 7.68 208 PHE C CA 1
ATOM 5854 C C . PHE C 1 208 ? 136.948 164.119 115.417 1.00 7.68 208 PHE C C 1
ATOM 5855 O O . PHE C 1 208 ? 137.654 164.627 114.588 1.00 7.68 208 PHE C O 1
ATOM 5863 N N . SER C 1 209 ? 136.834 162.818 115.557 1.00 8.68 209 SER C N 1
ATOM 5864 C CA . SER C 1 209 ? 137.588 161.891 114.760 1.00 8.68 209 SER C CA 1
ATOM 5865 C C . SER C 1 209 ? 137.049 161.691 113.376 1.00 8.68 209 SER C C 1
ATOM 5866 O O . SER C 1 209 ? 136.140 162.359 112.968 1.00 8.68 209 SER C O 1
ATOM 5869 N N . TRP C 1 210 ? 137.594 160.741 112.645 1.00 8.66 210 TRP C N 1
ATOM 5870 C CA . TRP C 1 210 ? 137.135 160.421 111.311 1.00 8.66 210 TRP C CA 1
ATOM 5871 C C . TRP C 1 210 ? 135.750 159.820 111.341 1.00 8.66 210 TRP C C 1
ATOM 5872 O O . TRP C 1 210 ? 135.071 159.783 110.326 1.00 8.66 210 TRP C O 1
ATOM 5883 N N . LEU C 1 211 ? 135.316 159.360 112.499 1.00 7.43 211 LEU C N 1
ATOM 5884 C CA . LEU C 1 211 ? 134.000 158.798 112.662 1.00 7.43 211 LEU C CA 1
ATOM 5885 C C . LEU C 1 211 ? 133.111 159.825 113.308 1.00 7.43 211 LEU C C 1
ATOM 5886 O O . LEU C 1 211 ? 132.061 159.493 113.818 1.00 7.43 211 LEU C O 1
ATOM 5891 N N . GLY C 1 212 ? 133.537 161.075 113.313 1.00 8.66 212 GLY C N 1
ATOM 5892 C CA . GLY C 1 212 ? 132.778 162.150 113.877 1.00 8.66 212 GLY C CA 1
ATOM 5893 C C . GLY C 1 212 ? 132.944 163.255 112.877 1.00 8.66 212 GLY C C 1
ATOM 5894 O O . GLY C 1 212 ? 132.597 163.080 111.723 1.00 8.66 212 GLY C O 1
ATOM 5895 N N . THR C 1 213 ? 133.510 164.379 113.278 1.00 13.90 213 THR C N 1
ATOM 5896 C CA . THR C 1 213 ? 133.622 165.526 112.390 1.00 13.90 213 THR C CA 1
ATOM 5897 C C . THR C 1 213 ? 134.765 165.503 111.391 1.00 13.90 213 THR C C 1
ATOM 5898 O O . THR C 1 213 ? 134.807 166.347 110.503 1.00 13.90 213 THR C O 1
ATOM 5902 N N . GLY C 1 214 ? 135.696 164.567 111.520 1.00 11.66 214 GLY C N 1
ATOM 5903 C CA . GLY C 1 214 ? 136.772 164.438 110.566 1.00 11.66 214 GLY C CA 1
ATOM 5904 C C . GLY C 1 214 ? 137.916 165.385 110.754 1.00 11.66 214 GLY C C 1
ATOM 5905 O O . GLY C 1 214 ? 138.575 165.746 109.793 1.00 11.66 214 GLY C O 1
ATOM 5906 N N . HIS C 1 215 ? 138.160 165.801 111.985 1.00 10.25 215 HIS C N 1
ATOM 5907 C CA . HIS C 1 215 ? 139.258 166.701 112.265 1.00 10.25 215 HIS C CA 1
ATOM 5908 C C . HIS C 1 215 ? 140.461 165.906 112.695 1.00 10.25 215 HIS C C 1
ATOM 5909 O O . HIS C 1 215 ? 141.573 166.234 112.331 1.00 10.25 215 HIS C O 1
ATOM 5916 N N . ILE C 1 216 ? 140.245 164.846 113.449 1.00 7.56 216 ILE C N 1
ATOM 5917 C CA . ILE C 1 216 ? 141.336 164.013 113.895 1.00 7.56 216 ILE C CA 1
ATOM 5918 C C . ILE C 1 216 ? 141.422 162.717 113.117 1.00 7.56 216 ILE C C 1
ATOM 5919 O O . ILE C 1 216 ? 140.503 161.924 113.148 1.00 7.56 216 ILE C O 1
ATOM 5924 N N . ASP C 1 217 ? 142.533 162.495 112.423 1.00 10.55 217 ASP C N 1
ATOM 5925 C CA . ASP C 1 217 ? 142.749 161.269 111.675 1.00 10.55 217 ASP C CA 1
ATOM 5926 C C . ASP C 1 217 ? 143.187 160.168 112.592 1.00 10.55 217 ASP C C 1
ATOM 5927 O O . ASP C 1 217 ? 143.367 160.393 113.758 1.00 10.55 217 ASP C O 1
ATOM 5932 N N . GLN C 1 218 ? 143.394 158.976 112.066 1.00 12.23 218 GLN C N 1
ATOM 5933 C CA . GLN C 1 218 ? 143.791 157.845 112.876 1.00 12.23 218 GLN C CA 1
ATOM 5934 C C . GLN C 1 218 ? 145.205 157.927 113.391 1.00 12.23 218 GLN C C 1
ATOM 5935 O O . GLN C 1 218 ? 145.475 157.481 114.488 1.00 12.23 218 GLN C O 1
ATOM 5941 N N . GLN C 1 219 ? 146.113 158.510 112.625 1.00 6.94 219 GLN C N 1
ATOM 5942 C CA . GLN C 1 219 ? 147.477 158.689 113.079 1.00 6.94 219 GLN C CA 1
ATOM 5943 C C . GLN C 1 219 ? 147.538 159.625 114.251 1.00 6.94 219 GLN C C 1
ATOM 5944 O O . GLN C 1 219 ? 148.153 159.296 115.252 1.00 6.94 219 GLN C O 1
ATOM 5950 N N . ALA C 1 220 ? 146.870 160.772 114.164 1.00 5.91 220 ALA C N 1
ATOM 5951 C CA . ALA C 1 220 ? 146.847 161.726 115.250 1.00 5.91 220 ALA C CA 1
ATOM 5952 C C . ALA C 1 220 ? 146.127 161.180 116.433 1.00 5.91 220 ALA C C 1
ATOM 5953 O O . ALA C 1 220 ? 146.531 161.435 117.536 1.00 5.91 220 ALA C O 1
ATOM 5955 N N . PHE C 1 221 ? 145.076 160.404 116.220 1.00 7.18 221 PHE C N 1
ATOM 5956 C CA . PHE C 1 221 ? 144.333 159.771 117.287 1.00 7.18 221 PHE C CA 1
ATOM 5957 C C . PHE C 1 221 ? 145.193 158.811 118.066 1.00 7.18 221 PHE C C 1
ATOM 5958 O O . PHE C 1 221 ? 145.015 158.671 119.253 1.00 7.18 221 PHE C O 1
ATOM 5966 N N . THR C 1 222 ? 146.114 158.131 117.399 1.00 7.89 222 THR C N 1
ATOM 5967 C CA . THR C 1 222 ? 147.010 157.188 118.048 1.00 7.89 222 THR C CA 1
ATOM 5968 C C . THR C 1 222 ? 148.000 157.931 118.911 1.00 7.89 222 THR C C 1
ATOM 5969 O O . THR C 1 222 ? 148.216 157.563 120.042 1.00 7.89 222 THR C O 1
ATOM 5973 N N . ILE C 1 223 ? 148.586 158.990 118.392 1.00 5.21 223 ILE C N 1
ATOM 5974 C CA . ILE C 1 223 ? 149.498 159.797 119.166 1.00 5.21 223 ILE C CA 1
ATOM 5975 C C . ILE C 1 223 ? 148.825 160.408 120.387 1.00 5.21 223 ILE C C 1
ATOM 5976 O O . ILE C 1 223 ? 149.402 160.423 121.460 1.00 5.21 223 ILE C O 1
ATOM 5981 N N . ILE C 1 224 ? 147.600 160.887 120.250 1.00 4.90 224 ILE C N 1
ATOM 5982 C CA . ILE C 1 224 ? 146.875 161.459 121.365 1.00 4.90 224 ILE C CA 1
ATOM 5983 C C . ILE C 1 224 ? 146.603 160.431 122.419 1.00 4.90 224 ILE C C 1
ATOM 5984 O O . ILE C 1 224 ? 146.810 160.680 123.583 1.00 4.90 224 ILE C O 1
ATOM 5989 N N . HIS C 1 225 ? 146.205 159.247 122.019 1.00 6.20 225 HIS C N 1
ATOM 5990 C CA . HIS C 1 225 ? 145.908 158.202 122.957 1.00 6.20 225 HIS C CA 1
ATOM 5991 C C . HIS C 1 225 ? 147.131 157.643 123.612 1.00 6.20 225 HIS C C 1
ATOM 5992 O O . HIS C 1 225 ? 147.040 157.155 124.707 1.00 6.20 225 HIS C O 1
ATOM 5999 N N . ALA C 1 226 ? 148.282 157.719 122.963 1.00 6.01 226 ALA C N 1
ATOM 6000 C CA . ALA C 1 226 ? 149.536 157.269 123.530 1.00 6.01 226 ALA C CA 1
ATOM 6001 C C . ALA C 1 226 ? 149.940 158.185 124.636 1.00 6.01 226 ALA C C 1
ATOM 6002 O O . ALA C 1 226 ? 150.372 157.723 125.673 1.00 6.01 226 ALA C O 1
ATOM 6004 N N . PHE C 1 227 ? 149.786 159.484 124.436 1.00 6.66 227 PHE C N 1
ATOM 6005 C CA . PHE C 1 227 ? 150.078 160.459 125.464 1.00 6.66 227 PHE C CA 1
ATOM 6006 C C . PHE C 1 227 ? 149.095 160.404 126.588 1.00 6.66 227 PHE C C 1
ATOM 6007 O O . PHE C 1 227 ? 149.457 160.609 127.731 1.00 6.66 227 PHE C O 1
ATOM 6015 N N . LEU C 1 228 ? 147.845 160.121 126.281 1.00 8.81 228 LEU C N 1
ATOM 6016 C CA . LEU C 1 228 ? 146.831 159.995 127.295 1.00 8.81 228 LEU C CA 1
ATOM 6017 C C . LEU C 1 228 ? 147.091 158.782 128.128 1.00 8.81 228 LEU C C 1
ATOM 6018 O O . LEU C 1 228 ? 146.832 158.805 129.298 1.00 8.81 228 LEU C O 1
ATOM 6023 N N . ASP C 1 229 ? 147.635 157.727 127.545 1.00 8.01 229 ASP C N 1
ATOM 6024 C CA . ASP C 1 229 ? 147.975 156.520 128.280 1.00 8.01 229 ASP C CA 1
ATOM 6025 C C . ASP C 1 229 ? 149.234 156.642 129.091 1.00 8.01 229 ASP C C 1
ATOM 6026 O O . ASP C 1 229 ? 149.465 155.862 129.981 1.00 8.01 229 ASP C O 1
ATOM 6031 N N . LEU C 1 230 ? 150.063 157.619 128.798 1.00 6.23 230 LEU C N 1
ATOM 6032 C CA . LEU C 1 230 ? 151.226 157.827 129.602 1.00 6.23 230 LEU C CA 1
ATOM 6033 C C . LEU C 1 230 ? 150.818 158.524 130.869 1.00 6.23 230 LEU C C 1
ATOM 6034 O O . LEU C 1 230 ? 151.497 158.434 131.875 1.00 6.23 230 LEU C O 1
ATOM 6039 N N . PHE C 1 231 ? 149.701 159.232 130.829 1.00 8.09 231 PHE C N 1
ATOM 6040 C CA . PHE C 1 231 ? 149.222 159.929 131.994 1.00 8.09 231 PHE C CA 1
ATOM 6041 C C . PHE C 1 231 ? 148.219 159.131 132.748 1.00 8.09 231 PHE C C 1
ATOM 6042 O O . PHE C 1 231 ? 148.184 159.161 133.960 1.00 8.09 231 PHE C O 1
ATOM 6050 N N . CYS C 1 232 ? 147.419 158.375 132.047 1.00 6.85 232 CYS C N 1
ATOM 6051 C CA . CYS C 1 232 ? 146.341 157.664 132.693 1.00 6.85 232 CYS C CA 1
ATOM 6052 C C . CYS C 1 232 ? 146.703 156.299 133.144 1.00 6.85 232 CYS C C 1
ATOM 6053 O O . CYS C 1 232 ? 145.919 155.636 133.804 1.00 6.85 232 CYS C O 1
ATOM 6056 N N . LYS C 1 233 ? 147.900 155.877 132.804 1.00 7.06 233 LYS C N 1
ATOM 6057 C CA . LYS C 1 233 ? 148.349 154.607 133.286 1.00 7.06 233 LYS C CA 1
ATOM 6058 C C . LYS C 1 233 ? 149.530 154.820 134.175 1.00 7.06 233 LYS C C 1
ATOM 6059 O O . LYS C 1 233 ? 149.446 154.575 135.360 1.00 7.06 233 LYS C O 1
ATOM 6065 N N . THR C 1 234 ? 150.624 155.302 133.634 1.00 7.21 234 THR C N 1
ATOM 6066 C CA . THR C 1 234 ? 151.822 155.422 134.429 1.00 7.21 234 THR C CA 1
ATOM 6067 C C . THR C 1 234 ? 151.848 156.554 135.437 1.00 7.21 234 THR C C 1
ATOM 6068 O O . THR C 1 234 ? 152.181 156.314 136.571 1.00 7.21 234 THR C O 1
ATOM 6072 N N . VAL C 1 235 ? 151.480 157.769 135.058 1.00 10.82 235 VAL C N 1
ATOM 6073 C CA . VAL C 1 235 ? 151.419 158.863 136.021 1.00 10.82 235 VAL C CA 1
ATOM 6074 C C . VAL C 1 235 ? 150.354 158.587 137.061 1.00 10.82 235 VAL C C 1
ATOM 6075 O O . VAL C 1 235 ? 150.590 158.767 138.237 1.00 10.82 235 VAL C O 1
ATOM 6079 N N . PHE C 1 236 ? 149.201 158.095 136.645 1.00 10.46 236 PHE C N 1
ATOM 6080 C CA . PHE C 1 236 ? 148.175 157.734 137.589 1.00 10.46 236 PHE C CA 1
ATOM 6081 C C . PHE C 1 236 ? 148.625 156.684 138.578 1.00 10.46 236 PHE C C 1
ATOM 6082 O O . PHE C 1 236 ? 148.403 156.844 139.762 1.00 10.46 236 PHE C O 1
ATOM 6090 N N . GLY C 1 237 ? 149.247 155.611 138.110 1.00 8.05 237 GLY C N 1
ATOM 6091 C CA . GLY C 1 237 ? 149.709 154.549 138.971 1.00 8.05 237 GLY C CA 1
ATOM 6092 C C . GLY C 1 237 ? 150.808 154.944 139.901 1.00 8.05 237 GLY C C 1
ATOM 6093 O O . GLY C 1 237 ? 150.893 154.416 140.984 1.00 8.05 237 GLY C O 1
ATOM 6094 N N . LEU C 1 238 ? 151.652 155.863 139.494 1.00 7.77 238 LEU C N 1
ATOM 6095 C CA . LEU C 1 238 ? 152.702 156.354 140.341 1.00 7.77 238 LEU C CA 1
ATOM 6096 C C . LEU C 1 238 ? 152.145 157.252 141.415 1.00 7.77 238 LEU C C 1
ATOM 6097 O O . LEU C 1 238 ? 152.598 157.206 142.540 1.00 7.77 238 LEU C O 1
ATOM 6102 N N . ILE C 1 239 ? 151.147 158.058 141.093 1.00 12.38 239 ILE C N 1
ATOM 6103 C CA . ILE C 1 239 ? 150.498 158.893 142.082 1.00 12.38 239 ILE C CA 1
ATOM 6104 C C . ILE C 1 239 ? 149.784 158.015 143.074 1.00 12.38 239 ILE C C 1
ATOM 6105 O O . ILE C 1 239 ? 149.856 158.246 144.264 1.00 12.38 239 ILE C O 1
ATOM 6110 N N . MET C 1 240 ? 149.146 156.967 142.605 1.00 10.99 240 MET C N 1
ATOM 6111 C CA . MET C 1 240 ? 148.446 156.049 143.474 1.00 10.99 240 MET C CA 1
ATOM 6112 C C . MET C 1 240 ? 149.361 155.245 144.368 1.00 10.99 240 MET C C 1
ATOM 6113 O O . MET C 1 240 ? 148.966 154.857 145.451 1.00 10.99 240 MET C O 1
ATOM 6118 N N . THR C 1 241 ? 150.588 155.013 143.941 1.00 9.65 241 THR C N 1
ATOM 6119 C CA . THR C 1 241 ? 151.567 154.286 144.715 1.00 9.65 241 THR C CA 1
ATOM 6120 C C . THR C 1 241 ? 152.092 155.156 145.815 1.00 9.65 241 THR C C 1
ATOM 6121 O O . THR C 1 241 ? 152.231 154.712 146.926 1.00 9.65 241 THR C O 1
ATOM 6125 N N . PHE C 1 242 ? 152.327 156.420 145.526 1.00 19.70 242 PHE C N 1
ATOM 6126 C CA . PHE C 1 242 ? 152.817 157.346 146.516 1.00 19.70 242 PHE C CA 1
ATOM 6127 C C . PHE C 1 242 ? 151.749 157.777 147.476 1.00 19.70 242 PHE C C 1
ATOM 6128 O O . PHE C 1 242 ? 152.066 158.194 148.574 1.00 19.70 242 PHE C O 1
ATOM 6136 N N . PHE C 1 243 ? 150.486 157.661 147.092 1.00 20.36 243 PHE C N 1
ATOM 6137 C CA . PHE C 1 243 ? 149.388 157.935 147.995 1.00 20.36 243 PHE C CA 1
ATOM 6138 C C . PHE C 1 243 ? 149.372 156.828 149.009 1.00 20.36 243 PHE C C 1
ATOM 6139 O O . PHE C 1 243 ? 149.259 157.088 150.187 1.00 20.36 243 PHE C O 1
ATOM 6147 N N . ARG C 1 244 ? 149.483 155.592 148.558 1.00 14.43 244 ARG C N 1
ATOM 6148 C CA . ARG C 1 244 ? 149.525 154.448 149.439 1.00 14.43 244 ARG C CA 1
ATOM 6149 C C . ARG C 1 244 ? 150.741 154.412 150.345 1.00 14.43 244 ARG C C 1
ATOM 6150 O O . ARG C 1 244 ? 150.624 154.028 151.470 1.00 14.43 244 ARG C O 1
ATOM 6158 N N . LEU C 1 245 ? 151.894 154.844 149.886 1.00 22.55 245 LEU C N 1
ATOM 6159 C CA . LEU C 1 245 ? 153.056 154.915 150.729 1.00 22.55 245 LEU C CA 1
ATOM 6160 C C . LEU C 1 245 ? 152.909 155.942 151.803 1.00 22.55 245 LEU C C 1
ATOM 6161 O O . LEU C 1 245 ? 153.359 155.726 152.903 1.00 22.55 245 LEU C O 1
ATOM 6166 N N . GLU C 1 246 ? 152.283 157.070 151.506 1.00 32.74 246 GLU C N 1
ATOM 6167 C CA . GLU C 1 246 ? 152.000 158.083 152.513 1.00 32.74 246 GLU C CA 1
ATOM 6168 C C . GLU C 1 246 ? 150.885 157.670 153.444 1.00 32.74 246 GLU C C 1
ATOM 6169 O O . GLU C 1 246 ? 150.921 157.993 154.616 1.00 32.74 246 GLU C O 1
ATOM 6175 N N . LEU C 1 247 ? 149.893 156.959 152.935 1.00 36.40 247 LEU C N 1
ATOM 6176 C CA . LEU C 1 247 ? 148.828 156.446 153.763 1.00 36.40 247 LEU C CA 1
ATOM 6177 C C . LEU C 1 247 ? 149.418 155.498 154.747 1.00 36.40 247 LEU C C 1
ATOM 6178 O O . LEU C 1 247 ? 149.202 155.638 155.924 1.00 36.40 247 LEU C O 1
ATOM 6183 N N . GLU C 1 248 ? 150.173 154.522 154.280 1.00 44.37 248 GLU C N 1
ATOM 6184 C CA . GLU C 1 248 ? 150.737 153.560 155.184 1.00 44.37 248 GLU C CA 1
ATOM 6185 C C . GLU C 1 248 ? 151.889 154.046 156.015 1.00 44.37 248 GLU C C 1
ATOM 6186 O O . GLU C 1 248 ? 152.308 153.371 156.910 1.00 44.37 248 GLU C O 1
ATOM 6192 N N . GLU C 1 249 ? 152.411 155.218 155.747 1.00 53.76 249 GLU C N 1
ATOM 6193 C CA . GLU C 1 249 ? 153.431 155.760 156.596 1.00 53.76 249 GLU C CA 1
ATOM 6194 C C . GLU C 1 249 ? 152.716 156.359 157.765 1.00 53.76 249 GLU C C 1
ATOM 6195 O O . GLU C 1 249 ? 153.229 156.345 158.862 1.00 53.76 249 GLU C O 1
ATOM 6201 N N . HIS C 1 250 ? 151.500 156.850 157.551 1.00 55.02 250 HIS C N 1
ATOM 6202 C CA . HIS C 1 250 ? 150.719 157.440 158.607 1.00 55.02 250 HIS C CA 1
ATOM 6203 C C . HIS C 1 250 ? 150.016 156.380 159.406 1.00 55.02 250 HIS C C 1
ATOM 6204 O O . HIS C 1 250 ? 150.082 156.373 160.616 1.00 55.02 250 HIS C O 1
ATOM 6211 N N . THR C 1 251 ? 149.355 155.463 158.740 1.00 50.01 251 THR C N 1
ATOM 6212 C CA . THR C 1 251 ? 148.555 154.472 159.422 1.00 50.01 251 THR C CA 1
ATOM 6213 C C . THR C 1 251 ? 149.258 153.234 159.899 1.00 50.01 251 THR C C 1
ATOM 6214 O O . THR C 1 251 ? 148.858 152.655 160.898 1.00 50.01 251 THR C O 1
ATOM 6218 N N . GLU C 1 252 ? 150.285 152.792 159.195 1.00 48.38 252 GLU C N 1
ATOM 6219 C CA . GLU C 1 252 ? 150.947 151.562 159.553 1.00 48.38 252 GLU C CA 1
ATOM 6220 C C . GLU C 1 252 ? 152.237 151.810 160.255 1.00 48.38 252 GLU C C 1
ATOM 6221 O O . GLU C 1 252 ? 152.520 151.180 161.256 1.00 48.38 252 GLU C O 1
ATOM 6227 N N . VAL C 1 253 ? 153.024 152.738 159.763 1.00 48.11 253 VAL C N 1
ATOM 6228 C CA . VAL C 1 253 ? 154.324 152.956 160.336 1.00 48.11 253 VAL C CA 1
ATOM 6229 C C . VAL C 1 253 ? 154.200 153.813 161.573 1.00 48.11 253 VAL C C 1
ATOM 6230 O O . VAL C 1 253 ? 154.811 153.520 162.598 1.00 48.11 253 VAL C O 1
ATOM 6234 N N . LEU C 1 254 ? 153.382 154.854 161.515 1.00 42.39 254 LEU C N 1
ATOM 6235 C CA . LEU C 1 254 ? 153.275 155.762 162.647 1.00 42.39 254 LEU C CA 1
ATOM 6236 C C . LEU C 1 254 ? 152.066 155.432 163.473 1.00 42.39 254 LEU C C 1
ATOM 6237 O O . LEU C 1 254 ? 151.873 156.003 164.539 1.00 42.39 254 LEU C O 1
ATOM 6242 N N . GLY C 1 255 ? 151.242 154.517 162.990 1.00 48.58 255 GLY C N 1
ATOM 6243 C CA . GLY C 1 255 ? 150.084 154.078 163.737 1.00 48.58 255 GLY C CA 1
ATOM 6244 C C . GLY C 1 255 ? 149.079 155.134 164.087 1.00 48.58 255 GLY C C 1
ATOM 6245 O O . GLY C 1 255 ? 148.340 154.972 165.046 1.00 48.58 255 GLY C O 1
ATOM 6246 N N . LEU C 1 256 ? 149.026 156.210 163.317 1.00 63.83 256 LEU C N 1
ATOM 6247 C CA . LEU C 1 256 ? 148.107 157.288 163.578 1.00 63.83 256 LEU C CA 1
ATOM 6248 C C . LEU C 1 256 ? 146.810 156.926 162.894 1.00 63.83 256 LEU C C 1
ATOM 6249 O O . LEU C 1 256 ? 146.779 156.052 162.042 1.00 63.83 256 LEU C O 1
ATOM 6254 N N . PRO C 1 257 ? 145.711 157.580 163.270 1.00 64.07 257 PRO C N 1
ATOM 6255 C CA . PRO C 1 257 ? 144.476 157.125 162.628 1.00 64.07 257 PRO C CA 1
ATOM 6256 C C . PRO C 1 257 ? 143.963 157.963 161.471 1.00 64.07 257 PRO C C 1
ATOM 6257 O O . PRO C 1 257 ? 144.426 159.074 161.244 1.00 64.07 257 PRO C O 1
ATOM 6261 N N . LEU C 1 258 ? 142.999 157.431 160.739 1.00 30.00 258 LEU C N 1
ATOM 6262 C CA . LEU C 1 258 ? 142.393 158.179 159.652 1.00 30.00 258 LEU C CA 1
ATOM 6263 C C . LEU C 1 258 ? 141.280 159.036 160.244 1.00 30.00 258 LEU C C 1
ATOM 6264 O O . LEU C 1 258 ? 140.723 158.688 161.280 1.00 30.00 258 LEU C O 1
ATOM 6269 N N . ASN C 1 259 ? 140.946 160.151 159.603 1.00 30.00 259 ASN C N 1
ATOM 6270 C CA . ASN C 1 259 ? 139.905 161.052 160.109 1.00 30.00 259 ASN C CA 1
ATOM 6271 C C . ASN C 1 259 ? 138.513 160.622 159.713 1.00 30.00 259 ASN C C 1
ATOM 6272 O O . ASN C 1 259 ? 137.760 161.451 159.225 1.00 30.00 259 ASN C O 1
ATOM 6277 N N . GLU C 1 260 ? 138.168 159.355 159.926 1.00 30.00 260 GLU C N 1
ATOM 6278 C CA . GLU C 1 260 ? 136.846 158.806 159.594 1.00 30.00 260 GLU C CA 1
ATOM 6279 C C . GLU C 1 260 ? 135.896 159.700 158.792 1.00 30.00 260 GLU C C 1
ATOM 6280 O O . GLU C 1 260 ? 134.721 159.371 158.601 1.00 30.00 260 GLU C O 1
#

Foldseek 3Di:
DDDDKADPVGDDPPDLLPDQLVVLLVLLLVLLCLLLVLLVVLVVVQLQAFAPVRHQDDVNGGDPLQNLLSVLSNLSSVLSNQQSVQSVVRHGDPDHSLPQPLPSVLPRVLSLVSLVCVLLVFPPNVLLSVLVNQLSVLQSVLVVDPDCCSVVSNVVNVVSVVVSLVVVVVRVVVSLQQADPVLNVLVVLLCCLVNVLVVVVSVVCCVEPSHVNNHGSNNVSVVVSVNCCCSRNVNSVSSSNSRNVRCCQCPVVVHGTND/DDDDKADPVGDDPPDLLPDQLVVLLVLLLVLLCLLLVLLVVLVVVQLQAFAPVRHQDDVNGGDPLQNLLSVLSNLSSVLSNQQSVQSVVRHGDPDHSLPQPLPSVLPRVLSLVSLVCVLLVFPPNVLLSVLVNQLSVLQSVLVVDPDCCSVVSNVVNVVSVVVSLVVVVVRVVVSLQQADPVLNVLVVLLCCLVNVLVVVVSVVCCVEPSHVNNHGSNNVSVVVSVNCCCSRNVNSVSSSNSRNVRCCQCPVVVHGTND/DDDDKADPVGDDPPDLLPDQLVVLLVLLLVLLCLLLVLLVVLVVVQLQAFAPVRHQDDVNGGDPLQNLLSVLSNLSSVLSNQQSVQSVVRHGDPDHSLPQPLPSVLPRVLSLVSLVCVLLVFPPNVLLSVLVNQLSVLQSVLVVDPDCCSVVSNVVNVVSVVVSLVVVVVRVVVSLQQADPVLNVLVVLLCCLVNVLVVVVSVVCCVEPSHVNNHGSNNVSVVVSVNCCCSRNVNSVSSSNSRNVRCCQCPVVVHGTND

B-factor: mean 22.45, std 13.65, range [0.66, 64.07]